Protein AF-0000000080678195 (afdb_homodimer)

Structure (mmCIF, N/CA/C/O backbone):
data_AF-0000000080678195-model_v1
#
loop_
_entity.id
_entity.type
_entity.pdbx_description
1 polymer 'Glycosyltransferase family 92 protein'
#
loop_
_atom_site.group_PDB
_atom_site.id
_atom_site.type_symbol
_atom_site.label_atom_id
_atom_site.label_alt_id
_atom_site.label_comp_id
_atom_site.label_asym_id
_atom_site.label_entity_id
_atom_site.label_seq_id
_atom_site.pdbx_PDB_ins_code
_atom_site.Cartn_x
_atom_site.Cartn_y
_atom_site.Cartn_z
_atom_site.occupancy
_atom_site.B_iso_or_equiv
_atom_site.auth_seq_id
_atom_site.auth_comp_id
_atom_site.auth_asym_id
_atom_site.auth_atom_id
_atom_site.pdbx_PDB_model_num
ATOM 1 N N . MET A 1 1 ? 33.281 -26.406 -36.812 1 21.25 1 MET A N 1
ATOM 2 C CA . MET A 1 1 ? 32.031 -26.109 -37.531 1 21.25 1 MET A CA 1
ATOM 3 C C . MET A 1 1 ? 30.828 -26.672 -36.812 1 21.25 1 MET A C 1
ATOM 5 O O . MET A 1 1 ? 29.828 -27.031 -37.438 1 21.25 1 MET A O 1
ATOM 9 N N . PHE A 1 2 ? 30.797 -26.969 -35.469 1 21.25 2 PHE A N 1
ATOM 10 C CA . PHE A 1 2 ? 30.203 -27.656 -34.344 1 21.25 2 PHE A CA 1
ATOM 11 C C . PHE A 1 2 ? 28.859 -27.062 -33.969 1 21.25 2 PHE A C 1
ATOM 13 O O . PHE A 1 2 ? 28.781 -25.875 -33.625 1 21.25 2 PHE A O 1
ATOM 20 N N . ILE A 1 3 ? 27.719 -27.516 -34.594 1 21.55 3 ILE A N 1
ATOM 21 C CA . ILE A 1 3 ? 26.281 -27.359 -34.438 1 21.55 3 ILE A CA 1
ATOM 22 C C . ILE A 1 3 ? 25.891 -27.672 -33 1 21.55 3 ILE A C 1
ATOM 24 O O . ILE A 1 3 ? 25.984 -28.828 -32.562 1 21.55 3 ILE A O 1
ATOM 28 N N . VAL A 1 4 ? 26.266 -27 -31.984 1 23.06 4 VAL A N 1
ATOM 29 C CA . VAL A 1 4 ? 25.875 -27.266 -30.594 1 23.06 4 VAL A CA 1
ATOM 30 C C . VAL A 1 4 ? 24.359 -27.391 -30.5 1 23.06 4 VAL A C 1
ATOM 32 O O . VAL A 1 4 ? 23.625 -26.453 -30.844 1 23.06 4 VAL A O 1
ATOM 35 N N . SER A 1 5 ? 23.75 -28.625 -30.594 1 21.77 5 SER A N 1
ATOM 36 C CA . SER A 1 5 ? 22.453 -29.234 -30.312 1 21.77 5 SER A CA 1
ATOM 37 C C . SER A 1 5 ? 21.906 -28.781 -28.969 1 21.77 5 SER A C 1
ATOM 39 O O . SER A 1 5 ? 22.5 -29.062 -27.922 1 21.77 5 SER A O 1
ATOM 41 N N . LEU A 1 6 ? 21.469 -27.641 -28.766 1 25.2 6 LEU A N 1
ATOM 42 C CA . LEU A 1 6 ? 20.531 -27.234 -27.719 1 25.2 6 LEU A CA 1
ATOM 43 C C . LEU A 1 6 ? 19.469 -28.297 -27.5 1 25.2 6 LEU A C 1
ATOM 45 O O . LEU A 1 6 ? 18.469 -28.328 -28.219 1 25.2 6 LEU A O 1
ATOM 49 N N . THR A 1 7 ? 19.812 -29.609 -27.359 1 24.67 7 THR A N 1
ATOM 50 C CA . THR A 1 7 ? 18.953 -30.672 -26.875 1 24.67 7 THR A CA 1
ATOM 51 C C . THR A 1 7 ? 18.156 -30.219 -25.656 1 24.67 7 THR A C 1
ATOM 53 O O . THR A 1 7 ? 18.734 -29.766 -24.672 1 24.67 7 THR A O 1
ATOM 56 N N . TRP A 1 8 ? 16.984 -29.75 -25.812 1 26.2 8 TRP A N 1
ATOM 57 C CA . TRP A 1 8 ? 15.789 -29.688 -24.969 1 26.2 8 TRP A CA 1
ATOM 58 C C . TRP A 1 8 ? 15.727 -30.875 -24.016 1 26.2 8 TRP A C 1
ATOM 60 O O . TRP A 1 8 ? 15.469 -32 -24.453 1 26.2 8 TRP A O 1
ATOM 70 N N . VAL A 1 9 ? 16.719 -31.078 -23.234 1 25.02 9 VAL A N 1
ATOM 71 C CA . VAL A 1 9 ? 16.578 -32.156 -22.234 1 25.02 9 VAL A CA 1
ATOM 72 C C . VAL A 1 9 ? 15.242 -32 -21.516 1 25.02 9 VAL A C 1
ATOM 74 O O . VAL A 1 9 ? 15.062 -31.078 -20.703 1 25.02 9 VAL A O 1
ATOM 77 N N . PHE A 1 10 ? 14.078 -32.094 -22.141 1 28.44 10 PHE A N 1
ATOM 78 C CA . PHE A 1 10 ? 12.812 -32.594 -21.625 1 28.44 10 PHE A CA 1
ATOM 79 C C . PHE A 1 10 ? 13.047 -33.719 -20.594 1 28.44 10 PHE A C 1
ATOM 81 O O . PHE A 1 10 ? 13.312 -34.844 -20.969 1 28.44 10 PHE A O 1
ATOM 88 N N . VAL A 1 11 ? 13.852 -33.594 -19.656 1 27.44 11 VAL A N 1
ATOM 89 C CA . VAL A 1 11 ? 13.812 -34.688 -18.703 1 27.44 11 VAL A CA 1
ATOM 90 C C . VAL A 1 11 ? 12.367 -35.094 -18.438 1 27.44 11 VAL A C 1
ATOM 92 O O . VAL A 1 11 ? 11.516 -34.25 -18.188 1 27.44 11 VAL A O 1
ATOM 95 N N . SER A 1 12 ? 11.922 -36.25 -18.969 1 28.97 12 SER A N 1
ATOM 96 C CA . SER A 1 12 ? 10.914 -37.281 -18.766 1 28.97 12 SER A CA 1
ATOM 97 C C . SER A 1 12 ? 10.57 -37.406 -17.281 1 28.97 12 SER A C 1
ATOM 99 O O . SER A 1 12 ? 10.211 -38.5 -16.828 1 28.97 12 SER A O 1
ATOM 101 N N . PHE A 1 13 ? 11.047 -36.531 -16.469 1 31.31 13 PHE A N 1
ATOM 102 C CA . PHE A 1 13 ? 10.891 -37.031 -15.117 1 31.31 13 PHE A CA 1
ATOM 103 C C . PHE A 1 13 ? 9.422 -37.312 -14.805 1 31.31 13 PHE A C 1
ATOM 105 O O . PHE A 1 13 ? 9.062 -37.562 -13.656 1 31.31 13 PHE A O 1
ATOM 112 N N . PHE A 1 14 ? 8.523 -36.75 -15.648 1 32.94 14 PHE A N 1
ATOM 113 C CA . PHE A 1 14 ? 7.258 -37.125 -15.031 1 32.94 14 PHE A CA 1
ATOM 114 C C . PHE A 1 14 ? 7.023 -38.625 -15.141 1 32.94 14 PHE A C 1
ATOM 116 O O . PHE A 1 14 ? 6.906 -39.156 -16.25 1 32.94 14 PHE A O 1
ATOM 123 N N . PRO A 1 15 ? 7.641 -39.438 -14.32 1 30.59 15 PRO A N 1
ATOM 124 C CA . PRO A 1 15 ? 7.168 -40.844 -14.406 1 30.59 15 PRO A CA 1
ATOM 125 C C . PRO A 1 15 ? 5.648 -40.938 -14.523 1 30.59 15 PRO A C 1
ATOM 127 O O . PRO A 1 15 ? 4.93 -40.062 -14.031 1 30.59 15 PRO A O 1
ATOM 130 N N . ASN A 1 16 ? 5.102 -41.594 -15.586 1 31.16 16 ASN A N 1
ATOM 131 C CA . ASN A 1 16 ? 3.766 -42.125 -15.828 1 31.16 16 ASN A CA 1
ATOM 132 C C . ASN A 1 16 ? 3.211 -42.812 -14.586 1 31.16 16 ASN A C 1
ATOM 134 O O . ASN A 1 16 ? 2.322 -43.688 -14.688 1 31.16 16 ASN A O 1
ATOM 138 N N . GLU A 1 17 ? 3.906 -43 -13.484 1 31.83 17 GLU A N 1
ATOM 139 C CA . GLU A 1 17 ? 3.146 -43.969 -12.68 1 31.83 17 GLU A CA 1
ATOM 140 C C . GLU A 1 17 ? 1.754 -43.438 -12.359 1 31.83 17 GLU A C 1
ATOM 142 O O . GLU A 1 17 ? 1.61 -42.281 -11.891 1 31.83 17 GLU A O 1
ATOM 147 N N . LYS A 1 18 ? 0.67 -44 -12.914 1 34.69 18 LYS A N 1
ATOM 148 C CA . LYS A 1 18 ? -0.755 -44.062 -12.609 1 34.69 18 LYS A CA 1
ATOM 149 C C . LYS A 1 18 ? -0.989 -44.094 -11.102 1 34.69 18 LYS A C 1
ATOM 151 O O . LYS A 1 18 ? -1.237 -45.156 -10.531 1 34.69 18 LYS A O 1
ATOM 156 N N . GLU A 1 19 ? -0.138 -43.531 -10.25 1 33.09 19 GLU A N 1
ATOM 157 C CA . GLU A 1 19 ? -0.647 -43.844 -8.922 1 33.09 19 GLU A CA 1
ATOM 158 C C . GLU A 1 19 ? -2.066 -43.312 -8.734 1 33.09 19 GLU A C 1
ATOM 160 O O . GLU A 1 19 ? -2.414 -42.25 -9.266 1 33.09 19 GLU A O 1
ATOM 165 N N . SER A 1 20 ? -2.955 -44.25 -8.242 1 31.81 20 SER A N 1
ATOM 166 C CA . SER A 1 20 ? -4.332 -44.125 -7.77 1 31.81 20 SER A CA 1
ATOM 167 C C . SER A 1 20 ? -4.559 -42.844 -7.008 1 31.81 20 SER A C 1
ATOM 169 O O . SER A 1 20 ? -3.787 -42.5 -6.105 1 31.81 20 SER A O 1
ATOM 171 N N . SER A 1 21 ? -5.141 -41.938 -7.617 1 35.91 21 SER A N 1
ATOM 172 C CA . SER A 1 21 ? -5.656 -40.719 -6.988 1 35.91 21 SER A CA 1
ATOM 173 C C . SER A 1 21 ? -6.211 -41.031 -5.598 1 35.91 21 SER A C 1
ATOM 175 O O . SER A 1 21 ? -6.992 -41.938 -5.422 1 35.91 21 SER A O 1
ATOM 177 N N . PRO A 1 22 ? -5.496 -40.812 -4.508 1 34.06 22 PRO A N 1
ATOM 178 C CA . PRO A 1 22 ? -6.191 -41.062 -3.246 1 34.06 22 PRO A CA 1
ATOM 179 C C . PRO A 1 22 ? -7.648 -40.625 -3.264 1 34.06 22 PRO A C 1
ATOM 181 O O . PRO A 1 22 ? -7.957 -39.531 -3.727 1 34.06 22 PRO A O 1
ATOM 184 N N . GLN A 1 23 ? -8.602 -41.594 -3.49 1 32.59 23 GLN A N 1
ATOM 185 C CA . GLN A 1 23 ? -10.008 -41.375 -3.154 1 32.59 23 GLN A CA 1
ATOM 186 C C . GLN A 1 23 ? -10.141 -40.625 -1.832 1 32.59 23 GLN A C 1
ATOM 188 O O . GLN A 1 23 ? -9.844 -41.156 -0.768 1 32.59 23 GLN A O 1
ATOM 193 N N . ILE A 1 24 ? -9.781 -39.438 -1.74 1 33.59 24 ILE A N 1
ATOM 194 C CA . ILE A 1 24 ? -9.945 -38.625 -0.533 1 33.59 24 ILE A CA 1
ATOM 195 C C . ILE A 1 24 ? -11.422 -38.562 -0.152 1 33.59 24 ILE A C 1
ATOM 197 O O . ILE A 1 24 ? -12.172 -37.75 -0.695 1 33.59 24 ILE A O 1
ATOM 201 N N . ASN A 1 25 ? -12.195 -39.656 -0.051 1 31.31 25 ASN A N 1
ATOM 202 C CA . ASN A 1 25 ? -13.562 -39.625 0.458 1 31.31 25 ASN A CA 1
ATOM 203 C C . ASN A 1 25 ? -13.633 -39.094 1.88 1 31.31 25 ASN A C 1
ATOM 205 O O . ASN A 1 25 ? -14.586 -39.375 2.613 1 31.31 25 ASN A O 1
ATOM 209 N N . GLN A 1 26 ? -12.555 -38.906 2.674 1 30.31 26 GLN A N 1
ATOM 210 C CA . GLN A 1 26 ? -12.914 -38.781 4.082 1 30.31 26 GLN A CA 1
ATOM 211 C C . GLN A 1 26 ? -13.695 -37.5 4.355 1 30.31 26 GLN A C 1
ATOM 213 O O . GLN A 1 26 ? -13.312 -36.438 3.895 1 30.31 26 GLN A O 1
ATOM 218 N N . THR A 1 27 ? -14.938 -37.625 4.746 1 30.94 27 THR A N 1
ATOM 219 C CA . THR A 1 27 ? -15.82 -36.656 5.355 1 30.94 27 THR A CA 1
ATOM 220 C C . THR A 1 27 ? -15.07 -35.812 6.395 1 30.94 27 THR A C 1
ATOM 222 O O . THR A 1 27 ? -15.094 -36.125 7.586 1 30.94 27 THR A O 1
ATOM 225 N N . ARG A 1 28 ? -13.82 -35.562 6.367 1 32.22 28 ARG A N 1
ATOM 226 C CA . ARG A 1 28 ? -13.195 -34.906 7.508 1 32.22 28 ARG A CA 1
ATOM 227 C C . ARG A 1 28 ? -13.812 -33.531 7.742 1 32.22 28 ARG A C 1
ATOM 229 O O . ARG A 1 28 ? -14.016 -32.781 6.797 1 32.22 28 ARG A O 1
ATOM 236 N N . VAL A 1 29 ? -14.398 -33.344 8.875 1 33.44 29 VAL A N 1
ATOM 237 C CA . VAL A 1 29 ? -14.898 -32.156 9.562 1 33.44 29 VAL A CA 1
ATOM 238 C C . VAL A 1 29 ? -13.93 -31 9.367 1 33.44 29 VAL A C 1
ATOM 240 O O . VAL A 1 29 ? -12.719 -31.156 9.562 1 33.44 29 VAL A O 1
ATOM 243 N N . TRP A 1 30 ? -14.289 -29.984 8.75 1 37.22 30 TRP A N 1
ATOM 244 C CA . TRP A 1 30 ? -13.711 -28.688 8.43 1 37.22 30 TRP A CA 1
ATOM 245 C C . TRP A 1 30 ? -13.148 -28.016 9.68 1 37.22 30 TRP A C 1
ATOM 247 O O . TRP A 1 30 ? -13.898 -27.5 10.508 1 37.22 30 TRP A O 1
ATOM 257 N N . LEU A 1 31 ? -12.25 -28.641 10.391 1 39.12 31 LEU A N 1
ATOM 258 C CA . LEU A 1 31 ? -11.797 -27.828 11.508 1 39.12 31 LEU A CA 1
ATOM 259 C C . LEU A 1 31 ? -11.102 -26.562 11.016 1 39.12 31 LEU A C 1
ATOM 261 O O . LEU A 1 31 ? -10.133 -26.641 10.25 1 39.12 31 LEU A O 1
ATOM 265 N N . ASN A 1 32 ? -11.789 -25.562 10.859 1 48.38 32 ASN A N 1
ATOM 266 C CA . ASN A 1 32 ? -11.141 -24.281 10.641 1 48.38 32 ASN A CA 1
ATOM 267 C C . ASN A 1 32 ? -9.898 -24.125 11.516 1 48.38 32 ASN A C 1
ATOM 269 O O . ASN A 1 32 ? -9.945 -24.391 12.719 1 48.38 32 ASN A O 1
ATOM 273 N N . GLU A 1 33 ? -8.789 -24.266 10.914 1 58.09 33 GLU A N 1
ATOM 274 C CA . GLU A 1 33 ? -7.555 -24.125 11.68 1 58.09 33 GLU A CA 1
ATOM 275 C C . GLU A 1 33 ? -7.602 -22.875 12.57 1 58.09 33 GLU A C 1
ATOM 277 O O . GLU A 1 33 ? -8.219 -21.875 12.203 1 58.09 33 GLU A O 1
ATOM 282 N N . SER A 1 34 ? -7.324 -23.094 13.758 1 68.12 34 SER A N 1
ATOM 283 C CA . SER A 1 34 ? -7.234 -22.047 14.781 1 68.12 34 SER A CA 1
ATOM 284 C C . SER A 1 34 ? -6.371 -20.891 14.312 1 68.12 34 SER A C 1
ATOM 286 O O . SER A 1 34 ? -5.387 -21.094 13.594 1 68.12 34 SER A O 1
ATOM 288 N N . CYS A 1 35 ? -6.906 -19.703 14.328 1 78.25 35 CYS A N 1
ATOM 289 C CA . CYS A 1 35 ? -6.234 -18.453 13.977 1 78.25 35 CYS A CA 1
ATOM 290 C C . CYS A 1 35 ? -5.082 -18.172 14.93 1 78.25 35 CYS A C 1
ATOM 292 O O . CYS A 1 35 ? -5.238 -18.266 16.156 1 78.25 35 CYS A O 1
ATOM 294 N N . PRO A 1 36 ? -3.939 -18.031 14.328 1 77.38 36 PRO A N 1
ATOM 295 C CA . PRO A 1 36 ? -2.891 -17.516 15.203 1 77.38 36 PRO A CA 1
ATOM 296 C C . PRO A 1 36 ? -3.209 -16.109 15.727 1 77.38 36 PRO A C 1
ATOM 298 O O . PRO A 1 36 ? -3.701 -15.266 14.977 1 77.38 36 PRO A O 1
ATOM 301 N N . VAL A 1 37 ? -3.197 -16 17.078 1 78.38 37 VAL A N 1
ATOM 302 C CA . VAL A 1 37 ? -3.494 -14.688 17.641 1 78.38 37 VAL A CA 1
ATOM 303 C C . VAL A 1 37 ? -2.264 -14.148 18.375 1 78.38 37 VAL A C 1
ATOM 305 O O . VAL A 1 37 ? -1.672 -14.836 19.203 1 78.38 37 VAL A O 1
ATOM 308 N N . GLU A 1 38 ? -1.886 -12.969 18.031 1 83.44 38 GLU A N 1
ATOM 309 C CA . GLU A 1 38 ? -0.768 -12.289 18.688 1 83.44 38 GLU A CA 1
ATOM 310 C C . GLU A 1 38 ? -1.165 -11.773 20.062 1 83.44 38 GLU A C 1
ATOM 312 O O . GLU A 1 38 ? -2.344 -11.523 20.328 1 83.44 38 GLU A O 1
ATOM 317 N N . GLU A 1 39 ? -0.244 -11.539 20.844 1 84.75 39 GLU A N 1
ATOM 318 C CA . GLU A 1 39 ? -0.467 -11.141 22.234 1 84.75 39 GLU A CA 1
ATOM 319 C C . GLU A 1 39 ? -1.235 -9.828 22.312 1 84.75 39 GLU A C 1
ATOM 321 O O . GLU A 1 39 ? -2.129 -9.672 23.156 1 84.75 39 GLU A O 1
ATOM 326 N N . TRP A 1 40 ? -0.947 -8.922 21.453 1 87.81 40 TRP A N 1
ATOM 327 C CA . TRP A 1 40 ? -1.552 -7.602 21.516 1 87.81 40 TRP A CA 1
ATOM 328 C C . TRP A 1 40 ? -3.047 -7.668 21.234 1 87.81 40 TRP A C 1
ATOM 330 O O . TRP A 1 40 ? -3.797 -6.754 21.578 1 87.81 40 TRP A O 1
ATOM 340 N N . ASN A 1 41 ? -3.48 -8.789 20.625 1 91.75 41 ASN A N 1
ATOM 341 C CA . ASN A 1 41 ? -4.863 -8.898 20.172 1 91.75 41 ASN A CA 1
ATOM 342 C C . ASN A 1 41 ? -5.668 -9.852 21.062 1 91.75 41 ASN A C 1
ATOM 344 O O . ASN A 1 41 ? -6.703 -10.367 20.641 1 91.75 41 ASN A O 1
ATOM 348 N N . LEU A 1 42 ? -5.23 -10.062 22.266 1 93.62 42 LEU A N 1
ATOM 349 C CA . LEU A 1 42 ? -5.91 -10.977 23.188 1 93.62 42 LEU A CA 1
ATOM 350 C C . LEU A 1 42 ? -6.82 -10.211 24.141 1 93.62 42 LEU A C 1
ATOM 352 O O . LEU A 1 42 ? -7.543 -10.812 24.938 1 93.62 42 LEU A O 1
ATOM 356 N N . LYS A 1 43 ? -6.91 -8.984 24.016 1 95.12 43 LYS A N 1
ATOM 357 C CA . LYS A 1 43 ? -7.656 -8.164 24.969 1 95.12 43 LYS A CA 1
ATOM 358 C C . LYS A 1 43 ? -9.086 -7.926 24.484 1 95.12 43 LYS A C 1
ATOM 360 O O . LYS A 1 43 ? -9.312 -7.672 23.297 1 95.12 43 LYS A O 1
ATOM 365 N N . SER A 1 44 ? -10 -7.992 25.422 1 97.19 44 SER A N 1
ATOM 366 C CA . SER A 1 44 ? -11.375 -7.566 25.203 1 97.19 44 SER A CA 1
ATOM 367 C C . SER A 1 44 ? -11.773 -6.461 26.188 1 97.19 44 SER A C 1
ATOM 369 O O . SER A 1 44 ? -11.305 -6.434 27.312 1 97.19 44 SER A O 1
ATOM 371 N N . THR A 1 45 ? -12.531 -5.562 25.625 1 97.81 45 THR A N 1
ATOM 372 C CA . THR A 1 45 ? -13.078 -4.5 26.469 1 97.81 45 THR A CA 1
ATOM 373 C C . THR A 1 45 ? -14.586 -4.391 26.281 1 97.81 45 THR A C 1
ATOM 375 O O . THR A 1 45 ? -15.133 -4.867 25.281 1 97.81 45 THR A O 1
ATOM 378 N N . ASP A 1 46 ? -15.273 -3.775 27.234 1 95.62 46 ASP A N 1
ATOM 379 C CA . ASP A 1 46 ? -16.734 -3.672 27.188 1 95.62 46 ASP A CA 1
ATOM 380 C C . ASP A 1 46 ? -17.172 -2.258 26.812 1 95.62 46 ASP A C 1
ATOM 382 O O . ASP A 1 46 ? -18.359 -1.998 26.641 1 95.62 46 ASP A O 1
ATOM 386 N N . SER A 1 47 ? -16.219 -1.403 26.734 1 96.44 47 SER A N 1
ATOM 387 C CA . SER A 1 47 ? -16.469 -0.007 26.391 1 96.44 47 SER A CA 1
ATOM 388 C C . SER A 1 47 ? -15.203 0.66 25.859 1 96.44 47 SER A C 1
ATOM 390 O O . SER A 1 47 ? -14.219 -0.018 25.562 1 96.44 47 SER A O 1
ATOM 392 N N . PHE A 1 48 ? -15.32 1.966 25.562 1 96.31 48 PHE A N 1
ATOM 393 C CA . PHE A 1 48 ? -14.141 2.744 25.203 1 96.31 48 PHE A CA 1
ATOM 394 C C . PHE A 1 48 ? -14.094 4.051 25.984 1 96.31 48 PHE A C 1
ATOM 396 O O . PHE A 1 48 ? -15.117 4.523 26.484 1 96.31 48 PHE A O 1
ATOM 403 N N . PRO A 1 49 ? -12.906 4.555 26.078 1 95.12 49 PRO A N 1
ATOM 404 C CA . PRO A 1 49 ? -12.758 5.773 26.875 1 95.12 49 PRO A CA 1
ATOM 405 C C . PRO A 1 49 ? -13.586 6.938 26.312 1 95.12 49 PRO A C 1
ATOM 407 O O . PRO A 1 49 ? -13.711 7.086 25.109 1 95.12 49 PRO A O 1
ATOM 410 N N . PHE A 1 50 ? -14.188 7.77 27.188 1 95 50 PHE A N 1
ATOM 411 C CA . PHE A 1 50 ? -14.867 9.031 26.922 1 95 50 PHE A CA 1
ATOM 412 C C . PHE A 1 50 ? -16.188 8.781 26.188 1 95 50 PHE A C 1
ATOM 414 O O . PHE A 1 50 ? -16.672 9.648 25.469 1 95 50 PHE A O 1
ATOM 421 N N . LEU A 1 51 ? -16.703 7.617 26.328 1 96.81 51 LEU A N 1
ATOM 422 C CA . LEU A 1 51 ? -17.938 7.227 25.672 1 96.81 51 LEU A CA 1
ATOM 423 C C . LEU A 1 51 ? -19.047 8.242 25.938 1 96.81 51 LEU A C 1
ATOM 425 O O . LEU A 1 51 ? -19.672 8.75 25.016 1 96.81 51 LEU A O 1
ATOM 429 N N . ASP A 1 52 ? -19.234 8.633 27.188 1 96.12 52 ASP A N 1
ATOM 430 C CA . ASP A 1 52 ? -20.297 9.547 27.562 1 96.12 52 ASP A CA 1
ATOM 431 C C . ASP A 1 52 ? -20.078 10.93 26.969 1 96.12 52 ASP A C 1
ATOM 433 O O . ASP A 1 52 ? -21.016 11.555 26.469 1 96.12 52 ASP A O 1
ATOM 437 N N . GLN A 1 53 ? -18.891 11.344 27.031 1 95.75 53 GLN A N 1
ATOM 438 C CA . GLN A 1 53 ? -18.547 12.656 26.484 1 95.75 53 GLN A CA 1
ATOM 439 C C . GLN A 1 53 ? -18.766 12.711 24.984 1 95.75 53 GLN A C 1
ATOM 441 O O . GLN A 1 53 ? -19.297 13.695 24.453 1 95.75 53 GLN A O 1
ATOM 446 N N . TYR A 1 54 ? -18.375 11.703 24.312 1 96.81 54 TYR A N 1
ATOM 447 C CA . TYR A 1 54 ? -18.547 11.648 22.859 1 96.81 54 TYR A CA 1
ATOM 448 C C . TYR A 1 54 ? -20.016 11.602 22.484 1 96.81 54 TYR A C 1
ATOM 450 O O . TYR A 1 54 ? -20.422 12.203 21.484 1 96.81 54 TYR A O 1
ATOM 458 N N . GLN A 1 55 ? -20.766 10.961 23.266 1 95.88 55 GLN A N 1
ATOM 459 C CA . GLN A 1 55 ? -22.219 10.945 23.031 1 95.88 55 GLN A CA 1
ATOM 460 C C . GLN A 1 55 ? -22.797 12.344 23.156 1 95.88 55 GLN A C 1
ATOM 462 O O . GLN A 1 55 ? -23.641 12.742 22.328 1 95.88 55 GLN A O 1
ATOM 467 N N . LYS A 1 56 ? -22.375 12.984 24.141 1 96.12 56 LYS A N 1
ATOM 468 C CA . LYS A 1 56 ? -22.828 14.352 24.344 1 96.12 56 LYS A CA 1
ATOM 469 C C . LYS A 1 56 ? -22.438 15.25 23.172 1 96.12 56 LYS A C 1
ATOM 471 O O . LYS A 1 56 ? -23.266 16.016 22.672 1 96.12 56 LYS A O 1
ATOM 476 N N . TRP A 1 57 ? -21.234 15.164 22.75 1 95.12 57 TRP A N 1
ATOM 477 C CA . TRP A 1 57 ? -20.75 16 21.656 1 95.12 57 TRP A CA 1
ATOM 478 C C . TRP A 1 57 ? -21.453 15.648 20.359 1 95.12 57 TRP A C 1
ATOM 480 O O . TRP A 1 57 ? -21.734 16.531 19.547 1 95.12 57 TRP A O 1
ATOM 490 N N . ALA A 1 58 ? -21.703 14.406 20.188 1 94.44 58 ALA A N 1
ATOM 491 C CA . ALA A 1 58 ? -22.422 13.977 18.984 1 94.44 58 ALA A CA 1
ATOM 492 C C . ALA A 1 58 ? -23.828 14.562 18.969 1 94.44 58 ALA A C 1
ATOM 494 O O . ALA A 1 58 ? -24.312 15.008 17.922 1 94.44 58 ALA A O 1
ATOM 495 N N . ALA A 1 59 ? -24.438 14.523 20.078 1 93.12 59 ALA A N 1
ATOM 496 C CA . ALA A 1 59 ? -25.781 15.07 20.203 1 93.12 59 ALA A CA 1
ATOM 497 C C . ALA A 1 59 ? -25.797 16.562 19.875 1 93.12 59 ALA A C 1
ATOM 499 O O . ALA A 1 59 ? -26.797 17.094 19.391 1 93.12 59 ALA A O 1
ATOM 500 N N . GLN A 1 60 ? -24.672 17.234 20.094 1 90.75 60 GLN A N 1
ATOM 501 C CA . GLN A 1 60 ? -24.516 18.656 19.812 1 90.75 60 GLN A CA 1
ATOM 502 C C . GLN A 1 60 ? -24.094 18.875 18.359 1 90.75 60 GLN A C 1
ATOM 504 O O . GLN A 1 60 ? -23.812 20.016 17.969 1 90.75 60 GLN A O 1
ATOM 509 N N . ARG A 1 61 ? -23.859 17.812 17.641 1 87.38 61 ARG A N 1
ATOM 510 C CA . ARG A 1 61 ? -23.469 17.828 16.219 1 87.38 61 ARG A CA 1
ATOM 511 C C . ARG A 1 61 ? -22.094 18.438 16.031 1 87.38 61 ARG A C 1
ATOM 513 O O . ARG A 1 61 ? -21.828 19.094 15.023 1 87.38 61 ARG A O 1
ATOM 520 N N . LEU A 1 62 ? -21.391 18.156 17.109 1 85.25 62 LEU A N 1
ATOM 521 C CA . LEU A 1 62 ? -20 18.562 16.984 1 85.25 62 LEU A CA 1
ATOM 522 C C . LEU A 1 62 ? -19.328 17.828 15.82 1 85.25 62 LEU A C 1
ATOM 524 O O . LEU A 1 62 ? -19.531 16.625 15.633 1 85.25 62 LEU A O 1
ATOM 528 N N . THR A 1 63 ? -18.516 18.547 14.906 1 79.94 63 THR A N 1
ATOM 529 C CA . THR A 1 63 ? -17.734 18.047 13.789 1 79.94 63 THR A CA 1
ATOM 530 C C . THR A 1 63 ? -18.625 17.812 12.57 1 79.94 63 THR A C 1
ATOM 532 O O . THR A 1 63 ? -18.203 17.203 11.586 1 79.94 63 THR A O 1
ATOM 535 N N . GLY A 1 64 ? -19.859 18.188 12.625 1 76.62 64 GLY A N 1
ATOM 536 C CA . GLY A 1 64 ? -20.797 17.953 11.539 1 76.62 64 GLY A CA 1
ATOM 537 C C . GLY A 1 64 ? -20.688 18.984 10.43 1 76.62 64 GLY A C 1
ATOM 538 O O . GLY A 1 64 ? -21.328 18.844 9.383 1 76.62 64 GLY A O 1
ATOM 539 N N . LEU A 1 65 ? -19.828 19.875 10.656 1 68.44 65 LEU A N 1
ATOM 540 C CA . LEU A 1 65 ? -19.703 20.938 9.672 1 68.44 65 LEU A CA 1
ATOM 541 C C . LEU A 1 65 ? -19.172 20.406 8.352 1 68.44 65 LEU A C 1
ATOM 543 O O . LEU A 1 65 ? -18.188 19.672 8.328 1 68.44 65 LEU A O 1
ATOM 547 N N . GLY A 1 66 ? -19.812 20.703 7.297 1 66.69 66 GLY A N 1
ATOM 548 C CA . GLY A 1 66 ? -19.359 20.328 5.969 1 66.69 66 GLY A CA 1
ATOM 549 C C . GLY A 1 66 ? -19.891 18.969 5.523 1 66.69 66 GLY A C 1
ATOM 550 O O . GLY A 1 66 ? -19.531 18.484 4.457 1 66.69 66 GLY A O 1
ATOM 551 N N . ALA A 1 67 ? -20.719 18.391 6.312 1 71.5 67 ALA A N 1
ATOM 552 C CA . ALA A 1 67 ? -21.281 17.094 5.965 1 71.5 67 ALA A CA 1
ATOM 553 C C . ALA A 1 67 ? -22.312 17.234 4.848 1 71.5 67 ALA A C 1
ATOM 555 O O . ALA A 1 67 ? -22.922 18.297 4.684 1 71.5 67 ALA A O 1
ATOM 556 N N . PHE A 1 68 ? -22.219 16.203 3.996 1 71.44 68 PHE A N 1
ATOM 557 C CA . PHE A 1 68 ? -23.25 16.203 2.971 1 71.44 68 PHE A CA 1
ATOM 558 C C . PHE A 1 68 ? -24.109 14.945 3.053 1 71.44 68 PHE A C 1
ATOM 560 O O . PHE A 1 68 ? -23.719 13.977 3.705 1 71.44 68 PHE A O 1
ATOM 567 N N . GLY A 1 69 ? -25.359 14.977 2.732 1 64.62 69 GLY A N 1
ATOM 568 C CA . GLY A 1 69 ? -26.359 13.93 2.891 1 64.62 69 GLY A CA 1
ATOM 569 C C . GLY A 1 69 ? -26.188 12.797 1.903 1 64.62 69 GLY A C 1
ATOM 570 O O . GLY A 1 69 ? -25.469 12.922 0.91 1 64.62 69 GLY A O 1
ATOM 571 N N . GLY A 1 70 ? -26.594 11.617 2.41 1 66.5 70 GLY A N 1
ATOM 572 C CA . GLY A 1 70 ? -26.844 10.492 1.525 1 66.5 70 GLY A CA 1
ATOM 573 C C . GLY A 1 70 ? -25.656 9.578 1.349 1 66.5 70 GLY A C 1
ATOM 574 O O . GLY A 1 70 ? -25.531 8.898 0.328 1 66.5 70 GLY A O 1
ATOM 575 N N . GLY A 1 71 ? -24.844 9.555 2.184 1 75.38 71 GLY A N 1
ATOM 576 C CA . GLY A 1 71 ? -23.672 8.711 1.986 1 75.38 71 GLY A CA 1
ATOM 577 C C . GLY A 1 71 ? -23.906 7.262 2.367 1 75.38 71 GLY A C 1
ATOM 578 O O . GLY A 1 71 ? -24.812 6.961 3.141 1 75.38 71 GLY A O 1
ATOM 579 N N . GLN A 1 72 ? -23.234 6.352 1.665 1 82.56 72 GLN A N 1
ATOM 580 C CA . GLN A 1 72 ? -23.219 4.934 1.995 1 82.56 72 GLN A CA 1
ATOM 581 C C . GLN A 1 72 ? -22.141 4.613 3.021 1 82.56 72 GLN A C 1
ATOM 583 O O . GLN A 1 72 ? -21.141 5.332 3.125 1 82.56 72 GLN A O 1
ATOM 588 N N . LEU A 1 73 ? -22.5 3.578 3.768 1 90.69 73 LEU A N 1
ATOM 589 C CA . LEU A 1 73 ? -21.5 3.113 4.73 1 90.69 73 LEU A CA 1
ATOM 590 C C . LEU A 1 73 ? -20.375 2.377 4.027 1 90.69 73 LEU A C 1
ATOM 592 O O . LEU A 1 73 ? -20.562 1.275 3.508 1 90.69 73 LEU A O 1
ATOM 596 N N . ARG A 1 74 ? -19.281 3.025 3.977 1 94.06 74 ARG A N 1
ATOM 597 C CA . ARG A 1 74 ? -18.047 2.443 3.43 1 94.06 74 ARG A CA 1
ATOM 598 C C . ARG A 1 74 ? -16.891 2.574 4.414 1 94.06 74 ARG A C 1
ATOM 600 O O . ARG A 1 74 ? -16.641 3.662 4.934 1 94.06 74 ARG A O 1
ATOM 607 N N . LEU A 1 75 ? -16.281 1.47 4.645 1 97.19 75 LEU A N 1
ATOM 608 C CA . LEU A 1 75 ? -15.188 1.453 5.621 1 97.19 75 LEU A CA 1
ATOM 609 C C . LEU A 1 75 ? -13.852 1.747 4.949 1 97.19 75 LEU A C 1
ATOM 611 O O . LEU A 1 75 ? -13.586 1.261 3.848 1 97.19 75 LEU A O 1
ATOM 615 N N . ILE A 1 76 ? -13.023 2.559 5.621 1 97.12 76 ILE A N 1
ATOM 616 C CA . ILE A 1 76 ? -11.711 2.904 5.086 1 97.12 76 ILE A CA 1
ATOM 617 C C . ILE A 1 76 ? -10.625 2.113 5.82 1 97.12 76 ILE A C 1
ATOM 619 O O . ILE A 1 76 ? -9.938 1.291 5.215 1 97.12 76 ILE A O 1
ATOM 623 N N . SER A 1 77 ? -10.5 2.336 7.125 1 98.31 77 SER A N 1
ATOM 624 C CA . SER A 1 77 ? -9.492 1.68 7.953 1 98.31 77 SER A CA 1
ATOM 625 C C . SER A 1 77 ? -10.039 1.373 9.344 1 98.31 77 SER A C 1
ATOM 627 O O . SER A 1 77 ? -11.078 1.9 9.742 1 98.31 77 SER A O 1
ATOM 629 N N . ALA A 1 78 ? -9.383 0.505 10.008 1 98.75 78 ALA A N 1
ATOM 630 C CA . ALA A 1 78 ? -9.664 0.192 11.406 1 98.75 78 ALA A CA 1
ATOM 631 C C . ALA A 1 78 ? -8.375 0.096 12.211 1 98.75 78 ALA A C 1
ATOM 633 O O . ALA A 1 78 ? -7.449 -0.634 11.844 1 98.75 78 ALA A O 1
ATOM 634 N N . PHE A 1 79 ? -8.32 0.81 13.273 1 98.56 79 PHE A N 1
ATOM 635 C CA . PHE A 1 79 ? -7.125 0.867 14.102 1 98.56 79 PHE A CA 1
ATOM 636 C C . PHE A 1 79 ? -7.387 0.265 15.477 1 98.56 79 PHE A C 1
ATOM 638 O O . PHE A 1 79 ? -8.312 0.678 16.172 1 98.56 79 PHE A O 1
ATOM 645 N N . SER A 1 80 ? -6.586 -0.646 15.891 1 98.19 80 SER A N 1
ATOM 646 C CA . SER A 1 80 ? -6.66 -1.217 17.234 1 98.19 80 SER A CA 1
ATOM 647 C C . SER A 1 80 ? -5.684 -0.532 18.172 1 98.19 80 SER A C 1
ATOM 649 O O . SER A 1 80 ? -4.465 -0.654 18.016 1 98.19 80 SER A O 1
ATOM 651 N N . TYR A 1 81 ? -6.242 0.127 19.078 1 97.81 81 TYR A N 1
ATOM 652 C CA . TYR A 1 81 ? -5.465 0.687 20.172 1 97.81 81 TYR A CA 1
ATOM 653 C C . TYR A 1 81 ? -5.473 -0.248 21.375 1 97.81 81 TYR A C 1
ATOM 655 O O . TYR A 1 81 ? -6.02 -1.352 21.312 1 97.81 81 TYR A O 1
ATOM 663 N N . LYS A 1 82 ? -4.832 0.126 22.391 1 96.38 82 LYS A N 1
ATOM 664 C CA . LYS A 1 82 ? -4.719 -0.726 23.578 1 96.38 82 LYS A CA 1
ATOM 665 C C . LYS A 1 82 ? -6.09 -1.011 24.188 1 96.38 82 LYS A C 1
ATOM 667 O O . LYS A 1 82 ? -6.363 -2.135 24.609 1 96.38 82 LYS A O 1
ATOM 672 N N . GLU A 1 83 ? -6.969 0.017 24.156 1 97.31 83 GLU A N 1
ATOM 673 C CA . GLU A 1 83 ? -8.203 -0.12 24.922 1 97.31 83 GLU A CA 1
ATOM 674 C C . GLU A 1 83 ? -9.422 -0.178 24 1 97.31 83 GLU A C 1
ATOM 676 O O . GLU A 1 83 ? -10.508 -0.562 24.438 1 97.31 83 GLU A O 1
ATOM 681 N N . TYR A 1 84 ? -9.258 0.234 22.828 1 98.44 84 TYR A N 1
ATOM 682 C CA . TYR A 1 84 ? -10.406 0.312 21.938 1 98.44 84 TYR A CA 1
ATOM 683 C C . TYR A 1 84 ? -9.977 0.28 20.484 1 98.44 84 TYR A C 1
ATOM 685 O O . TYR A 1 84 ? -8.781 0.198 20.188 1 98.44 84 TYR A O 1
ATOM 693 N N . ILE A 1 85 ? -10.977 0.207 19.594 1 98.62 85 ILE A N 1
ATOM 694 C CA . ILE A 1 85 ? -10.789 0.214 18.156 1 98.62 85 ILE A CA 1
ATOM 695 C C . ILE A 1 85 ? -11.5 1.42 17.547 1 98.62 85 ILE A C 1
ATOM 697 O O . ILE A 1 85 ? -12.57 1.816 18.016 1 98.62 85 ILE A O 1
ATOM 701 N N . VAL A 1 86 ? -10.922 2.012 16.562 1 98.75 86 VAL A N 1
ATOM 702 C CA . VAL A 1 86 ? -11.625 3.033 15.797 1 98.75 86 VAL A CA 1
ATOM 703 C C . VAL A 1 86 ? -11.711 2.611 14.336 1 98.75 86 VAL A C 1
ATOM 705 O O . VAL A 1 86 ? -10.703 2.213 13.734 1 98.75 86 VAL A O 1
ATOM 708 N N . VAL A 1 87 ? -12.891 2.689 13.766 1 98.62 87 VAL A N 1
ATOM 709 C CA . VAL A 1 87 ? -13.133 2.441 12.352 1 98.62 87 VAL A CA 1
ATOM 710 C C . VAL A 1 87 ? -13.453 3.756 11.641 1 98.62 87 VAL A C 1
ATOM 712 O O . VAL A 1 87 ? -14.344 4.496 12.07 1 98.62 87 VAL A O 1
ATOM 715 N N . THR A 1 88 ? -12.734 4.062 10.617 1 97.25 88 THR A N 1
ATOM 716 C CA . THR A 1 88 ? -13.023 5.254 9.828 1 97.25 88 THR A CA 1
ATOM 717 C C . THR A 1 88 ? -13.82 4.898 8.578 1 97.25 88 THR A C 1
ATOM 719 O O . THR A 1 88 ? -13.656 3.811 8.023 1 97.25 88 THR A O 1
ATOM 722 N N . THR A 1 89 ? -14.672 5.824 8.156 1 94.94 89 THR A N 1
ATOM 723 C CA . THR A 1 89 ? -15.555 5.609 7.016 1 94.94 89 THR A CA 1
ATOM 724 C C . THR A 1 89 ? -15.508 6.797 6.059 1 94.94 89 THR A C 1
ATOM 726 O O . THR A 1 89 ? -14.969 7.855 6.398 1 94.94 89 THR A O 1
ATOM 729 N N . SER A 1 90 ? -16.078 6.57 4.883 1 89.75 90 SER A N 1
ATOM 730 C CA . SER A 1 90 ? -16.109 7.656 3.908 1 89.75 90 SER A CA 1
ATOM 731 C C . SER A 1 90 ? -17.469 8.359 3.924 1 89.75 90 SER A C 1
ATOM 733 O O . SER A 1 90 ? -17.75 9.203 3.068 1 89.75 90 SER A O 1
ATOM 735 N N . SER A 1 91 ? -18.281 8.07 4.852 1 80.5 91 SER A N 1
ATOM 736 C CA . SER A 1 91 ? -19.609 8.656 4.887 1 80.5 91 SER A CA 1
ATOM 737 C C . SER A 1 91 ? -19.562 10.094 5.391 1 80.5 91 SER A C 1
ATOM 739 O O . SER A 1 91 ? -18.922 10.383 6.406 1 80.5 91 SER A O 1
ATOM 741 N N . GLN A 1 92 ? -20.234 10.945 4.664 1 77.94 92 GLN A N 1
ATOM 742 C CA . GLN A 1 92 ? -20.297 12.352 5.059 1 77.94 92 GLN A CA 1
ATOM 743 C C . GLN A 1 92 ? -21.734 12.781 5.332 1 77.94 92 GLN A C 1
ATOM 745 O O . GLN A 1 92 ? -22.094 13.93 5.094 1 77.94 92 GLN A O 1
ATOM 750 N N . ASP A 1 93 ? -22.422 11.852 5.773 1 77.31 93 ASP A N 1
ATOM 751 C CA . ASP A 1 93 ? -23.812 12.172 6.086 1 77.31 93 ASP A CA 1
ATOM 752 C C . ASP A 1 93 ? -23.953 12.711 7.508 1 77.31 93 ASP A C 1
ATOM 754 O O . ASP A 1 93 ? -23.688 11.992 8.477 1 77.31 93 ASP A O 1
ATOM 758 N N . ILE A 1 94 ? -24.422 13.93 7.547 1 80.38 94 ILE A N 1
ATOM 759 C CA . ILE A 1 94 ? -24.578 14.562 8.852 1 80.38 94 ILE A CA 1
ATOM 760 C C . ILE A 1 94 ? -25.516 13.727 9.719 1 80.38 94 ILE A C 1
ATOM 762 O O . ILE A 1 94 ? -25.438 13.766 10.953 1 80.38 94 ILE A O 1
ATOM 766 N N . LEU A 1 95 ? -26.359 12.938 9.094 1 84.19 95 LEU A N 1
ATOM 767 C CA . LEU A 1 95 ? -27.328 12.125 9.82 1 84.19 95 LEU A CA 1
ATOM 768 C C . LEU A 1 95 ? -26.641 10.961 10.523 1 84.19 95 LEU A C 1
ATOM 770 O O . LEU A 1 95 ? -27.234 10.328 11.398 1 84.19 95 LEU A O 1
ATOM 774 N N . PHE A 1 96 ? -25.391 10.742 10.188 1 88.44 96 PHE A N 1
ATOM 775 C CA . PHE A 1 96 ? -24.672 9.641 10.82 1 88.44 96 PHE A CA 1
ATOM 776 C C . PHE A 1 96 ? -24.125 10.062 12.172 1 88.44 96 PHE A C 1
ATOM 778 O O . PHE A 1 96 ? -23.844 9.219 13.031 1 88.44 96 PHE A O 1
ATOM 785 N N . LEU A 1 97 ? -24 11.305 12.32 1 90.12 97 LEU A N 1
ATOM 786 C CA . LEU A 1 97 ? -23.453 11.766 13.594 1 90.12 97 LEU A CA 1
ATOM 787 C C . LEU A 1 97 ? -24.359 11.336 14.75 1 90.12 97 LEU A C 1
ATOM 789 O O . LEU A 1 97 ? -25.531 11.688 14.789 1 90.12 97 LEU A O 1
ATOM 793 N N . GLY A 1 98 ? -23.844 10.586 15.656 1 93.5 98 GLY A N 1
ATOM 794 C CA . GLY A 1 98 ? -24.578 10.117 16.812 1 93.5 98 GLY A CA 1
ATOM 795 C C . GLY A 1 98 ? -25.5 8.945 16.5 1 93.5 98 GLY A C 1
ATOM 796 O O . GLY A 1 98 ? -26.109 8.383 17.406 1 93.5 98 GLY A O 1
ATOM 797 N N . LYS A 1 99 ? -25.562 8.586 15.297 1 93.62 99 LYS A N 1
ATOM 798 C CA . LYS A 1 99 ? -26.422 7.473 14.914 1 93.62 99 LYS A CA 1
ATOM 799 C C . LYS A 1 99 ? -25.891 6.148 15.445 1 93.62 99 LYS A C 1
ATOM 801 O O . LYS A 1 99 ? -24.688 5.855 15.312 1 93.62 99 LYS A O 1
ATOM 806 N N . PRO A 1 100 ? -26.75 5.379 16.016 1 95.94 100 PRO A N 1
ATOM 807 C CA . PRO A 1 100 ? -26.297 4.07 16.5 1 95.94 100 PRO A CA 1
ATOM 808 C C . PRO A 1 100 ? -25.812 3.162 15.375 1 95.94 100 PRO A C 1
ATOM 810 O O . PRO A 1 100 ? -26.359 3.18 14.273 1 95.94 100 PRO A O 1
ATOM 813 N N . ILE A 1 101 ? -24.828 2.398 15.688 1 96.88 101 ILE A N 1
ATOM 814 C CA . ILE A 1 101 ? -24.203 1.467 14.758 1 96.88 101 ILE A CA 1
ATOM 815 C C . ILE A 1 101 ? -23.578 0.307 15.531 1 96.88 101 ILE A C 1
ATOM 817 O O . ILE A 1 101 ? -23.25 0.447 16.703 1 96.88 101 ILE A O 1
ATOM 821 N N . PHE A 1 102 ? -23.453 -0.812 14.883 1 98.12 102 PHE A N 1
ATOM 822 C CA . PHE A 1 102 ? -22.906 -1.995 15.547 1 98.12 102 PHE A CA 1
ATOM 823 C C . PHE A 1 102 ? -21.547 -2.357 14.977 1 98.12 102 PHE A C 1
ATOM 825 O O . PHE A 1 102 ? -21.391 -2.463 13.758 1 98.12 102 PHE A O 1
ATOM 832 N N . CYS A 1 103 ? -20.594 -2.559 15.852 1 98.44 103 CYS A N 1
ATOM 833 C CA . CYS A 1 103 ? -19.297 -3.143 15.492 1 98.44 103 CYS A CA 1
ATOM 834 C C . CYS A 1 103 ? -19.391 -4.66 15.406 1 98.44 103 CYS A C 1
ATOM 836 O O . CYS A 1 103 ? -19.828 -5.316 16.359 1 98.44 103 CYS A O 1
ATOM 838 N N . ARG A 1 104 ? -19 -5.152 14.266 1 98.19 104 ARG A N 1
ATOM 839 C CA . ARG A 1 104 ? -19 -6.586 13.992 1 98.19 104 ARG A CA 1
ATOM 840 C C . ARG A 1 104 ? -17.578 -7.121 13.891 1 98.19 104 ARG A C 1
ATOM 842 O O . ARG A 1 104 ? -16.75 -6.574 13.164 1 98.19 104 ARG A O 1
ATOM 849 N N . TYR A 1 105 ? -17.297 -8.219 14.578 1 97.56 105 TYR A N 1
ATOM 850 C CA . TYR A 1 105 ? -15.938 -8.711 14.711 1 97.56 105 TYR A CA 1
ATOM 851 C C . TYR A 1 105 ? -15.773 -10.055 14.016 1 97.56 105 TYR A C 1
ATOM 853 O O . TYR A 1 105 ? -16.641 -10.922 14.109 1 97.56 105 TYR A O 1
ATOM 861 N N . TYR A 1 106 ? -14.633 -10.195 13.336 1 96.44 106 TYR A N 1
ATOM 862 C CA . TYR A 1 106 ? -14.352 -11.406 12.586 1 96.44 106 TYR A CA 1
ATOM 863 C C . TYR A 1 106 ? -12.961 -11.938 12.906 1 96.44 106 TYR A C 1
ATOM 865 O O . TYR A 1 106 ? -12.047 -11.164 13.195 1 96.44 106 TYR A O 1
ATOM 873 N N . ASP A 1 107 ? -12.828 -13.227 12.797 1 93.31 107 ASP A N 1
ATOM 874 C CA . ASP A 1 107 ? -11.531 -13.859 13.039 1 93.31 107 ASP A CA 1
ATOM 875 C C . ASP A 1 107 ? -10.688 -13.883 11.773 1 93.31 107 ASP A C 1
ATOM 877 O O . ASP A 1 107 ? -11.023 -13.234 10.781 1 93.31 107 ASP A O 1
ATOM 881 N N . CYS A 1 108 ? -9.531 -14.602 11.812 1 89.88 108 CYS A N 1
ATOM 882 C CA . CYS A 1 108 ? -8.555 -14.625 10.727 1 89.88 108 CYS A CA 1
ATOM 883 C C . CYS A 1 108 ? -9.125 -15.336 9.5 1 89.88 108 CYS A C 1
ATOM 885 O O . CYS A 1 108 ? -8.594 -15.195 8.398 1 89.88 108 CYS A O 1
ATOM 887 N N . ASN A 1 109 ? -10.211 -16.125 9.688 1 86.88 109 ASN A N 1
ATOM 888 C CA . ASN A 1 109 ? -10.867 -16.797 8.578 1 86.88 109 ASN A CA 1
ATOM 889 C C . ASN A 1 109 ? -12.086 -16.016 8.094 1 86.88 109 ASN A C 1
ATOM 891 O O . ASN A 1 109 ? -12.875 -16.516 7.289 1 86.88 109 ASN A O 1
ATOM 895 N N . ARG A 1 110 ? -12.32 -14.898 8.719 1 92.25 110 ARG A N 1
ATOM 896 C CA . ARG A 1 110 ? -13.406 -13.984 8.375 1 92.25 110 ARG A CA 1
ATOM 897 C C . ARG A 1 110 ? -14.758 -14.555 8.789 1 92.25 110 ARG A C 1
ATOM 899 O O . ARG A 1 110 ? -15.766 -14.32 8.117 1 92.25 110 ARG A O 1
ATOM 906 N N . GLN A 1 111 ? -14.656 -15.328 9.742 1 92.81 111 GLN A N 1
ATOM 907 C CA . GLN A 1 111 ? -15.883 -15.773 10.398 1 92.81 111 GLN A CA 1
ATOM 908 C C . GLN A 1 111 ? -16.25 -14.844 11.555 1 92.81 111 GLN A C 1
ATOM 910 O O . GLN A 1 111 ? -15.398 -14.508 12.383 1 92.81 111 GLN A O 1
ATOM 915 N N . GLU A 1 112 ? -17.469 -14.5 11.562 1 95.31 112 GLU A N 1
ATOM 916 C CA . GLU A 1 112 ? -17.891 -13.594 12.617 1 95.31 112 GLU A CA 1
ATOM 917 C C . GLU A 1 112 ? -17.781 -14.25 13.992 1 95.31 112 GLU A C 1
ATOM 919 O O . GLU A 1 112 ? -18.188 -15.398 14.164 1 95.31 112 GLU A O 1
ATOM 924 N N . LEU A 1 113 ? -17.219 -13.508 14.883 1 95 113 LEU A N 1
ATOM 925 C CA . LEU A 1 113 ? -17.141 -13.992 16.25 1 95 113 LEU A CA 1
ATOM 926 C C . LEU A 1 113 ? -18.516 -14.016 16.922 1 95 113 LEU A C 1
ATOM 928 O O . LEU A 1 113 ? -19.25 -13.031 16.859 1 95 113 LEU A O 1
ATOM 932 N N . PRO A 1 114 ? -18.906 -15.086 17.562 1 92.88 114 PRO A N 1
ATOM 933 C CA . PRO A 1 114 ? -20.234 -15.195 18.141 1 92.88 114 PRO A CA 1
ATOM 934 C C . PRO A 1 114 ? -20.469 -14.227 19.297 1 92.88 114 PRO A C 1
ATOM 936 O O . PRO A 1 114 ? -19.578 -14.023 20.125 1 92.88 114 PRO A O 1
ATOM 939 N N . GLN A 1 115 ? -21.625 -13.633 19.312 1 90.75 115 GLN A N 1
ATOM 940 C CA . GLN A 1 115 ? -22.094 -12.781 20.406 1 90.75 115 GLN A CA 1
ATOM 941 C C . GLN A 1 115 ? -21.062 -11.711 20.75 1 90.75 115 GLN A C 1
ATOM 943 O O . GLN A 1 115 ? -20.828 -11.445 21.922 1 90.75 115 GLN A O 1
ATOM 948 N N . SER A 1 116 ? -20.438 -11.164 19.75 1 92.44 116 SER A N 1
ATOM 949 C CA . SER A 1 116 ? -19.328 -10.258 20.016 1 92.44 116 SER A CA 1
ATOM 950 C C . SER A 1 116 ? -19.688 -8.828 19.609 1 92.44 116 SER A C 1
ATOM 952 O O . SER A 1 116 ? -18.922 -7.898 19.859 1 92.44 116 SER A O 1
ATOM 954 N N . SER A 1 117 ? -20.812 -8.602 19.109 1 95.12 117 SER A N 1
ATOM 955 C CA . SER A 1 117 ? -21.141 -7.289 18.578 1 95.12 117 SER A CA 1
ATOM 956 C C . SER A 1 117 ? -21.156 -6.23 19.672 1 95.12 117 SER A C 1
ATOM 958 O O . SER A 1 117 ? -21.391 -6.543 20.844 1 95.12 117 SER A O 1
ATOM 960 N N . PHE A 1 118 ? -20.859 -5.012 19.312 1 97.56 118 PHE A N 1
ATOM 961 C CA . PHE A 1 118 ? -20.828 -3.865 20.203 1 97.56 118 PHE A CA 1
ATOM 962 C C . PHE A 1 118 ? -21.578 -2.684 19.609 1 97.56 118 PHE A C 1
ATOM 964 O O . PHE A 1 118 ? -21.281 -2.254 18.484 1 97.56 118 PHE A O 1
ATOM 971 N N . GLN A 1 119 ? -22.516 -2.232 20.359 1 97.38 119 GLN A N 1
ATOM 972 C CA . GLN A 1 119 ? -23.25 -1.067 19.891 1 97.38 119 GLN A CA 1
ATOM 973 C C . GLN A 1 119 ? -22.5 0.225 20.188 1 97.38 119 GLN A C 1
ATOM 975 O O . GLN A 1 119 ? -22.094 0.454 21.328 1 97.38 119 GLN A O 1
ATOM 980 N N . SER A 1 120 ? -22.312 1.026 19.203 1 97.69 120 SER A N 1
ATOM 981 C CA . SER A 1 120 ? -21.625 2.314 19.281 1 97.69 120 SER A CA 1
ATOM 982 C C . SER A 1 120 ? -22.391 3.387 18.5 1 97.69 120 SER A C 1
ATOM 984 O O . SER A 1 120 ? -23.609 3.32 18.375 1 97.69 120 SER A O 1
ATOM 986 N N . PHE A 1 121 ? -21.688 4.422 18.156 1 97.06 121 PHE A N 1
ATOM 987 C CA . PHE A 1 121 ? -22.234 5.527 17.375 1 97.06 121 PHE A CA 1
ATOM 988 C C . PHE A 1 121 ? -21.125 6.258 16.625 1 97.06 121 PHE A C 1
ATOM 990 O O . PHE A 1 121 ? -19.953 6.062 16.891 1 97.06 121 PHE A O 1
ATOM 997 N N . PHE A 1 122 ? -21.594 7.062 15.688 1 95.56 122 PHE A N 1
ATOM 998 C CA . PHE A 1 122 ? -20.641 7.832 14.898 1 95.56 122 PHE A CA 1
ATOM 999 C C . PHE A 1 122 ? -20.172 9.055 15.664 1 95.56 122 PHE A C 1
ATOM 1001 O O . PHE A 1 122 ? -20.969 9.906 16.047 1 95.56 122 PHE A O 1
ATOM 1008 N N . PHE A 1 123 ? -18.828 9.148 15.844 1 95 123 PHE A N 1
ATOM 1009 C CA . PHE A 1 123 ? -18.172 10.352 16.344 1 95 123 PHE A CA 1
ATOM 1010 C C . PHE A 1 123 ? -16.656 10.203 16.281 1 95 123 PHE A C 1
ATOM 1012 O O . PHE A 1 123 ? -16.094 9.242 16.812 1 95 123 PHE A O 1
ATOM 1019 N N . PRO A 1 124 ? -15.977 11.227 15.875 1 92.56 124 PRO A N 1
ATOM 1020 C CA . PRO A 1 124 ? -16.484 12.289 15 1 92.56 124 PRO A CA 1
ATOM 1021 C C . PRO A 1 124 ? -17.219 11.75 13.781 1 92.56 124 PRO A C 1
ATOM 1023 O O . PRO A 1 124 ? -17.391 10.531 13.648 1 92.56 124 PRO A O 1
ATOM 1026 N N . LEU A 1 125 ? -17.703 12.555 12.906 1 87.12 125 LEU A N 1
ATOM 1027 C CA . LEU A 1 125 ? -18.688 12.234 11.875 1 87.12 125 LEU A CA 1
ATOM 1028 C C . LEU A 1 125 ? -18.25 11.023 11.062 1 87.12 125 LEU A C 1
ATOM 1030 O O . LEU A 1 125 ? -19.078 10.195 10.68 1 87.12 125 LEU A O 1
ATOM 1034 N N . THR A 1 126 ? -17 10.797 10.773 1 91.75 126 THR A N 1
ATOM 1035 C CA . THR A 1 126 ? -16.562 9.742 9.859 1 91.75 126 THR A CA 1
ATOM 1036 C C . THR A 1 126 ? -15.883 8.617 10.625 1 91.75 126 THR A C 1
ATOM 1038 O O . THR A 1 126 ? -15.141 7.824 10.039 1 91.75 126 THR A O 1
ATOM 1041 N N . ALA A 1 127 ? -16.141 8.523 11.898 1 96.06 127 ALA A N 1
ATOM 1042 C CA . ALA A 1 127 ? -15.461 7.5 12.688 1 96.06 127 ALA A CA 1
ATOM 1043 C C . ALA A 1 127 ? -16.406 6.844 13.68 1 96.06 127 ALA A C 1
ATOM 1045 O O . ALA A 1 127 ? -17.391 7.453 14.102 1 96.06 127 ALA A O 1
ATOM 1046 N N . VAL A 1 128 ? -16.094 5.613 14 1 97.69 128 VAL A N 1
ATOM 1047 C CA . VAL A 1 128 ? -16.812 4.84 15.008 1 97.69 128 VAL A CA 1
ATOM 1048 C C . VAL A 1 128 ? -15.82 4.215 15.984 1 97.69 128 VAL A C 1
ATOM 1050 O O . VAL A 1 128 ? -14.859 3.553 15.57 1 97.69 128 VAL A O 1
ATOM 1053 N N . HIS A 1 129 ? -16.078 4.449 17.266 1 98.62 129 HIS A N 1
ATOM 1054 C CA . HIS A 1 129 ? -15.266 3.822 18.312 1 98.62 129 HIS A CA 1
ATOM 1055 C C . HIS A 1 129 ? -15.859 2.484 18.734 1 98.62 129 HIS A C 1
ATOM 1057 O O . HIS A 1 129 ? -17.062 2.383 18.984 1 98.62 129 HIS A O 1
ATOM 1063 N N . CYS A 1 130 ? -15.055 1.501 18.75 1 98.69 130 CYS A N 1
ATOM 1064 C CA . CYS A 1 130 ? -15.5 0.149 19.078 1 98.69 130 CYS A CA 1
ATOM 1065 C C . CYS A 1 130 ? -14.703 -0.427 20.234 1 98.69 130 CYS A C 1
ATOM 1067 O O . CYS A 1 130 ? -13.555 -0.04 20.453 1 98.69 130 CYS A O 1
ATOM 1069 N N . ALA A 1 131 ? -15.281 -1.341 20.938 1 98.5 131 ALA A N 1
ATOM 1070 C CA . ALA A 1 131 ? -14.57 -2.102 21.969 1 98.5 131 ALA A CA 1
ATOM 1071 C C . ALA A 1 131 ? -13.617 -3.115 21.344 1 98.5 131 ALA A C 1
ATOM 1073 O O . ALA A 1 131 ? -13.766 -3.469 20.172 1 98.5 131 ALA A O 1
ATOM 1074 N N . ARG A 1 132 ? -12.695 -3.527 22.125 1 98.12 132 ARG A N 1
ATOM 1075 C CA . ARG A 1 132 ? -11.805 -4.602 21.688 1 98.12 132 ARG A CA 1
ATOM 1076 C C . ARG A 1 132 ? -12.469 -5.965 21.859 1 98.12 132 ARG A C 1
ATOM 1078 O O . ARG A 1 132 ? -13.234 -6.172 22.797 1 98.12 132 ARG A O 1
ATOM 1085 N N . ARG A 1 133 ? -12.219 -6.875 20.969 1 97.69 133 ARG A N 1
ATOM 1086 C CA . ARG A 1 133 ? -12.555 -8.289 21.078 1 97.69 133 ARG A CA 1
ATOM 1087 C C . ARG A 1 133 ? -11.328 -9.164 20.844 1 97.69 133 ARG A C 1
ATOM 1089 O O . ARG A 1 133 ? -10.664 -9.047 19.812 1 97.69 133 ARG A O 1
ATOM 1096 N N . ALA A 1 134 ? -11.133 -9.969 21.812 1 95.25 134 ALA A N 1
ATOM 1097 C CA . ALA A 1 134 ? -10.023 -10.906 21.672 1 95.25 134 ALA A CA 1
ATOM 1098 C C . ALA A 1 134 ? -10.172 -11.742 20.406 1 95.25 134 ALA A C 1
ATOM 1100 O O . ALA A 1 134 ? -11.266 -12.203 20.078 1 95.25 134 ALA A O 1
ATOM 1101 N N . ASN A 1 135 ? -9.086 -11.859 19.641 1 90.94 135 ASN A N 1
ATOM 1102 C CA . ASN A 1 135 ? -8.953 -12.727 18.469 1 90.94 135 ASN A CA 1
ATOM 1103 C C . ASN A 1 135 ? -9.602 -12.109 17.234 1 90.94 135 ASN A C 1
ATOM 1105 O O . ASN A 1 135 ? -9.656 -12.734 16.172 1 90.94 135 ASN A O 1
ATOM 1109 N N . ALA A 1 136 ? -10.125 -10.906 17.375 1 96.31 136 ALA A N 1
ATOM 1110 C CA . ALA A 1 136 ? -10.648 -10.234 16.188 1 96.31 136 ALA A CA 1
ATOM 1111 C C . ALA A 1 136 ? -9.516 -9.805 15.25 1 96.31 136 ALA A C 1
ATOM 1113 O O . ALA A 1 136 ? -8.57 -9.141 15.68 1 96.31 136 ALA A O 1
ATOM 1114 N N . THR A 1 137 ? -9.594 -10.211 14.062 1 95.38 137 THR A N 1
ATOM 1115 C CA . THR A 1 137 ? -8.609 -9.836 13.055 1 95.38 137 THR A CA 1
ATOM 1116 C C . THR A 1 137 ? -9.203 -8.812 12.086 1 95.38 137 THR A C 1
ATOM 1118 O O . THR A 1 137 ? -8.469 -7.988 11.531 1 95.38 137 THR A O 1
ATOM 1121 N N . TYR A 1 138 ? -10.477 -8.93 11.898 1 97.38 138 TYR A N 1
ATOM 1122 C CA . TYR A 1 138 ? -11.211 -8.031 11.016 1 97.38 138 TYR A CA 1
ATOM 1123 C C . TYR A 1 138 ? -12.414 -7.43 11.734 1 97.38 138 TYR A C 1
ATOM 1125 O O . TYR A 1 138 ? -12.867 -7.961 12.75 1 97.38 138 TYR A O 1
ATOM 1133 N N . ILE A 1 139 ? -12.898 -6.352 11.188 1 98.56 139 ILE A N 1
ATOM 1134 C CA . ILE A 1 139 ? -14.055 -5.691 11.773 1 98.56 139 ILE A CA 1
ATOM 1135 C C . ILE A 1 139 ? -14.914 -5.074 10.672 1 98.56 139 ILE A C 1
ATOM 1137 O O . ILE A 1 139 ? -14.406 -4.715 9.609 1 98.56 139 ILE A O 1
ATOM 1141 N N . SER A 1 140 ? -16.156 -5.031 10.898 1 98.44 140 SER A N 1
ATOM 1142 C CA . SER A 1 140 ? -17.109 -4.32 10.055 1 98.44 140 SER A CA 1
ATOM 1143 C C . SER A 1 140 ? -18.109 -3.543 10.891 1 98.44 140 SER A C 1
ATOM 1145 O O . SER A 1 140 ? -18.016 -3.506 12.117 1 98.44 140 SER A O 1
ATOM 1147 N N . LEU A 1 141 ? -18.938 -2.801 10.227 1 97.88 141 LEU A N 1
ATOM 1148 C CA . LEU A 1 141 ? -20 -2.027 10.852 1 97.88 141 LEU A CA 1
ATOM 1149 C C . LEU A 1 141 ? -21.344 -2.346 10.203 1 97.88 141 LEU A C 1
ATOM 1151 O O . LEU A 1 141 ? -21.422 -2.586 9 1 97.88 141 LEU A O 1
ATOM 1155 N N . SER A 1 142 ? -22.359 -2.287 11.047 1 96.94 142 SER A N 1
ATOM 1156 C CA . SER A 1 142 ? -23.719 -2.455 10.523 1 96.94 142 SER A CA 1
ATOM 1157 C C . SER A 1 142 ? -24.719 -1.624 11.32 1 96.94 142 SER A C 1
ATOM 1159 O O . SER A 1 142 ? -24.516 -1.364 12.508 1 96.94 142 SER A O 1
ATOM 1161 N N . PHE A 1 143 ? -25.766 -1.223 10.688 1 94.69 143 PHE A N 1
ATOM 1162 C CA . PHE A 1 143 ? -26.766 -0.398 11.352 1 94.69 143 PHE A CA 1
ATOM 1163 C C . PHE A 1 143 ? -27.641 -1.245 12.266 1 94.69 143 PHE A C 1
ATOM 1165 O O . PHE A 1 143 ? -28.25 -0.727 13.203 1 94.69 143 PHE A O 1
ATOM 1172 N N . GLY A 1 144 ? -27.719 -2.51 12 1 92.5 144 GLY A N 1
ATOM 1173 C CA . GLY A 1 144 ? -28.406 -3.455 12.875 1 92.5 144 GLY A CA 1
ATOM 1174 C C . GLY A 1 144 ? -27.531 -4.629 13.281 1 92.5 144 GLY A C 1
ATOM 1175 O O . GLY A 1 144 ? -26.562 -4.953 12.594 1 92.5 144 GLY A O 1
ATOM 1176 N N . ALA A 1 145 ? -27.938 -5.195 14.328 1 86 145 ALA A N 1
ATOM 1177 C CA . ALA A 1 145 ? -27.141 -6.301 14.859 1 86 145 ALA A CA 1
ATOM 1178 C C . ALA A 1 145 ? -27.125 -7.484 13.898 1 86 145 ALA A C 1
ATOM 1180 O O . ALA A 1 145 ? -26.172 -8.25 13.852 1 86 145 ALA A O 1
ATOM 1181 N N . SER A 1 146 ? -28.188 -7.551 13.133 1 87.12 146 SER A N 1
ATOM 1182 C CA . SER A 1 146 ? -28.281 -8.695 12.234 1 87.12 146 SER A CA 1
ATOM 1183 C C . SER A 1 146 ? -28.375 -8.25 10.773 1 87.12 146 SER A C 1
ATOM 1185 O O . SER A 1 146 ? -28.578 -9.078 9.883 1 87.12 146 SER A O 1
ATOM 1187 N N . GLU A 1 147 ? -28.156 -7.027 10.594 1 90.38 147 GLU A N 1
ATOM 1188 C CA . GLU A 1 147 ? -28.203 -6.52 9.227 1 90.38 147 GLU A CA 1
ATOM 1189 C C . GLU A 1 147 ? -26.922 -6.863 8.469 1 90.38 147 GLU A C 1
ATOM 1191 O O . GLU A 1 147 ? -25.859 -7.051 9.086 1 90.38 147 GLU A O 1
ATOM 1196 N N . PRO A 1 148 ? -27.109 -6.973 7.195 1 90.81 148 PRO A N 1
ATOM 1197 C CA . PRO A 1 148 ? -25.906 -7.195 6.402 1 90.81 148 PRO A CA 1
ATOM 1198 C C . PRO A 1 148 ? -24.859 -6.109 6.613 1 90.81 148 PRO A C 1
ATOM 1200 O O . PRO A 1 148 ? -25.203 -4.934 6.758 1 90.81 148 PRO A O 1
ATOM 1203 N N . ALA A 1 149 ? -23.641 -6.566 6.699 1 93.19 149 ALA A N 1
ATOM 1204 C CA . ALA A 1 149 ? -22.5 -5.664 6.867 1 93.19 149 ALA A CA 1
ATOM 1205 C C . ALA A 1 149 ? -21.641 -5.633 5.613 1 93.19 149 ALA A C 1
ATOM 1207 O O . ALA A 1 149 ? -21.5 -6.645 4.918 1 93.19 149 ALA A O 1
ATOM 1208 N N . PRO A 1 150 ? -21.125 -4.457 5.355 1 94.19 150 PRO A N 1
ATOM 1209 C CA . PRO A 1 150 ? -20.109 -4.457 4.309 1 94.19 150 PRO A CA 1
ATOM 1210 C C . PRO A 1 150 ? -18.953 -5.402 4.613 1 94.19 150 PRO A C 1
ATOM 1212 O O . PRO A 1 150 ? -18.844 -5.906 5.734 1 94.19 150 PRO A O 1
ATOM 1215 N N . ASP A 1 151 ? -18.141 -5.621 3.59 1 94.81 151 ASP A N 1
ATOM 1216 C CA . ASP A 1 151 ? -16.969 -6.473 3.766 1 94.81 151 ASP A CA 1
ATOM 1217 C C . ASP A 1 151 ? -16.094 -5.98 4.918 1 94.81 151 ASP A C 1
ATOM 1219 O O . ASP A 1 151 ? -15.867 -4.777 5.059 1 94.81 151 ASP A O 1
ATOM 1223 N N . ALA A 1 152 ? -15.664 -6.922 5.711 1 97.81 152 ALA A N 1
ATOM 1224 C CA . ALA A 1 152 ? -14.836 -6.582 6.863 1 97.81 152 ALA A CA 1
ATOM 1225 C C . ALA A 1 152 ? -13.438 -6.148 6.426 1 97.81 152 ALA A C 1
ATOM 1227 O O . ALA A 1 152 ? -12.93 -6.613 5.402 1 97.81 152 ALA A O 1
ATOM 1228 N N . ILE A 1 153 ? -12.844 -5.309 7.234 1 98.25 153 ILE A N 1
ATOM 1229 C CA . ILE A 1 153 ? -11.492 -4.828 6.969 1 98.25 153 ILE A CA 1
ATOM 1230 C C . ILE A 1 153 ? -10.57 -5.227 8.117 1 98.25 153 ILE A C 1
ATOM 1232 O O . ILE A 1 153 ? -11.023 -5.5 9.227 1 98.25 153 ILE A O 1
ATOM 1236 N N . PRO A 1 154 ? -9.273 -5.305 7.852 1 97.75 154 PRO A N 1
ATOM 1237 C CA . PRO A 1 154 ? -8.344 -5.762 8.891 1 97.75 154 PRO A CA 1
ATOM 1238 C C . PRO A 1 154 ? -8.125 -4.715 9.984 1 97.75 154 PRO A C 1
ATOM 1240 O O . PRO A 1 154 ? -8.164 -3.514 9.711 1 97.75 154 PRO A O 1
ATOM 1243 N N . LEU A 1 155 ? -7.859 -5.203 11.117 1 97.75 155 LEU A N 1
ATOM 1244 C CA . LEU A 1 155 ? -7.422 -4.344 12.211 1 97.75 155 LEU A CA 1
ATOM 1245 C C . LEU A 1 155 ? -5.938 -4.02 12.086 1 97.75 155 LEU A C 1
ATOM 1247 O O . LEU A 1 155 ? -5.098 -4.922 12.07 1 97.75 155 LEU A O 1
ATOM 1251 N N . LEU A 1 156 ? -5.66 -2.783 12 1 97.06 156 LEU A N 1
ATOM 1252 C CA . LEU A 1 156 ? -4.27 -2.336 11.992 1 97.06 156 LEU A CA 1
ATOM 1253 C C . LEU A 1 156 ? -3.762 -2.133 13.422 1 97.06 156 LEU A C 1
ATOM 1255 O O . LEU A 1 156 ? -4.383 -1.418 14.211 1 97.06 156 LEU A O 1
ATOM 1259 N N . LYS A 1 157 ? -2.688 -2.674 13.719 1 94.94 157 LYS A N 1
ATOM 1260 C CA . LYS A 1 157 ? -2.109 -2.623 15.055 1 94.94 157 LYS A CA 1
ATOM 1261 C C . LYS A 1 157 ? -1.568 -1.23 15.367 1 94.94 157 LYS A C 1
ATOM 1263 O O . LYS A 1 157 ? -0.715 -0.713 14.648 1 94.94 157 LYS A O 1
ATOM 1268 N N . ARG A 1 158 ? -2.072 -0.706 16.422 1 96.69 158 ARG A N 1
ATOM 1269 C CA . ARG A 1 158 ? -1.535 0.531 16.984 1 96.69 158 ARG A CA 1
ATOM 1270 C C . ARG A 1 158 ? -1.257 0.384 18.469 1 96.69 158 ARG A C 1
ATOM 1272 O O . ARG A 1 158 ? -1.396 1.345 19.234 1 96.69 158 ARG A O 1
ATOM 1279 N N . VAL A 1 159 ? -0.934 -0.782 18.844 1 94 159 VAL A N 1
ATOM 1280 C CA . VAL A 1 159 ? -0.545 -1.089 20.219 1 94 159 VAL A CA 1
ATOM 1281 C C . VAL A 1 159 ? 0.977 -1.162 20.312 1 94 159 VAL A C 1
ATOM 1283 O O . VAL A 1 159 ? 1.584 -2.164 19.938 1 94 159 VAL A O 1
ATOM 1286 N N . PHE A 1 160 ? 1.531 -0.083 20.859 1 89.62 160 PHE A N 1
ATOM 1287 C CA . PHE A 1 160 ? 2.98 0.007 20.984 1 89.62 160 PHE A CA 1
ATOM 1288 C C . PHE A 1 160 ? 3.379 0.428 22.391 1 89.62 160 PHE A C 1
ATOM 1290 O O . PHE A 1 160 ? 2.637 1.145 23.062 1 89.62 160 PHE A O 1
ATOM 1297 N N . SER A 1 161 ? 4.5 -0.018 22.844 1 86.44 161 SER A N 1
ATOM 1298 C CA . SER A 1 161 ? 5.023 0.42 24.125 1 86.44 161 SER A CA 1
ATOM 1299 C C . SER A 1 161 ? 5.59 1.833 24.047 1 86.44 161 SER A C 1
ATOM 1301 O O . SER A 1 161 ? 5.582 2.57 25.031 1 86.44 161 SER A O 1
ATOM 1303 N N . LYS A 1 162 ? 6.105 2.143 22.922 1 89.12 162 LYS A N 1
ATOM 1304 C CA . LYS A 1 162 ? 6.602 3.475 22.578 1 89.12 162 LYS A CA 1
ATOM 1305 C C . LYS A 1 162 ? 6.137 3.898 21.188 1 89.12 162 LYS A C 1
ATOM 1307 O O . LYS A 1 162 ? 5.801 3.053 20.359 1 89.12 162 LYS A O 1
ATOM 1312 N N . TYR A 1 163 ? 6.18 5.199 21.062 1 91.5 163 TYR A N 1
ATOM 1313 C CA . TYR A 1 163 ? 5.773 5.672 19.734 1 91.5 163 TYR A CA 1
ATOM 1314 C C . TYR A 1 163 ? 6.766 5.23 18.672 1 91.5 163 TYR A C 1
ATOM 1316 O O . TYR A 1 163 ? 7.969 5.461 18.797 1 91.5 163 TYR A O 1
ATOM 1324 N N . PRO A 1 164 ? 6.281 4.656 17.641 1 90.06 164 PRO A N 1
ATOM 1325 C CA . PRO A 1 164 ? 7.164 4.32 16.531 1 90.06 164 PRO A CA 1
ATOM 1326 C C . PRO A 1 164 ? 7.809 5.551 15.891 1 90.06 164 PRO A C 1
ATOM 1328 O O . PRO A 1 164 ? 8.945 5.48 15.414 1 90.06 164 PRO A O 1
ATOM 1331 N N . HIS A 1 165 ? 7.039 6.691 15.938 1 92.81 165 HIS A N 1
ATOM 1332 C CA . HIS A 1 165 ? 7.527 7.918 15.328 1 92.81 165 HIS A CA 1
ATOM 1333 C C . HIS A 1 165 ? 7.402 9.102 16.281 1 92.81 165 HIS A C 1
ATOM 1335 O O . HIS A 1 165 ? 6.371 9.273 16.938 1 92.81 165 HIS A O 1
ATOM 1341 N N . GLU A 1 166 ? 8.453 9.875 16.25 1 92.69 166 GLU A N 1
ATOM 1342 C CA . GLU A 1 166 ? 8.359 11.094 17.047 1 92.69 166 GLU A CA 1
ATOM 1343 C C . GLU A 1 166 ? 7.5 12.148 16.359 1 92.69 166 GLU A C 1
ATOM 1345 O O . GLU A 1 166 ? 6.656 12.781 17 1 92.69 166 GLU A O 1
ATOM 1350 N N . ILE A 1 167 ? 7.766 12.289 15.078 1 96.31 167 ILE A N 1
ATOM 1351 C CA . ILE A 1 167 ? 7.02 13.273 14.305 1 96.31 167 ILE A CA 1
ATOM 1352 C C . ILE A 1 167 ? 6.445 12.625 13.047 1 96.31 167 ILE A C 1
ATOM 1354 O O . ILE A 1 167 ? 7.191 12.078 12.234 1 96.31 167 ILE A O 1
ATOM 1358 N N . GLY A 1 168 ? 5.148 12.648 12.938 1 97.94 168 GLY A N 1
ATOM 1359 C CA . GLY A 1 168 ? 4.465 12.305 11.695 1 97.94 168 GLY A CA 1
ATOM 1360 C C . GLY A 1 168 ? 3.834 13.508 11.016 1 97.94 168 GLY A C 1
ATOM 1361 O O . GLY A 1 168 ? 3.715 14.578 11.617 1 97.94 168 GLY A O 1
ATOM 1362 N N . VAL A 1 169 ? 3.469 13.32 9.75 1 98.69 169 VAL A N 1
ATOM 1363 C CA . VAL A 1 169 ? 2.814 14.398 9.016 1 98.69 169 VAL A CA 1
ATOM 1364 C C . VAL A 1 169 ? 1.492 13.906 8.438 1 98.69 169 VAL A C 1
ATOM 1366 O O . VAL A 1 169 ? 1.461 12.914 7.703 1 98.69 169 VAL A O 1
ATOM 1369 N N . CYS A 1 170 ? 0.417 14.562 8.805 1 98 170 CYS A N 1
ATOM 1370 C CA . CYS A 1 170 ? -0.856 14.398 8.109 1 98 170 CYS A CA 1
ATOM 1371 C C . CYS A 1 170 ? -0.945 15.312 6.898 1 98 170 CYS A C 1
ATOM 1373 O O . CYS A 1 170 ? -1.042 16.531 7.043 1 98 170 CYS A O 1
ATOM 1375 N N . VAL A 1 171 ? -0.986 14.703 5.797 1 97.44 171 VAL A N 1
ATOM 1376 C CA . VAL A 1 171 ? -1.012 15.469 4.555 1 97.44 171 VAL A CA 1
ATOM 1377 C C . VAL A 1 171 ? -2.457 15.711 4.129 1 97.44 171 VAL A C 1
ATOM 1379 O O . VAL A 1 171 ? -3.27 14.781 4.109 1 97.44 171 VAL A O 1
ATOM 1382 N N . GLY A 1 172 ? -2.75 16.922 3.779 1 94.81 172 GLY A N 1
ATOM 1383 C CA . GLY A 1 172 ? -4.09 17.219 3.303 1 94.81 172 GLY A CA 1
ATOM 1384 C C . GLY A 1 172 ? -4.555 16.281 2.205 1 94.81 172 GLY A C 1
ATOM 1385 O O . GLY A 1 172 ? -3.74 15.609 1.567 1 94.81 172 GLY A O 1
ATOM 1386 N N . GLN A 1 173 ? -5.848 16.297 1.974 1 92.69 173 GLN A N 1
ATOM 1387 C CA . GLN A 1 173 ? -6.441 15.359 1.02 1 92.69 173 GLN A CA 1
ATOM 1388 C C . GLN A 1 173 ? -5.859 15.562 -0.378 1 92.69 173 GLN A C 1
ATOM 1390 O O . GLN A 1 173 ? -5.613 16.688 -0.796 1 92.69 173 GLN A O 1
ATOM 1395 N N . ILE A 1 174 ? -5.629 14.492 -1.012 1 93.81 174 ILE A N 1
ATOM 1396 C CA . ILE A 1 174 ? -5.145 14.547 -2.387 1 93.81 174 ILE A CA 1
ATOM 1397 C C . ILE A 1 174 ? -6.262 14.141 -3.344 1 93.81 174 ILE A C 1
ATOM 1399 O O . ILE A 1 174 ? -6.824 13.047 -3.221 1 93.81 174 ILE A O 1
ATOM 1403 N N . TYR A 1 175 ? -6.613 14.984 -4.176 1 89.69 175 TYR A N 1
ATOM 1404 C CA . TYR A 1 175 ? -7.602 14.695 -5.207 1 89.69 175 TYR A CA 1
ATOM 1405 C C . TYR A 1 175 ? -7.32 15.492 -6.477 1 89.69 175 TYR A C 1
ATOM 1407 O O . TYR A 1 175 ? -6.414 16.328 -6.5 1 89.69 175 TYR A O 1
ATOM 1415 N N . GLY A 1 176 ? -8 15.211 -7.473 1 83.31 176 GLY A N 1
ATOM 1416 C CA . GLY A 1 176 ? -7.77 15.836 -8.766 1 83.31 176 GLY A CA 1
ATOM 1417 C C . GLY A 1 176 ? -6.734 15.109 -9.602 1 83.31 176 GLY A C 1
ATOM 1418 O O . GLY A 1 176 ? -6.008 14.25 -9.094 1 83.31 176 GLY A O 1
ATOM 1419 N N . ARG A 1 177 ? -6.711 15.43 -10.875 1 76.62 177 ARG A N 1
ATOM 1420 C CA . ARG A 1 177 ? -5.844 14.688 -11.789 1 76.62 177 ARG A CA 1
ATOM 1421 C C . ARG A 1 177 ? -4.621 15.516 -12.172 1 76.62 177 ARG A C 1
ATOM 1423 O O . ARG A 1 177 ? -3.896 15.156 -13.102 1 76.62 177 ARG A O 1
ATOM 1430 N N . GLU A 1 178 ? -4.461 16.594 -11.406 1 84.19 178 GLU A N 1
ATOM 1431 C CA . GLU A 1 178 ? -3.262 17.391 -11.664 1 84.19 178 GLU A CA 1
ATOM 1432 C C . GLU A 1 178 ? -1.999 16.625 -11.289 1 84.19 178 GLU A C 1
ATOM 1434 O O . GLU A 1 178 ? -2.045 15.711 -10.453 1 84.19 178 GLU A O 1
ATOM 1439 N N . HIS A 1 179 ? -0.92 17.031 -11.953 1 91 179 HIS A N 1
ATOM 1440 C CA . HIS A 1 179 ? 0.364 16.391 -11.68 1 91 179 HIS A CA 1
ATOM 1441 C C . HIS A 1 179 ? 0.993 16.953 -10.406 1 91 179 HIS A C 1
ATOM 1443 O O . HIS A 1 179 ? 1.334 18.125 -10.344 1 91 179 HIS A O 1
ATOM 1449 N N . LYS A 1 180 ? 1.203 16.078 -9.484 1 95.25 180 LYS A N 1
ATOM 1450 C CA . LYS A 1 180 ? 1.67 16.562 -8.188 1 95.25 180 LYS A CA 1
ATOM 1451 C C . LYS A 1 180 ? 2.984 15.891 -7.797 1 95.25 180 LYS A C 1
ATOM 1453 O O . LYS A 1 180 ? 3.469 16.062 -6.676 1 95.25 180 LYS A O 1
ATOM 1458 N N . TRP A 1 181 ? 3.588 15.188 -8.711 1 97.75 181 TRP A N 1
ATOM 1459 C CA . TRP A 1 181 ? 4.719 14.336 -8.359 1 97.75 181 TRP A CA 1
ATOM 1460 C C . TRP A 1 181 ? 5.859 15.156 -7.77 1 97.75 181 TRP A C 1
ATOM 1462 O O . TRP A 1 181 ? 6.406 14.805 -6.719 1 97.75 181 TRP A O 1
ATOM 1472 N N . LEU A 1 182 ? 6.199 16.297 -8.375 1 98.31 182 LEU A N 1
ATOM 1473 C CA . LEU A 1 182 ? 7.312 17.094 -7.879 1 98.31 182 LEU A CA 1
ATOM 1474 C C . LEU A 1 182 ? 6.941 17.781 -6.57 1 98.31 182 LEU A C 1
ATOM 1476 O O . LEU A 1 182 ? 7.746 17.844 -5.641 1 98.31 182 LEU A O 1
ATOM 1480 N N . GLN A 1 183 ? 5.73 18.25 -6.512 1 97 183 GLN A N 1
ATOM 1481 C CA . GLN A 1 183 ? 5.25 18.906 -5.301 1 97 183 GLN A CA 1
ATOM 1482 C C . GLN A 1 183 ? 5.309 17.969 -4.105 1 97 183 GLN A C 1
ATOM 1484 O O . GLN A 1 183 ? 5.73 18.359 -3.016 1 97 183 GLN A O 1
ATOM 1489 N N . ILE A 1 184 ? 4.918 16.781 -4.324 1 98.31 184 ILE A N 1
ATOM 1490 C CA . ILE A 1 184 ? 4.902 15.797 -3.244 1 98.31 184 ILE A CA 1
ATOM 1491 C C . ILE A 1 184 ? 6.336 15.461 -2.834 1 98.31 184 ILE A C 1
ATOM 1493 O O . ILE A 1 184 ? 6.641 15.359 -1.643 1 98.31 184 ILE A O 1
ATOM 1497 N N . ILE A 1 185 ? 7.23 15.289 -3.764 1 98.81 185 ILE A N 1
ATOM 1498 C CA . ILE A 1 185 ? 8.617 14.977 -3.434 1 98.81 185 ILE A CA 1
ATOM 1499 C C . ILE A 1 185 ? 9.219 16.125 -2.625 1 98.81 185 ILE A C 1
ATOM 1501 O O . ILE A 1 185 ? 9.852 15.898 -1.591 1 98.81 185 ILE A O 1
ATOM 1505 N N . GLU A 1 186 ? 9.016 17.375 -3.047 1 98.69 186 GLU A N 1
ATOM 1506 C CA . GLU A 1 186 ? 9.508 18.531 -2.299 1 98.69 186 GLU A CA 1
ATOM 1507 C C . GLU A 1 186 ? 8.93 18.562 -0.887 1 98.69 186 GLU A C 1
ATOM 1509 O O . GLU A 1 186 ? 9.641 18.844 0.075 1 98.69 186 GLU A O 1
ATOM 1514 N N . PHE A 1 187 ? 7.668 18.281 -0.869 1 98.62 187 PHE A N 1
ATOM 1515 C CA . PHE A 1 187 ? 6.949 18.297 0.402 1 98.62 187 PHE A CA 1
ATOM 1516 C C . PHE A 1 187 ? 7.559 17.297 1.373 1 98.62 187 PHE A C 1
ATOM 1518 O O . PHE A 1 187 ? 7.898 17.641 2.506 1 98.62 187 PHE A O 1
ATOM 1525 N N . VAL A 1 188 ? 7.707 16.031 0.934 1 98.81 188 VAL A N 1
ATOM 1526 C CA . VAL A 1 188 ? 8.188 14.953 1.785 1 98.81 188 VAL A CA 1
ATOM 1527 C C . VAL A 1 188 ? 9.633 15.211 2.188 1 98.81 188 VAL A C 1
ATOM 1529 O O . VAL A 1 188 ? 9.977 15.156 3.371 1 98.81 188 VAL A O 1
ATOM 1532 N N . GLU A 1 189 ? 10.453 15.57 1.231 1 98.56 189 GLU A N 1
ATOM 1533 C CA . GLU A 1 189 ? 11.867 15.781 1.521 1 98.56 189 GLU A CA 1
ATOM 1534 C C . GLU A 1 189 ? 12.062 16.984 2.453 1 98.56 189 GLU A C 1
ATOM 1536 O O . GLU A 1 189 ? 12.953 16.969 3.305 1 98.56 189 GLU A O 1
ATOM 1541 N N . HIS A 1 190 ? 11.242 17.984 2.328 1 97.19 190 HIS A N 1
ATOM 1542 C CA . HIS A 1 190 ? 11.273 19.141 3.221 1 97.19 190 HIS A CA 1
ATOM 1543 C C . HIS A 1 190 ? 11.039 18.719 4.668 1 97.19 190 HIS A C 1
ATOM 1545 O O . HIS A 1 190 ? 11.805 19.094 5.559 1 97.19 190 HIS A O 1
ATOM 1551 N N . HIS A 1 191 ? 10.055 18 4.875 1 97.25 191 HIS A N 1
ATOM 1552 C CA . HIS A 1 191 ? 9.664 17.672 6.242 1 97.25 191 HIS A CA 1
ATOM 1553 C C . HIS A 1 191 ? 10.562 16.578 6.82 1 97.25 191 HIS A C 1
ATOM 1555 O O . HIS A 1 191 ? 10.758 16.516 8.039 1 97.25 191 HIS A O 1
ATOM 1561 N N . LEU A 1 192 ? 11.102 15.727 5.949 1 96.06 192 LEU A N 1
ATOM 1562 C CA . LEU A 1 192 ? 12.125 14.812 6.434 1 96.06 192 LEU A CA 1
ATOM 1563 C C . LEU A 1 192 ? 13.305 15.578 7.023 1 96.06 192 LEU A C 1
ATOM 1565 O O . LEU A 1 192 ? 13.828 15.203 8.078 1 96.06 192 LEU A O 1
ATOM 1569 N N . LEU A 1 193 ? 13.672 16.641 6.406 1 93.56 193 LEU A N 1
ATOM 1570 C CA . LEU A 1 193 ? 14.828 17.422 6.828 1 93.56 193 LEU A CA 1
ATOM 1571 C C . LEU A 1 193 ? 14.578 18.078 8.18 1 93.56 193 LEU A C 1
ATOM 1573 O O . LEU A 1 193 ? 15.516 18.391 8.906 1 93.56 193 LEU A O 1
ATOM 1577 N N . ILE A 1 194 ? 13.297 18.25 8.492 1 92.81 194 ILE A N 1
ATOM 1578 C CA . ILE A 1 194 ? 13.07 18.922 9.773 1 92.81 194 ILE A CA 1
ATOM 1579 C C . ILE A 1 194 ? 12.719 17.875 10.836 1 92.81 194 ILE A C 1
ATOM 1581 O O . ILE A 1 194 ? 12.359 18.234 11.961 1 92.81 194 ILE A O 1
ATOM 1585 N N . GLY A 1 195 ? 12.703 16.609 10.414 1 91.5 195 GLY A N 1
ATOM 1586 C CA . GLY A 1 195 ? 12.68 15.602 11.461 1 91.5 195 GLY A CA 1
ATOM 1587 C C . GLY A 1 195 ? 11.484 14.672 11.367 1 91.5 195 GLY A C 1
ATOM 1588 O O . GLY A 1 195 ? 11.352 13.742 12.164 1 91.5 195 GLY A O 1
ATOM 1589 N N . ALA A 1 196 ? 10.602 14.875 10.422 1 95.88 196 ALA A N 1
ATOM 1590 C CA . ALA A 1 196 ? 9.5 13.93 10.234 1 95.88 196 ALA A CA 1
ATOM 1591 C C . ALA A 1 196 ? 10.016 12.57 9.781 1 95.88 196 ALA A C 1
ATOM 1593 O O . ALA A 1 196 ? 11.031 12.477 9.086 1 95.88 196 ALA A O 1
ATOM 1594 N N . SER A 1 197 ? 9.258 11.531 10.227 1 95 197 SER A N 1
ATOM 1595 C CA . SER A 1 197 ? 9.742 10.195 9.867 1 95 197 SER A CA 1
ATOM 1596 C C . SER A 1 197 ? 8.633 9.359 9.242 1 95 197 SER A C 1
ATOM 1598 O O . SER A 1 197 ? 8.883 8.25 8.758 1 95 197 SER A O 1
ATOM 1600 N N . ILE A 1 198 ? 7.41 9.852 9.227 1 97.69 198 ILE A N 1
ATOM 1601 C CA . ILE A 1 198 ? 6.305 9.133 8.602 1 97.69 198 ILE A CA 1
ATOM 1602 C C . ILE A 1 198 ? 5.293 10.133 8.039 1 97.69 198 ILE A C 1
ATOM 1604 O O . ILE A 1 198 ? 5.035 11.172 8.656 1 97.69 198 ILE A O 1
ATOM 1608 N N . PHE A 1 199 ? 4.777 9.828 6.898 1 98.75 199 PHE A N 1
ATOM 1609 C CA . PHE A 1 199 ? 3.775 10.648 6.23 1 98.75 199 PHE A CA 1
ATOM 1610 C C . PHE A 1 199 ? 2.486 9.859 6.02 1 98.75 199 PHE A C 1
ATOM 1612 O O . PHE A 1 199 ? 2.512 8.742 5.512 1 98.75 199 PHE A O 1
ATOM 1619 N N . TYR A 1 200 ? 1.375 10.461 6.449 1 98.56 200 TYR A N 1
ATOM 1620 C CA . TYR A 1 200 ? 0.064 9.844 6.281 1 98.56 200 TYR A CA 1
ATOM 1621 C C . TYR A 1 200 ? -0.708 10.5 5.145 1 98.56 200 TYR A C 1
ATOM 1623 O O . TYR A 1 200 ? -1.126 11.656 5.258 1 98.56 200 TYR A O 1
ATOM 1631 N N . PHE A 1 201 ? -0.907 9.719 4.117 1 98 201 PHE A N 1
ATOM 1632 C CA . PHE A 1 201 ? -1.611 10.227 2.945 1 98 201 PHE A CA 1
ATOM 1633 C C . PHE A 1 201 ? -3.031 9.68 2.887 1 98 201 PHE A C 1
ATOM 1635 O O . PHE A 1 201 ? -3.262 8.508 3.188 1 98 201 PHE A O 1
ATOM 1642 N N . THR A 1 202 ? -3.943 10.523 2.607 1 96.56 202 THR A N 1
ATOM 1643 C CA . THR A 1 202 ? -5.293 10.141 2.205 1 96.56 202 THR A CA 1
ATOM 1644 C C . THR A 1 202 ? -5.57 10.57 0.768 1 96.56 202 THR A C 1
ATOM 1646 O O . THR A 1 202 ? -5.641 11.766 0.472 1 96.56 202 THR A O 1
ATOM 1649 N N . ILE A 1 203 ? -5.777 9.609 -0.082 1 95.5 203 ILE A N 1
ATOM 1650 C CA . ILE A 1 203 ? -5.793 9.875 -1.516 1 95.5 203 ILE A CA 1
ATOM 1651 C C . ILE A 1 203 ? -7.145 9.469 -2.1 1 95.5 203 ILE A C 1
ATOM 1653 O O . ILE A 1 203 ? -7.566 8.32 -1.957 1 95.5 203 ILE A O 1
ATOM 1657 N N . PHE A 1 204 ? -7.754 10.422 -2.787 1 93.5 204 PHE A N 1
ATOM 1658 C CA . PHE A 1 204 ? -9.023 10.164 -3.461 1 93.5 204 PHE A CA 1
ATOM 1659 C C . PHE A 1 204 ? -8.805 9.93 -4.953 1 93.5 204 PHE A C 1
ATOM 1661 O O . PHE A 1 204 ? -9.445 9.062 -5.547 1 93.5 204 PHE A O 1
ATOM 1668 N N . GLU A 1 205 ? -7.98 10.742 -5.492 1 90.75 205 GLU A N 1
ATOM 1669 C CA . GLU A 1 205 ? -7.625 10.672 -6.906 1 90.75 205 GLU A CA 1
ATOM 1670 C C . GLU A 1 205 ? -6.168 11.062 -7.129 1 90.75 205 GLU A C 1
ATOM 1672 O O . GLU A 1 205 ? -5.648 11.961 -6.453 1 90.75 205 GLU A O 1
ATOM 1677 N N . MET A 1 206 ? -5.594 10.344 -8.047 1 91.5 206 MET A N 1
ATOM 1678 C CA . MET A 1 206 ? -4.211 10.672 -8.383 1 91.5 206 MET A CA 1
ATOM 1679 C C . MET A 1 206 ? -3.801 10.031 -9.703 1 91.5 206 MET A C 1
ATOM 1681 O O . MET A 1 206 ? -4.172 8.891 -9.984 1 91.5 206 MET A O 1
ATOM 1685 N N . ASP A 1 207 ? -3.01 10.758 -10.414 1 91 207 ASP A N 1
ATOM 1686 C CA . ASP A 1 207 ? -2.514 10.188 -11.664 1 91 207 ASP A CA 1
ATOM 1687 C C . ASP A 1 207 ? -1.415 9.164 -11.406 1 91 207 ASP A C 1
ATOM 1689 O O . ASP A 1 207 ? -0.761 9.195 -10.359 1 91 207 ASP A O 1
ATOM 1693 N N . GLY A 1 208 ? -1.24 8.336 -12.43 1 88.88 208 GLY A N 1
ATOM 1694 C CA . GLY A 1 208 ? -0.297 7.234 -12.305 1 88.88 208 GLY A CA 1
ATOM 1695 C C . GLY A 1 208 ? 1.139 7.695 -12.141 1 88.88 208 GLY A C 1
ATOM 1696 O O . GLY A 1 208 ? 1.925 7.062 -11.43 1 88.88 208 GLY A O 1
ATOM 1697 N N . TYR A 1 209 ? 1.504 8.773 -12.789 1 92.88 209 TYR A N 1
ATOM 1698 C CA . TYR A 1 209 ? 2.867 9.289 -12.719 1 92.88 209 TYR A CA 1
ATOM 1699 C C . TYR A 1 209 ? 3.205 9.734 -11.297 1 92.88 209 TYR A C 1
ATOM 1701 O O . TYR A 1 209 ? 4.285 9.438 -10.789 1 92.88 209 TYR A O 1
ATOM 1709 N N . THR A 1 210 ? 2.283 10.367 -10.656 1 95.31 210 THR A N 1
ATOM 1710 C CA . THR A 1 210 ? 2.451 10.859 -9.289 1 95.31 210 THR A CA 1
ATOM 1711 C C . THR A 1 210 ? 2.408 9.703 -8.297 1 95.31 210 THR A C 1
ATOM 1713 O O . THR A 1 210 ? 3.137 9.703 -7.301 1 95.31 210 THR A O 1
ATOM 1716 N N . LYS A 1 211 ? 1.641 8.805 -8.562 1 93.75 211 LYS A N 1
ATOM 1717 C CA . LYS A 1 211 ? 1.431 7.688 -7.645 1 93.75 211 LYS A CA 1
ATOM 1718 C C . LYS A 1 211 ? 2.732 6.938 -7.383 1 93.75 211 LYS A C 1
ATOM 1720 O O . LYS A 1 211 ? 2.936 6.391 -6.297 1 93.75 211 LYS A O 1
ATOM 1725 N N . LYS A 1 212 ? 3.639 6.945 -8.289 1 94.69 212 LYS A N 1
ATOM 1726 C CA . LYS A 1 212 ? 4.941 6.305 -8.133 1 94.69 212 LYS A CA 1
ATOM 1727 C C . LYS A 1 212 ? 5.691 6.871 -6.934 1 94.69 212 LYS A C 1
ATOM 1729 O O . LYS A 1 212 ? 6.434 6.148 -6.258 1 94.69 212 LYS A O 1
ATOM 1734 N N . VAL A 1 213 ? 5.469 8.094 -6.75 1 97.5 213 VAL A N 1
ATOM 1735 C CA . VAL A 1 213 ? 6.137 8.766 -5.641 1 97.5 213 VAL A CA 1
ATOM 1736 C C . VAL A 1 213 ? 5.633 8.203 -4.316 1 97.5 213 VAL A C 1
ATOM 1738 O O . VAL A 1 213 ? 6.43 7.832 -3.449 1 97.5 213 VAL A O 1
ATOM 1741 N N . ILE A 1 214 ? 4.355 8.078 -4.207 1 96.94 214 ILE A N 1
ATOM 1742 C CA . ILE A 1 214 ? 3.742 7.574 -2.982 1 96.94 214 ILE A CA 1
ATOM 1743 C C . ILE A 1 214 ? 4.168 6.129 -2.748 1 96.94 214 ILE A C 1
ATOM 1745 O O . ILE A 1 214 ? 4.551 5.758 -1.635 1 96.94 214 ILE A O 1
ATOM 1749 N N . GLU A 1 215 ? 4.137 5.383 -3.75 1 96.31 215 GLU A N 1
ATOM 1750 C CA . GLU A 1 215 ? 4.508 3.973 -3.67 1 96.31 215 GLU A CA 1
ATOM 1751 C C . GLU A 1 215 ? 5.953 3.807 -3.209 1 96.31 215 GLU A C 1
ATOM 1753 O O . GLU A 1 215 ? 6.258 2.916 -2.414 1 96.31 215 GLU A O 1
ATOM 1758 N N . ASP A 1 216 ? 6.812 4.629 -3.723 1 97.5 216 ASP A N 1
ATOM 1759 C CA . ASP A 1 216 ? 8.219 4.527 -3.336 1 97.5 216 ASP A CA 1
ATOM 1760 C C . ASP A 1 216 ? 8.406 4.891 -1.865 1 97.5 216 ASP A C 1
ATOM 1762 O O . ASP A 1 216 ? 9.172 4.23 -1.151 1 97.5 216 ASP A O 1
ATOM 1766 N N . TYR A 1 217 ? 7.762 5.922 -1.435 1 98.25 217 TYR A N 1
ATOM 1767 C CA . TYR A 1 217 ? 7.887 6.281 -0.028 1 98.25 217 TYR A CA 1
ATOM 1768 C C . TYR A 1 217 ? 7.27 5.215 0.868 1 98.25 217 TYR A C 1
ATOM 1770 O O . TYR A 1 217 ? 7.742 4.98 1.98 1 98.25 217 TYR A O 1
ATOM 1778 N N . GLN A 1 218 ? 6.227 4.551 0.388 1 97.5 218 GLN A N 1
ATOM 1779 C CA . GLN A 1 218 ? 5.695 3.408 1.125 1 97.5 218 GLN A CA 1
ATOM 1780 C C . GLN A 1 218 ? 6.723 2.279 1.205 1 97.5 218 GLN A C 1
ATOM 1782 O O . GLN A 1 218 ? 6.918 1.686 2.268 1 97.5 218 GLN A O 1
ATOM 1787 N N . ARG A 1 219 ? 7.309 2.059 0.129 1 96.88 219 ARG A N 1
ATOM 1788 C CA . ARG A 1 219 ? 8.336 1.026 0.066 1 96.88 219 ARG A CA 1
ATOM 1789 C C . ARG A 1 219 ? 9.453 1.301 1.074 1 96.88 219 ARG A C 1
ATOM 1791 O O . ARG A 1 219 ? 9.953 0.377 1.72 1 96.88 219 ARG A O 1
ATOM 1798 N N . LEU A 1 220 ? 9.773 2.518 1.229 1 97.75 220 LEU A N 1
ATOM 1799 C CA . LEU A 1 220 ? 10.852 2.926 2.121 1 97.75 220 LEU A CA 1
ATOM 1800 C C . LEU A 1 220 ? 10.383 2.936 3.572 1 97.75 220 LEU A C 1
ATOM 1802 O O . LEU A 1 220 ? 11.188 3.127 4.488 1 97.75 220 LEU A O 1
ATOM 1806 N N . GLY A 1 221 ? 9.094 2.822 3.795 1 96.81 221 GLY A N 1
ATOM 1807 C CA . GLY A 1 221 ? 8.562 2.885 5.145 1 96.81 221 GLY A CA 1
ATOM 1808 C C . GLY A 1 221 ? 8.359 4.305 5.641 1 96.81 221 GLY A C 1
ATOM 1809 O O . GLY A 1 221 ? 8.25 4.535 6.848 1 96.81 221 GLY A O 1
ATOM 1810 N N . LEU A 1 222 ? 8.266 5.203 4.684 1 98.19 222 LEU A N 1
ATOM 1811 C CA . LEU A 1 222 ? 8.164 6.613 5.039 1 98.19 222 LEU A CA 1
ATOM 1812 C C . LEU A 1 222 ? 6.73 7.109 4.883 1 98.19 222 LEU A C 1
ATOM 1814 O O . LEU A 1 222 ? 6.418 8.242 5.258 1 98.19 222 LEU A O 1
ATOM 1818 N N . ALA A 1 223 ? 5.863 6.227 4.375 1 98.31 223 ALA A N 1
ATOM 1819 C CA . ALA A 1 223 ? 4.496 6.688 4.145 1 98.31 223 ALA A CA 1
ATOM 1820 C C . ALA A 1 223 ? 3.49 5.566 4.402 1 98.31 223 ALA A C 1
ATOM 1822 O O . ALA A 1 223 ? 3.779 4.395 4.152 1 98.31 223 ALA A O 1
ATOM 1823 N N . GLU A 1 224 ? 2.42 5.91 4.965 1 98 224 GLU A N 1
ATOM 1824 C CA . GLU A 1 224 ? 1.177 5.145 4.926 1 98 224 GLU A CA 1
ATOM 1825 C C . GLU A 1 224 ? 0.109 5.871 4.113 1 98 224 GLU A C 1
ATOM 1827 O O . GLU A 1 224 ? -0.092 7.074 4.273 1 98 224 GLU A O 1
ATOM 1832 N N . ALA A 1 225 ? -0.466 5.125 3.232 1 96.44 225 ALA A N 1
ATOM 1833 C CA . ALA A 1 225 ? -1.458 5.766 2.375 1 96.44 225 ALA A CA 1
ATOM 1834 C C . ALA A 1 225 ? -2.793 5.027 2.434 1 96.44 225 ALA A C 1
ATOM 1836 O O . ALA A 1 225 ? -2.828 3.795 2.412 1 96.44 225 ALA A O 1
ATOM 1837 N N . SER A 1 226 ? -3.844 5.801 2.566 1 95.44 226 SER A N 1
ATOM 1838 C CA . SER A 1 226 ? -5.207 5.309 2.385 1 95.44 226 SER A CA 1
ATOM 1839 C C . SER A 1 226 ? -5.785 5.766 1.049 1 95.44 226 SER A C 1
ATOM 1841 O O . SER A 1 226 ? -5.91 6.965 0.797 1 95.44 226 SER A O 1
ATOM 1843 N N . PHE A 1 227 ? -6.062 4.844 0.293 1 92.88 227 PHE A N 1
ATOM 1844 C CA . PHE A 1 227 ? -6.754 5.137 -0.955 1 92.88 227 PHE A CA 1
ATOM 1845 C C . PHE A 1 227 ? -8.266 5.004 -0.779 1 92.88 227 PHE A C 1
ATOM 1847 O O . PHE A 1 227 ? -8.781 3.898 -0.618 1 92.88 227 PHE A O 1
ATOM 1854 N N . VAL A 1 228 ? -8.953 6.137 -0.902 1 93.06 228 VAL A N 1
ATOM 1855 C CA . VAL A 1 228 ? -10.359 6.176 -0.523 1 93.06 228 VAL A CA 1
ATOM 1856 C C . VAL A 1 228 ? -11.234 6.055 -1.769 1 93.06 228 VAL A C 1
ATOM 1858 O O . VAL A 1 228 ? -11.117 6.859 -2.695 1 93.06 228 VAL A O 1
ATOM 1861 N N . ASN A 1 229 ? -11.992 5.027 -1.729 1 88.19 229 ASN A N 1
ATOM 1862 C CA . ASN A 1 229 ? -13.023 4.875 -2.746 1 88.19 229 ASN A CA 1
ATOM 1863 C C . ASN A 1 229 ? -14.375 5.375 -2.25 1 88.19 229 ASN A C 1
ATOM 1865 O O . ASN A 1 229 ? -14.859 4.938 -1.207 1 88.19 229 ASN A O 1
ATOM 1869 N N . THR A 1 230 ? -14.906 6.289 -2.99 1 87.12 230 THR A N 1
ATOM 1870 C CA . THR A 1 230 ? -16.219 6.805 -2.637 1 87.12 230 THR A CA 1
ATOM 1871 C C . THR A 1 230 ? -17.266 6.398 -3.68 1 87.12 230 THR A C 1
ATOM 1873 O O . THR A 1 230 ? -16.906 5.875 -4.738 1 87.12 230 THR A O 1
ATOM 1876 N N . GLU A 1 231 ? -18.469 6.613 -3.289 1 88.75 231 GLU A N 1
ATOM 1877 C CA . GLU A 1 231 ? -19.578 6.32 -4.199 1 88.75 231 GLU A CA 1
ATOM 1878 C C . GLU A 1 231 ? -19.844 7.488 -5.148 1 88.75 231 GLU A C 1
ATOM 1880 O O . GLU A 1 231 ? -20.656 7.379 -6.066 1 88.75 231 GLU A O 1
ATOM 1885 N N . TYR A 1 232 ? -19.047 8.516 -5.004 1 88.06 232 TYR A N 1
ATOM 1886 C CA . TYR A 1 232 ? -19.344 9.727 -5.754 1 88.06 232 TYR A CA 1
ATOM 1887 C C . TYR A 1 232 ? -18.422 9.852 -6.969 1 88.06 232 TYR A C 1
ATOM 1889 O O . TYR A 1 232 ? -17.234 9.516 -6.898 1 88.06 232 TYR A O 1
ATOM 1897 N N . SER A 1 233 ? -18.969 10.508 -8.016 1 87.75 233 SER A N 1
ATOM 1898 C CA . SER A 1 233 ? -18.234 10.656 -9.258 1 87.75 233 SER A CA 1
ATOM 1899 C C . SER A 1 233 ? -17.281 11.852 -9.203 1 87.75 233 SER A C 1
ATOM 1901 O O . SER A 1 233 ? -16.375 11.969 -10.031 1 87.75 233 SER A O 1
ATOM 1903 N N . THR A 1 234 ? -17.578 12.68 -8.227 1 86.94 234 THR A N 1
ATOM 1904 C CA . THR A 1 234 ? -16.719 13.844 -8.062 1 86.94 234 THR A CA 1
ATOM 1905 C C . THR A 1 234 ? -16.281 13.992 -6.605 1 86.94 234 THR A C 1
ATOM 1907 O O . THR A 1 234 ? -16.953 13.492 -5.695 1 86.94 234 THR A O 1
ATOM 1910 N N . ILE A 1 235 ? -15.141 14.539 -6.52 1 85.25 235 ILE A N 1
ATOM 1911 C CA . ILE A 1 235 ? -14.586 14.828 -5.199 1 85.25 235 ILE A CA 1
ATOM 1912 C C . ILE A 1 235 ? -14.453 16.344 -5.012 1 85.25 235 ILE A C 1
ATOM 1914 O O . ILE A 1 235 ? -14.008 17.047 -5.918 1 85.25 235 ILE A O 1
ATOM 1918 N N . ASN A 1 236 ? -14.906 16.781 -3.873 1 79 236 ASN A N 1
ATOM 1919 C CA . ASN A 1 236 ? -14.773 18.219 -3.625 1 79 236 ASN A CA 1
ATOM 1920 C C . ASN A 1 236 ? -14.039 18.484 -2.316 1 79 236 ASN A C 1
ATOM 1922 O O . ASN A 1 236 ? -13.484 17.578 -1.707 1 79 236 ASN A O 1
ATOM 1926 N N . ILE A 1 237 ? -14.031 19.703 -1.925 1 76.75 237 ILE A N 1
ATOM 1927 C CA . ILE A 1 237 ? -13.195 20.188 -0.828 1 76.75 237 ILE A CA 1
ATOM 1928 C C . ILE A 1 237 ? -13.711 19.609 0.495 1 76.75 237 ILE A C 1
ATOM 1930 O O . ILE A 1 237 ? -12.945 19.438 1.442 1 76.75 237 ILE A O 1
ATOM 1934 N N . PHE A 1 238 ? -14.852 19.188 0.572 1 76.19 238 PHE A N 1
ATOM 1935 C CA . PHE A 1 238 ? -15.406 18.812 1.867 1 76.19 238 PHE A CA 1
ATOM 1936 C C . PHE A 1 238 ? -15.055 17.375 2.217 1 76.19 238 PHE A C 1
ATOM 1938 O O . PHE A 1 238 ? -15.234 16.953 3.357 1 76.19 238 PHE A O 1
ATOM 1945 N N . PHE A 1 239 ? -14.5 16.766 1.262 1 83.94 239 PHE A N 1
ATOM 1946 C CA . PHE A 1 239 ? -13.961 15.453 1.571 1 83.94 239 PHE A CA 1
ATOM 1947 C C . PHE A 1 239 ? -12.758 15.562 2.498 1 83.94 239 PHE A C 1
ATOM 1949 O O . PHE A 1 239 ? -12.25 14.547 2.988 1 83.94 239 PHE A O 1
ATOM 1956 N N . GLN A 1 240 ? -12.461 16.75 2.809 1 87.06 240 GLN A N 1
ATOM 1957 C CA . GLN A 1 240 ? -11.367 17.031 3.74 1 87.06 240 GLN A CA 1
ATOM 1958 C C . GLN A 1 240 ? -11.664 16.438 5.121 1 87.06 240 GLN A C 1
ATOM 1960 O O . GLN A 1 240 ? -10.75 16.047 5.844 1 87.06 240 GLN A O 1
ATOM 1965 N N . GLN A 1 241 ? -12.906 16.359 5.461 1 87.19 241 GLN A N 1
ATOM 1966 C CA . GLN A 1 241 ? -13.258 15.82 6.766 1 87.19 241 GLN A CA 1
ATOM 1967 C C . GLN A 1 241 ? -12.859 14.352 6.871 1 87.19 241 GLN A C 1
ATOM 1969 O O . GLN A 1 241 ? -12.445 13.883 7.938 1 87.19 241 GLN A O 1
ATOM 1974 N N . ILE A 1 242 ? -13.039 13.664 5.789 1 91.5 242 ILE A N 1
ATOM 1975 C CA . ILE A 1 242 ? -12.633 12.266 5.742 1 91.5 242 ILE A CA 1
ATOM 1976 C C . ILE A 1 242 ? -11.125 12.156 5.969 1 91.5 242 ILE A C 1
ATOM 1978 O O . ILE A 1 242 ? -10.672 11.367 6.801 1 91.5 242 ILE A O 1
ATOM 1982 N N . GLN A 1 243 ? -10.453 13 5.266 1 94.06 243 GLN A N 1
ATOM 1983 C CA . GLN A 1 243 ? -9 12.992 5.375 1 94.06 243 GLN A CA 1
ATOM 1984 C C . GLN A 1 243 ? -8.555 13.367 6.785 1 94.06 243 GLN A C 1
ATOM 1986 O O . GLN A 1 243 ? -7.641 12.742 7.336 1 94.06 243 GLN A O 1
ATOM 1991 N N . LEU A 1 244 ? -9.125 14.289 7.371 1 93.56 244 LEU A N 1
ATOM 1992 C CA . LEU A 1 244 ? -8.758 14.766 8.695 1 93.56 244 LEU A CA 1
ATOM 1993 C C . LEU A 1 244 ? -8.93 13.672 9.742 1 93.56 244 LEU A C 1
ATOM 1995 O O . LEU A 1 244 ? -8.016 13.391 10.516 1 93.56 244 LEU A O 1
ATOM 1999 N N . ASN A 1 245 ? -10.008 13.039 9.688 1 94.06 245 ASN A N 1
ATOM 2000 C CA . ASN A 1 245 ? -10.266 11.984 10.664 1 94.06 245 ASN A CA 1
ATOM 2001 C C . ASN A 1 245 ? -9.414 10.75 10.391 1 94.06 245 ASN A C 1
ATOM 2003 O O . ASN A 1 245 ? -8.891 10.125 11.32 1 94.06 245 ASN A O 1
ATOM 2007 N N . GLU A 1 246 ? -9.281 10.406 9.164 1 96.25 246 GLU A N 1
ATOM 2008 C CA . GLU A 1 246 ? -8.461 9.258 8.789 1 96.25 246 GLU A CA 1
ATOM 2009 C C . GLU A 1 246 ? -7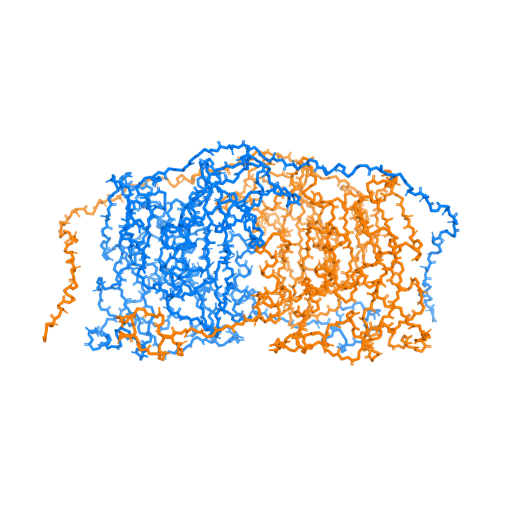.023 9.43 9.266 1 96.25 246 GLU A C 1
ATOM 2011 O O . GLU A 1 246 ? -6.473 8.531 9.914 1 96.25 246 GLU A O 1
ATOM 2016 N N . CYS A 1 247 ? -6.484 10.523 8.992 1 96.69 247 CYS A N 1
ATOM 2017 C CA . CYS A 1 247 ? -5.098 10.758 9.391 1 96.69 247 CYS A CA 1
ATOM 2018 C C . CYS A 1 247 ? -4.977 10.883 10.898 1 96.69 247 CYS A C 1
ATOM 2020 O O . CYS A 1 247 ? -4.016 10.391 11.492 1 96.69 247 CYS A O 1
ATOM 2022 N N . PHE A 1 248 ? -5.965 11.555 11.539 1 97.56 248 PHE A N 1
ATOM 2023 C CA . PHE A 1 248 ? -5.98 11.727 12.984 1 97.56 248 PHE A CA 1
ATOM 2024 C C . PHE A 1 248 ? -5.914 10.383 13.695 1 97.56 248 PHE A C 1
ATOM 2026 O O . PHE A 1 248 ? -5.016 10.148 14.508 1 97.56 248 PHE A O 1
ATOM 2033 N N . PHE A 1 249 ? -6.723 9.508 13.305 1 98.44 249 PHE A N 1
ATOM 2034 C CA . PHE A 1 249 ? -6.797 8.227 14 1 98.44 249 PHE A CA 1
ATOM 2035 C C . PHE A 1 249 ? -5.656 7.312 13.578 1 98.44 249 PHE A C 1
ATOM 2037 O O . PHE A 1 249 ? -5.164 6.512 14.375 1 98.44 249 PHE A O 1
ATOM 2044 N N . ARG A 1 250 ? -5.227 7.418 12.391 1 98.5 250 ARG A N 1
ATOM 2045 C CA . ARG A 1 250 ? -4.09 6.633 11.914 1 98.5 250 ARG A CA 1
ATOM 2046 C C . ARG A 1 250 ? -2.814 7.008 12.656 1 98.5 250 ARG A C 1
ATOM 2048 O O . ARG A 1 250 ? -1.971 6.148 12.93 1 98.5 250 ARG A O 1
ATOM 2055 N N . SER A 1 251 ? -2.689 8.25 12.969 1 98.25 251 SER A N 1
ATOM 2056 C CA . SER A 1 251 ? -1.463 8.734 13.586 1 98.25 251 SER A CA 1
ATOM 2057 C C . SER A 1 251 ? -1.498 8.547 15.102 1 98.25 251 SER A C 1
ATOM 2059 O O . SER A 1 251 ? -0.457 8.578 15.758 1 98.25 251 SER A O 1
ATOM 2061 N N . LYS A 1 252 ? -2.68 8.398 15.633 1 98 252 LYS A N 1
ATOM 2062 C CA . LYS A 1 252 ? -2.832 8.242 17.078 1 98 252 LYS A CA 1
ATOM 2063 C C . LYS A 1 252 ? -2.076 7.012 17.578 1 98 252 LYS A C 1
ATOM 2065 O O . LYS A 1 252 ? -2.178 5.934 16.984 1 98 252 LYS A O 1
ATOM 2070 N N . PHE A 1 253 ? -1.235 7.184 18.578 1 96.88 253 PHE A N 1
ATOM 2071 C CA . PHE A 1 253 ? -0.38 6.195 19.234 1 96.88 253 PHE A CA 1
ATOM 2072 C C . PHE A 1 253 ? 0.699 5.703 18.281 1 96.88 253 PHE A C 1
ATOM 2074 O O . PHE A 1 253 ? 1.455 4.785 18.609 1 96.88 253 PHE A O 1
ATOM 2081 N N . HIS A 1 254 ? 0.757 6.223 17.125 1 96.31 254 HIS A N 1
ATOM 2082 C CA . HIS A 1 254 ? 1.776 5.883 16.141 1 96.31 254 HIS A CA 1
ATOM 2083 C C . HIS A 1 254 ? 2.822 6.984 16.016 1 96.31 254 HIS A C 1
ATOM 2085 O O . HIS A 1 254 ? 4.02 6.703 15.922 1 96.31 254 HIS A O 1
ATOM 2091 N N . SER A 1 255 ? 2.371 8.211 16.094 1 96.62 255 SER A N 1
ATOM 2092 C CA . SER A 1 255 ? 3.236 9.391 16.125 1 96.62 255 SER A CA 1
ATOM 2093 C C . SER A 1 255 ? 2.996 10.211 17.391 1 96.62 255 SER A C 1
ATOM 2095 O O . SER A 1 255 ? 1.851 10.516 17.734 1 96.62 255 SER A O 1
ATOM 2097 N N . LYS A 1 256 ? 4.051 10.586 17.984 1 95.69 256 LYS A N 1
ATOM 2098 C CA . LYS A 1 256 ? 3.902 11.391 19.188 1 95.69 256 LYS A CA 1
ATOM 2099 C C . LYS A 1 256 ? 3.369 12.781 18.859 1 95.69 256 LYS A C 1
ATOM 2101 O O . LYS A 1 256 ? 2.48 13.289 19.547 1 95.69 256 LYS A O 1
ATOM 2106 N N . TRP A 1 257 ? 3.979 13.352 17.891 1 97.31 257 TRP A N 1
ATOM 2107 C CA . TRP A 1 257 ? 3.539 14.641 17.359 1 97.31 257 TRP A CA 1
ATOM 2108 C C . TRP A 1 257 ? 3.164 14.523 15.891 1 97.31 257 TRP A C 1
ATOM 2110 O O . TRP A 1 257 ? 3.756 13.727 15.156 1 97.31 257 TRP A O 1
ATOM 2120 N N . VAL A 1 258 ? 2.213 15.352 15.5 1 98.25 258 VAL A N 1
ATOM 2121 C CA . VAL A 1 258 ? 1.772 15.312 14.109 1 98.25 258 VAL A CA 1
ATOM 2122 C C . VAL A 1 258 ? 1.717 16.719 13.539 1 98.25 258 VAL A C 1
ATOM 2124 O O . VAL A 1 258 ? 1.131 17.625 14.148 1 98.25 258 VAL A O 1
ATOM 2127 N N . ILE A 1 259 ? 2.363 16.891 12.438 1 98.25 259 ILE A N 1
ATOM 2128 C CA . ILE A 1 259 ? 2.213 18.109 11.648 1 98.25 259 ILE A CA 1
ATOM 2129 C C . ILE A 1 259 ? 1.003 17.984 10.727 1 98.25 259 ILE A C 1
ATOM 2131 O O . ILE A 1 259 ? 0.908 17.031 9.945 1 98.25 259 ILE A O 1
ATOM 2135 N N . ASN A 1 260 ? 0.03 18.875 10.836 1 97.62 260 ASN A N 1
ATOM 2136 C CA . ASN A 1 260 ? -1.142 18.891 9.969 1 97.62 260 ASN A CA 1
ATOM 2137 C C . ASN A 1 260 ? -1.059 20.016 8.938 1 97.62 260 ASN A C 1
ATOM 2139 O O . ASN A 1 260 ? -1.255 21.188 9.266 1 97.62 260 ASN A O 1
ATOM 2143 N N . VAL A 1 261 ? -0.75 19.641 7.695 1 97.12 261 VAL A N 1
ATOM 2144 C CA . VAL A 1 261 ? -0.549 20.641 6.66 1 97.12 261 VAL A CA 1
ATOM 2145 C C . VAL A 1 261 ? -1.051 20.109 5.32 1 97.12 261 VAL A C 1
ATOM 2147 O O . VAL A 1 261 ? -1.112 18.891 5.109 1 97.12 261 VAL A O 1
ATOM 2150 N N . ASP A 1 262 ? -1.431 21 4.422 1 95.19 262 ASP A N 1
ATOM 2151 C CA . ASP A 1 262 ? -1.805 20.625 3.059 1 95.19 262 ASP A CA 1
ATOM 2152 C C . ASP A 1 262 ? -0.568 20.422 2.188 1 95.19 262 ASP A C 1
ATOM 2154 O O . ASP A 1 262 ? 0.542 20.781 2.58 1 95.19 262 ASP A O 1
ATOM 2158 N N . ILE A 1 263 ? -0.81 19.922 1.067 1 94.88 263 ILE A N 1
ATOM 2159 C CA . ILE A 1 263 ? 0.292 19.531 0.193 1 94.88 263 ILE A CA 1
ATOM 2160 C C . ILE A 1 263 ? 1.001 20.781 -0.329 1 94.88 263 ILE A C 1
ATOM 2162 O O . ILE A 1 263 ? 2.168 20.719 -0.724 1 94.88 263 ILE A O 1
ATOM 2166 N N . ASP A 1 264 ? 0.295 21.922 -0.353 1 94.75 264 ASP A N 1
ATOM 2167 C CA . ASP A 1 264 ? 0.907 23.156 -0.84 1 94.75 264 ASP A CA 1
ATOM 2168 C C . ASP A 1 264 ? 1.456 23.984 0.315 1 94.75 264 ASP A C 1
ATOM 2170 O O . ASP A 1 264 ? 1.802 25.156 0.134 1 94.75 264 ASP A O 1
ATOM 2174 N N . GLU A 1 265 ? 1.534 23.391 1.474 1 96.81 265 GLU A N 1
ATOM 2175 C CA . GLU A 1 265 ? 2.055 24.047 2.67 1 96.81 265 GLU A CA 1
ATOM 2176 C C . GLU A 1 265 ? 3.314 23.359 3.178 1 96.81 265 GLU A C 1
ATOM 2178 O O . GLU A 1 265 ? 3.441 22.141 3.066 1 96.81 265 GLU A O 1
ATOM 2183 N N . ARG A 1 266 ? 4.25 24.219 3.725 1 97.56 266 ARG A N 1
ATOM 2184 C CA . ARG A 1 266 ? 5.48 23.719 4.328 1 97.56 266 ARG A CA 1
ATOM 2185 C C . ARG A 1 266 ? 5.703 24.328 5.707 1 97.56 266 ARG A C 1
ATOM 2187 O O . ARG A 1 266 ? 5.754 25.547 5.852 1 97.56 266 ARG A O 1
ATOM 2194 N N . LEU A 1 267 ? 5.789 23.438 6.684 1 97.38 267 LEU A N 1
ATOM 2195 C CA . LEU A 1 267 ? 6.273 23.953 7.957 1 97.38 267 LEU A CA 1
ATOM 2196 C C . LEU A 1 267 ? 7.754 24.312 7.871 1 97.38 267 LEU A C 1
ATOM 2198 O O . LEU A 1 267 ? 8.594 23.438 7.656 1 97.38 267 LEU A O 1
ATOM 2202 N N . THR A 1 268 ? 8.016 25.547 8.086 1 95 268 THR A N 1
ATOM 2203 C CA . THR A 1 268 ? 9.383 26.062 7.988 1 95 268 THR A CA 1
ATOM 2204 C C . THR A 1 268 ? 9.891 26.5 9.352 1 95 268 THR A C 1
ATOM 2206 O O . THR A 1 268 ? 9.281 27.359 10.008 1 95 268 THR A O 1
ATOM 2209 N N . ILE A 1 269 ? 10.969 25.922 9.711 1 92.25 269 ILE A N 1
ATOM 2210 C CA . ILE A 1 269 ? 11.594 26.25 10.984 1 92.25 269 ILE A CA 1
ATOM 2211 C C . ILE A 1 269 ? 12.805 27.156 10.742 1 92.25 269 ILE A C 1
ATOM 2213 O O . ILE A 1 269 ? 13.633 26.875 9.867 1 92.25 269 ILE A O 1
ATOM 2217 N N . LEU A 1 270 ? 12.797 28.234 11.555 1 85.75 270 LEU A N 1
ATOM 2218 C CA . LEU A 1 270 ? 13.891 29.188 11.422 1 85.75 270 LEU A CA 1
ATOM 2219 C C . LEU A 1 270 ? 14.914 29 12.539 1 85.75 270 LEU A C 1
ATOM 2221 O O . LEU A 1 270 ? 14.578 29.109 13.719 1 85.75 270 LEU A O 1
ATOM 2225 N N . SER A 1 271 ? 15.609 28.031 12.492 1 71.19 271 SER A N 1
ATOM 2226 C CA . SER A 1 271 ? 16.594 27.828 13.539 1 71.19 271 SER A CA 1
ATOM 2227 C C . SER A 1 271 ? 17.984 28.312 13.102 1 71.19 271 SER A C 1
ATOM 2229 O O . SER A 1 271 ? 18.328 28.219 11.922 1 71.19 271 SER A O 1
ATOM 2231 N N . GLU A 1 272 ? 18.578 28.891 14.133 1 60.25 272 GLU A N 1
ATOM 2232 C CA . GLU A 1 272 ? 19.938 29.359 13.891 1 60.25 272 GLU A CA 1
ATOM 2233 C C . GLU A 1 272 ? 20.922 28.188 13.859 1 60.25 272 GLU A C 1
ATOM 2235 O O . GLU A 1 272 ? 22.031 28.312 13.344 1 60.25 272 GLU A O 1
ATOM 2240 N N . SER A 1 273 ? 20.453 27.125 14.414 1 61.22 273 SER A N 1
ATOM 2241 C CA . SER A 1 273 ? 21.359 25.984 14.438 1 61.22 273 SER A CA 1
ATOM 2242 C C . SER A 1 273 ? 21.125 25.062 13.25 1 61.22 273 SER A C 1
ATOM 2244 O O . SER A 1 273 ? 19.984 24.656 13 1 61.22 273 SER A O 1
ATOM 2246 N N . PRO A 1 274 ? 22.219 24.953 12.602 1 57.97 274 PRO A N 1
ATOM 2247 C CA . PRO A 1 274 ? 22.109 24.047 11.453 1 57.97 274 PRO A CA 1
ATOM 2248 C C . PRO A 1 274 ? 21.625 22.656 11.836 1 57.97 274 PRO A C 1
ATOM 2250 O O . PRO A 1 274 ? 21.078 21.938 11 1 57.97 274 PRO A O 1
ATOM 2253 N N . ASP A 1 275 ? 21.75 22.422 13.109 1 60.84 275 ASP A N 1
ATOM 2254 C CA . ASP A 1 275 ? 21.438 21.062 13.523 1 60.84 275 ASP A CA 1
ATOM 2255 C C . ASP A 1 275 ? 20.094 21 14.242 1 60.84 275 ASP A C 1
ATOM 2257 O O . ASP A 1 275 ? 19.844 20.078 15.023 1 60.84 275 ASP A O 1
ATOM 2261 N N . PHE A 1 276 ? 19.391 21.984 13.953 1 67 276 PHE A N 1
ATOM 2262 C CA . PHE A 1 276 ? 18.109 22.016 14.648 1 67 276 PHE A CA 1
ATOM 2263 C C . PHE A 1 276 ? 17.203 20.875 14.188 1 67 276 PHE A C 1
ATOM 2265 O O . PHE A 1 276 ? 17.094 20.609 12.992 1 67 276 PHE A O 1
ATOM 2272 N N . ALA A 1 277 ? 16.781 20.156 15.234 1 73.62 277 ALA A N 1
ATOM 2273 C CA . ALA A 1 277 ? 15.75 19.141 15.008 1 73.62 277 ALA A CA 1
ATOM 2274 C C . ALA A 1 277 ? 14.469 19.5 15.758 1 73.62 277 ALA A C 1
ATOM 2276 O O . ALA A 1 277 ? 14.5 19.734 16.969 1 73.62 277 ALA A O 1
ATOM 2277 N N . LEU A 1 278 ? 13.391 19.734 14.938 1 86.38 278 LEU A N 1
ATOM 2278 C CA . LEU A 1 278 ? 12.086 20.031 15.523 1 86.38 278 LEU A CA 1
ATOM 2279 C C . LEU A 1 278 ? 11.789 19.094 16.688 1 86.38 278 LEU A C 1
ATOM 2281 O O . LEU A 1 278 ? 11.164 19.484 17.672 1 86.38 278 LEU A O 1
ATOM 2285 N N . SER A 1 279 ? 12.328 17.906 16.562 1 84.81 279 SER A N 1
ATOM 2286 C CA . SER A 1 279 ? 12.086 16.906 17.594 1 84.81 279 SER A CA 1
ATOM 2287 C C . SER A 1 279 ? 12.633 17.359 18.938 1 84.81 279 SER A C 1
ATOM 2289 O O . SER A 1 279 ? 12.008 17.125 19.969 1 84.81 279 SER A O 1
ATOM 2291 N N . ASN A 1 280 ? 13.758 17.953 18.891 1 82.06 280 ASN A N 1
ATOM 2292 C CA . ASN A 1 280 ? 14.344 18.438 20.141 1 82.06 280 ASN A CA 1
ATOM 2293 C C . ASN A 1 280 ? 13.477 19.5 20.797 1 82.06 280 ASN A C 1
ATOM 2295 O O . ASN A 1 280 ? 13.297 19.5 22.016 1 82.06 280 ASN A O 1
ATOM 2299 N N . TYR A 1 281 ? 13.031 20.344 20.016 1 87.06 281 TYR A N 1
ATOM 2300 C CA . TYR A 1 281 ? 12.133 21.375 20.531 1 87.06 281 TYR A CA 1
ATOM 2301 C C . TYR A 1 281 ? 10.891 20.75 21.156 1 87.06 281 TYR A C 1
ATOM 2303 O O . TYR A 1 281 ? 10.508 21.109 22.281 1 87.06 281 TYR A O 1
ATOM 2311 N N . LEU A 1 282 ? 10.312 19.812 20.516 1 91.56 282 LEU A N 1
ATOM 2312 C CA . LEU A 1 282 ? 9.07 19.188 20.969 1 91.56 282 LEU A CA 1
ATOM 2313 C C . LEU A 1 282 ? 9.289 18.406 22.25 1 91.56 282 LEU A C 1
ATOM 2315 O O . LEU A 1 282 ? 8.422 18.391 23.125 1 91.56 282 LEU A O 1
ATOM 2319 N N . ARG A 1 283 ? 10.398 17.844 22.422 1 88.06 283 ARG A N 1
ATOM 2320 C CA . ARG A 1 2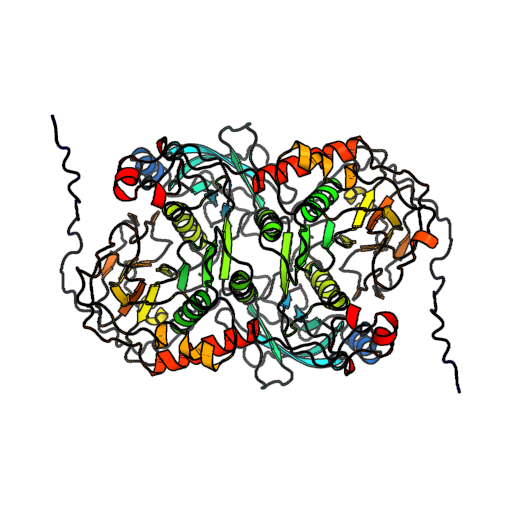83 ? 10.711 17.047 23.609 1 88.06 283 ARG A CA 1
ATOM 2321 C C . ARG A 1 283 ? 10.844 17.938 24.828 1 88.06 283 ARG A C 1
ATOM 2323 O O . ARG A 1 283 ? 10.656 17.484 25.969 1 88.06 283 ARG A O 1
ATOM 2330 N N . ASN A 1 284 ? 11.148 19.141 24.531 1 87.75 284 ASN A N 1
ATOM 2331 C CA . ASN A 1 284 ? 11.414 20.047 25.641 1 87.75 284 ASN A CA 1
ATOM 2332 C C . ASN A 1 284 ? 10.188 20.875 26 1 87.75 284 ASN A C 1
ATOM 2334 O O . ASN A 1 284 ? 10.227 21.703 26.922 1 87.75 284 ASN A O 1
ATOM 2338 N N . LEU A 1 285 ? 9.188 20.594 25.344 1 91.75 285 LEU A N 1
ATOM 2339 C CA . LEU A 1 285 ? 7.953 21.297 25.672 1 91.75 285 LEU A CA 1
ATOM 2340 C C . LEU A 1 285 ? 7.406 20.844 27.016 1 91.75 285 LEU A C 1
ATOM 2342 O O . LEU A 1 285 ? 7.559 19.688 27.391 1 91.75 285 LEU A O 1
ATOM 2346 N N . PRO A 1 286 ? 6.797 21.828 27.703 1 92.81 286 PRO A N 1
ATOM 2347 C CA . PRO A 1 286 ? 6.07 21.406 28.906 1 92.81 286 PRO A CA 1
ATOM 2348 C C . PRO A 1 286 ? 5.074 20.281 28.609 1 92.81 286 PRO A C 1
ATOM 2350 O O . PRO A 1 286 ? 4.434 20.266 27.562 1 92.81 286 PRO A O 1
ATOM 2353 N N . PRO A 1 287 ? 4.883 19.438 29.547 1 90.88 287 PRO A N 1
ATOM 2354 C CA . PRO A 1 287 ? 4.059 18.25 29.312 1 90.88 287 PRO A CA 1
ATOM 2355 C C . PRO A 1 287 ? 2.596 18.594 29.031 1 90.88 287 PRO A C 1
ATOM 2357 O O . PRO A 1 287 ? 1.866 17.781 28.469 1 90.88 287 PRO A O 1
ATOM 2360 N N . ASN A 1 288 ? 2.213 19.75 29.406 1 94.44 288 ASN A N 1
ATOM 2361 C CA . ASN A 1 288 ? 0.806 20.078 29.219 1 94.44 288 ASN A CA 1
ATOM 2362 C C . ASN A 1 288 ? 0.564 20.719 27.844 1 94.44 288 ASN A C 1
ATOM 2364 O O . ASN A 1 288 ? -0.581 20.969 27.469 1 94.44 288 ASN A O 1
ATOM 2368 N N . VAL A 1 289 ? 1.63 20.953 27.109 1 96.06 289 VAL A N 1
ATOM 2369 C CA . VAL A 1 289 ? 1.452 21.453 25.75 1 96.06 289 VAL A CA 1
ATOM 2370 C C . VAL A 1 289 ? 1.049 20.297 24.828 1 96.06 289 VAL A C 1
ATOM 2372 O O . VAL A 1 289 ? 1.716 19.266 24.781 1 96.06 289 VAL A O 1
ATOM 2375 N N . CYS A 1 290 ? -0.047 20.531 24.141 1 96.44 290 CYS A N 1
ATOM 2376 C CA . CYS A 1 290 ? -0.495 19.453 23.266 1 96.44 290 CYS A CA 1
ATOM 2377 C C . CYS A 1 290 ? -0.691 19.938 21.844 1 96.44 290 CYS A C 1
ATOM 2379 O O . CYS A 1 290 ? -0.942 19.141 20.938 1 96.44 290 CYS A O 1
ATOM 2381 N N . GLU A 1 291 ? -0.589 21.281 21.609 1 97 291 GLU A N 1
ATOM 2382 C CA . GLU A 1 291 ? -0.79 21.844 20.266 1 97 291 GLU A CA 1
ATOM 2383 C C . GLU A 1 291 ? 0.029 23.109 20.078 1 97 291 GLU A C 1
ATOM 2385 O O . GLU A 1 291 ? 0.054 23.984 20.969 1 97 291 GLU A O 1
ATOM 2390 N N . LEU A 1 292 ? 0.721 23.156 19 1 96.94 292 LEU A N 1
ATOM 2391 C CA . LEU A 1 292 ? 1.428 24.344 18.531 1 96.94 292 LEU A CA 1
ATOM 2392 C C . LEU A 1 292 ? 0.754 24.922 17.297 1 96.94 292 LEU A C 1
ATOM 2394 O O . LEU A 1 292 ? 0.424 24.188 16.359 1 96.94 292 LEU A O 1
ATOM 2398 N N . ILE A 1 293 ? 0.571 26.219 17.25 1 96.94 293 ILE A N 1
ATOM 2399 C CA . ILE A 1 293 ? -0.073 26.875 16.125 1 96.94 293 ILE A CA 1
ATOM 2400 C C . ILE A 1 293 ? 0.943 27.75 15.391 1 96.94 293 ILE A C 1
ATOM 2402 O O . ILE A 1 293 ? 1.674 28.531 16.016 1 96.94 293 ILE A O 1
ATOM 2406 N N . PHE A 1 294 ? 0.958 27.609 14.102 1 96.75 294 PHE A N 1
ATOM 2407 C CA . PHE A 1 294 ? 1.882 28.344 13.258 1 96.75 294 PHE A CA 1
ATOM 2408 C C . PHE A 1 294 ? 1.123 29.25 12.289 1 96.75 294 PHE A C 1
ATOM 2410 O O . PHE A 1 294 ? 0.166 28.812 11.648 1 96.75 294 PHE A O 1
ATOM 2417 N N . GLY A 1 295 ? 1.581 30.484 12.203 1 95.44 295 GLY A N 1
ATOM 2418 C CA . GLY A 1 295 ? 1.035 31.375 11.195 1 95.44 295 GLY A CA 1
ATOM 2419 C C . GLY A 1 295 ? 1.591 31.125 9.805 1 95.44 295 GLY A C 1
ATOM 2420 O O . GLY A 1 295 ? 2.309 30.156 9.586 1 95.44 295 GLY A O 1
ATOM 2421 N N . ASN A 1 296 ? 1.204 32.094 8.805 1 93.12 296 ASN A N 1
ATOM 2422 C CA . ASN A 1 296 ? 1.479 31.766 7.406 1 93.12 296 ASN A CA 1
ATOM 2423 C C . ASN A 1 296 ? 2.195 32.938 6.707 1 93.12 296 ASN A C 1
ATOM 2425 O O . ASN A 1 296 ? 2.066 34.062 7.117 1 93.12 296 ASN A O 1
ATOM 2429 N N . ARG A 1 297 ? 3.01 32.625 5.789 1 91.88 297 ARG A N 1
ATOM 2430 C CA . ARG A 1 297 ? 3.383 33.438 4.641 1 91.88 297 ARG A CA 1
ATOM 2431 C C . ARG A 1 297 ? 2.932 32.781 3.336 1 91.88 297 ARG A C 1
ATOM 2433 O O . ARG A 1 297 ? 3.361 31.688 3.004 1 91.88 297 ARG A O 1
ATOM 2440 N N . ARG A 1 298 ? 2.133 33.469 2.605 1 91.94 298 ARG A N 1
ATOM 2441 C CA . ARG A 1 298 ? 1.715 32.938 1.307 1 91.94 298 ARG A CA 1
ATOM 2442 C C . ARG A 1 298 ? 2.738 33.281 0.227 1 91.94 298 ARG A C 1
ATOM 2444 O O . ARG A 1 298 ? 3.254 34.375 0.177 1 91.94 298 ARG A O 1
ATOM 2451 N N . VAL A 1 299 ? 3.023 32.281 -0.47 1 92.69 299 VAL A N 1
ATOM 2452 C CA . VAL A 1 299 ? 3.953 32.438 -1.583 1 92.69 299 VAL A CA 1
ATOM 2453 C C . VAL A 1 299 ? 3.188 32.406 -2.904 1 92.69 299 VAL A C 1
ATOM 2455 O O . VAL A 1 299 ? 2.4 31.5 -3.16 1 92.69 299 VAL A O 1
ATOM 2458 N N . VAL A 1 300 ? 3.486 33.375 -3.715 1 87.62 300 VAL A N 1
ATOM 2459 C CA . VAL A 1 300 ? 2.775 33.469 -4.984 1 87.62 300 VAL A CA 1
ATOM 2460 C C . VAL A 1 300 ? 3.352 32.438 -5.977 1 87.62 300 VAL A C 1
ATOM 2462 O O . VAL A 1 300 ? 4.535 32.5 -6.312 1 87.62 300 VAL A O 1
ATOM 2465 N N . LYS A 1 301 ? 2.492 31.609 -6.332 1 88.69 301 LYS A N 1
ATOM 2466 C CA . LYS A 1 301 ? 2.809 30.656 -7.387 1 88.69 301 LYS A CA 1
ATOM 2467 C C . LYS A 1 301 ? 2.197 31.078 -8.719 1 88.69 301 LYS A C 1
ATOM 2469 O O . LYS A 1 301 ? 1.035 31.5 -8.766 1 88.69 301 LYS A O 1
ATOM 2474 N N . LEU A 1 302 ? 2.926 30.875 -9.812 1 85.31 302 LEU A N 1
ATOM 2475 C CA . LEU A 1 302 ? 2.492 31.422 -11.086 1 85.31 302 LEU A CA 1
ATOM 2476 C C . LEU A 1 302 ? 2.127 30.328 -12.07 1 85.31 302 LEU A C 1
ATOM 2478 O O . LEU A 1 302 ? 1.351 30.547 -13.008 1 85.31 302 LEU A O 1
ATOM 2482 N N . GLU A 1 303 ? 2.695 29.203 -11.875 1 86.94 303 GLU A N 1
ATOM 2483 C CA . GLU A 1 303 ? 2.479 28.125 -12.836 1 86.94 303 GLU A CA 1
ATOM 2484 C C . GLU A 1 303 ? 2.252 26.781 -12.133 1 86.94 303 GLU A C 1
ATOM 2486 O O . GLU A 1 303 ? 2.67 26.609 -10.984 1 86.94 303 GLU A O 1
ATOM 2491 N N . GLU A 1 304 ? 1.571 25.953 -12.906 1 87.75 304 GLU A N 1
ATOM 2492 C CA . GLU A 1 304 ? 1.427 24.578 -12.43 1 87.75 304 GLU A CA 1
ATOM 2493 C C . GLU A 1 304 ? 2.74 23.812 -12.547 1 87.75 304 GLU A C 1
ATOM 2495 O O . GLU A 1 304 ? 3.623 24.203 -13.312 1 87.75 304 GLU A O 1
ATOM 2500 N N . GLY A 1 305 ? 2.865 22.797 -11.734 1 90 305 GLY A N 1
ATOM 2501 C CA . GLY A 1 305 ? 4.055 21.969 -11.812 1 90 305 GLY A CA 1
ATOM 2502 C C . GLY A 1 305 ? 4.184 21.234 -13.133 1 90 305 GLY A C 1
ATOM 2503 O O . GLY A 1 305 ? 3.215 21.141 -13.891 1 90 305 GLY A O 1
ATOM 2504 N N . PRO A 1 306 ? 5.359 20.688 -13.336 1 95.62 306 PRO A N 1
ATOM 2505 C CA . PRO A 1 306 ? 5.582 19.969 -14.594 1 95.62 306 PRO A CA 1
ATOM 2506 C C . PRO A 1 306 ? 4.801 18.656 -14.664 1 95.62 306 PRO A C 1
ATOM 2508 O O . PRO A 1 306 ? 4.586 18 -13.633 1 95.62 306 PRO A O 1
ATOM 2511 N N . GLU A 1 307 ? 4.496 18.266 -15.875 1 95.25 307 GLU A N 1
ATOM 2512 C CA . GLU A 1 307 ? 3.768 17.016 -16.094 1 95.25 307 GLU A CA 1
ATOM 2513 C C . GLU A 1 307 ? 4.672 15.812 -15.867 1 95.25 307 GLU A C 1
ATOM 2515 O O . GLU A 1 307 ? 4.238 14.797 -15.312 1 95.25 307 GLU A O 1
ATOM 2520 N N . THR A 1 308 ? 5.852 15.914 -16.375 1 96.56 308 THR A N 1
ATOM 2521 C CA . THR A 1 308 ? 6.797 14.805 -16.281 1 96.56 308 THR A CA 1
ATOM 2522 C C . THR A 1 308 ? 8.219 15.328 -16.078 1 96.56 308 THR A C 1
ATOM 2524 O O . THR A 1 308 ? 8.477 16.531 -16.234 1 96.56 308 THR A O 1
ATOM 2527 N N . TYR A 1 309 ? 9.078 14.461 -15.703 1 97.69 309 TYR A N 1
ATOM 2528 C CA . TYR A 1 309 ? 10.5 14.758 -15.602 1 97.69 309 TYR A CA 1
ATOM 2529 C C . TYR A 1 309 ? 11.156 14.758 -16.984 1 97.69 309 TYR A C 1
ATOM 2531 O O . TYR A 1 309 ? 10.984 13.812 -17.75 1 97.69 309 TYR A O 1
ATOM 2539 N N . GLN A 1 310 ? 11.969 15.836 -17.234 1 96.88 310 GLN A N 1
ATOM 2540 C CA . GLN A 1 310 ? 12.68 15.922 -18.5 1 96.88 310 GLN A CA 1
ATOM 2541 C C . GLN A 1 310 ? 14.18 15.766 -18.312 1 96.88 310 GLN A C 1
ATOM 2543 O O . GLN A 1 310 ? 14.789 14.844 -18.875 1 96.88 310 GLN A O 1
ATOM 2548 N N . ASN A 1 311 ? 14.727 16.641 -17.562 1 97 311 ASN A N 1
ATOM 2549 C CA . ASN A 1 311 ? 16.141 16.625 -17.203 1 97 311 ASN A CA 1
ATOM 2550 C C . ASN A 1 311 ? 16.422 17.422 -15.938 1 97 311 ASN A C 1
ATOM 2552 O O . ASN A 1 311 ? 15.508 18.047 -15.391 1 97 311 ASN A O 1
ATOM 2556 N N . GLU A 1 312 ? 17.609 17.391 -15.531 1 97.62 312 GLU A N 1
ATOM 2557 C CA . GLU A 1 312 ? 17.938 18.016 -14.25 1 97.62 312 GLU A CA 1
ATOM 2558 C C . GLU A 1 312 ? 17.828 19.531 -14.328 1 97.62 312 GLU A C 1
ATOM 2560 O O . GLU A 1 312 ? 17.406 20.172 -13.359 1 97.62 312 GLU A O 1
ATOM 2565 N N . GLU A 1 313 ? 18.219 20.094 -15.391 1 97.56 313 GLU A N 1
ATOM 2566 C CA . GLU A 1 313 ? 18.156 21.531 -15.547 1 97.56 313 GLU A CA 1
ATOM 2567 C C . GLU A 1 313 ? 16.719 22.047 -15.406 1 97.56 313 GLU A C 1
ATOM 2569 O O . GLU A 1 313 ? 16.453 23 -14.68 1 97.56 313 GLU A O 1
ATOM 2574 N N . GLU A 1 314 ? 15.852 21.438 -16.094 1 97.69 314 GLU A N 1
ATOM 2575 C CA . GLU A 1 314 ? 14.445 21.797 -15.992 1 97.69 314 GLU A CA 1
ATOM 2576 C C . GLU A 1 314 ? 13.898 21.531 -14.594 1 97.69 314 GLU A C 1
ATOM 2578 O O . GLU A 1 314 ? 13.078 22.312 -14.086 1 97.69 314 GLU A O 1
ATOM 2583 N N . LEU A 1 315 ? 14.352 20.484 -14 1 98.31 315 LEU A N 1
ATOM 2584 C CA . LEU A 1 315 ? 13.938 20.156 -12.641 1 98.31 315 LEU A CA 1
ATOM 2585 C C . LEU A 1 315 ? 14.266 21.297 -11.688 1 98.31 315 LEU A C 1
ATOM 2587 O O . LEU A 1 315 ? 13.414 21.734 -10.914 1 98.31 315 LEU A O 1
ATOM 2591 N N . LEU A 1 316 ? 15.469 21.781 -11.805 1 98.06 316 LEU A N 1
ATOM 2592 C CA . LEU A 1 316 ? 15.922 22.859 -10.922 1 98.06 316 LEU A CA 1
ATOM 2593 C C . LEU A 1 316 ? 15.094 24.125 -11.133 1 98.06 316 LEU A C 1
ATOM 2595 O O . LEU A 1 316 ? 14.773 24.828 -10.172 1 98.06 316 LEU A O 1
ATOM 2599 N N . ARG A 1 317 ? 14.695 24.344 -12.312 1 96.56 317 ARG A N 1
ATOM 2600 C CA . ARG A 1 317 ? 13.891 25.516 -12.625 1 96.56 317 ARG A CA 1
ATOM 2601 C C . ARG A 1 317 ? 12.469 25.359 -12.094 1 96.56 317 ARG A C 1
ATOM 2603 O O . ARG A 1 317 ? 11.82 26.344 -11.734 1 96.56 317 ARG A O 1
ATOM 2610 N N . ASP A 1 318 ? 12.031 24.156 -12.008 1 96.75 318 ASP A N 1
ATOM 2611 C CA . ASP A 1 318 ? 10.633 23.891 -11.688 1 96.75 318 ASP A CA 1
ATOM 2612 C C . ASP A 1 318 ? 10.422 23.75 -10.188 1 96.75 318 ASP A C 1
ATOM 2614 O O . ASP A 1 318 ? 9.289 23.766 -9.703 1 96.75 318 ASP A O 1
ATOM 2618 N N . MET A 1 319 ? 11.438 23.594 -9.43 1 97.75 319 MET A N 1
ATOM 2619 C CA . MET A 1 319 ? 11.297 23.453 -7.98 1 97.75 319 MET A CA 1
ATOM 2620 C C . MET A 1 319 ? 10.664 24.703 -7.371 1 97.75 319 MET A C 1
ATOM 2622 O O . MET A 1 319 ? 11.203 25.812 -7.508 1 97.75 319 MET A O 1
ATOM 2626 N N . GLU A 1 320 ? 9.617 24.469 -6.652 1 96.25 320 GLU A N 1
ATOM 2627 C CA . GLU A 1 320 ? 8.812 25.594 -6.176 1 96.25 320 GLU A CA 1
ATOM 2628 C C . GLU A 1 320 ? 9.594 26.438 -5.18 1 96.25 320 GLU A C 1
ATOM 2630 O O . GLU A 1 320 ? 9.539 27.672 -5.227 1 96.25 320 GLU A O 1
ATOM 2635 N N . PHE A 1 321 ? 10.328 25.828 -4.289 1 96.5 321 PHE A N 1
ATOM 2636 C CA . PHE A 1 321 ? 10.977 26.562 -3.207 1 96.5 321 PHE A CA 1
ATOM 2637 C C . PHE A 1 321 ? 12.148 27.375 -3.732 1 96.5 321 PHE A C 1
ATOM 2639 O O . PHE A 1 321 ? 12.625 28.297 -3.062 1 96.5 321 PHE A O 1
ATOM 2646 N N . LEU A 1 322 ? 12.648 27.016 -4.895 1 96.56 322 LEU A N 1
ATOM 2647 C CA . LEU A 1 322 ? 13.703 27.797 -5.539 1 96.56 322 LEU A CA 1
ATOM 2648 C C . LEU A 1 322 ? 13.102 28.906 -6.398 1 96.56 322 LEU A C 1
ATOM 2650 O O . LEU A 1 322 ? 13.617 30.031 -6.422 1 96.56 322 LEU A O 1
ATOM 2654 N N . ARG A 1 323 ? 12.062 28.625 -6.996 1 95 323 ARG A N 1
ATOM 2655 C CA . ARG A 1 323 ? 11.484 29.469 -8.031 1 95 323 ARG A CA 1
ATOM 2656 C C . ARG A 1 323 ? 10.664 30.594 -7.422 1 95 323 ARG A C 1
ATOM 2658 O O . ARG A 1 323 ? 10.688 31.719 -7.914 1 95 323 ARG A O 1
ATOM 2665 N N . TYR A 1 324 ? 9.922 30.312 -6.398 1 94.56 324 TYR A N 1
ATOM 2666 C CA . TYR A 1 324 ? 8.969 31.281 -5.844 1 94.56 324 TYR A CA 1
ATOM 2667 C C . TYR A 1 324 ? 9.383 31.703 -4.441 1 94.56 324 TYR A C 1
ATOM 2669 O O . TYR A 1 324 ? 9.344 30.906 -3.506 1 94.56 324 TYR A O 1
ATOM 2677 N N . ASN A 1 325 ? 9.633 33 -4.277 1 93.69 325 ASN A N 1
ATOM 2678 C CA . ASN A 1 325 ? 10.109 33.5 -2.982 1 93.69 325 ASN A CA 1
ATOM 2679 C C . ASN A 1 325 ? 9.469 34.812 -2.6 1 93.69 325 ASN A C 1
ATOM 2681 O O . ASN A 1 325 ? 9.773 35.375 -1.546 1 93.69 325 ASN A O 1
ATOM 2685 N N . ASN A 1 326 ? 8.609 35.344 -3.467 1 90.94 326 ASN A N 1
ATOM 2686 C CA . ASN A 1 326 ? 7.785 36.469 -3.096 1 90.94 326 ASN A CA 1
ATOM 2687 C C . ASN A 1 326 ? 6.602 36.062 -2.229 1 90.94 326 ASN A C 1
ATOM 2689 O O . ASN A 1 326 ? 5.828 35.188 -2.607 1 90.94 326 ASN A O 1
ATOM 2693 N N . THR A 1 327 ? 6.512 36.656 -1.11 1 90.5 327 THR A N 1
ATOM 2694 C CA . THR A 1 327 ? 5.496 36.219 -0.156 1 90.5 327 THR A CA 1
ATOM 2695 C C . THR A 1 327 ? 4.691 37.406 0.35 1 90.5 327 THR A C 1
ATOM 2697 O O . THR A 1 327 ? 5.109 38.562 0.186 1 90.5 327 THR A O 1
ATOM 2700 N N . THR A 1 328 ? 3.65 37.125 0.986 1 88.5 328 THR A N 1
ATOM 2701 C CA . THR A 1 328 ? 2.99 38.094 1.854 1 88.5 328 THR A CA 1
ATOM 2702 C C . THR A 1 328 ? 3.789 38.281 3.135 1 88.5 328 THR A C 1
ATOM 2704 O O . THR A 1 328 ? 4.723 37.531 3.424 1 88.5 328 THR A O 1
ATOM 2707 N N . GLU A 1 329 ? 3.305 39.344 3.816 1 87.88 329 GLU A N 1
ATOM 2708 C CA . GLU A 1 329 ? 3.754 39.406 5.203 1 87.88 329 GLU A CA 1
ATOM 2709 C C . GLU A 1 329 ? 3.182 38.281 6.035 1 87.88 329 GLU A C 1
ATOM 2711 O O . GLU A 1 329 ? 2.201 37.625 5.637 1 87.88 329 GLU A O 1
ATOM 2716 N N . PHE A 1 330 ? 3.885 38.062 7.066 1 90.38 330 PHE A N 1
ATOM 2717 C CA . PHE A 1 330 ? 3.406 37.031 8 1 90.38 330 PHE A CA 1
ATOM 2718 C C . PHE A 1 330 ? 2.004 37.375 8.492 1 90.38 330 PHE A C 1
ATOM 2720 O O . PHE A 1 330 ? 1.7 38.531 8.766 1 90.38 330 PHE A O 1
ATOM 2727 N N . HIS A 1 331 ? 1.118 36.406 8.578 1 88.5 331 HIS A N 1
ATOM 2728 C CA . HIS A 1 331 ? -0.23 36.625 9.086 1 88.5 331 HIS A CA 1
ATOM 2729 C C . HIS A 1 331 ? -0.778 35.344 9.742 1 88.5 331 HIS A C 1
ATOM 2731 O O . HIS A 1 331 ? -0.218 34.25 9.578 1 88.5 331 HIS A O 1
ATOM 2737 N N . TRP A 1 332 ? -1.892 35.469 10.398 1 90.62 332 TRP A N 1
ATOM 2738 C CA . TRP A 1 332 ? -2.467 34.375 11.164 1 90.62 332 TRP A CA 1
ATOM 2739 C C . TRP A 1 332 ? -3.736 33.844 10.508 1 90.62 332 TRP A C 1
ATOM 2741 O O . TRP A 1 332 ? -4.52 33.125 11.125 1 90.62 332 TRP A O 1
ATOM 2751 N N . VAL A 1 333 ? -3.842 34.156 9.258 1 84.62 333 VAL A N 1
ATOM 2752 C CA . VAL A 1 333 ? -5.008 33.656 8.547 1 84.62 333 VAL A CA 1
ATOM 2753 C C . VAL A 1 333 ? -4.797 32.156 8.211 1 84.62 333 VAL A C 1
ATOM 2755 O O . VAL A 1 333 ? -3.797 31.797 7.59 1 84.62 333 VAL A O 1
ATOM 2758 N N . ALA A 1 334 ? -5.668 31.344 8.656 1 87.69 334 ALA A N 1
ATOM 2759 C CA . ALA A 1 334 ? -5.668 29.906 8.375 1 87.69 334 ALA A CA 1
ATOM 2760 C C . ALA A 1 334 ? -4.387 29.25 8.875 1 87.69 334 ALA A C 1
ATOM 2762 O O . ALA A 1 334 ? -3.67 28.609 8.102 1 87.69 334 ALA A O 1
ATOM 2763 N N . PRO A 1 335 ? -4.125 29.375 10.086 1 93.75 335 PRO A N 1
ATOM 2764 C CA . PRO A 1 335 ? -2.922 28.766 10.656 1 93.75 335 PRO A CA 1
ATOM 2765 C C . PRO A 1 335 ? -2.934 27.234 10.547 1 93.75 335 PRO A C 1
ATOM 2767 O O . PRO A 1 335 ? -3.939 26.656 10.141 1 93.75 335 PRO A O 1
ATOM 2770 N N . LYS A 1 336 ? -1.801 26.672 10.797 1 96.81 336 LYS A N 1
ATOM 2771 C CA . LYS A 1 336 ? -1.68 25.219 10.867 1 96.81 336 LYS A CA 1
ATOM 2772 C C . LYS A 1 336 ? -1.075 24.781 12.195 1 96.81 336 LYS A C 1
ATOM 2774 O O . LYS A 1 336 ? -0.592 25.609 12.969 1 96.81 336 LYS A O 1
ATOM 2779 N N . ILE A 1 337 ? -1.077 23.469 12.422 1 96.94 337 ILE A N 1
ATOM 2780 C CA . ILE A 1 337 ? -0.775 23.062 13.789 1 96.94 337 ILE A CA 1
ATOM 2781 C C . ILE A 1 337 ? 0.176 21.875 13.773 1 96.94 337 ILE A C 1
ATOM 2783 O O . ILE A 1 337 ? 0.242 21.141 12.789 1 96.94 337 ILE A O 1
ATOM 2787 N N . VAL A 1 338 ? 0.929 21.75 14.797 1 97.69 338 VAL A N 1
ATOM 2788 C CA . VAL A 1 338 ? 1.567 20.531 15.289 1 97.69 338 VAL A CA 1
ATOM 2789 C C . VAL A 1 338 ? 0.912 20.094 16.594 1 97.69 338 VAL A C 1
ATOM 2791 O O . VAL A 1 338 ? 0.826 20.875 17.547 1 97.69 338 VAL A O 1
ATOM 2794 N N . PHE A 1 339 ? 0.449 18.875 16.625 1 97.62 339 PHE A N 1
ATOM 2795 C CA . PHE A 1 339 ? -0.308 18.5 17.812 1 97.62 339 PHE A CA 1
ATOM 2796 C C . PHE A 1 339 ? 0.004 17.062 18.234 1 97.62 339 PHE A C 1
ATOM 2798 O O . PHE A 1 339 ? 0.589 16.297 17.453 1 97.62 339 PHE A O 1
ATOM 2805 N N . ASN A 1 340 ? -0.275 16.75 19.453 1 97.25 340 ASN A N 1
ATOM 2806 C CA . ASN A 1 340 ? -0.228 15.398 19.984 1 97.25 340 ASN A CA 1
ATOM 2807 C C . ASN A 1 340 ? -1.573 14.695 19.828 1 97.25 340 ASN A C 1
ATOM 2809 O O . ASN A 1 340 ? -2.521 15 20.562 1 97.25 340 ASN A O 1
ATOM 2813 N N . PRO A 1 341 ? -1.633 13.688 18.953 1 97.44 341 PRO A N 1
ATOM 2814 C CA . PRO A 1 341 ? -2.938 13.086 18.672 1 97.44 341 PRO A CA 1
ATOM 2815 C C . PRO A 1 341 ? -3.537 12.375 19.875 1 97.44 341 PRO A C 1
ATOM 2817 O O . PRO A 1 341 ? -4.758 12.219 19.969 1 97.44 341 PRO A O 1
ATOM 2820 N N . ASP A 1 342 ? -2.777 12.023 20.859 1 96.06 342 ASP A N 1
ATOM 2821 C CA . ASP A 1 342 ? -3.268 11.273 22.016 1 96.06 342 ASP A CA 1
ATOM 2822 C C . ASP A 1 342 ? -3.967 12.203 23.016 1 96.06 342 ASP A C 1
ATOM 2824 O O . ASP A 1 342 ? -4.668 11.734 23.906 1 96.06 342 ASP A O 1
ATOM 2828 N N . ARG A 1 343 ? -3.766 13.445 22.766 1 96.38 343 ARG A N 1
ATOM 2829 C CA . ARG A 1 343 ? -4.305 14.406 23.719 1 96.38 343 ARG A CA 1
ATOM 2830 C C . ARG A 1 343 ? -5.449 15.203 23.109 1 96.38 343 ARG A C 1
ATOM 2832 O O . ARG A 1 343 ? -5.855 16.234 23.656 1 96.38 343 ARG A O 1
ATOM 2839 N N . VAL A 1 344 ? -5.859 14.742 22 1 95.5 344 VAL A N 1
ATOM 2840 C CA . VAL A 1 344 ? -6.906 15.43 21.25 1 95.5 344 VAL A CA 1
ATOM 2841 C C . VAL A 1 344 ? -8.07 14.469 21 1 95.5 344 VAL A C 1
ATOM 2843 O O . VAL A 1 344 ? -7.859 13.266 20.797 1 95.5 344 VAL A O 1
ATOM 2846 N N . HIS A 1 345 ? -9.266 15.023 21 1 94.62 345 HIS A N 1
ATOM 2847 C CA . HIS A 1 345 ? -10.453 14.203 20.781 1 94.62 345 HIS A CA 1
ATOM 2848 C C . HIS A 1 345 ? -10.953 14.352 19.344 1 94.62 345 HIS A C 1
ATOM 2850 O O . HIS A 1 345 ? -11.547 13.422 18.781 1 94.62 345 HIS A O 1
ATOM 2856 N N . ALA A 1 346 ? -10.82 15.539 18.812 1 93.19 346 ALA A N 1
ATOM 2857 C CA . ALA A 1 346 ? -11.336 15.859 17.484 1 93.19 346 ALA A CA 1
ATOM 2858 C C . ALA A 1 346 ? -10.539 17 16.859 1 93.19 346 ALA A C 1
ATOM 2860 O O . ALA A 1 346 ? -10.109 17.922 17.547 1 93.19 346 ALA A O 1
ATOM 2861 N N . ILE A 1 347 ? -10.43 16.828 15.578 1 92.19 347 ILE A N 1
ATOM 2862 C CA . ILE A 1 347 ? -9.633 17.828 14.883 1 92.19 347 ILE A CA 1
ATOM 2863 C C . ILE A 1 347 ? -10.461 18.469 13.781 1 92.19 347 ILE A C 1
ATOM 2865 O O . ILE A 1 347 ? -11.438 17.891 13.305 1 92.19 347 ILE A O 1
ATOM 2869 N N . TYR A 1 348 ? -10.047 19.656 13.477 1 86.62 348 TYR A N 1
ATOM 2870 C CA . TYR A 1 348 ? -10.547 20.406 12.328 1 86.62 348 TYR A CA 1
ATOM 2871 C C . TYR A 1 348 ? -9.406 20.781 11.391 1 86.62 348 TYR A C 1
ATOM 2873 O O . TYR A 1 348 ? -8.258 20.391 11.609 1 86.62 348 TYR A O 1
ATOM 2881 N N . MET A 1 349 ? -9.734 21.5 10.359 1 83.94 349 MET A N 1
ATOM 2882 C CA . MET A 1 349 ? -8.758 21.797 9.312 1 83.94 349 MET A CA 1
ATOM 2883 C C . MET A 1 349 ? -7.609 22.625 9.859 1 83.94 349 MET A C 1
ATOM 2885 O O . MET A 1 349 ? -6.445 22.375 9.539 1 83.94 349 MET A O 1
ATOM 2889 N N . HIS A 1 350 ? -7.879 23.562 10.734 1 86.88 350 HIS A N 1
ATOM 2890 C CA . HIS A 1 350 ? -6.859 24.531 11.094 1 86.88 350 HIS A CA 1
ATOM 2891 C C . HIS A 1 350 ? -6.484 24.422 12.57 1 86.88 350 HIS A C 1
ATOM 2893 O O . HIS A 1 350 ? -5.48 24.984 13 1 86.88 350 HIS A O 1
ATOM 2899 N N . TRP A 1 351 ? -7.305 23.75 13.297 1 88.44 351 TRP A N 1
ATOM 2900 C CA . TRP A 1 351 ? -7.062 23.594 14.727 1 88.44 351 TRP A CA 1
ATOM 2901 C C . TRP A 1 351 ? -7.758 22.359 15.266 1 88.44 351 TRP A C 1
ATOM 2903 O O . TRP A 1 351 ? -8.516 21.703 14.555 1 88.44 351 TRP A O 1
ATOM 2913 N N . THR A 1 352 ? -7.43 22.078 16.484 1 91.5 352 THR A N 1
ATOM 2914 C CA . THR A 1 352 ? -8.148 21 17.156 1 91.5 352 THR A CA 1
ATOM 2915 C C . THR A 1 352 ? -9.453 21.516 17.766 1 91.5 352 THR A C 1
ATOM 2917 O O . THR A 1 352 ? -9.5 22.625 18.297 1 91.5 352 THR A O 1
ATOM 2920 N N . TRP A 1 353 ? -10.484 20.766 17.656 1 87.81 353 TRP A N 1
ATOM 2921 C CA . TRP A 1 353 ? -11.789 21.156 18.188 1 87.81 353 TRP A CA 1
ATOM 2922 C C . TRP A 1 353 ? -11.859 20.938 19.703 1 87.81 353 TRP A C 1
ATOM 2924 O O . TRP A 1 353 ? -12.383 21.781 20.422 1 87.81 353 TRP A O 1
ATOM 2934 N N . ARG A 1 354 ? -11.43 19.781 20.094 1 91.69 354 ARG A N 1
ATOM 2935 C CA . ARG A 1 354 ? -11.492 19.406 21.5 1 91.69 354 ARG A CA 1
ATOM 2936 C C . ARG A 1 354 ? -10.227 18.672 21.922 1 91.69 354 ARG A C 1
ATOM 2938 O O . ARG A 1 354 ? -9.727 17.812 21.203 1 91.69 354 ARG A O 1
ATOM 2945 N N . GLN A 1 355 ? -9.758 19.125 23.062 1 94.56 355 GLN A N 1
ATOM 2946 C CA . GLN A 1 355 ? -8.562 18.531 23.656 1 94.56 355 GLN A CA 1
ATOM 2947 C C . GLN A 1 355 ? -8.844 18.016 25.062 1 94.56 355 GLN A C 1
ATOM 2949 O O . GLN A 1 355 ? -9.898 18.297 25.625 1 94.56 355 GLN A O 1
ATOM 2954 N N . LEU A 1 356 ? -7.914 17.25 25.516 1 93.81 356 LEU A N 1
ATOM 2955 C CA . LEU A 1 356 ? -7.973 16.906 26.938 1 93.81 356 LEU A CA 1
ATOM 2956 C C . LEU A 1 356 ? -7.906 18.156 27.812 1 93.81 356 LEU A C 1
ATOM 2958 O O . LEU A 1 356 ? -7.309 19.156 27.406 1 93.81 356 LEU A O 1
ATOM 2962 N N . PRO A 1 357 ? -8.5 18.125 28.953 1 90.19 357 PRO A N 1
ATOM 2963 C CA . PRO A 1 357 ? -8.617 19.328 29.781 1 90.19 357 PRO A CA 1
ATOM 2964 C C . PRO A 1 357 ? -7.258 19.922 30.141 1 90.19 357 PRO A C 1
ATOM 2966 O O . PRO A 1 357 ? -7.117 21.156 30.203 1 90.19 357 PRO A O 1
ATOM 2969 N N . GLU A 1 358 ? -6.254 19.219 30.312 1 91.44 358 GLU A N 1
ATOM 2970 C CA . GLU A 1 358 ? -4.961 19.734 30.75 1 91.44 358 GLU A CA 1
ATOM 2971 C C . GLU A 1 358 ? -4.141 20.25 29.562 1 91.44 358 GLU A C 1
ATOM 2973 O O . GLU A 1 358 ? -3.047 20.781 29.75 1 91.44 358 GLU A O 1
ATOM 2978 N N . CYS A 1 359 ? -4.727 20.141 28.422 1 93.12 359 CYS A N 1
ATOM 2979 C CA . CYS A 1 359 ? -3.984 20.469 27.203 1 93.12 359 CYS A CA 1
ATOM 2980 C C . CYS A 1 359 ? -3.859 21.969 27.031 1 93.12 359 CYS A C 1
ATOM 2982 O O . CYS A 1 359 ? -4.855 22.703 27.094 1 93.12 359 CYS A O 1
ATOM 2984 N N . ARG A 1 360 ? -2.621 22.422 26.797 1 94.56 360 ARG A N 1
ATOM 2985 C CA . ARG A 1 360 ? -2.35 23.812 26.484 1 94.56 360 ARG A CA 1
ATOM 2986 C C . ARG A 1 360 ? -1.983 24 25.016 1 94.56 360 ARG A C 1
ATOM 2988 O O . ARG A 1 360 ? -1.188 23.234 24.484 1 94.56 360 ARG A O 1
ATOM 2995 N N . VAL A 1 361 ? -2.568 25.016 24.422 1 94.81 361 VAL A N 1
ATOM 2996 C CA . VAL A 1 361 ? -2.271 25.422 23.047 1 94.81 361 VAL A CA 1
ATOM 2997 C C . VAL A 1 361 ? -1.315 26.609 23.047 1 94.81 361 VAL A C 1
ATOM 2999 O O . VAL A 1 361 ? -1.525 27.578 23.766 1 94.81 361 VAL A O 1
ATOM 3002 N N . VAL A 1 362 ? -0.292 26.531 22.203 1 94.88 362 VAL A N 1
ATOM 3003 C CA . VAL A 1 362 ? 0.723 27.578 22.188 1 94.88 362 VAL A CA 1
ATOM 3004 C C . VAL A 1 362 ? 0.887 28.109 20.766 1 94.88 362 VAL A C 1
ATOM 3006 O O . VAL A 1 362 ? 1.014 27.344 19.812 1 94.88 362 VAL A O 1
ATOM 3009 N N . SER A 1 363 ? 0.895 29.375 20.641 1 94.31 363 SER A N 1
ATOM 3010 C CA . SER A 1 363 ? 1.232 30.016 19.375 1 94.31 363 SER A CA 1
ATOM 3011 C C . SER A 1 363 ? 2.74 30.188 19.219 1 94.31 363 SER A C 1
ATOM 3013 O O . SER A 1 363 ? 3.418 30.625 20.156 1 94.31 363 SER A O 1
ATOM 3015 N N . ILE A 1 364 ? 3.193 29.922 18.109 1 93.19 364 ILE A N 1
ATOM 3016 C CA . ILE A 1 364 ? 4.633 29.953 17.875 1 93.19 364 ILE A CA 1
ATOM 3017 C C . ILE A 1 364 ? 5.016 31.266 17.188 1 93.19 364 ILE A C 1
ATOM 3019 O O . ILE A 1 364 ? 4.434 31.625 16.172 1 93.19 364 ILE A O 1
ATOM 3023 N N . PRO A 1 365 ? 5.969 31.953 17.781 1 91.25 365 PRO A N 1
ATOM 3024 C CA . PRO A 1 365 ? 6.402 33.188 17.125 1 91.25 365 PRO A CA 1
ATOM 3025 C 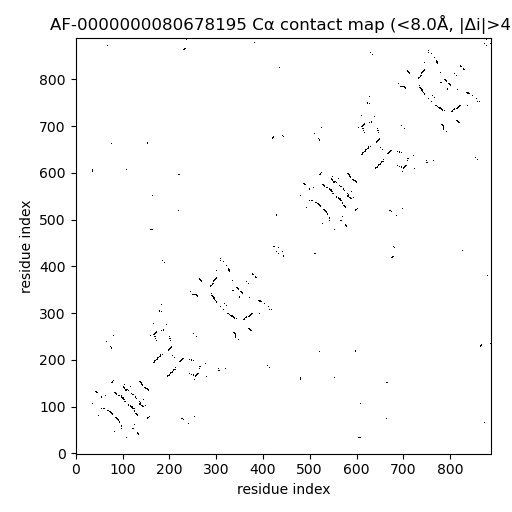C . PRO A 1 365 ? 7.02 32.938 15.75 1 91.25 365 PRO A C 1
ATOM 3027 O O . PRO A 1 365 ? 7.684 31.922 15.547 1 91.25 365 PRO A O 1
ATOM 3030 N N . VAL A 1 366 ? 6.863 33.938 14.898 1 91.31 366 VAL A N 1
ATOM 3031 C CA . VAL A 1 366 ? 7.348 33.812 13.523 1 91.31 366 VAL A CA 1
ATOM 3032 C C . VAL A 1 366 ? 8.867 33.656 13.523 1 91.31 366 VAL A C 1
ATOM 3034 O O . VAL A 1 366 ? 9.438 33.125 12.578 1 91.31 366 VAL A O 1
ATOM 3037 N N . SER A 1 367 ? 9.539 34.125 14.562 1 88.5 367 SER A N 1
ATOM 3038 C CA . SER A 1 367 ? 10.992 34.031 14.648 1 88.5 367 SER A CA 1
ATOM 3039 C C . SER A 1 367 ? 11.438 32.594 14.781 1 88.5 367 SER A C 1
ATOM 3041 O O . SER A 1 367 ? 12.594 32.25 14.5 1 88.5 367 SER A O 1
ATOM 3043 N N . PHE A 1 368 ? 10.492 31.75 15.141 1 89.12 368 PHE A N 1
ATOM 3044 C CA . PHE A 1 368 ? 10.812 30.344 15.273 1 89.12 368 PHE A CA 1
ATOM 3045 C C . PHE A 1 368 ? 10.406 29.578 14.023 1 89.12 368 PHE A C 1
ATOM 3047 O O . PHE A 1 368 ? 11.148 28.703 13.555 1 89.12 368 PHE A O 1
ATOM 3054 N N . GLY A 1 369 ? 9.219 29.875 13.594 1 93.38 369 GLY A N 1
ATOM 3055 C CA . GLY A 1 369 ? 8.758 29.141 12.422 1 93.38 369 GLY A CA 1
ATOM 3056 C C . GLY A 1 369 ? 7.434 29.656 11.891 1 93.38 369 GLY A C 1
ATOM 3057 O O . GLY A 1 369 ? 6.746 30.422 12.555 1 93.38 369 GLY A O 1
ATOM 3058 N N . TYR A 1 370 ? 7.102 29.234 10.727 1 95.38 370 TYR A N 1
ATOM 3059 C CA . TYR A 1 370 ? 5.863 29.609 10.055 1 95.38 370 TYR A CA 1
ATOM 3060 C C . TYR A 1 370 ? 5.512 28.594 8.961 1 95.38 370 TYR A C 1
ATOM 3062 O O . TYR A 1 370 ? 6.285 27.672 8.688 1 95.38 370 TYR A O 1
ATOM 3070 N N . ILE A 1 371 ? 4.309 28.75 8.414 1 97.06 371 ILE A N 1
ATOM 3071 C CA . ILE A 1 371 ? 3.873 27.922 7.289 1 97.06 371 ILE A CA 1
ATOM 3072 C C . ILE A 1 371 ? 4.117 28.672 5.98 1 97.06 371 ILE A C 1
ATOM 3074 O O . ILE A 1 371 ? 3.646 29.797 5.809 1 97.06 371 ILE A O 1
ATOM 3078 N N . ARG A 1 372 ? 4.898 28.109 5.168 1 96.31 372 ARG A N 1
ATOM 3079 C CA . ARG A 1 372 ? 5.066 28.609 3.803 1 96.31 372 ARG A CA 1
ATOM 3080 C C . ARG A 1 372 ? 3.988 28.031 2.883 1 96.31 372 ARG A C 1
ATOM 3082 O O . ARG A 1 372 ? 3.99 26.844 2.582 1 96.31 372 ARG A O 1
ATOM 3089 N N . HIS A 1 373 ? 3.051 28.844 2.389 1 95.44 373 HIS A N 1
ATOM 3090 C CA . HIS A 1 373 ? 1.86 28.406 1.674 1 95.44 373 HIS A CA 1
ATOM 3091 C C . HIS A 1 373 ? 1.901 28.828 0.213 1 95.44 373 HIS A C 1
ATOM 3093 O O . HIS A 1 373 ? 1.664 30 -0.099 1 95.44 373 HIS A O 1
ATOM 3099 N N . TYR A 1 374 ? 2.172 27.875 -0.67 1 93.38 374 TYR A N 1
ATOM 3100 C CA . TYR A 1 374 ? 2.225 28.156 -2.102 1 93.38 374 TYR A CA 1
ATOM 3101 C C . TYR A 1 374 ? 0.822 28.234 -2.695 1 93.38 374 TYR A C 1
ATOM 3103 O O . TYR A 1 374 ? 0.064 27.25 -2.641 1 93.38 374 TYR A O 1
ATOM 3111 N N . ARG A 1 375 ? 0.479 29.375 -3.32 1 87.81 375 ARG A N 1
ATOM 3112 C CA . ARG A 1 375 ? -0.872 29.578 -3.836 1 87.81 375 ARG A CA 1
ATOM 3113 C C . ARG A 1 375 ? -0.848 30.359 -5.145 1 87.81 375 ARG A C 1
ATOM 3115 O O . ARG A 1 375 ? -0.035 31.266 -5.312 1 87.81 375 ARG A O 1
ATOM 3122 N N . PHE A 1 376 ? -1.85 29.859 -5.961 1 82.31 376 PHE A N 1
ATOM 3123 C CA . PHE A 1 376 ? -2.051 30.641 -7.176 1 82.31 376 PHE A CA 1
ATOM 3124 C C . PHE A 1 376 ? -2.803 31.938 -6.875 1 82.31 376 PHE A C 1
ATOM 3126 O O . PHE A 1 376 ? -3.572 32 -5.914 1 82.31 376 PHE A O 1
ATOM 3133 N N . LEU A 1 377 ? -2.555 32.938 -7.73 1 67.12 377 LEU A N 1
ATOM 3134 C CA . LEU A 1 377 ? -3.238 34.188 -7.559 1 67.12 377 LEU A CA 1
ATOM 3135 C C . LEU A 1 377 ? -4.738 34.062 -7.797 1 67.12 377 LEU A C 1
ATOM 3137 O O . LEU A 1 377 ? -5.547 34.688 -7.113 1 67.12 377 LEU A O 1
ATOM 3141 N N . ASN A 1 378 ? -5.098 33.375 -8.992 1 58.16 378 ASN A N 1
ATOM 3142 C CA . ASN A 1 378 ? -6.504 33.312 -9.367 1 58.16 378 ASN A CA 1
ATOM 3143 C C . ASN A 1 378 ? -7.246 32.188 -8.641 1 58.16 378 ASN A C 1
ATOM 3145 O O . ASN A 1 378 ? -7.609 31.188 -9.25 1 58.16 378 ASN A O 1
ATOM 3149 N N . THR A 1 379 ? -6.895 31.906 -7.574 1 53.06 379 THR A N 1
ATOM 3150 C CA . THR A 1 379 ? -7.605 30.75 -7.062 1 53.06 379 THR A CA 1
ATOM 3151 C C . THR A 1 379 ? -9.062 31.078 -6.781 1 53.06 379 THR A C 1
ATOM 3153 O O . THR A 1 379 ? -9.375 32.156 -6.258 1 53.06 379 THR A O 1
ATOM 3156 N N . ILE A 1 380 ? -9.867 30.297 -7.535 1 45.28 380 ILE A N 1
ATOM 3157 C CA . ILE A 1 380 ? -11.32 30.25 -7.398 1 45.28 380 ILE A CA 1
ATOM 3158 C C . ILE A 1 380 ? -11.688 29.641 -6.043 1 45.28 380 ILE A C 1
ATOM 3160 O O . ILE A 1 380 ? -11.133 28.625 -5.641 1 45.28 380 ILE A O 1
ATOM 3164 N N . GLY A 1 381 ? -12.297 30.359 -5.055 1 47.28 381 GLY A N 1
ATOM 3165 C CA . GLY A 1 381 ? -12.938 29.891 -3.84 1 47.28 381 GLY A CA 1
ATOM 3166 C C . GLY A 1 381 ? -13.047 30.953 -2.77 1 47.28 381 GLY A C 1
ATOM 3167 O O . GLY A 1 381 ? -12.664 32.094 -2.994 1 47.28 381 GLY A O 1
ATOM 3168 N N . PRO A 1 382 ? -13.484 30.469 -1.604 1 41.88 382 PRO A N 1
ATOM 3169 C CA . PRO A 1 382 ? -13.578 31.422 -0.491 1 41.88 382 PRO A CA 1
ATOM 3170 C C . PRO A 1 382 ? -12.211 31.938 -0.034 1 41.88 382 PRO A C 1
ATOM 3172 O O . PRO A 1 382 ? -11.297 31.141 0.195 1 41.88 382 PRO A O 1
ATOM 3175 N N . GLY A 1 383 ? -11.703 33.312 -0.633 1 47.72 383 GLY A N 1
ATOM 3176 C CA . GLY A 1 383 ? -10.5 34.062 -0.37 1 47.72 383 GLY A CA 1
ATOM 3177 C C . GLY A 1 383 ? -9.852 34.625 -1.628 1 47.72 383 GLY A C 1
ATOM 3178 O O . GLY A 1 383 ? -8.633 34.812 -1.679 1 47.72 383 GLY A O 1
ATOM 3179 N N . ARG A 1 384 ? -10.438 34.406 -2.812 1 49.56 384 ARG A N 1
ATOM 3180 C CA . ARG A 1 384 ? -9.992 34.844 -4.137 1 49.56 384 ARG A CA 1
ATOM 3181 C C . ARG A 1 384 ? -9.172 36.125 -4.059 1 49.56 384 ARG A C 1
ATOM 3183 O O . ARG A 1 384 ? -8.227 36.312 -4.824 1 49.56 384 ARG A O 1
ATOM 3190 N N . ASN A 1 385 ? -9.766 36.938 -3.352 1 51.78 385 ASN A N 1
ATOM 3191 C CA . ASN A 1 385 ? -9.102 38.219 -3.482 1 51.78 385 ASN A CA 1
ATOM 3192 C C . ASN A 1 385 ? -8.039 38.438 -2.402 1 51.78 385 ASN A C 1
ATOM 3194 O O . ASN A 1 385 ? -7.984 39.469 -1.766 1 51.78 385 ASN A O 1
ATOM 3198 N N . TRP A 1 386 ? -7.395 37.25 -2.25 1 54.81 386 TRP A N 1
ATOM 3199 C CA . TRP A 1 386 ? -6.453 37.438 -1.156 1 54.81 386 TRP A CA 1
ATOM 3200 C C . TRP A 1 386 ? -5.363 38.438 -1.553 1 54.81 386 TRP A C 1
ATOM 3202 O O . TRP A 1 386 ? -4.75 39.062 -0.691 1 54.81 386 TRP A O 1
ATOM 3212 N N . LEU A 1 387 ? -5.145 38.562 -2.912 1 54.69 387 LEU A N 1
ATOM 3213 C CA . LEU A 1 387 ? -4.098 39.5 -3.324 1 54.69 387 LEU A CA 1
ATOM 3214 C C . LEU A 1 387 ? -4.398 40.906 -2.84 1 54.69 387 LEU A C 1
ATOM 3216 O O . LEU A 1 387 ? -3.48 41.656 -2.506 1 54.69 387 LEU A O 1
ATOM 3220 N N . TRP A 1 388 ? -5.668 41.094 -3.068 1 50.34 388 TRP A N 1
ATOM 3221 C CA . TRP A 1 388 ? -5.945 42.469 -2.748 1 50.34 388 TRP A CA 1
ATOM 3222 C C . TRP A 1 388 ? -5.711 42.75 -1.269 1 50.34 388 TRP A C 1
ATOM 3224 O O . TRP A 1 388 ? -5.438 43.906 -0.879 1 50.34 388 TRP A O 1
ATOM 3234 N N . LYS A 1 389 ? -5.684 41.594 -0.619 1 53.09 389 LYS A N 1
ATOM 3235 C CA . LYS A 1 389 ? -5.602 41.844 0.818 1 53.09 389 LYS A CA 1
ATOM 3236 C C . LYS A 1 389 ? -4.156 41.781 1.304 1 53.09 389 LYS A C 1
ATOM 3238 O O . LYS A 1 389 ? -3.83 42.312 2.365 1 53.09 389 LYS A O 1
ATOM 3243 N N . TYR A 1 390 ? -3.359 41.062 0.385 1 58.59 390 TYR A N 1
ATOM 3244 C CA . TYR A 1 390 ? -2.039 40.906 0.987 1 58.59 390 TYR A CA 1
ATOM 3245 C C . TYR A 1 390 ? -0.971 41.594 0.142 1 58.59 390 TYR A C 1
ATOM 3247 O O . TYR A 1 390 ? -1.029 41.562 -1.089 1 58.59 390 TYR A O 1
ATOM 3255 N N . ASN A 1 391 ? -0.338 42.531 0.678 1 61 391 ASN A N 1
ATOM 3256 C CA . ASN A 1 391 ? 0.827 43.156 0.083 1 61 391 ASN A CA 1
ATOM 3257 C C . ASN A 1 391 ? 1.916 42.156 -0.26 1 61 391 ASN A C 1
ATOM 3259 O O . ASN A 1 391 ? 2.436 41.469 0.624 1 61 391 ASN A O 1
ATOM 3263 N N . LEU A 1 392 ? 1.984 41.781 -1.554 1 65.88 392 LEU A N 1
ATOM 3264 C CA . LEU A 1 392 ? 2.992 40.844 -2.047 1 65.88 392 LEU A CA 1
ATOM 3265 C C . LEU A 1 392 ? 4.363 41.531 -2.107 1 65.88 392 LEU A C 1
ATOM 3267 O O . LEU A 1 392 ? 5.086 41.375 -3.098 1 65.88 392 LEU A O 1
ATOM 3271 N N . SER A 1 393 ? 4.695 42.188 -1.124 1 66 393 SER A N 1
ATOM 3272 C CA . SER A 1 393 ? 5.887 43.031 -1.237 1 66 393 SER A CA 1
ATOM 3273 C C . SER A 1 393 ? 7.082 42.406 -0.543 1 66 393 SER A C 1
ATOM 3275 O O . SER A 1 393 ? 8.188 42.938 -0.582 1 66 393 SER A O 1
ATOM 3277 N N . SER A 1 394 ? 6.883 41.188 -0.092 1 82.5 394 SER A N 1
ATOM 3278 C CA . SER A 1 394 ? 8.008 40.625 0.659 1 82.5 394 SER A CA 1
ATOM 3279 C C . SER A 1 394 ? 8.703 39.531 -0.126 1 82.5 394 SER A C 1
ATOM 3281 O O . SER A 1 394 ? 8.078 38.844 -0.957 1 82.5 394 SER A O 1
ATOM 3283 N N . HIS A 1 395 ? 10 39.562 -0.017 1 90.12 395 HIS A N 1
ATOM 3284 C CA . HIS A 1 395 ? 10.859 38.5 -0.537 1 90.12 395 HIS A CA 1
ATOM 3285 C C . HIS A 1 395 ? 11.484 37.688 0.596 1 90.12 395 HIS A C 1
ATOM 3287 O O . HIS A 1 395 ? 12.359 38.188 1.306 1 90.12 395 HIS A O 1
ATOM 3293 N N . PHE A 1 396 ? 11.055 36.5 0.728 1 91.69 396 PHE A N 1
ATOM 3294 C CA . PHE A 1 396 ? 11.477 35.719 1.876 1 91.69 396 PHE A CA 1
ATOM 3295 C C . PHE A 1 396 ? 11.836 34.281 1.45 1 91.69 396 PHE A C 1
ATOM 3297 O O . PHE A 1 396 ? 11.047 33.375 1.636 1 91.69 396 PHE A O 1
ATOM 3304 N N . PRO A 1 397 ? 13.031 34.062 0.97 1 93.31 397 PRO A N 1
ATOM 3305 C CA . PRO A 1 397 ? 13.469 32.719 0.578 1 93.31 397 PRO A CA 1
ATOM 3306 C C . PRO A 1 397 ? 13.797 31.828 1.777 1 93.31 397 PRO A C 1
ATOM 3308 O O . PRO A 1 397 ? 13.961 32.312 2.893 1 93.31 397 PRO A O 1
ATOM 3311 N N . LEU A 1 398 ? 13.852 30.547 1.495 1 93.38 398 LEU A N 1
ATOM 3312 C CA . LEU A 1 398 ? 14.328 29.625 2.518 1 93.38 398 LEU A CA 1
ATOM 3313 C C . LEU A 1 398 ? 15.789 29.891 2.863 1 93.38 398 LEU A C 1
ATOM 3315 O O . LEU A 1 398 ? 16.531 30.469 2.055 1 93.38 398 LEU A O 1
ATOM 3319 N N . ASP A 1 399 ? 16.156 29.453 4.078 1 91.31 399 ASP A N 1
ATOM 3320 C CA . ASP A 1 399 ? 17.578 29.453 4.426 1 91.31 399 ASP A CA 1
ATOM 3321 C C . ASP A 1 399 ? 18.406 28.75 3.361 1 91.31 399 ASP A C 1
ATOM 3323 O O . ASP A 1 399 ? 18.078 27.625 2.951 1 91.31 399 ASP A O 1
ATOM 3327 N N . PRO A 1 400 ? 19.484 29.359 2.943 1 92.25 400 PRO A N 1
ATOM 3328 C CA . PRO A 1 400 ? 20.234 28.812 1.817 1 92.25 400 PRO A CA 1
ATOM 3329 C C . PRO A 1 400 ? 20.797 27.422 2.1 1 92.25 400 PRO A C 1
ATOM 3331 O O . PRO A 1 400 ? 20.859 26.578 1.195 1 92.25 400 PRO A O 1
ATOM 3334 N N . VAL A 1 401 ? 21.234 27.25 3.273 1 92.12 401 VAL A N 1
ATOM 3335 C CA . VAL A 1 401 ? 21.797 25.953 3.615 1 92.12 401 VAL A CA 1
ATOM 3336 C C . VAL A 1 401 ? 20.688 24.891 3.553 1 92.12 401 VAL A C 1
ATOM 3338 O O . VAL A 1 401 ? 20.891 23.812 2.988 1 92.12 401 VAL A O 1
ATOM 3341 N N . PHE A 1 402 ? 19.578 25.219 4.137 1 92.88 402 PHE A N 1
ATOM 3342 C CA . PHE A 1 402 ? 18.438 24.328 4.094 1 92.88 402 PHE A CA 1
ATOM 3343 C C . PHE A 1 402 ? 18 24.078 2.658 1 92.88 402 PHE A C 1
ATOM 3345 O O . PHE A 1 402 ? 17.734 22.938 2.268 1 92.88 402 PHE A O 1
ATOM 3352 N N . ALA A 1 403 ? 17.969 25.078 1.887 1 95.38 403 ALA A N 1
ATOM 3353 C CA . ALA A 1 403 ? 17.516 24.984 0.498 1 95.38 403 ALA A CA 1
ATOM 3354 C C . ALA A 1 403 ? 18.438 24.078 -0.308 1 95.38 403 ALA A C 1
ATOM 3356 O O . ALA A 1 403 ? 17.969 23.297 -1.151 1 95.38 403 ALA A O 1
ATOM 3357 N N . GLU A 1 404 ? 19.688 24.203 -0.064 1 96.5 404 GLU A N 1
ATOM 3358 C CA . GLU A 1 404 ? 20.641 23.359 -0.784 1 96.5 404 GLU A CA 1
ATOM 3359 C C . GLU A 1 404 ? 20.469 21.891 -0.418 1 96.5 404 GLU A C 1
ATOM 3361 O O . GLU A 1 404 ? 20.5 21.016 -1.291 1 96.5 404 GLU A O 1
ATOM 3366 N N . LYS A 1 405 ? 20.312 21.641 0.855 1 95.44 405 LYS A N 1
ATOM 3367 C CA . LYS A 1 405 ? 20.062 20.281 1.288 1 95.44 405 LYS A CA 1
ATOM 3368 C C . LYS A 1 405 ? 18.797 19.719 0.659 1 95.44 405 LYS A C 1
ATOM 3370 O O . LYS A 1 405 ? 18.766 18.578 0.21 1 95.44 405 LYS A O 1
ATOM 3375 N N . LEU A 1 406 ? 17.781 20.531 0.66 1 97.31 406 LEU A N 1
ATOM 3376 C CA . LEU A 1 406 ? 16.5 20.125 0.083 1 97.31 406 LEU A CA 1
ATOM 3377 C C . LEU A 1 406 ? 16.641 19.859 -1.413 1 97.31 406 LEU A C 1
ATOM 3379 O O . LEU A 1 406 ? 16.125 18.859 -1.924 1 97.31 406 LEU A O 1
ATOM 3383 N N . LYS A 1 407 ? 17.328 20.719 -2.045 1 98.62 407 LYS A N 1
ATOM 3384 C CA . LYS A 1 407 ? 17.578 20.562 -3.475 1 98.62 407 LYS A CA 1
ATOM 3385 C C . LYS A 1 407 ? 18.25 19.219 -3.773 1 98.62 407 LYS A C 1
ATOM 3387 O O . LYS A 1 407 ? 17.797 18.484 -4.648 1 98.62 407 LYS A O 1
ATOM 3392 N N . LEU A 1 408 ? 19.219 18.906 -3.08 1 98.38 408 LEU A N 1
ATOM 3393 C CA . LEU A 1 408 ? 19.953 17.672 -3.301 1 98.38 408 LEU A CA 1
ATOM 3394 C C . LEU A 1 408 ? 19.062 16.453 -3.037 1 98.38 408 LEU A C 1
ATOM 3396 O O . LEU A 1 408 ? 19.109 15.477 -3.787 1 98.38 408 LEU A O 1
ATOM 3400 N N . ALA A 1 409 ? 18.328 16.516 -2.027 1 98.31 409 ALA A N 1
ATOM 3401 C CA . ALA A 1 409 ? 17.422 15.414 -1.693 1 98.31 409 ALA A CA 1
ATOM 3402 C C . ALA A 1 409 ? 16.375 15.211 -2.791 1 98.31 409 ALA A C 1
ATOM 3404 O O . ALA A 1 409 ? 16.094 14.078 -3.184 1 98.31 409 ALA A O 1
ATOM 3405 N N . VAL A 1 410 ? 15.812 16.281 -3.283 1 98.81 410 VAL A N 1
ATOM 3406 C CA . VAL A 1 410 ? 14.789 16.219 -4.32 1 98.81 410 VAL A CA 1
ATOM 3407 C C . VAL A 1 410 ? 15.391 15.656 -5.605 1 98.81 410 VAL A C 1
ATOM 3409 O O . VAL A 1 410 ? 14.805 14.781 -6.238 1 98.81 410 VAL A O 1
ATOM 3412 N N . VAL A 1 411 ? 16.547 16.156 -5.961 1 98.81 411 VAL A N 1
ATOM 3413 C CA . VAL A 1 411 ? 17.203 15.695 -7.176 1 98.81 411 VAL A CA 1
ATOM 3414 C C . VAL A 1 411 ? 17.453 14.188 -7.082 1 98.81 411 VAL A C 1
ATOM 3416 O O . VAL A 1 411 ? 17.172 13.453 -8.031 1 98.81 411 VAL A O 1
ATOM 3419 N N . LYS A 1 412 ? 17.938 13.789 -6.02 1 97.75 412 LYS A N 1
ATOM 3420 C CA . LYS A 1 412 ? 18.234 12.367 -5.82 1 97.75 412 LYS A CA 1
ATOM 3421 C C . LYS A 1 412 ? 16.969 11.523 -5.988 1 97.75 412 LYS A C 1
ATOM 3423 O O . LYS A 1 412 ? 16.984 10.508 -6.691 1 97.75 412 LYS A O 1
ATOM 3428 N N . LYS A 1 413 ? 15.914 11.906 -5.379 1 98.25 413 LYS A N 1
ATOM 3429 C CA . LYS A 1 413 ? 14.664 11.156 -5.434 1 98.25 413 LYS A CA 1
ATOM 3430 C C . LYS A 1 413 ? 14.094 11.141 -6.848 1 98.25 413 LYS A C 1
ATOM 3432 O O . LYS A 1 413 ? 13.648 10.102 -7.332 1 98.25 413 LYS A O 1
ATOM 3437 N N . VAL A 1 414 ? 14.094 12.273 -7.445 1 98.56 414 VAL A N 1
ATOM 3438 C CA . VAL A 1 414 ? 13.539 12.383 -8.789 1 98.56 414 VAL A CA 1
ATOM 3439 C C . VAL A 1 414 ? 14.328 11.508 -9.75 1 98.56 414 VAL A C 1
ATOM 3441 O O . VAL A 1 414 ? 13.75 10.766 -10.547 1 98.56 414 VAL A O 1
ATOM 3444 N N . LYS A 1 415 ? 15.586 11.547 -9.664 1 96.94 415 LYS A N 1
ATOM 3445 C CA . LYS A 1 415 ? 16.406 10.742 -10.562 1 96.94 415 LYS A CA 1
ATOM 3446 C C . LYS A 1 415 ? 16.203 9.25 -10.312 1 96.94 415 LYS A C 1
ATOM 3448 O O . LYS A 1 415 ? 16.141 8.461 -11.258 1 96.94 415 LYS A O 1
ATOM 3453 N N . TYR A 1 416 ? 16.109 8.922 -9.156 1 95.88 416 TYR A N 1
ATOM 3454 C CA . TYR A 1 416 ? 15.859 7.523 -8.82 1 95.88 416 TYR A CA 1
ATOM 3455 C C . TYR A 1 416 ? 14.57 7.031 -9.461 1 95.88 416 TYR A C 1
ATOM 3457 O O . TYR A 1 416 ? 14.523 5.926 -10 1 95.88 416 TYR A O 1
ATOM 3465 N N . LEU A 1 417 ? 13.539 7.844 -9.445 1 96.31 417 LEU A N 1
ATOM 3466 C CA . LEU A 1 417 ? 12.211 7.406 -9.867 1 96.31 417 LEU A CA 1
ATOM 3467 C C . LEU A 1 417 ? 12.047 7.559 -11.375 1 96.31 417 LEU A C 1
ATOM 3469 O O . LEU A 1 417 ? 11.359 6.758 -12.008 1 96.31 417 LEU A O 1
ATOM 3473 N N . TYR A 1 418 ? 12.703 8.602 -11.93 1 96.69 418 TYR A N 1
ATOM 3474 C CA . TYR A 1 418 ? 12.195 8.977 -13.25 1 96.69 418 TYR A CA 1
ATOM 3475 C C . TYR A 1 418 ? 13.32 9.031 -14.273 1 96.69 418 TYR A C 1
ATOM 3477 O O . TYR A 1 418 ? 13.078 9.203 -15.469 1 96.69 418 TYR A O 1
ATOM 3485 N N . GLU A 1 419 ? 14.547 8.984 -13.836 1 94.81 419 GLU A N 1
ATOM 3486 C CA . GLU A 1 419 ? 15.617 8.867 -14.812 1 94.81 419 GLU A CA 1
ATOM 3487 C C . GLU A 1 419 ? 15.789 7.426 -15.281 1 94.81 419 GLU A C 1
ATOM 3489 O O . GLU A 1 419 ? 16.438 6.625 -14.609 1 94.81 419 GLU A O 1
ATOM 3494 N N . LEU A 1 420 ? 15.266 7.152 -16.422 1 91.44 420 LEU A N 1
ATOM 3495 C CA . LEU A 1 420 ? 15.195 5.785 -16.938 1 91.44 420 LEU A CA 1
ATOM 3496 C C . LEU A 1 420 ? 16.125 5.594 -18.125 1 91.44 420 LEU A C 1
ATOM 3498 O O . LEU A 1 420 ? 16.453 6.555 -18.812 1 91.44 420 LEU A O 1
ATOM 3502 N N . LYS A 1 421 ? 16.516 4.398 -18.297 1 89.31 421 LYS A N 1
ATOM 3503 C CA . LYS A 1 421 ? 17.359 4.051 -19.422 1 89.31 421 LYS A CA 1
ATOM 3504 C C . LYS A 1 421 ? 16.781 2.895 -20.219 1 89.31 421 LYS A C 1
ATOM 3506 O O . LYS A 1 421 ? 16.016 2.082 -19.688 1 89.31 421 LYS A O 1
ATOM 3511 N N . PRO A 1 422 ? 17.125 2.799 -21.5 1 88.31 422 PRO A N 1
ATOM 3512 C CA . PRO A 1 422 ? 16.672 1.651 -22.297 1 88.31 422 PRO A CA 1
ATOM 3513 C C . PRO A 1 422 ? 17.422 0.365 -21.938 1 88.31 422 PRO A C 1
ATOM 3515 O O . PRO A 1 422 ? 18.5 0.415 -21.359 1 88.31 422 PRO A O 1
ATOM 3518 N N . ILE A 1 423 ? 16.812 -0.74 -22.297 1 83.94 423 ILE A N 1
ATOM 3519 C CA . ILE A 1 423 ? 17.469 -2.035 -22.156 1 83.94 423 ILE A CA 1
ATOM 3520 C C . ILE A 1 423 ? 18.359 -2.301 -23.359 1 83.94 423 ILE A C 1
ATOM 3522 O O . ILE A 1 423 ? 17.875 -2.332 -24.5 1 83.94 423 ILE A O 1
ATOM 3526 N N . PRO A 1 424 ? 19.594 -2.541 -23.094 1 81.56 424 PRO A N 1
ATOM 3527 C CA . PRO A 1 424 ? 20.453 -2.848 -24.25 1 81.56 424 PRO A CA 1
ATOM 3528 C C . PRO A 1 424 ? 20.297 -4.289 -24.719 1 81.56 424 PRO A C 1
ATOM 3530 O O . PRO A 1 424 ? 20.531 -5.227 -23.953 1 81.56 424 PRO A O 1
ATOM 3533 N N . CYS A 1 425 ? 20.062 -4.473 -25.984 1 82 425 CYS A N 1
ATOM 3534 C CA . CYS A 1 425 ? 19.922 -5.809 -26.547 1 82 425 CYS A CA 1
ATOM 3535 C C . CYS A 1 425 ? 21.219 -6.602 -26.406 1 82 425 CYS A C 1
ATOM 3537 O O . CYS A 1 425 ? 21.188 -7.812 -26.172 1 82 425 CYS A O 1
ATOM 3539 N N . GLN A 1 426 ? 22.281 -5.852 -26.516 1 79.19 426 GLN A N 1
ATOM 3540 C CA . GLN A 1 426 ? 23.594 -6.5 -26.531 1 79.19 426 GLN A CA 1
ATOM 3541 C C . GLN A 1 426 ? 23.891 -7.184 -25.203 1 79.19 426 GLN A C 1
ATOM 3543 O O . GLN A 1 426 ? 24.75 -8.07 -25.125 1 79.19 426 GLN A O 1
ATOM 3548 N N . LYS A 1 427 ? 23.141 -6.805 -24.266 1 77 427 LYS A N 1
ATOM 3549 C CA . LYS A 1 427 ? 23.422 -7.348 -22.938 1 77 427 LYS A CA 1
ATOM 3550 C C . LYS A 1 427 ? 22.5 -8.531 -22.641 1 77 427 LYS A C 1
ATOM 3552 O O . LYS A 1 427 ? 22.609 -9.156 -21.578 1 77 427 LYS A O 1
ATOM 3557 N N . MET A 1 428 ? 21.719 -8.836 -23.547 1 77.5 428 MET A N 1
ATOM 3558 C CA . MET A 1 428 ? 20.812 -9.961 -23.344 1 77.5 428 MET A CA 1
ATOM 3559 C C . MET A 1 428 ? 21.422 -11.258 -23.859 1 77.5 428 MET A C 1
ATOM 3561 O O . MET A 1 428 ? 22.266 -11.234 -24.766 1 77.5 428 MET A O 1
ATOM 3565 N N . ASP A 1 429 ? 21 -12.273 -23.219 1 73.56 429 ASP A N 1
ATOM 3566 C CA . ASP A 1 429 ? 21.422 -13.594 -23.688 1 73.56 429 ASP A CA 1
ATOM 3567 C C . ASP A 1 429 ? 21.094 -13.773 -25.172 1 73.56 429 ASP A C 1
ATOM 3569 O O . ASP A 1 429 ? 19.953 -13.547 -25.594 1 73.56 429 ASP A O 1
ATOM 3573 N N . PRO A 1 430 ? 22.094 -14.156 -25.875 1 73.19 430 PRO A N 1
ATOM 3574 C CA . PRO A 1 430 ? 21.875 -14.289 -27.312 1 73.19 430 PRO A CA 1
ATOM 3575 C C . PRO A 1 430 ? 20.75 -15.266 -27.656 1 73.19 430 PRO A C 1
ATOM 3577 O O . PRO A 1 430 ? 20.047 -15.07 -28.641 1 73.19 430 PRO A O 1
ATOM 3580 N N . PHE A 1 431 ? 20.719 -16.203 -26.844 1 73.56 431 PHE A N 1
ATOM 3581 C CA . PHE A 1 431 ? 19.672 -17.188 -27.094 1 73.56 431 PHE A CA 1
ATOM 3582 C C . PHE A 1 431 ? 18.297 -16.547 -26.953 1 73.56 431 PHE A C 1
ATOM 3584 O O . PHE A 1 431 ? 17.406 -16.781 -27.766 1 73.56 431 PHE A O 1
ATOM 3591 N N . ILE A 1 432 ? 18.141 -15.805 -26.016 1 74.06 432 ILE A N 1
ATOM 3592 C CA . ILE A 1 432 ? 16.875 -15.117 -25.766 1 74.06 432 ILE A CA 1
ATOM 3593 C C . ILE A 1 432 ? 16.578 -14.156 -26.906 1 74.06 432 ILE A C 1
ATOM 3595 O O . ILE A 1 432 ? 15.438 -14.078 -27.375 1 74.06 432 ILE A O 1
ATOM 3599 N N . LEU A 1 433 ? 17.578 -13.531 -27.281 1 75.88 433 LEU A N 1
ATOM 3600 C CA . LEU A 1 433 ? 17.406 -12.578 -28.375 1 75.88 433 LEU A CA 1
ATOM 3601 C C . LEU A 1 433 ? 16.953 -13.289 -29.641 1 75.88 433 LEU A C 1
ATOM 3603 O O . LEU A 1 433 ? 16.125 -12.758 -30.391 1 75.88 433 LEU A O 1
ATOM 3607 N N . LYS A 1 434 ? 17.5 -14.352 -29.812 1 77 434 LYS A N 1
ATOM 3608 C CA . LYS A 1 434 ? 17.156 -15.125 -31 1 77 434 LYS A CA 1
ATOM 3609 C C . LYS A 1 434 ? 15.711 -15.617 -30.922 1 77 434 LYS A C 1
ATOM 3611 O O . LYS A 1 434 ? 14.984 -15.586 -31.922 1 77 434 LYS A O 1
ATOM 3616 N N . CYS A 1 435 ? 15.266 -15.969 -29.75 1 74.56 435 CYS A N 1
ATOM 3617 C CA . CYS A 1 435 ? 13.953 -16.594 -29.578 1 74.56 435 CYS A CA 1
ATOM 3618 C C . CYS A 1 435 ? 12.852 -15.539 -29.609 1 74.56 435 CYS A C 1
ATOM 3620 O O . CYS A 1 435 ? 11.758 -15.805 -30.125 1 74.56 435 CYS A O 1
ATOM 3622 N N . TYR A 1 436 ? 13.047 -14.414 -29.094 1 75.12 436 TYR A N 1
ATOM 3623 C CA . TYR A 1 436 ? 11.953 -13.461 -28.891 1 75.12 436 TYR A CA 1
ATOM 3624 C C . TYR A 1 436 ? 12.109 -12.266 -29.828 1 75.12 436 TYR A C 1
ATOM 3626 O O . TYR A 1 436 ? 11.117 -11.648 -30.219 1 75.12 436 TYR A O 1
ATOM 3634 N N . GLY A 1 437 ? 13.266 -12.008 -30.266 1 73.06 437 GLY A N 1
ATOM 3635 C CA . GLY A 1 437 ? 13.539 -10.844 -31.094 1 73.06 437 GLY A CA 1
ATOM 3636 C C . GLY A 1 437 ? 13.562 -9.547 -30.312 1 73.06 437 GLY A C 1
ATOM 3637 O O . GLY A 1 437 ? 13.047 -9.477 -29.203 1 73.06 437 GLY A O 1
ATOM 3638 N N . ASN A 1 438 ? 14.016 -8.516 -30.922 1 73.06 438 ASN A N 1
ATOM 3639 C CA . ASN A 1 438 ? 14.234 -7.219 -30.297 1 73.06 438 ASN A CA 1
ATOM 3640 C C . ASN A 1 438 ? 12.922 -6.527 -29.969 1 73.06 438 ASN A C 1
ATOM 3642 O O . ASN A 1 438 ? 12.789 -5.891 -28.922 1 73.06 438 ASN A O 1
ATOM 3646 N N . ASP A 1 439 ? 12.023 -6.699 -30.828 1 71.88 439 ASP A N 1
ATOM 3647 C CA . ASP A 1 439 ? 10.758 -5.988 -30.672 1 71.88 439 ASP A CA 1
ATOM 3648 C C . ASP A 1 439 ? 9.969 -6.539 -29.484 1 71.88 439 ASP A C 1
ATOM 3650 O O . ASP A 1 439 ? 9.375 -5.781 -28.719 1 71.88 439 ASP A O 1
ATOM 3654 N N . ALA A 1 440 ? 10.148 -7.781 -29.328 1 71.56 440 ALA A N 1
ATOM 3655 C CA . ALA A 1 440 ? 9.43 -8.414 -28.219 1 71.56 440 ALA A CA 1
ATOM 3656 C C . ALA A 1 440 ? 10.102 -8.102 -26.891 1 71.56 440 ALA A C 1
ATOM 3658 O O . ALA A 1 440 ? 9.422 -7.941 -25.859 1 71.56 440 ALA A O 1
ATOM 3659 N N . LEU A 1 441 ? 11.328 -7.895 -27 1 77 441 LEU A N 1
ATOM 3660 C CA . LEU A 1 441 ? 12.094 -7.684 -25.781 1 77 441 LEU A CA 1
ATOM 3661 C C . LEU A 1 441 ? 12.188 -6.195 -25.453 1 77 441 LEU A C 1
ATOM 3663 O O . LEU A 1 441 ? 12.633 -5.828 -24.359 1 77 441 LEU A O 1
ATOM 3667 N N . LYS A 1 442 ? 11.766 -5.395 -26.359 1 81.19 442 LYS A N 1
ATOM 3668 C CA . LYS A 1 442 ? 11.758 -3.943 -26.203 1 81.19 442 LYS A CA 1
ATOM 3669 C C . LYS A 1 442 ? 13.148 -3.426 -25.828 1 81.19 442 LYS A C 1
ATOM 3671 O O . LYS A 1 442 ? 13.289 -2.617 -24.906 1 81.19 442 LYS A O 1
ATOM 3676 N N . CYS A 1 443 ? 14.086 -4.023 -26.375 1 84 443 CYS A N 1
ATOM 3677 C CA . CYS A 1 443 ? 15.453 -3.586 -26.141 1 84 443 CYS A CA 1
ATOM 3678 C C . CYS A 1 443 ? 15.984 -2.779 -27.328 1 84 443 CYS A C 1
ATOM 3680 O O . CYS A 1 443 ? 15.375 -2.775 -28.391 1 84 443 CYS A O 1
ATOM 3682 N N . VAL A 1 444 ? 17.047 -2.029 -27.094 1 86.25 444 VAL A N 1
ATOM 3683 C CA . VAL A 1 444 ? 17.625 -1.176 -28.125 1 86.25 444 VAL A CA 1
ATOM 3684 C C . VAL A 1 444 ? 19.047 -1.622 -28.422 1 86.25 444 VAL A C 1
ATOM 3686 O O . VAL A 1 444 ? 19.734 -2.156 -27.547 1 86.25 444 VAL A O 1
ATOM 3689 N N . MET B 1 1 ? -38.406 39.438 8.148 1 21.06 1 MET B N 1
ATOM 3690 C CA . MET B 1 1 ? -37.438 40.031 7.254 1 21.06 1 MET B CA 1
ATOM 3691 C C . MET B 1 1 ? -36.031 40.031 7.898 1 21.06 1 MET B C 1
ATOM 3693 O O . MET B 1 1 ? -35.188 40.844 7.516 1 21.06 1 MET B O 1
ATOM 3697 N N . PHE B 1 2 ? -35.719 39.281 8.922 1 21.78 2 PHE B N 1
ATOM 3698 C CA . PHE B 1 2 ? -34.812 38.938 10.008 1 21.78 2 PHE B CA 1
ATOM 3699 C C . PHE B 1 2 ? -33.469 38.406 9.461 1 21.78 2 PHE B C 1
ATOM 3701 O O . PHE B 1 2 ? -33.438 37.375 8.789 1 21.78 2 PHE B O 1
ATOM 3708 N N . ILE B 1 3 ? -32.469 39.312 9.156 1 21.75 3 ILE B N 1
ATOM 3709 C CA . ILE B 1 3 ? -31.062 39.312 8.781 1 21.75 3 ILE B CA 1
ATOM 3710 C C . ILE B 1 3 ? -30.281 38.469 9.781 1 21.75 3 ILE B C 1
ATOM 3712 O O . ILE B 1 3 ? -30.125 38.875 10.945 1 21.75 3 ILE B O 1
ATOM 3716 N N . VAL B 1 4 ? -30.453 37.219 9.977 1 23.14 4 VAL B N 1
ATOM 3717 C CA . VAL B 1 4 ? -29.703 36.406 10.914 1 23.14 4 VAL B CA 1
ATOM 3718 C C . VAL B 1 4 ? -28.203 36.594 10.656 1 23.14 4 VAL B C 1
ATOM 3720 O O . VAL B 1 4 ? -27.719 36.312 9.555 1 23.14 4 VAL B O 1
ATOM 3723 N N . SER B 1 5 ? -27.484 37.531 11.359 1 22.2 5 SER B N 1
ATOM 3724 C CA . SER B 1 5 ? -26.094 37.875 11.609 1 22.2 5 SER B CA 1
ATOM 3725 C C . SER B 1 5 ? -25.266 36.656 11.938 1 22.2 5 SER B C 1
ATOM 3727 O O . SER B 1 5 ? -25.484 36 12.961 1 22.2 5 SER B O 1
ATOM 3729 N N . LEU B 1 6 ? -25.016 35.75 11.094 1 25.05 6 LEU B N 1
ATOM 3730 C CA . LEU B 1 6 ? -23.922 34.781 11.164 1 25.05 6 LEU B CA 1
ATOM 3731 C C . LEU B 1 6 ? -22.656 35.438 11.688 1 25.05 6 LEU B C 1
ATOM 3733 O O . LEU B 1 6 ? -21.938 36.094 10.922 1 25.05 6 LEU B O 1
ATOM 3737 N N . THR B 1 7 ? -22.688 36.219 12.836 1 24.55 7 THR B N 1
ATOM 3738 C CA . THR B 1 7 ? -21.547 36.656 13.633 1 24.55 7 THR B CA 1
ATOM 3739 C C . THR B 1 7 ? -20.547 35.5 13.805 1 24.55 7 THR B C 1
ATOM 3741 O O . THR B 1 7 ? -20.891 34.438 14.297 1 24.55 7 THR B O 1
ATOM 3744 N N . TRP B 1 8 ? -19.609 35.375 12.961 1 26.47 8 TRP B N 1
ATOM 3745 C CA . TRP B 1 8 ? -18.266 34.781 13.023 1 26.47 8 TRP B CA 1
ATOM 3746 C C . TRP B 1 8 ? -17.672 34.938 14.422 1 26.47 8 TRP B C 1
ATOM 3748 O O . TRP B 1 8 ? -17.344 36.031 14.852 1 26.47 8 TRP B O 1
ATOM 3758 N N . VAL B 1 9 ? -18.281 34.375 15.406 1 25.44 9 VAL B N 1
ATOM 3759 C CA . VAL B 1 9 ? -17.688 34.375 16.734 1 25.44 9 VAL B CA 1
ATOM 3760 C C . VAL B 1 9 ? -16.219 33.969 16.656 1 25.44 9 VAL B C 1
ATOM 3762 O O . VAL B 1 9 ? -15.922 32.781 16.406 1 25.44 9 VAL B O 1
ATOM 3765 N N . PHE B 1 10 ? -15.32 34.688 16.016 1 28.44 10 PHE B N 1
ATOM 3766 C CA . PHE B 1 10 ? -13.898 34.844 16.281 1 28.44 10 PHE B CA 1
ATOM 3767 C C . PHE B 1 10 ? -13.609 34.781 17.766 1 28.44 10 PHE B C 1
ATOM 3769 O O . PHE B 1 10 ? -13.805 35.75 18.484 1 28.44 10 PHE B O 1
ATOM 3776 N N . VAL B 1 11 ? -14.078 33.906 18.531 1 27.3 11 VAL B N 1
ATOM 3777 C CA . VAL B 1 11 ? -13.531 33.969 19.875 1 27.3 11 VAL B CA 1
ATOM 3778 C C . VAL B 1 11 ? -12.031 34.188 19.828 1 27.3 11 VAL B C 1
ATOM 3780 O O . VAL B 1 11 ? -11.312 33.531 19.062 1 27.3 11 VAL B O 1
ATOM 3783 N N . SER B 1 12 ? -11.578 35.406 20.156 1 28.66 12 SER B N 1
ATOM 3784 C CA . SER B 1 12 ? -10.375 36.094 20.656 1 28.66 12 SER B CA 1
ATOM 3785 C C . SER B 1 12 ? -9.539 35.156 21.516 1 28.66 12 SER B C 1
ATOM 3787 O O . SER B 1 12 ? -8.867 35.594 22.453 1 28.66 12 SER B O 1
ATOM 3789 N N . PHE B 1 13 ? -9.836 33.875 21.531 1 30.81 13 PHE B N 1
ATOM 3790 C CA . PHE B 1 13 ? -9.102 33.281 22.641 1 30.81 13 PHE B CA 1
ATOM 3791 C C . PHE B 1 13 ? -7.602 33.469 22.469 1 30.81 13 PHE B C 1
ATOM 3793 O O . PHE B 1 13 ? -6.801 32.875 23.188 1 30.81 13 PHE B O 1
ATOM 3800 N N . PHE B 1 14 ? -7.203 33.875 21.234 1 32.34 14 PHE B N 1
ATOM 3801 C CA . PHE B 1 14 ? -5.754 33.875 21.391 1 32.34 14 PHE B CA 1
ATOM 3802 C C . PHE B 1 14 ? -5.316 35 22.359 1 32.34 14 PHE B C 1
ATOM 3804 O O . PHE B 1 14 ? -5.504 36.188 22.094 1 32.34 14 PHE B O 1
ATOM 3811 N N . PRO B 1 15 ? -5.449 34.812 23.672 1 30.16 15 PRO B N 1
ATOM 3812 C CA . PRO B 1 15 ? -4.812 35.875 24.484 1 30.16 15 PRO B CA 1
ATOM 3813 C C . PRO B 1 15 ? -3.428 36.25 23.969 1 30.16 15 PRO B C 1
ATOM 3815 O O . PRO B 1 15 ? -2.744 35.438 23.359 1 30.16 15 PRO B O 1
ATOM 3818 N N . ASN B 1 16 ? -3.145 37.562 23.703 1 30.61 16 ASN B N 1
ATOM 3819 C CA . ASN B 1 16 ? -1.898 38.312 23.516 1 30.61 16 ASN B CA 1
ATOM 3820 C C . ASN B 1 16 ? -0.849 37.906 24.547 1 30.61 16 ASN B C 1
ATOM 3822 O O . ASN B 1 16 ? 0.086 38.656 24.828 1 30.61 16 ASN B O 1
ATOM 3826 N N . GLU B 1 17 ? -1.102 37.125 25.594 1 31.84 17 GLU B N 1
ATOM 3827 C CA . GLU B 1 17 ? 0.014 37.281 26.516 1 31.84 17 GLU B CA 1
ATOM 3828 C C . GLU B 1 17 ? 1.337 36.906 25.859 1 31.84 17 GLU B C 1
ATOM 3830 O O . GLU B 1 17 ? 1.446 35.812 25.266 1 31.84 17 GLU B O 1
ATOM 3835 N N . LYS B 1 18 ? 2.293 37.844 25.656 1 34.56 18 LYS B N 1
ATOM 3836 C CA . LYS B 1 18 ? 3.732 37.875 25.422 1 34.56 18 LYS B CA 1
ATOM 3837 C C . LYS B 1 18 ? 4.445 36.781 26.219 1 34.56 18 LYS B C 1
ATOM 3839 O O . LYS B 1 18 ? 5.004 37.062 27.281 1 34.56 18 LYS B O 1
ATOM 3844 N N . GLU B 1 19 ? 3.842 35.656 26.578 1 32.62 19 GLU B N 1
ATOM 3845 C CA . GLU B 1 19 ? 4.809 34.938 27.406 1 32.62 19 GLU B CA 1
ATOM 3846 C C . GLU B 1 19 ? 6.102 34.656 26.641 1 32.62 19 GLU B C 1
ATOM 3848 O O . GLU B 1 19 ? 6.078 34.469 25.422 1 32.62 19 GLU B O 1
ATOM 3853 N N . SER B 1 20 ? 7.258 35 27.359 1 31.75 20 SER B N 1
ATOM 3854 C CA . SER B 1 20 ? 8.68 34.781 27.109 1 31.75 20 SER B CA 1
ATOM 3855 C C . SER B 1 20 ? 8.938 33.438 26.453 1 31.75 20 SER B C 1
ATOM 3857 O O . SER B 1 20 ? 8.453 32.406 26.938 1 31.75 20 SER B O 1
ATOM 3859 N N . SER B 1 21 ? 9.156 33.438 25.219 1 35.03 21 SER B N 1
ATOM 3860 C CA . SER B 1 21 ? 9.648 32.312 24.453 1 35.03 21 SER B CA 1
ATOM 3861 C C . SER B 1 21 ? 10.68 31.5 25.266 1 35.03 21 SER B C 1
ATOM 3863 O O . SER B 1 21 ? 11.633 32.062 25.797 1 35.03 21 SER B O 1
ATOM 3865 N N . PRO B 1 22 ? 10.359 30.438 25.969 1 33.62 22 PRO B N 1
ATOM 3866 C CA . PRO B 1 22 ? 11.477 29.766 26.641 1 33.62 22 PRO B CA 1
ATOM 3867 C C . PRO B 1 22 ? 12.734 29.719 25.781 1 33.62 22 PRO B C 1
ATOM 3869 O O . PRO B 1 22 ? 12.664 29.422 24.578 1 33.62 22 PRO B O 1
ATOM 3872 N N . GLN B 1 23 ? 13.711 30.641 26.016 1 31.91 23 GLN B N 1
ATOM 3873 C CA . GLN B 1 23 ? 15.086 30.453 25.562 1 31.91 23 GLN B CA 1
ATOM 3874 C C . GLN B 1 23 ? 15.516 29 25.719 1 31.91 23 GLN B C 1
ATOM 3876 O O . GLN B 1 23 ? 15.703 28.516 26.828 1 31.91 23 GLN B O 1
ATOM 3881 N N . ILE B 1 24 ? 14.992 28.109 25.031 1 33.31 24 ILE B N 1
ATOM 3882 C CA . ILE B 1 24 ? 15.414 26.719 25.062 1 33.31 24 ILE B CA 1
ATOM 3883 C C . ILE B 1 24 ? 16.891 26.609 24.703 1 33.31 24 ILE B C 1
ATOM 3885 O O . ILE B 1 24 ? 17.25 26.594 23.531 1 33.31 24 ILE B O 1
ATOM 3889 N N . ASN B 1 25 ? 17.828 27.359 25.297 1 31.25 25 ASN B N 1
ATOM 3890 C CA . ASN B 1 25 ? 19.266 27.188 25.109 1 31.25 25 ASN B CA 1
ATOM 3891 C C . ASN B 1 25 ? 19.703 25.781 25.5 1 31.25 25 ASN B C 1
ATOM 3893 O O . ASN B 1 25 ? 20.875 25.547 25.828 1 31.25 25 ASN B O 1
ATOM 3897 N N . GLN B 1 26 ? 18.938 24.891 26.156 1 30.58 26 GLN B N 1
ATOM 3898 C CA . GLN B 1 26 ? 19.703 23.812 26.734 1 30.58 26 GLN B CA 1
ATOM 3899 C C . GLN B 1 26 ? 20.312 22.922 25.656 1 30.58 26 GLN B C 1
ATOM 3901 O O . GLN B 1 26 ? 19.625 22.547 24.703 1 30.58 26 GLN B O 1
ATOM 3906 N N . THR B 1 27 ? 21.625 22.922 25.562 1 30.94 27 THR B N 1
ATOM 3907 C CA . THR B 1 27 ? 22.469 21.969 24.859 1 30.94 27 THR B CA 1
ATOM 3908 C C . THR B 1 27 ? 21.953 20.547 25.031 1 30.94 27 THR B C 1
ATOM 3910 O O . THR B 1 27 ? 22.391 19.828 25.922 1 30.94 27 THR B O 1
ATOM 3913 N N . ARG B 1 28 ? 20.75 20.25 25.172 1 32.28 28 ARG B N 1
ATOM 3914 C CA . ARG B 1 28 ? 20.359 18.875 25.5 1 32.28 28 ARG B CA 1
ATOM 3915 C C . ARG B 1 28 ? 20.797 17.906 24.406 1 32.28 28 ARG B C 1
ATOM 3917 O O . ARG B 1 28 ? 20.578 18.172 23.219 1 32.28 28 ARG B O 1
ATOM 3924 N N . VAL B 1 29 ? 21.688 17.047 24.734 1 33.56 29 VAL B N 1
ATOM 3925 C CA . VAL B 1 29 ? 22.203 15.844 24.078 1 33.56 29 VAL B CA 1
ATOM 3926 C C . VAL B 1 29 ? 21.062 15.102 23.391 1 33.56 29 VAL B C 1
ATOM 3928 O O . VAL B 1 29 ? 20.016 14.867 24 1 33.56 29 VAL B O 1
ATOM 3931 N N . TRP B 1 30 ? 21.031 15 22.156 1 36.94 30 TRP B N 1
ATOM 3932 C CA . TRP B 1 30 ? 20.203 14.266 21.203 1 36.94 30 TRP B CA 1
ATOM 3933 C C . TRP B 1 30 ? 20.016 12.82 21.641 1 36.94 30 TRP B C 1
ATOM 3935 O O . TRP B 1 30 ? 20.938 12.008 21.516 1 36.94 30 TRP B O 1
ATOM 3945 N N . LEU B 1 31 ? 19.5 12.547 22.797 1 39.75 31 LEU B N 1
ATOM 3946 C CA . LEU B 1 31 ? 19.344 11.109 23.016 1 39.75 31 LEU B CA 1
ATOM 3947 C C . LEU B 1 31 ? 18.328 10.508 22.047 1 39.75 31 LEU B C 1
ATOM 3949 O O . LEU B 1 31 ? 17.188 10.953 21.984 1 39.75 31 LEU B O 1
ATOM 3953 N N . ASN B 1 32 ? 18.781 10.094 20.953 1 48.81 32 ASN B N 1
ATOM 3954 C CA . ASN B 1 32 ? 17.906 9.273 20.125 1 48.81 32 ASN B CA 1
ATOM 3955 C C . ASN B 1 32 ? 17.062 8.32 20.969 1 48.81 32 ASN B C 1
ATOM 3957 O O . ASN B 1 32 ? 17.594 7.656 21.875 1 48.81 32 ASN B O 1
ATOM 3961 N N . GLU B 1 33 ? 15.836 8.656 21.109 1 58.66 33 GLU B N 1
ATOM 3962 C CA . GLU B 1 33 ? 14.969 7.785 21.891 1 58.66 33 GLU B CA 1
ATOM 3963 C C . GLU B 1 33 ? 15.133 6.324 21.484 1 58.66 33 GLU B C 1
ATOM 3965 O O . GLU B 1 33 ? 15.422 6.027 20.328 1 58.66 33 GLU B O 1
ATOM 3970 N N . SER B 1 34 ? 15.312 5.551 22.438 1 69 34 SER B N 1
ATOM 3971 C CA . SER B 1 34 ? 15.414 4.102 22.281 1 69 34 SER B CA 1
ATOM 3972 C C . SER B 1 34 ? 14.258 3.551 21.453 1 69 34 SER B C 1
ATOM 3974 O O . SER B 1 34 ? 13.133 4.047 21.531 1 69 34 SER B O 1
ATOM 3976 N N . CYS B 1 35 ? 14.57 2.836 20.406 1 78.81 35 CYS B N 1
ATOM 3977 C CA . CYS B 1 35 ? 13.617 2.188 19.516 1 78.81 35 CYS B CA 1
ATOM 3978 C C . CYS B 1 35 ? 12.836 1.103 20.25 1 78.81 35 CYS B C 1
ATOM 3980 O O . CYS B 1 35 ? 13.414 0.28 20.953 1 78.81 35 CYS B O 1
ATOM 3982 N N . PRO B 1 36 ? 11.562 1.295 20.203 1 77.06 36 PRO B N 1
ATOM 3983 C CA . PRO B 1 36 ? 10.805 0.13 20.672 1 77.06 36 PRO B CA 1
ATOM 3984 C C . PRO B 1 36 ? 11.031 -1.107 19.812 1 77.06 36 PRO B C 1
ATOM 3986 O O . PRO B 1 36 ? 11.078 -1.008 18.578 1 77.06 36 PRO B O 1
ATOM 3989 N N . VAL B 1 37 ? 11.461 -2.199 20.516 1 78.12 37 VAL B N 1
ATOM 3990 C CA . VAL B 1 37 ? 11.703 -3.414 19.75 1 78.12 37 VAL B CA 1
ATOM 3991 C C . VAL B 1 37 ? 10.719 -4.5 20.172 1 78.12 37 VAL B C 1
ATOM 3993 O O . VAL B 1 37 ? 10.578 -4.781 21.359 1 78.12 37 VAL B O 1
ATOM 3996 N N . GLU B 1 38 ? 10.062 -5.055 19.203 1 83.31 38 GLU B N 1
ATOM 3997 C CA . GLU B 1 38 ? 9.133 -6.156 19.453 1 83.31 38 GLU B CA 1
ATOM 3998 C C . GLU B 1 38 ? 9.883 -7.461 19.719 1 83.31 38 GLU B C 1
ATOM 4000 O O . GLU B 1 38 ? 11.016 -7.633 19.25 1 83.31 38 GLU B O 1
ATOM 4005 N N . GLU B 1 39 ? 9.258 -8.352 20.297 1 84.75 39 GLU B N 1
ATOM 4006 C CA . GLU B 1 39 ? 9.867 -9.609 20.703 1 84.75 39 GLU B CA 1
ATOM 4007 C C . GLU B 1 39 ? 10.383 -10.391 19.5 1 84.75 39 GLU B C 1
ATOM 4009 O O . GLU B 1 39 ? 11.469 -10.977 19.562 1 84.75 39 GLU B O 1
ATOM 4014 N N . TRP B 1 40 ? 9.688 -10.375 18.438 1 87.88 40 TRP B N 1
ATOM 4015 C CA . TRP B 1 40 ? 10.055 -11.18 17.281 1 87.88 40 TRP B CA 1
ATOM 4016 C C . TRP B 1 40 ? 11.352 -10.68 16.656 1 87.88 40 TRP B C 1
ATOM 4018 O O . TRP B 1 40 ? 12.016 -11.406 15.922 1 87.88 40 TRP B O 1
ATOM 4028 N N . ASN B 1 41 ? 11.719 -9.438 17.016 1 91.94 41 ASN B N 1
ATOM 4029 C CA . ASN B 1 41 ? 12.867 -8.797 16.359 1 91.94 41 ASN B CA 1
ATOM 4030 C C . ASN B 1 41 ? 14.07 -8.719 17.297 1 91.94 41 ASN B C 1
ATOM 4032 O O . ASN B 1 41 ? 14.961 -7.898 17.094 1 91.94 41 ASN B O 1
ATOM 4036 N N . LEU B 1 42 ? 14.125 -9.57 18.297 1 93.69 42 LEU B N 1
ATOM 4037 C CA . LEU B 1 42 ? 15.211 -9.562 19.266 1 93.69 42 LEU B CA 1
ATOM 4038 C C . LEU B 1 42 ? 16.266 -10.617 18.922 1 93.69 42 LEU B C 1
ATOM 4040 O O . LEU B 1 42 ? 17.312 -10.695 19.562 1 93.69 42 LEU B O 1
ATOM 4044 N N . LYS B 1 43 ? 16.078 -11.305 17.922 1 95.12 43 LYS B N 1
ATOM 4045 C CA . LYS B 1 43 ? 16.969 -12.422 17.578 1 95.12 43 LYS B CA 1
ATOM 4046 C C . LYS B 1 43 ? 18.078 -11.977 16.641 1 95.12 43 LYS B C 1
ATOM 4048 O O . LYS B 1 43 ? 17.844 -11.219 15.703 1 95.12 43 LYS B O 1
ATOM 4053 N N . SER B 1 44 ? 19.266 -12.484 16.922 1 97.25 44 SER B N 1
ATOM 4054 C CA . SER B 1 44 ? 20.391 -12.367 16 1 97.25 44 SER B CA 1
ATOM 4055 C C . SER B 1 44 ? 20.906 -13.742 15.586 1 97.25 44 SER B C 1
ATOM 4057 O O . SER B 1 44 ? 20.859 -14.695 16.375 1 97.25 44 SER B O 1
ATOM 4059 N N . THR B 1 45 ? 21.281 -13.781 14.344 1 97.81 45 THR B N 1
ATOM 4060 C CA . THR B 1 45 ? 21.906 -15 13.836 1 97.81 45 THR B CA 1
ATOM 4061 C C . THR B 1 45 ? 23.219 -14.688 13.133 1 97.81 45 THR B C 1
ATOM 4063 O O . THR B 1 45 ? 23.469 -13.547 12.734 1 97.81 45 THR B O 1
ATOM 4066 N N . ASP B 1 46 ? 24.094 -15.68 12.992 1 95.56 46 ASP B N 1
ATOM 4067 C CA . ASP B 1 46 ? 25.406 -15.477 12.391 1 95.56 46 ASP B CA 1
ATOM 4068 C C . ASP B 1 46 ? 25.453 -16.031 10.969 1 95.56 46 ASP B C 1
ATOM 4070 O O . ASP B 1 46 ? 26.469 -15.875 10.273 1 95.56 46 ASP B O 1
ATOM 4074 N N . SER B 1 47 ? 24.422 -16.672 10.617 1 96.38 47 SER B N 1
ATOM 4075 C CA . SER B 1 47 ? 24.312 -17.281 9.289 1 96.38 47 SER B CA 1
ATOM 4076 C C . SER B 1 47 ? 22.844 -17.516 8.922 1 96.38 47 SER B C 1
ATOM 4078 O O . SER B 1 47 ? 21.938 -17.016 9.594 1 96.38 47 SER B O 1
ATOM 4080 N N . PHE B 1 48 ? 22.641 -18.141 7.746 1 96.25 48 PHE B N 1
ATOM 4081 C CA . PHE B 1 48 ? 21.297 -18.562 7.355 1 96.25 48 PHE B CA 1
ATOM 4082 C C . PHE B 1 48 ? 21.312 -20 6.848 1 96.25 48 PHE B C 1
ATOM 4084 O O . PHE B 1 48 ? 22.359 -20.5 6.426 1 96.25 48 PHE B O 1
ATOM 4091 N N . PRO B 1 49 ? 20.156 -20.562 6.926 1 95.06 49 PRO B N 1
ATOM 4092 C CA . PRO B 1 49 ? 20.109 -21.969 6.516 1 95.06 49 PRO B CA 1
ATOM 4093 C C . PRO B 1 49 ? 20.484 -22.172 5.051 1 95.06 49 PRO B C 1
ATOM 4095 O O . PRO B 1 49 ? 20.172 -21.344 4.203 1 95.06 49 PRO B O 1
ATOM 4098 N N . PHE B 1 50 ? 21.219 -23.266 4.707 1 94.88 50 PHE B N 1
ATOM 4099 C CA . PHE B 1 50 ? 21.547 -23.75 3.375 1 94.88 50 PHE B CA 1
ATOM 4100 C C . PHE B 1 50 ? 22.562 -22.844 2.699 1 94.88 50 PHE B C 1
ATOM 4102 O O . PHE B 1 50 ? 22.625 -22.766 1.471 1 94.88 50 PHE B O 1
ATOM 4109 N N . LEU B 1 51 ? 23.266 -22.109 3.486 1 96.81 51 LEU B N 1
ATOM 4110 C CA . LEU B 1 51 ? 24.25 -21.156 2.982 1 96.81 51 LEU B CA 1
ATOM 4111 C C . LEU B 1 51 ? 25.203 -21.844 2 1 96.81 51 LEU B C 1
ATOM 4113 O O . LEU B 1 51 ? 25.375 -21.359 0.874 1 96.81 51 LEU B O 1
ATOM 4117 N N . ASP B 1 52 ? 25.75 -22.984 2.352 1 96.12 52 ASP B N 1
ATOM 4118 C CA . ASP B 1 52 ? 26.719 -23.688 1.516 1 96.12 52 ASP B CA 1
ATOM 4119 C C . ASP B 1 52 ? 26.078 -24.156 0.212 1 96.12 52 ASP B C 1
ATOM 4121 O O . ASP B 1 52 ? 26.672 -24.031 -0.86 1 96.12 52 ASP B O 1
ATOM 4125 N N . GLN B 1 53 ? 24.938 -24.672 0.343 1 95.69 53 GLN B N 1
ATOM 4126 C CA . GLN B 1 53 ? 24.219 -25.172 -0.833 1 95.69 53 GLN B CA 1
ATOM 4127 C C . GLN B 1 53 ? 23.906 -24.031 -1.803 1 95.69 53 GLN B C 1
ATOM 4129 O O . GLN B 1 53 ? 24.031 -24.188 -3.018 1 95.69 53 GLN B O 1
ATOM 4134 N N . TYR B 1 54 ? 23.469 -22.953 -1.304 1 96.81 54 TYR B N 1
ATOM 4135 C CA . TYR B 1 54 ? 23.125 -21.812 -2.143 1 96.81 54 TYR B CA 1
ATOM 4136 C C . TYR B 1 54 ? 24.375 -21.25 -2.832 1 96.81 54 TYR B C 1
ATOM 4138 O O . TYR B 1 54 ? 24.312 -20.828 -3.988 1 96.81 54 TYR B O 1
ATOM 4146 N N . GLN B 1 55 ? 25.453 -21.297 -2.15 1 96 55 GLN B N 1
ATOM 4147 C CA . GLN B 1 55 ? 26.719 -20.875 -2.764 1 96 55 GLN B CA 1
ATOM 4148 C C . GLN B 1 55 ? 27.062 -21.766 -3.949 1 96 55 GLN B C 1
ATOM 4150 O O . GLN B 1 55 ? 27.484 -21.266 -5 1 96 55 GLN B O 1
ATOM 4155 N N . LYS B 1 56 ? 26.891 -22.984 -3.717 1 96.12 56 LYS B N 1
ATOM 4156 C CA . LYS B 1 56 ? 27.156 -23.953 -4.781 1 96.12 56 LYS B CA 1
ATOM 4157 C C . LYS B 1 56 ? 26.25 -23.703 -5.984 1 96.12 56 LYS B C 1
ATOM 4159 O O . LYS B 1 56 ? 26.719 -23.688 -7.125 1 96.12 56 LYS B O 1
ATOM 4164 N N . TRP B 1 57 ? 25 -23.547 -5.746 1 95.12 57 TRP B N 1
ATOM 4165 C CA . TRP B 1 57 ? 24.047 -23.344 -6.828 1 95.12 57 TRP B CA 1
ATOM 4166 C C . TRP B 1 57 ? 24.297 -22.016 -7.547 1 95.12 57 TRP B C 1
ATOM 4168 O O . TRP B 1 57 ? 24.141 -21.938 -8.766 1 95.12 57 TRP B O 1
ATOM 4178 N N . ALA B 1 58 ? 24.688 -21.047 -6.805 1 94.31 58 ALA B N 1
ATOM 4179 C CA . ALA B 1 58 ? 25.016 -19.766 -7.414 1 94.31 58 ALA B CA 1
ATOM 4180 C C . ALA B 1 58 ? 26.219 -19.891 -8.344 1 94.31 58 ALA B C 1
ATOM 4182 O O . ALA B 1 58 ? 26.234 -19.328 -9.438 1 94.31 58 ALA B O 1
ATOM 4183 N N . ALA B 1 59 ? 27.172 -20.609 -7.895 1 93.12 59 ALA B N 1
ATOM 4184 C CA . ALA B 1 59 ? 28.359 -20.844 -8.695 1 93.12 59 ALA B CA 1
ATOM 4185 C C . ALA B 1 59 ? 28.016 -21.562 -10 1 93.12 59 ALA B C 1
ATOM 4187 O O . ALA B 1 59 ? 28.688 -21.375 -11.016 1 93.12 59 ALA B O 1
ATOM 4188 N N . GLN B 1 60 ? 26.938 -22.312 -9.984 1 90.62 60 GLN B N 1
ATOM 4189 C CA . GLN B 1 60 ? 26.469 -23.047 -11.164 1 90.62 60 GLN B CA 1
ATOM 4190 C C . GLN B 1 60 ? 25.531 -22.172 -12.008 1 90.62 60 GLN B C 1
ATOM 4192 O O . GLN B 1 60 ? 24.969 -22.656 -12.992 1 90.62 60 GLN B O 1
ATOM 4197 N N . ARG B 1 61 ? 25.234 -21 -11.555 1 87.25 61 ARG B N 1
ATOM 4198 C CA . ARG B 1 61 ? 24.406 -20 -12.227 1 87.25 61 ARG B CA 1
ATOM 4199 C C . ARG B 1 61 ? 22.969 -20.484 -12.328 1 87.25 61 ARG B C 1
ATOM 4201 O O . ARG B 1 61 ? 22.266 -20.188 -13.305 1 87.25 61 ARG B O 1
ATOM 4208 N N . LEU B 1 62 ? 22.734 -21.203 -11.273 1 85.25 62 LEU B N 1
ATOM 4209 C CA . LEU B 1 62 ? 21.328 -21.594 -11.188 1 85.25 62 LEU B CA 1
ATOM 4210 C C . LEU B 1 62 ? 20.438 -20.375 -11.062 1 85.25 62 LEU B C 1
ATOM 4212 O O . LEU B 1 62 ? 20.766 -19.422 -10.336 1 85.25 62 LEU B O 1
ATOM 4216 N N . THR B 1 63 ? 19.25 -20.297 -11.844 1 79.62 63 THR B N 1
ATOM 4217 C CA . THR B 1 63 ? 18.219 -19.25 -11.836 1 79.62 63 THR B CA 1
ATOM 4218 C C . THR B 1 63 ? 18.672 -18.047 -12.648 1 79.62 63 THR B C 1
ATOM 4220 O O . THR B 1 63 ? 18.031 -16.984 -12.617 1 79.62 63 THR B O 1
ATOM 4223 N N . GLY B 1 64 ? 19.781 -18.109 -13.305 1 76.69 64 GLY B N 1
ATOM 4224 C CA . GLY B 1 64 ? 20.328 -16.984 -14.062 1 76.69 64 GLY B CA 1
ATOM 4225 C C . GLY B 1 64 ? 19.688 -16.828 -15.43 1 76.69 64 GLY B C 1
ATOM 4226 O O . GLY B 1 64 ? 19.953 -15.859 -16.125 1 76.69 64 GLY B O 1
ATOM 4227 N N . LEU B 1 65 ? 18.797 -17.703 -15.672 1 68.69 65 LEU B N 1
ATOM 4228 C CA . LEU B 1 65 ? 18.188 -17.672 -17 1 68.69 65 LEU B CA 1
ATOM 4229 C C . LEU B 1 65 ? 17.328 -16.422 -17.156 1 68.69 65 LEU B C 1
ATOM 4231 O O . LEU B 1 65 ? 16.531 -16.094 -16.281 1 68.69 65 LEU B O 1
ATOM 4235 N N . GLY B 1 66 ? 17.516 -15.711 -18.203 1 67.38 66 GLY B N 1
ATOM 4236 C CA . GLY B 1 66 ? 16.703 -14.539 -18.516 1 67.38 66 GLY B CA 1
ATOM 4237 C C . GLY B 1 66 ? 17.266 -13.258 -17.938 1 67.38 66 GLY B C 1
ATOM 4238 O O . GLY B 1 66 ? 16.656 -12.195 -18.047 1 67.38 66 GLY B O 1
ATOM 4239 N N . ALA B 1 67 ? 18.406 -13.344 -17.344 1 72.88 67 ALA B N 1
ATOM 4240 C CA . ALA B 1 67 ? 19.031 -12.164 -16.766 1 72.88 67 ALA B CA 1
ATOM 4241 C C . ALA B 1 67 ? 19.594 -11.25 -17.844 1 72.88 67 ALA B C 1
ATOM 4243 O O . ALA B 1 67 ? 19.891 -11.703 -18.953 1 72.88 67 ALA B O 1
ATOM 4244 N N . PHE B 1 68 ? 19.422 -9.93 -17.516 1 72.69 68 PHE B N 1
ATOM 4245 C CA . PHE B 1 68 ? 20.031 -8.992 -18.453 1 72.69 68 PHE B CA 1
ATOM 4246 C C . PHE B 1 68 ? 21.109 -8.156 -17.75 1 72.69 68 PHE B C 1
ATOM 4248 O O . PHE B 1 68 ? 21.156 -8.102 -16.516 1 72.69 68 PHE B O 1
ATOM 4255 N N . GLY B 1 69 ? 22.141 -7.758 -18.422 1 65.06 69 GLY B N 1
ATOM 4256 C CA . GLY B 1 69 ? 23.297 -7.055 -17.875 1 65.06 69 GLY B CA 1
ATOM 4257 C C . GLY B 1 69 ? 23 -5.609 -17.516 1 65.06 69 GLY B C 1
ATOM 4258 O O . GLY B 1 69 ? 22 -5.047 -17.984 1 65.06 69 GLY B O 1
ATOM 4259 N N . GLY B 1 70 ? 23.719 -5.16 -16.484 1 67.81 70 GLY B N 1
ATOM 4260 C CA . GLY B 1 70 ? 23.844 -3.736 -16.219 1 67.81 70 GLY B CA 1
ATOM 4261 C C . GLY B 1 70 ? 22.797 -3.225 -15.242 1 67.81 70 GLY B C 1
ATOM 4262 O O . GLY B 1 70 ? 22.453 -2.037 -15.25 1 67.81 70 GLY B O 1
ATOM 4263 N N . GLY B 1 71 ? 22.281 -3.959 -14.477 1 76.38 71 GLY B N 1
ATOM 4264 C CA . GLY B 1 71 ? 21.266 -3.479 -13.562 1 76.38 71 GLY B CA 1
ATOM 4265 C C . GLY B 1 71 ? 21.828 -2.799 -12.336 1 76.38 71 GLY B C 1
ATOM 4266 O O . GLY B 1 71 ? 22.969 -3.051 -11.953 1 76.38 71 GLY B O 1
ATOM 4267 N N . GLN B 1 72 ? 21.094 -1.79 -11.828 1 83.19 72 GLN B N 1
ATOM 4268 C CA . GLN B 1 72 ? 21.422 -1.13 -10.57 1 83.19 72 GLN B CA 1
ATOM 4269 C C . GLN B 1 72 ? 20.828 -1.88 -9.383 1 83.19 72 GLN B C 1
ATOM 4271 O O . GLN B 1 72 ? 19.828 -2.592 -9.531 1 83.19 72 GLN B O 1
ATOM 4276 N N . LEU B 1 73 ? 21.547 -1.715 -8.305 1 90.81 73 LEU B N 1
ATOM 4277 C CA . LEU B 1 73 ? 21.031 -2.305 -7.078 1 90.81 73 LEU B CA 1
ATOM 4278 C C . LEU B 1 73 ? 19.859 -1.494 -6.535 1 90.81 73 LEU B C 1
ATOM 4280 O O . LEU B 1 73 ? 20.047 -0.375 -6.051 1 90.81 73 LEU B O 1
ATOM 4284 N N . ARG B 1 74 ? 18.719 -2.049 -6.699 1 94 74 ARG B N 1
ATOM 4285 C CA . ARG B 1 74 ? 17.5 -1.462 -6.156 1 94 74 ARG B CA 1
ATOM 4286 C C . ARG B 1 74 ? 16.75 -2.471 -5.297 1 94 74 ARG B C 1
ATOM 4288 O O . ARG B 1 74 ? 16.5 -3.6 -5.727 1 94 74 ARG B O 1
ATOM 4295 N N . LEU B 1 75 ? 16.438 -2.031 -4.125 1 97.25 75 LEU B N 1
ATOM 4296 C CA . LEU B 1 75 ? 15.766 -2.926 -3.184 1 97.25 75 LEU B CA 1
ATOM 4297 C C . LEU B 1 75 ? 14.25 -2.834 -3.324 1 97.25 75 LEU B C 1
ATOM 4299 O O . LEU B 1 75 ? 13.703 -1.741 -3.49 1 97.25 75 LEU B O 1
ATOM 4303 N N . ILE B 1 76 ? 13.586 -3.996 -3.283 1 97.25 76 ILE B N 1
ATOM 4304 C CA . ILE B 1 76 ? 12.133 -4.035 -3.396 1 97.25 76 ILE B CA 1
ATOM 4305 C C . ILE B 1 76 ? 11.516 -4.246 -2.018 1 97.25 76 ILE B C 1
ATOM 4307 O O . ILE B 1 76 ? 10.797 -3.379 -1.51 1 97.25 76 ILE B O 1
ATOM 4311 N N . SER B 1 77 ? 11.805 -5.387 -1.39 1 98.31 77 SER B N 1
ATOM 4312 C CA . SER B 1 77 ? 11.266 -5.75 -0.083 1 98.31 77 SER B CA 1
ATOM 4313 C C . SER B 1 77 ? 12.297 -6.5 0.754 1 98.31 77 SER B C 1
ATOM 4315 O O . SER B 1 77 ? 13.312 -6.965 0.23 1 98.31 77 SER B O 1
ATOM 4317 N N . ALA B 1 78 ? 12.062 -6.531 2.01 1 98.75 78 ALA B N 1
ATOM 4318 C CA . ALA B 1 78 ? 12.852 -7.328 2.947 1 98.75 78 ALA B CA 1
ATOM 4319 C C . ALA B 1 78 ? 11.945 -8.086 3.918 1 98.75 78 ALA B C 1
ATOM 4321 O O . ALA B 1 78 ? 11.086 -7.484 4.57 1 98.75 78 ALA B O 1
ATOM 4322 N N . PHE B 1 79 ? 12.141 -9.359 3.998 1 98.56 79 PHE B N 1
ATOM 4323 C CA . PHE B 1 79 ? 11.305 -10.211 4.836 1 98.56 79 PHE B CA 1
ATOM 4324 C C . PHE B 1 79 ? 12.117 -10.805 5.98 1 98.56 79 PHE B C 1
ATOM 4326 O O . PHE B 1 79 ? 13.148 -11.438 5.754 1 98.56 79 PHE B O 1
ATOM 4333 N N . SER B 1 80 ? 11.664 -10.641 7.176 1 98.25 80 SER B N 1
ATOM 4334 C CA . SER B 1 80 ? 12.289 -11.266 8.344 1 98.25 80 SER B CA 1
ATOM 4335 C C . SER B 1 80 ? 11.602 -12.578 8.703 1 98.25 80 SER B C 1
ATOM 4337 O O . SER B 1 80 ? 10.445 -12.578 9.125 1 98.25 80 SER B O 1
ATOM 4339 N N . TYR B 1 81 ? 12.312 -13.586 8.508 1 97.81 81 TYR B N 1
ATOM 4340 C CA . TYR B 1 81 ? 11.875 -14.891 8.984 1 97.81 81 TYR B CA 1
ATOM 4341 C C . TYR B 1 81 ? 12.453 -15.188 10.359 1 97.81 81 TYR B C 1
ATOM 4343 O O . TYR B 1 81 ? 13.117 -14.344 10.961 1 97.81 81 TYR B O 1
ATOM 4351 N N . LYS B 1 82 ? 12.148 -16.297 10.883 1 96.44 82 LYS B N 1
ATOM 4352 C CA . LYS B 1 82 ? 12.578 -16.641 12.234 1 96.44 82 LYS B CA 1
ATOM 4353 C C . LYS B 1 82 ? 14.102 -16.688 12.328 1 96.44 82 LYS B C 1
ATOM 4355 O O . LYS B 1 82 ? 14.68 -16.25 13.32 1 96.44 82 LYS B O 1
ATOM 4360 N N . GLU B 1 83 ? 14.742 -17.188 11.242 1 97.31 83 GLU B N 1
ATOM 4361 C CA . GLU B 1 83 ? 16.172 -17.469 11.359 1 97.31 83 GLU B CA 1
ATOM 4362 C C . GLU B 1 83 ? 16.984 -16.547 10.461 1 97.31 83 GLU B C 1
ATOM 4364 O O . GLU B 1 83 ? 18.203 -16.453 10.617 1 97.31 83 GLU B O 1
ATOM 4369 N N . TYR B 1 84 ? 16.375 -15.953 9.539 1 98.38 84 TYR B N 1
ATOM 4370 C CA . TYR B 1 84 ? 17.125 -15.156 8.586 1 98.38 84 TYR B CA 1
ATOM 4371 C C . TYR B 1 84 ? 16.234 -14.109 7.926 1 98.38 84 TYR B C 1
ATOM 4373 O O . TYR B 1 84 ? 15.031 -14.031 8.227 1 98.38 84 TYR B O 1
ATOM 4381 N N . ILE B 1 85 ? 16.859 -13.25 7.141 1 98.62 85 ILE B N 1
ATOM 4382 C CA . ILE B 1 85 ? 16.188 -12.203 6.371 1 98.62 85 ILE B CA 1
ATOM 4383 C C . ILE B 1 85 ? 16.438 -12.414 4.879 1 98.62 85 ILE B C 1
ATOM 4385 O O . ILE B 1 85 ? 17.531 -12.852 4.484 1 98.62 85 ILE B O 1
ATOM 4389 N N . VAL B 1 86 ? 15.477 -12.156 4.082 1 98.75 86 VAL B N 1
ATOM 4390 C CA . VAL B 1 86 ? 15.695 -12.133 2.639 1 98.75 86 VAL B CA 1
ATOM 4391 C C . VAL B 1 86 ? 15.344 -10.75 2.088 1 98.75 86 VAL B C 1
ATOM 4393 O O . VAL B 1 86 ? 14.273 -10.211 2.385 1 98.75 86 VAL B O 1
ATOM 4396 N N . VAL B 1 87 ? 16.234 -10.188 1.304 1 98.62 87 VAL B N 1
ATOM 4397 C CA . VAL B 1 87 ? 16.016 -8.93 0.599 1 98.62 87 VAL B CA 1
ATOM 4398 C C . VAL B 1 87 ? 15.852 -9.195 -0.897 1 98.62 87 VAL B C 1
ATOM 4400 O O . VAL B 1 87 ? 16.703 -9.836 -1.511 1 98.62 87 VAL B O 1
ATOM 4403 N N . THR B 1 88 ? 14.781 -8.742 -1.467 1 97.31 88 THR B N 1
ATOM 4404 C CA . THR B 1 88 ? 14.594 -8.875 -2.906 1 97.31 88 THR B CA 1
ATOM 4405 C C . THR B 1 88 ? 14.953 -7.578 -3.623 1 97.31 88 THR B C 1
ATOM 4407 O O . THR B 1 88 ? 14.789 -6.488 -3.068 1 97.31 88 THR B O 1
ATOM 4410 N N . THR B 1 89 ? 15.445 -7.715 -4.852 1 95 89 THR B N 1
ATOM 4411 C CA . THR B 1 89 ? 15.906 -6.578 -5.637 1 95 89 THR B CA 1
ATOM 4412 C C . THR B 1 89 ? 15.344 -6.633 -7.055 1 95 89 THR B C 1
ATOM 4414 O O . THR B 1 89 ? 14.789 -7.652 -7.469 1 95 89 THR B O 1
ATOM 4417 N N . SER B 1 90 ? 15.492 -5.516 -7.734 1 89.81 90 SER B N 1
ATOM 4418 C CA . SER B 1 90 ? 15.031 -5.477 -9.117 1 89.81 90 SER B CA 1
ATOM 4419 C C . SER B 1 90 ? 16.188 -5.711 -10.094 1 89.81 90 SER B C 1
ATOM 4421 O O . SER B 1 90 ? 16.016 -5.566 -11.305 1 89.81 90 SER B O 1
ATOM 4423 N N . SER B 1 91 ? 17.281 -6.078 -9.609 1 80.56 91 SER B N 1
ATOM 4424 C CA . SER B 1 91 ? 18.438 -6.262 -10.484 1 80.56 91 SER B CA 1
ATOM 4425 C C . SER B 1 91 ? 18.344 -7.566 -11.266 1 80.56 91 SER B C 1
ATOM 4427 O O . SER B 1 91 ? 18.047 -8.617 -10.688 1 80.56 91 SER B O 1
ATOM 4429 N N . GLN B 1 92 ? 18.594 -7.461 -12.531 1 78.38 92 GLN B N 1
ATOM 4430 C CA . GLN B 1 92 ? 18.578 -8.648 -13.383 1 78.38 92 GLN B CA 1
ATOM 4431 C C . GLN B 1 92 ? 19.938 -8.883 -14.039 1 78.38 92 GLN B C 1
ATOM 4433 O O . GLN B 1 92 ? 20.016 -9.383 -15.164 1 78.38 92 GLN B O 1
ATOM 4438 N N . ASP B 1 93 ? 20.859 -8.492 -13.32 1 77.56 93 ASP B N 1
ATOM 4439 C CA . ASP B 1 93 ? 22.203 -8.695 -13.844 1 77.56 93 ASP B CA 1
ATOM 4440 C C . ASP B 1 93 ? 22.719 -10.086 -13.5 1 77.56 93 ASP B C 1
ATOM 4442 O O . ASP B 1 93 ? 22.938 -10.398 -12.328 1 77.56 93 ASP B O 1
ATOM 4446 N N . ILE B 1 94 ? 22.969 -10.82 -14.555 1 80.62 94 ILE B N 1
ATOM 4447 C CA . ILE B 1 94 ? 23.469 -12.18 -14.352 1 80.62 94 ILE B CA 1
ATOM 4448 C C . ILE B 1 94 ? 24.766 -12.148 -13.555 1 80.62 94 ILE B C 1
ATOM 4450 O O . ILE B 1 94 ? 25.094 -13.109 -12.867 1 80.62 94 ILE B O 1
ATOM 4454 N N . LEU B 1 95 ? 25.453 -11.039 -13.594 1 84.12 95 LEU B N 1
ATOM 4455 C CA . LEU B 1 95 ? 26.734 -10.914 -12.898 1 84.12 95 LEU B CA 1
ATOM 4456 C C . LEU B 1 95 ? 26.516 -10.805 -11.391 1 84.12 95 LEU B C 1
ATOM 4458 O O . LEU B 1 95 ? 27.469 -10.961 -10.617 1 84.12 95 LEU B O 1
ATOM 4462 N N . PHE B 1 96 ? 25.312 -10.609 -11 1 88.31 96 PHE B N 1
ATOM 4463 C CA . PHE B 1 96 ? 25.031 -10.5 -9.578 1 88.31 96 PHE B CA 1
ATOM 4464 C C . PHE B 1 96 ? 24.906 -11.875 -8.938 1 88.31 96 PHE B C 1
ATOM 4466 O O . PHE B 1 96 ? 25.078 -12.023 -7.727 1 88.31 96 PHE B O 1
ATOM 4473 N N . LEU B 1 97 ? 24.641 -12.805 -9.742 1 90.19 97 LEU B N 1
ATOM 4474 C CA . LEU B 1 97 ? 24.5 -14.141 -9.18 1 90.19 97 LEU B CA 1
ATOM 4475 C C . LEU B 1 97 ? 25.797 -14.586 -8.5 1 90.19 97 LEU B C 1
ATOM 4477 O O . LEU B 1 97 ? 26.844 -14.656 -9.148 1 90.19 97 LEU B O 1
ATOM 4481 N N . GLY B 1 98 ? 25.766 -14.859 -7.254 1 93.56 98 GLY B N 1
ATOM 4482 C CA . GLY B 1 98 ? 26.922 -15.305 -6.492 1 93.56 98 GLY B CA 1
ATOM 4483 C C . GLY B 1 98 ? 27.844 -14.172 -6.098 1 93.56 98 GLY B C 1
ATOM 4484 O O . GLY B 1 98 ? 28.812 -14.391 -5.371 1 93.56 98 GLY B O 1
ATOM 4485 N N . LYS B 1 99 ? 27.547 -13.023 -6.551 1 93.62 99 LYS B N 1
ATOM 4486 C CA . LYS B 1 99 ? 28.391 -11.883 -6.227 1 93.62 99 LYS B CA 1
ATOM 4487 C C . LYS B 1 99 ? 28.281 -11.523 -4.75 1 93.62 99 LYS B C 1
ATOM 4489 O O . LYS B 1 99 ? 27.188 -11.43 -4.203 1 93.62 99 LYS B O 1
ATOM 4494 N N . PRO B 1 100 ? 29.391 -11.312 -4.133 1 95.94 100 PRO B N 1
ATOM 4495 C CA . PRO B 1 100 ? 29.359 -10.906 -2.727 1 95.94 100 PRO B CA 1
ATOM 4496 C C . PRO B 1 100 ? 28.672 -9.562 -2.516 1 95.94 100 PRO B C 1
ATOM 4498 O O . PRO B 1 100 ? 28.797 -8.664 -3.342 1 95.94 100 PRO B O 1
ATOM 4501 N N . ILE B 1 101 ? 28 -9.461 -1.446 1 96.88 101 ILE B N 1
ATOM 4502 C CA . ILE B 1 101 ? 27.25 -8.266 -1.064 1 96.88 101 ILE B CA 1
ATOM 4503 C C . ILE B 1 101 ? 27.125 -8.203 0.456 1 96.88 101 ILE B C 1
ATOM 4505 O O . ILE B 1 101 ? 27.188 -9.227 1.136 1 96.88 101 ILE B O 1
ATOM 4509 N N . PHE B 1 102 ? 26.953 -7.023 0.979 1 98.06 102 PHE B N 1
ATOM 4510 C CA . PHE B 1 102 ? 26.875 -6.844 2.424 1 98.06 102 PHE B CA 1
ATOM 4511 C C . PHE B 1 102 ? 25.469 -6.406 2.832 1 98.06 102 PHE B C 1
ATOM 4513 O O . PHE B 1 102 ? 24.922 -5.457 2.268 1 98.06 102 PHE B O 1
ATOM 4520 N N . CYS B 1 103 ? 24.922 -7.105 3.803 1 98.44 103 CYS B N 1
ATOM 4521 C CA . CYS B 1 103 ? 23.688 -6.668 4.469 1 98.44 103 CYS B CA 1
ATOM 4522 C C . CYS B 1 103 ? 24 -5.617 5.531 1 98.44 103 CYS B C 1
ATOM 4524 O O . CYS B 1 103 ? 24.812 -5.844 6.418 1 98.44 103 CYS B O 1
ATOM 4526 N N . ARG B 1 104 ? 23.328 -4.5 5.383 1 98.19 104 ARG B N 1
ATOM 4527 C CA . ARG B 1 104 ? 23.453 -3.377 6.301 1 98.19 104 ARG B CA 1
ATOM 4528 C C . ARG B 1 104 ? 22.188 -3.189 7.129 1 98.19 104 ARG B C 1
ATOM 4530 O O . ARG B 1 104 ? 21.094 -3.135 6.582 1 98.19 104 ARG B O 1
ATOM 4537 N N . TYR B 1 105 ? 22.344 -3.045 8.438 1 97.56 105 TYR B N 1
ATOM 4538 C CA . TYR B 1 105 ? 21.203 -3.047 9.344 1 97.56 105 TYR B CA 1
ATOM 4539 C C . TYR B 1 105 ? 21.031 -1.688 10.008 1 97.56 105 TYR B C 1
ATOM 4541 O O . TYR B 1 105 ? 22.016 -1.061 10.414 1 97.56 105 TYR B O 1
ATOM 4549 N N . TYR B 1 106 ? 19.781 -1.275 10.109 1 96.5 106 TYR B N 1
ATOM 4550 C CA . TYR B 1 106 ? 19.453 0.027 10.68 1 96.5 106 TYR B CA 1
ATOM 4551 C C . TYR B 1 106 ? 18.359 -0.095 11.734 1 96.5 106 TYR B C 1
ATOM 4553 O O . TYR B 1 106 ? 17.484 -0.959 11.641 1 96.5 106 TYR B O 1
ATOM 4561 N N . ASP B 1 107 ? 18.422 0.797 12.688 1 93.44 107 ASP B N 1
ATOM 4562 C CA . ASP B 1 107 ? 17.406 0.809 13.742 1 93.44 107 ASP B CA 1
ATOM 4563 C C . ASP B 1 107 ? 16.203 1.642 13.328 1 93.44 107 ASP B C 1
ATOM 4565 O O . ASP B 1 107 ? 16.062 2.01 12.164 1 93.44 107 ASP B O 1
ATOM 4569 N N . CYS B 1 108 ? 15.258 1.888 14.281 1 90 108 CYS B N 1
ATOM 4570 C CA . CYS B 1 108 ? 13.992 2.557 14.016 1 90 108 CYS B CA 1
ATOM 4571 C C . CYS B 1 108 ? 14.211 4.02 13.648 1 90 108 CYS B C 1
ATOM 4573 O O . CYS B 1 108 ? 13.32 4.672 13.102 1 90 108 CYS B O 1
ATOM 4575 N N . ASN B 1 109 ? 15.414 4.555 13.969 1 87 109 ASN B N 1
ATOM 4576 C CA . ASN B 1 109 ? 15.75 5.926 13.609 1 87 109 ASN B CA 1
ATOM 4577 C C . ASN B 1 109 ? 16.594 5.98 12.328 1 87 109 ASN B C 1
ATOM 4579 O O . ASN B 1 109 ? 17.125 7.035 11.977 1 87 109 ASN B O 1
ATOM 4583 N N . ARG B 1 110 ? 16.828 4.832 11.766 1 92.31 110 ARG B N 1
ATOM 4584 C CA . ARG B 1 110 ? 17.562 4.676 10.516 1 92.31 110 ARG B CA 1
ATOM 4585 C C . ARG B 1 110 ? 19.047 4.949 10.719 1 92.31 110 ARG B C 1
ATOM 4587 O O . ARG B 1 110 ? 19.719 5.457 9.82 1 92.31 110 ARG B O 1
ATOM 4594 N N . GLN B 1 111 ? 19.422 4.711 11.883 1 92.81 111 GLN B N 1
ATOM 4595 C CA . GLN B 1 111 ? 20.844 4.703 12.164 1 92.81 111 GLN B CA 1
ATOM 4596 C C . GLN B 1 111 ? 21.438 3.303 12.008 1 92.81 111 GLN B C 1
ATOM 4598 O O . GLN B 1 111 ? 20.859 2.328 12.508 1 92.81 111 GLN B O 1
ATOM 4603 N N . GLU B 1 112 ? 22.5 3.266 11.344 1 95.31 112 GLU B N 1
ATOM 4604 C CA . GLU B 1 112 ? 23.109 1.959 11.125 1 95.31 112 GLU B CA 1
ATOM 4605 C C . GLU B 1 112 ? 23.578 1.341 12.438 1 95.31 112 GLU B C 1
ATOM 4607 O O . GLU B 1 112 ? 24.203 2.018 13.258 1 95.31 112 GLU B O 1
ATOM 4612 N N . LEU B 1 113 ? 23.25 0.113 12.578 1 95.06 113 LEU B N 1
ATOM 4613 C CA . LEU B 1 113 ? 23.719 -0.613 13.758 1 95.06 113 LEU B CA 1
ATOM 4614 C C . LEU B 1 113 ? 25.219 -0.871 13.68 1 95.06 113 LEU B C 1
ATOM 4616 O O . LEU B 1 113 ? 25.719 -1.349 12.656 1 95.06 113 LEU B O 1
ATOM 4620 N N . PRO B 1 114 ? 25.969 -0.597 14.727 1 92.88 114 PRO B N 1
ATOM 4621 C CA . PRO B 1 114 ? 27.422 -0.739 14.68 1 92.88 114 PRO B CA 1
ATOM 4622 C C . PRO B 1 114 ? 27.875 -2.191 14.531 1 92.88 114 PRO B C 1
ATOM 4624 O O . PRO B 1 114 ? 27.297 -3.084 15.164 1 92.88 114 PRO B O 1
ATOM 4627 N N . GLN B 1 115 ? 28.859 -2.395 13.695 1 90.75 115 GLN B N 1
ATOM 4628 C CA . GLN B 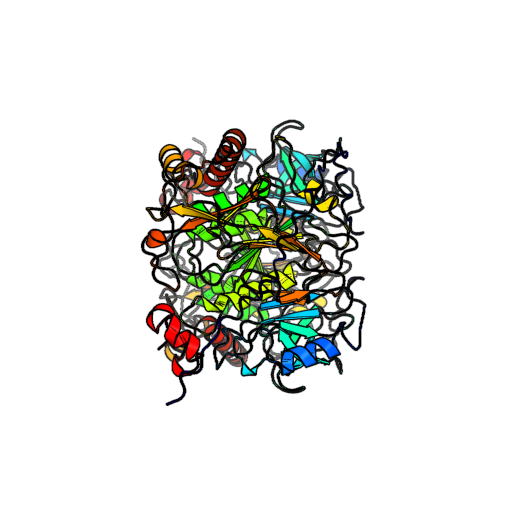1 115 ? 29.531 -3.68 13.516 1 90.75 115 GLN B CA 1
ATOM 4629 C C . GLN B 1 115 ? 28.516 -4.797 13.266 1 90.75 115 GLN B C 1
ATOM 4631 O O . GLN B 1 115 ? 28.641 -5.891 13.82 1 90.75 115 GLN B O 1
ATOM 4636 N N . SER B 1 116 ? 27.5 -4.5 12.5 1 92.5 116 SER B N 1
ATOM 4637 C CA . SER B 1 116 ? 26.422 -5.461 12.344 1 92.5 116 SER B CA 1
ATOM 4638 C C . SER B 1 116 ? 26.375 -6.016 10.93 1 92.5 116 SER B C 1
ATOM 4640 O O . SER B 1 116 ? 25.594 -6.93 10.641 1 92.5 116 SER B O 1
ATOM 4642 N N . SER B 1 117 ? 27.219 -5.609 10.094 1 95.12 117 SER B N 1
ATOM 4643 C CA . SER B 1 117 ? 27.141 -6 8.688 1 95.12 117 SER B CA 1
ATOM 4644 C C . SER B 1 117 ? 27.344 -7.5 8.523 1 95.12 117 SER B C 1
ATOM 4646 O O . SER B 1 117 ? 28.016 -8.141 9.336 1 95.12 117 SER B O 1
ATOM 4648 N N . PHE B 1 118 ? 26.734 -8.055 7.516 1 97.56 118 PHE B N 1
ATOM 4649 C CA . PHE B 1 118 ? 26.828 -9.469 7.18 1 97.56 118 PHE B CA 1
ATOM 4650 C C . PHE B 1 118 ? 27.141 -9.656 5.695 1 97.56 118 PHE B C 1
ATOM 4652 O O . PHE B 1 118 ? 26.406 -9.141 4.84 1 97.56 118 PHE B O 1
ATOM 4659 N N . GLN B 1 119 ? 28.188 -10.367 5.465 1 97.38 119 GLN B N 1
ATOM 4660 C CA . GLN B 1 119 ? 28.516 -10.641 4.074 1 97.38 119 GLN B CA 1
ATOM 4661 C C . GLN B 1 119 ? 27.719 -11.82 3.537 1 97.38 119 GLN B C 1
ATOM 4663 O O . GLN B 1 119 ? 27.688 -12.891 4.152 1 97.38 119 GLN B O 1
ATOM 4668 N N . SER B 1 120 ? 27.078 -11.609 2.434 1 97.69 120 SER B N 1
ATOM 4669 C CA . SER B 1 120 ? 26.266 -12.609 1.744 1 97.69 120 SER B CA 1
ATOM 4670 C C . SER B 1 120 ? 26.531 -12.594 0.242 1 97.69 120 SER B C 1
ATOM 4672 O O . SER B 1 120 ? 27.625 -12.242 -0.198 1 97.69 120 SER B O 1
ATOM 4674 N N . PHE B 1 121 ? 25.594 -13.117 -0.492 1 97.12 121 PHE B N 1
ATOM 4675 C CA . PHE B 1 121 ? 25.672 -13.172 -1.947 1 97.12 121 PHE B CA 1
ATOM 4676 C C . PHE B 1 121 ? 24.281 -13.25 -2.555 1 97.12 121 PHE B C 1
ATOM 4678 O O . PHE B 1 121 ? 23.297 -13.523 -1.851 1 97.12 121 PHE B O 1
ATOM 4685 N N . PHE B 1 122 ? 24.25 -12.992 -3.84 1 95.62 122 PHE B N 1
ATOM 4686 C CA . PHE B 1 122 ? 22.969 -13.055 -4.543 1 95.62 122 PHE B CA 1
ATOM 4687 C C . PHE B 1 122 ? 22.594 -14.5 -4.859 1 95.62 122 PHE B C 1
ATOM 4689 O O . PHE B 1 122 ? 23.328 -15.203 -5.547 1 95.62 122 PHE B O 1
ATOM 4696 N N . PHE B 1 123 ? 21.406 -14.898 -4.375 1 95 123 PHE B N 1
ATOM 4697 C CA . PHE B 1 123 ? 20.781 -16.156 -4.762 1 95 123 PHE B CA 1
ATOM 4698 C C . PHE B 1 123 ? 19.375 -16.266 -4.168 1 95 123 PHE B C 1
ATOM 4700 O O . PHE B 1 123 ? 19.203 -16.156 -2.955 1 95 123 PHE B O 1
ATOM 4707 N N . PRO B 1 124 ? 18.453 -16.719 -4.945 1 92.56 124 PRO B N 1
ATOM 4708 C CA . PRO B 1 124 ? 18.453 -16.672 -6.406 1 92.56 124 PRO B CA 1
ATOM 4709 C C . PRO B 1 124 ? 18.797 -15.281 -6.949 1 92.56 124 PRO B C 1
ATOM 4711 O O . PRO B 1 124 ? 19.094 -14.367 -6.176 1 92.56 124 PRO B O 1
ATOM 4714 N N . LEU B 1 125 ? 18.812 -15.078 -8.219 1 87.5 125 LEU B N 1
ATOM 4715 C CA . LEU B 1 125 ? 19.406 -13.938 -8.898 1 87.5 125 LEU B CA 1
ATOM 4716 C C . LEU B 1 125 ? 18.922 -12.625 -8.297 1 87.5 125 LEU B C 1
ATOM 4718 O O . LEU B 1 125 ? 19.703 -11.672 -8.172 1 87.5 125 LEU B O 1
ATOM 4722 N N . THR B 1 126 ? 17.703 -12.469 -7.871 1 92 126 THR B N 1
ATOM 4723 C CA . THR B 1 126 ? 17.156 -11.18 -7.453 1 92 126 THR B CA 1
ATOM 4724 C C . THR B 1 126 ? 16.969 -11.141 -5.938 1 92 126 THR B C 1
ATOM 4726 O O . THR B 1 126 ? 16.219 -10.305 -5.422 1 92 126 THR B O 1
ATOM 4729 N N . ALA B 1 127 ? 17.656 -12.008 -5.227 1 96.06 127 ALA B N 1
ATOM 4730 C CA . ALA B 1 127 ? 17.453 -12.055 -3.783 1 96.06 127 ALA B CA 1
ATOM 4731 C C . ALA B 1 127 ? 18.781 -12.219 -3.049 1 96.06 127 ALA B C 1
ATOM 4733 O O . ALA B 1 127 ? 19.75 -12.758 -3.602 1 96.06 127 ALA B O 1
ATOM 4734 N N . VAL B 1 128 ? 18.812 -11.711 -1.837 1 97.62 128 VAL B N 1
ATOM 4735 C CA . VAL B 1 128 ? 19.938 -11.844 -0.927 1 97.62 128 VAL B CA 1
ATOM 4736 C C . VAL B 1 128 ? 19.453 -12.328 0.435 1 97.62 128 VAL B C 1
ATOM 4738 O O . VAL B 1 128 ? 18.547 -11.75 1.021 1 97.62 128 VAL B O 1
ATOM 4741 N N . HIS B 1 129 ? 20.078 -13.414 0.904 1 98.62 129 HIS B N 1
ATOM 4742 C CA . HIS B 1 129 ? 19.797 -13.922 2.24 1 98.62 129 HIS B CA 1
ATOM 4743 C C . HIS B 1 129 ? 20.703 -13.281 3.281 1 98.62 129 HIS B C 1
ATOM 4745 O O . HIS B 1 129 ? 21.922 -13.203 3.088 1 98.62 129 HIS B O 1
ATOM 4751 N N . CYS B 1 130 ? 20.125 -12.781 4.301 1 98.69 130 CYS B N 1
ATOM 4752 C CA . CYS B 1 130 ? 20.859 -12.07 5.336 1 98.69 130 CYS B CA 1
ATOM 4753 C C . CYS B 1 130 ? 20.625 -12.695 6.703 1 98.69 130 CYS B C 1
ATOM 4755 O O . CYS B 1 130 ? 19.578 -13.305 6.938 1 98.69 130 CYS B O 1
ATOM 4757 N N . ALA B 1 131 ? 21.547 -12.547 7.594 1 98.5 131 ALA B N 1
ATOM 4758 C CA . ALA B 1 131 ? 21.375 -12.93 8.992 1 98.5 131 ALA B CA 1
ATOM 4759 C C . ALA B 1 131 ? 20.438 -11.961 9.711 1 98.5 131 ALA B C 1
ATOM 4761 O O . ALA B 1 131 ? 20.234 -10.836 9.258 1 98.5 131 ALA B O 1
ATOM 4762 N N . ARG B 1 132 ? 19.906 -12.438 10.781 1 98.12 132 ARG B N 1
ATOM 4763 C CA . ARG B 1 132 ? 19.109 -11.562 11.633 1 98.12 132 ARG B CA 1
ATOM 4764 C C . ARG B 1 132 ? 20 -10.711 12.531 1 98.12 132 ARG B C 1
ATOM 4766 O O . ARG B 1 132 ? 21.062 -11.156 12.969 1 98.12 132 ARG B O 1
ATOM 4773 N N . ARG B 1 133 ? 19.625 -9.484 12.781 1 97.75 133 ARG B N 1
ATOM 4774 C CA . ARG B 1 133 ? 20.203 -8.609 13.797 1 97.75 133 ARG B CA 1
ATOM 4775 C C . ARG B 1 133 ? 19.125 -8.07 14.734 1 97.75 133 ARG B C 1
ATOM 4777 O O . ARG B 1 133 ? 18.141 -7.484 14.281 1 97.75 133 ARG B O 1
ATOM 4784 N N . ALA B 1 134 ? 19.406 -8.312 15.953 1 95.31 134 ALA B N 1
ATOM 4785 C CA . ALA B 1 134 ? 18.484 -7.781 16.953 1 95.31 134 ALA B CA 1
ATOM 4786 C C . ALA B 1 134 ? 18.312 -6.273 16.812 1 95.31 134 ALA B C 1
ATOM 4788 O O . ALA B 1 134 ? 19.297 -5.555 16.594 1 95.31 134 ALA B O 1
ATOM 4789 N N . ASN B 1 135 ? 17.078 -5.797 16.828 1 91 135 ASN B N 1
ATOM 4790 C CA . ASN B 1 135 ? 16.703 -4.387 16.859 1 91 135 ASN B CA 1
ATOM 4791 C C . ASN B 1 135 ? 16.781 -3.756 15.469 1 91 135 ASN B C 1
ATOM 4793 O O . ASN B 1 135 ? 16.562 -2.551 15.32 1 91 135 ASN B O 1
ATOM 4797 N N . ALA B 1 136 ? 17.109 -4.559 14.469 1 96.38 136 ALA B N 1
ATOM 4798 C CA . ALA B 1 136 ? 17.078 -4.016 13.117 1 96.38 136 ALA B CA 1
ATOM 4799 C C . ALA B 1 136 ? 15.633 -3.785 12.656 1 96.38 136 ALA B C 1
ATOM 4801 O O . ALA B 1 136 ? 14.805 -4.691 12.711 1 96.38 136 ALA B O 1
ATOM 4802 N N . THR B 1 137 ? 15.375 -2.615 12.25 1 95.5 137 THR B N 1
ATOM 4803 C CA . THR B 1 137 ? 14.055 -2.27 11.727 1 95.5 137 THR B CA 1
ATOM 4804 C C . THR B 1 137 ? 14.109 -2.105 10.211 1 95.5 137 THR B C 1
ATOM 4806 O O . THR B 1 137 ? 13.109 -2.342 9.523 1 95.5 137 THR B O 1
ATOM 4809 N N . TYR B 1 138 ? 15.234 -1.682 9.75 1 97.38 138 TYR B N 1
ATOM 4810 C CA . TYR B 1 138 ? 15.477 -1.481 8.328 1 97.38 138 TYR B CA 1
ATOM 4811 C C . TYR B 1 138 ? 16.734 -2.213 7.879 1 97.38 138 TYR B C 1
ATOM 4813 O O . TYR B 1 138 ? 17.578 -2.559 8.703 1 97.38 138 TYR B O 1
ATOM 4821 N N . ILE B 1 139 ? 16.828 -2.422 6.598 1 98.56 139 ILE B N 1
ATOM 4822 C CA . ILE B 1 139 ? 18 -3.094 6.043 1 98.56 139 ILE B CA 1
ATOM 4823 C C . ILE B 1 139 ? 18.312 -2.525 4.664 1 98.56 139 ILE B C 1
ATOM 4825 O O . ILE B 1 139 ? 17.422 -2.043 3.965 1 98.56 139 ILE B O 1
ATOM 4829 N N . SER B 1 140 ? 19.531 -2.529 4.34 1 98.44 140 SER B N 1
ATOM 4830 C CA . SER B 1 140 ? 20 -2.199 3.002 1 98.44 140 SER B CA 1
ATOM 4831 C C . SER B 1 140 ? 21.094 -3.164 2.553 1 98.44 140 SER B C 1
ATOM 4833 O O . SER B 1 140 ? 21.422 -4.121 3.26 1 98.44 140 SER B O 1
ATOM 4835 N N . LEU B 1 141 ? 21.5 -3.01 1.347 1 97.88 141 LEU B N 1
ATOM 4836 C CA . LEU B 1 141 ? 22.578 -3.797 0.753 1 97.88 141 LEU B CA 1
ATOM 4837 C C . LEU B 1 141 ? 23.656 -2.893 0.164 1 97.88 141 LEU B C 1
ATOM 4839 O O . LEU B 1 141 ? 23.344 -1.827 -0.376 1 97.88 141 LEU B O 1
ATOM 4843 N N . SER B 1 142 ? 24.875 -3.389 0.262 1 96.94 142 SER B N 1
ATOM 4844 C CA . SER B 1 142 ? 25.984 -2.672 -0.367 1 96.94 142 SER B CA 1
ATOM 4845 C C . SER B 1 142 ? 27.047 -3.637 -0.875 1 96.94 142 SER B C 1
ATOM 4847 O O . SER B 1 142 ? 27.219 -4.723 -0.322 1 96.94 142 SER B O 1
ATOM 4849 N N . PHE B 1 143 ? 27.734 -3.246 -1.903 1 94.69 143 PHE B N 1
ATOM 4850 C CA . PHE B 1 143 ? 28.75 -4.113 -2.482 1 94.69 143 PHE B CA 1
ATOM 4851 C C . PHE B 1 143 ? 30.016 -4.105 -1.629 1 94.69 143 PHE B C 1
ATOM 4853 O O . PHE B 1 143 ? 30.828 -5.027 -1.71 1 94.69 143 PHE B O 1
ATOM 4860 N N . GLY B 1 144 ? 30.203 -3.07 -0.849 1 92.25 144 GLY B N 1
ATOM 4861 C CA . GLY B 1 144 ? 31.281 -2.998 0.122 1 92.25 144 GLY B CA 1
ATOM 4862 C C . GLY B 1 144 ? 30.797 -2.684 1.526 1 92.25 144 GLY B C 1
ATOM 4863 O O . GLY B 1 144 ? 29.719 -2.102 1.706 1 92.25 144 GLY B O 1
ATOM 4864 N N . ALA B 1 145 ? 31.609 -3.061 2.408 1 85.75 145 ALA B N 1
ATOM 4865 C CA . ALA B 1 145 ? 31.234 -2.867 3.807 1 85.75 145 ALA B CA 1
ATOM 4866 C C . ALA B 1 145 ? 31.094 -1.383 4.137 1 85.75 145 ALA B C 1
ATOM 4868 O O . ALA B 1 145 ? 30.297 -1.006 5.008 1 85.75 145 ALA B O 1
ATOM 4869 N N . SER B 1 146 ? 31.828 -0.592 3.387 1 86.88 146 SER B N 1
ATOM 4870 C CA . SER B 1 146 ? 31.797 0.833 3.697 1 86.88 146 SER B CA 1
ATOM 4871 C C . SER B 1 146 ? 31.312 1.648 2.506 1 86.88 146 SER B C 1
ATOM 4873 O O . SER B 1 146 ? 31.344 2.881 2.537 1 86.88 146 SER B O 1
ATOM 4875 N N . GLU B 1 147 ? 30.859 0.957 1.562 1 90.19 147 GLU B N 1
ATOM 4876 C CA . GLU B 1 147 ? 30.328 1.655 0.389 1 90.19 147 GLU B CA 1
ATOM 4877 C C . GLU B 1 147 ? 28.953 2.23 0.655 1 90.19 147 GLU B C 1
ATOM 4879 O O . GLU B 1 147 ? 28.219 1.727 1.51 1 90.19 147 GLU B O 1
ATOM 4884 N N . PRO B 1 148 ? 28.703 3.271 -0.064 1 90.81 148 PRO B N 1
ATOM 4885 C CA . PRO B 1 148 ? 27.359 3.809 0.067 1 90.81 148 PRO B CA 1
ATOM 4886 C C . PRO B 1 148 ? 26.281 2.779 -0.268 1 90.81 148 PRO B C 1
ATOM 4888 O O . PRO B 1 148 ? 26.453 1.968 -1.181 1 90.81 148 PRO B O 1
ATOM 4891 N N . ALA B 1 149 ? 25.266 2.812 0.538 1 93.31 149 ALA B N 1
ATOM 4892 C CA . ALA B 1 149 ? 24.125 1.919 0.344 1 93.31 149 ALA B CA 1
ATOM 4893 C C . ALA B 1 149 ? 22.891 2.695 -0.1 1 93.31 149 ALA B C 1
ATOM 4895 O O . ALA B 1 149 ? 22.703 3.846 0.299 1 93.31 149 ALA B O 1
ATOM 4896 N N . PRO B 1 150 ? 22.141 2.047 -0.955 1 94.25 150 PRO B N 1
ATOM 4897 C CA . PRO B 1 150 ? 20.844 2.66 -1.205 1 94.25 150 PRO B CA 1
ATOM 4898 C C . PRO B 1 150 ? 20.031 2.857 0.072 1 94.25 150 PRO B C 1
ATOM 4900 O O . PRO B 1 150 ? 20.391 2.332 1.127 1 94.25 150 PRO B O 1
ATOM 4903 N N . ASP B 1 151 ? 18.953 3.627 -0.084 1 94.81 151 ASP B N 1
ATOM 4904 C CA . ASP B 1 151 ? 18.062 3.855 1.053 1 94.81 151 ASP B CA 1
ATOM 4905 C C . ASP B 1 151 ? 17.578 2.535 1.64 1 94.81 151 ASP B C 1
ATOM 4907 O O . ASP B 1 151 ? 17.219 1.617 0.899 1 94.81 151 ASP B O 1
ATOM 4911 N N . ALA B 1 152 ? 17.594 2.484 2.949 1 97.81 152 ALA B N 1
ATOM 4912 C CA . ALA B 1 152 ? 17.172 1.27 3.633 1 97.81 152 ALA B CA 1
ATOM 4913 C C . ALA B 1 152 ? 15.656 1.093 3.535 1 97.81 152 ALA B C 1
ATOM 4915 O O . ALA B 1 152 ? 14.914 2.074 3.461 1 97.81 152 ALA B O 1
ATOM 4916 N N . ILE B 1 153 ? 15.25 -0.151 3.582 1 98.25 153 ILE B N 1
ATOM 4917 C CA . ILE B 1 153 ? 13.828 -0.48 3.533 1 98.25 153 ILE B CA 1
ATOM 4918 C C . ILE B 1 153 ? 13.43 -1.23 4.801 1 98.25 153 ILE B C 1
ATOM 4920 O O . ILE B 1 153 ? 14.281 -1.81 5.484 1 98.25 153 ILE B O 1
ATOM 4924 N N . PRO B 1 154 ? 12.156 -1.184 5.148 1 97.75 154 PRO B N 1
ATOM 4925 C CA . PRO B 1 154 ? 11.727 -1.812 6.398 1 97.75 154 PRO B CA 1
ATOM 4926 C C . PRO B 1 154 ? 11.719 -3.338 6.32 1 97.75 154 PRO B C 1
ATOM 4928 O O . PRO B 1 154 ? 11.461 -3.904 5.254 1 97.75 154 PRO B O 1
ATOM 4931 N N . LEU B 1 155 ? 11.953 -3.916 7.426 1 97.75 155 LEU B N 1
ATOM 4932 C CA . LEU B 1 155 ? 11.781 -5.359 7.559 1 97.75 155 LEU B CA 1
ATOM 4933 C C . LEU B 1 155 ? 10.305 -5.715 7.746 1 97.75 155 LEU B C 1
ATOM 4935 O O . LEU B 1 155 ? 9.664 -5.238 8.688 1 97.75 155 LEU B O 1
ATOM 4939 N N . LEU B 1 156 ? 9.82 -6.508 6.867 1 97.12 156 LEU B N 1
ATOM 4940 C CA . LEU B 1 156 ? 8.461 -7.023 7.004 1 97.12 156 LEU B CA 1
ATOM 4941 C C . LEU B 1 156 ? 8.445 -8.297 7.844 1 97.12 156 LEU B C 1
ATOM 4943 O O . LEU B 1 156 ? 9.18 -9.25 7.551 1 97.12 156 LEU B O 1
ATOM 4947 N N . LYS B 1 157 ? 7.645 -8.344 8.797 1 94.94 157 LYS B N 1
ATOM 4948 C CA . LYS B 1 157 ? 7.555 -9.469 9.719 1 94.94 157 LYS B CA 1
ATOM 4949 C C . LYS B 1 157 ? 6.938 -10.688 9.039 1 94.94 157 LYS B C 1
ATOM 4951 O O . LYS B 1 157 ? 5.816 -10.617 8.523 1 94.94 157 LYS B O 1
ATOM 4956 N N . ARG B 1 158 ? 7.68 -11.734 9.078 1 96.69 158 ARG B N 1
ATOM 4957 C CA . ARG B 1 158 ? 7.168 -13.031 8.648 1 96.69 158 ARG B CA 1
ATOM 4958 C C . ARG B 1 158 ? 7.445 -14.102 9.703 1 96.69 158 ARG B C 1
ATOM 4960 O O . ARG B 1 158 ? 7.656 -15.273 9.367 1 96.69 158 ARG B O 1
ATOM 4967 N N . VAL B 1 159 ? 7.48 -13.672 10.891 1 94.06 159 VAL B N 1
ATOM 4968 C CA . VAL B 1 159 ? 7.637 -14.562 12.031 1 94.06 159 VAL B CA 1
ATOM 4969 C C . VAL B 1 159 ? 6.277 -14.844 12.664 1 94.06 159 VAL B C 1
ATOM 4971 O O . VAL B 1 159 ? 5.75 -14.008 13.406 1 94.06 159 VAL B O 1
ATOM 4974 N N . PHE B 1 160 ? 5.773 -16.047 12.359 1 89.75 160 PHE B N 1
ATOM 4975 C CA . PHE B 1 160 ? 4.457 -16.422 12.859 1 89.75 160 PHE B CA 1
ATOM 4976 C C . PHE B 1 160 ? 4.496 -17.812 13.484 1 89.75 160 PHE B C 1
ATOM 4978 O O . PHE B 1 160 ? 5.297 -18.656 13.078 1 89.75 160 PHE B O 1
ATOM 4985 N N . SER B 1 161 ? 3.682 -18.031 14.461 1 86.69 161 SER B N 1
ATOM 4986 C CA . SER B 1 161 ? 3.562 -19.359 15.047 1 86.69 161 SER B CA 1
ATOM 4987 C C . SER B 1 161 ? 2.77 -20.297 14.141 1 86.69 161 SER B C 1
ATOM 4989 O O . SER B 1 161 ? 2.98 -21.516 14.156 1 86.69 161 SER B O 1
ATOM 4991 N N . LYS B 1 162 ? 1.869 -19.75 13.438 1 89.31 162 LYS B N 1
ATOM 4992 C CA . LYS B 1 162 ? 1.076 -20.438 12.422 1 89.31 162 LYS B CA 1
ATOM 4993 C C . LYS B 1 162 ? 0.968 -19.594 11.148 1 89.31 162 LYS B C 1
ATOM 4995 O O . LYS B 1 162 ? 1.149 -18.375 11.188 1 89.31 162 LYS B O 1
ATOM 5000 N N . TYR B 1 163 ? 0.659 -20.344 10.117 1 91.62 163 TYR B N 1
ATOM 5001 C CA . TYR B 1 163 ? 0.512 -19.594 8.867 1 91.62 163 TYR B CA 1
ATOM 5002 C C . TYR B 1 163 ? -0.697 -18.672 8.93 1 91.62 163 TYR B C 1
ATOM 5004 O O . TYR B 1 163 ? -1.809 -19.109 9.234 1 91.62 163 TYR B O 1
ATOM 5012 N N . PRO B 1 164 ? -0.514 -17.453 8.602 1 90.25 164 PRO B N 1
ATOM 5013 C CA . PRO B 1 164 ? -1.657 -16.547 8.516 1 90.25 164 PRO B CA 1
ATOM 5014 C C . PRO B 1 164 ? -2.668 -16.969 7.453 1 90.25 164 PRO B C 1
ATOM 5016 O O . PRO B 1 164 ? -3.871 -16.75 7.617 1 90.25 164 PRO B O 1
ATOM 5019 N N . HIS B 1 165 ? -2.127 -17.609 6.371 1 92.88 165 HIS B N 1
ATOM 5020 C CA . HIS B 1 165 ? -2.986 -18.031 5.266 1 92.88 165 HIS B CA 1
ATOM 5021 C C . HIS B 1 165 ? -2.738 -19.484 4.891 1 92.88 165 HIS B C 1
ATOM 5023 O O . HIS B 1 165 ? -1.589 -19.906 4.773 1 92.88 165 HIS B O 1
ATOM 5029 N N . GLU B 1 166 ? -3.836 -20.125 4.66 1 92.62 166 GLU B N 1
ATOM 5030 C CA . GLU B 1 166 ? -3.68 -21.5 4.176 1 92.62 166 GLU B CA 1
ATOM 5031 C C . GLU B 1 166 ? -3.287 -21.531 2.701 1 92.62 166 GLU B C 1
ATOM 5033 O O . GLU B 1 166 ? -2.389 -22.266 2.305 1 92.62 166 GLU B O 1
ATOM 5038 N N . ILE B 1 167 ? -3.994 -20.703 1.95 1 96.31 167 ILE B N 1
ATOM 5039 C CA . ILE B 1 167 ? -3.725 -20.641 0.518 1 96.31 167 ILE B CA 1
ATOM 5040 C C . ILE B 1 167 ? -3.518 -19.203 0.092 1 96.31 167 ILE B C 1
ATOM 5042 O O . ILE B 1 167 ? -4.395 -18.359 0.289 1 96.31 167 ILE B O 1
ATOM 5046 N N . GLY B 1 168 ? -2.359 -18.922 -0.433 1 97.94 168 GLY B N 1
ATOM 5047 C CA . GLY B 1 168 ? -2.096 -17.672 -1.121 1 97.94 168 GLY B CA 1
ATOM 5048 C C . GLY B 1 168 ? -1.946 -17.828 -2.623 1 97.94 168 GLY B C 1
ATOM 5049 O O . GLY B 1 168 ? -1.818 -18.953 -3.121 1 97.94 168 GLY B O 1
ATOM 5050 N N . VAL B 1 169 ? -2.008 -16.719 -3.34 1 98.69 169 VAL B N 1
ATOM 5051 C CA . VAL B 1 169 ? -1.828 -16.75 -4.785 1 98.69 169 VAL B CA 1
ATOM 5052 C C . VAL B 1 169 ? -0.719 -15.789 -5.195 1 98.69 169 VAL B C 1
ATOM 5054 O O . VAL B 1 169 ? -0.775 -14.594 -4.883 1 98.69 169 VAL B O 1
ATOM 5057 N N . CYS B 1 170 ? 0.288 -16.312 -5.84 1 98 170 CYS B N 1
ATOM 5058 C CA . CYS B 1 170 ? 1.258 -15.477 -6.543 1 98 170 CYS B CA 1
ATOM 5059 C C . CYS B 1 170 ? 0.774 -15.148 -7.953 1 98 170 CYS B C 1
ATOM 5061 O O . CYS B 1 170 ? 0.71 -16.031 -8.812 1 98 170 CYS B O 1
ATOM 5063 N N . VAL B 1 171 ? 0.543 -13.922 -8.133 1 97.44 171 VAL B N 1
ATOM 5064 C CA . VAL B 1 171 ? 0.016 -13.484 -9.422 1 97.44 171 VAL B CA 1
ATOM 5065 C C . VAL B 1 171 ? 1.167 -13.086 -10.344 1 97.44 171 VAL B C 1
ATOM 5067 O O . VAL B 1 171 ? 2.066 -12.344 -9.938 1 97.44 171 VAL B O 1
ATOM 5070 N N . GLY B 1 172 ? 1.124 -13.57 -11.547 1 94.94 172 GLY B N 1
ATOM 5071 C CA . GLY B 1 172 ? 2.148 -13.188 -12.508 1 94.94 172 GLY B CA 1
ATOM 5072 C C . GLY B 1 172 ? 2.355 -11.688 -12.586 1 94.94 172 GLY B C 1
ATOM 5073 O O . GLY B 1 172 ? 1.492 -10.914 -12.172 1 94.94 172 GLY B O 1
ATOM 5074 N N . GLN B 1 173 ? 3.459 -11.305 -13.164 1 92.81 173 GLN B N 1
ATOM 5075 C CA . GLN B 1 173 ? 3.83 -9.891 -13.211 1 92.81 173 GLN B CA 1
ATOM 5076 C C . GLN B 1 173 ? 2.783 -9.078 -13.961 1 92.81 173 GLN B C 1
ATOM 5078 O O . GLN B 1 173 ? 2.232 -9.531 -14.961 1 92.81 173 GLN B O 1
ATOM 5083 N N . ILE B 1 174 ? 2.531 -7.949 -13.445 1 93.88 174 ILE B N 1
ATOM 5084 C CA . ILE B 1 174 ? 1.605 -7.039 -14.109 1 93.88 174 ILE B CA 1
ATOM 5085 C C . ILE B 1 174 ? 2.381 -5.879 -14.734 1 93.88 174 ILE B C 1
ATOM 5087 O O . ILE B 1 174 ? 3.119 -5.176 -14.039 1 93.88 174 ILE B O 1
ATOM 5091 N N . TYR B 1 175 ? 2.293 -5.754 -15.969 1 89.88 175 TYR B N 1
ATOM 5092 C CA . TYR B 1 175 ? 2.908 -4.641 -16.672 1 89.88 175 TYR B CA 1
ATOM 5093 C C . TYR B 1 175 ? 2.09 -4.258 -17.906 1 89.88 175 TYR B C 1
ATOM 5095 O O . TYR B 1 175 ? 1.096 -4.914 -18.219 1 89.88 175 TYR B O 1
ATOM 5103 N N . GLY B 1 176 ? 2.418 -3.229 -18.5 1 83.5 176 GLY B N 1
ATOM 5104 C CA . GLY B 1 176 ? 1.659 -2.709 -19.625 1 83.5 176 GLY B CA 1
ATOM 5105 C C . GLY B 1 176 ? 0.539 -1.775 -19.219 1 83.5 176 GLY B C 1
ATOM 5106 O O . GLY B 1 176 ? 0.169 -1.726 -18.031 1 83.5 176 GLY B O 1
ATOM 5107 N N . ARG B 1 177 ? 0.042 -1.022 -20.156 1 76.81 177 ARG B N 1
ATOM 5108 C CA . ARG B 1 177 ? -0.946 -0 -19.828 1 76.81 177 ARG B CA 1
ATOM 5109 C C . ARG B 1 177 ? -2.346 -0.437 -20.25 1 76.81 177 ARG B C 1
ATOM 5111 O O . ARG B 1 177 ? -3.277 0.37 -20.25 1 76.81 177 ARG B O 1
ATOM 5118 N N . GLU B 1 178 ? -2.412 -1.727 -20.578 1 84.94 178 GLU B N 1
ATOM 5119 C CA . GLU B 1 178 ? -3.74 -2.234 -20.906 1 84.94 178 GLU B CA 1
ATOM 5120 C C . GLU B 1 178 ? -4.652 -2.234 -19.688 1 84.94 178 GLU B C 1
ATOM 5122 O O . GLU B 1 178 ? -4.176 -2.277 -18.547 1 84.94 178 GLU B O 1
ATOM 5127 N N . HIS B 1 179 ? -5.945 -2.164 -20 1 91.38 179 HIS B N 1
ATOM 5128 C CA . HIS B 1 179 ? -6.938 -2.174 -18.922 1 91.38 179 HIS B CA 1
ATOM 5129 C C . HIS B 1 179 ? -7.172 -3.586 -18.406 1 91.38 179 HIS B C 1
ATOM 5131 O O . HIS B 1 179 ? -7.641 -4.457 -19.141 1 91.38 179 HIS B O 1
ATOM 5137 N N . LYS B 1 180 ? -6.93 -3.758 -17.156 1 95.31 180 LYS B N 1
ATOM 5138 C CA . LYS B 1 180 ? -6.996 -5.109 -16.609 1 95.31 180 LYS B CA 1
ATOM 5139 C C . LYS B 1 180 ? -7.969 -5.184 -15.445 1 95.31 180 LYS B C 1
ATOM 5141 O O . LYS B 1 180 ? -8.062 -6.215 -14.773 1 95.31 180 LYS B O 1
ATOM 5146 N N . TRP B 1 181 ? -8.727 -4.152 -15.219 1 97.75 181 TRP B N 1
ATOM 5147 C CA . TRP B 1 181 ? -9.516 -4.047 -14 1 97.75 181 TRP B CA 1
ATOM 5148 C C . TRP B 1 181 ? -10.5 -5.207 -13.883 1 97.75 181 TRP B C 1
ATOM 5150 O O . TRP B 1 181 ? -10.594 -5.852 -12.836 1 97.75 181 TRP B O 1
ATOM 5160 N N . LEU B 1 182 ? -11.203 -5.535 -14.969 1 98.38 182 LEU B N 1
ATOM 5161 C CA . LEU B 1 182 ? -12.195 -6.605 -14.898 1 98.38 182 LEU B CA 1
ATOM 5162 C C . LEU B 1 182 ? -11.508 -7.965 -14.797 1 98.38 182 LEU B C 1
ATOM 5164 O O . LEU B 1 182 ? -11.945 -8.828 -14.031 1 98.38 182 LEU B O 1
ATOM 5168 N N . GLN B 1 183 ? -10.453 -8.117 -15.523 1 97.12 183 GLN B N 1
ATOM 5169 C CA . GLN B 1 183 ? -9.695 -9.367 -15.484 1 97.12 183 GLN B CA 1
ATOM 5170 C C . GLN B 1 183 ? -9.188 -9.656 -14.078 1 97.12 183 GLN B C 1
ATOM 5172 O O . GLN B 1 183 ? -9.273 -10.789 -13.602 1 97.12 183 GLN B O 1
ATOM 5177 N N . ILE B 1 184 ? -8.711 -8.664 -13.445 1 98.31 184 ILE B N 1
ATOM 5178 C CA . ILE B 1 184 ? -8.172 -8.828 -12.102 1 98.31 184 ILE B CA 1
ATOM 5179 C C . ILE B 1 184 ? -9.305 -9.156 -11.125 1 98.31 184 ILE B C 1
ATOM 5181 O O . ILE B 1 184 ? -9.164 -10.031 -10.266 1 98.31 184 ILE B O 1
ATOM 5185 N N . ILE B 1 185 ? -10.414 -8.5 -11.227 1 98.81 185 ILE B N 1
ATOM 5186 C CA . ILE B 1 185 ? -11.539 -8.773 -10.336 1 98.81 185 ILE B CA 1
ATOM 5187 C C . ILE B 1 185 ? -12.008 -10.211 -10.523 1 98.81 185 ILE B C 1
ATOM 5189 O O . ILE B 1 185 ? -12.203 -10.938 -9.547 1 98.81 185 ILE B O 1
ATOM 5193 N N . GLU B 1 186 ? -12.172 -10.664 -11.773 1 98.69 186 GLU B N 1
ATOM 5194 C CA . GLU B 1 186 ? -12.555 -12.047 -12.031 1 98.69 186 GLU B CA 1
ATOM 5195 C C . GLU B 1 186 ? -11.539 -13.031 -11.445 1 98.69 186 GLU B C 1
ATOM 5197 O O . GLU B 1 186 ? -11.922 -14.055 -10.875 1 98.69 186 GLU B O 1
ATOM 5202 N N . PHE B 1 187 ? -10.32 -12.664 -11.656 1 98.62 187 PHE B N 1
ATOM 5203 C CA . PHE B 1 187 ? -9.227 -13.508 -11.188 1 98.62 187 PHE B CA 1
ATOM 5204 C C . PHE B 1 187 ? -9.297 -13.68 -9.672 1 98.62 187 PHE B C 1
ATOM 5206 O O . PHE B 1 187 ? -9.281 -14.805 -9.172 1 98.62 187 PHE B O 1
ATOM 5213 N N . VAL B 1 188 ? -9.375 -12.555 -8.93 1 98.81 188 VAL B N 1
ATOM 5214 C CA . VAL B 1 188 ? -9.352 -12.578 -7.473 1 98.81 188 VAL B CA 1
ATOM 5215 C C . VAL B 1 188 ? -10.594 -13.281 -6.945 1 98.81 188 VAL B C 1
ATOM 5217 O O . VAL B 1 188 ? -10.5 -14.188 -6.113 1 98.81 188 VAL B O 1
ATOM 5220 N N . GLU B 1 189 ? -11.742 -12.938 -7.477 1 98.56 189 GLU B N 1
ATOM 5221 C CA . GLU B 1 189 ? -12.984 -13.523 -6.988 1 98.56 189 GLU B CA 1
ATOM 5222 C C . GLU B 1 189 ? -13.039 -15.023 -7.285 1 98.56 189 GLU B C 1
ATOM 5224 O O . GLU B 1 189 ? -13.57 -15.797 -6.484 1 98.56 189 GLU B O 1
ATOM 5229 N N . HIS B 1 190 ? -12.484 -15.438 -8.391 1 97.25 190 HIS B N 1
ATOM 5230 C CA . HIS B 1 190 ? -12.398 -16.859 -8.734 1 97.25 190 HIS B CA 1
ATOM 5231 C C . HIS B 1 190 ? -11.617 -17.625 -7.676 1 97.25 190 HIS B C 1
ATOM 5233 O O . HIS B 1 190 ? -12.086 -18.656 -7.184 1 97.25 190 HIS B O 1
ATOM 5239 N N . HIS B 1 191 ? -10.516 -17.156 -7.344 1 97.25 191 HIS B N 1
ATOM 5240 C CA . HIS B 1 191 ? -9.641 -17.891 -6.449 1 97.25 191 HIS B CA 1
ATOM 5241 C C . HIS B 1 191 ? -10.102 -17.781 -5 1 97.25 191 HIS B C 1
ATOM 5243 O O . HIS B 1 191 ? -9.844 -18.672 -4.184 1 97.25 191 HIS B O 1
ATOM 5249 N N . LEU B 1 192 ? -10.758 -16.656 -4.676 1 96 192 LEU B N 1
ATOM 5250 C CA . LEU B 1 192 ? -11.398 -16.594 -3.367 1 96 192 LEU B CA 1
ATOM 5251 C C . LEU B 1 192 ? -12.406 -17.719 -3.199 1 96 192 LEU B C 1
ATOM 5253 O O . LEU B 1 192 ? -12.477 -18.344 -2.139 1 96 192 LEU B O 1
ATOM 5257 N N . LEU B 1 193 ? -13.133 -18.016 -4.223 1 93.62 193 LEU B N 1
ATOM 5258 C CA . LEU B 1 193 ? -14.188 -19.016 -4.168 1 93.62 193 LEU B CA 1
ATOM 5259 C C . LEU B 1 193 ? -13.602 -20.406 -3.975 1 93.62 193 LEU B C 1
ATOM 5261 O O . LEU B 1 193 ? -14.273 -21.312 -3.471 1 93.62 193 LEU B O 1
ATOM 5265 N N . ILE B 1 194 ? -12.336 -20.547 -4.348 1 92.81 194 ILE B N 1
ATOM 5266 C CA . ILE B 1 194 ? -11.797 -21.891 -4.191 1 92.81 194 ILE B CA 1
ATOM 5267 C C . ILE B 1 194 ? -10.93 -21.953 -2.934 1 92.81 194 ILE B C 1
ATOM 5269 O O . ILE B 1 194 ? -10.281 -22.969 -2.676 1 92.81 194 ILE B O 1
ATOM 5273 N N . GLY B 1 195 ? -10.852 -20.812 -2.238 1 91.56 195 GLY B N 1
ATOM 5274 C CA . GLY B 1 195 ? -10.312 -20.938 -0.896 1 91.56 195 GLY B CA 1
ATOM 5275 C C . GLY B 1 195 ? -9.086 -20.062 -0.662 1 91.56 195 GLY B C 1
ATOM 5276 O O . GLY B 1 195 ? -8.547 -20.031 0.446 1 91.56 195 GLY B O 1
ATOM 5277 N N . ALA B 1 196 ? -8.633 -19.359 -1.657 1 95.81 196 ALA B N 1
ATOM 5278 C CA . ALA B 1 196 ? -7.52 -18.438 -1.435 1 95.81 196 ALA B CA 1
ATOM 5279 C C . ALA B 1 196 ? -7.926 -17.297 -0.502 1 95.81 196 ALA B C 1
ATOM 5281 O O . ALA B 1 196 ? -9.086 -16.875 -0.492 1 95.81 196 ALA B O 1
ATOM 5282 N N . SER B 1 197 ? -6.906 -16.828 0.272 1 94.88 197 SER B N 1
ATOM 5283 C CA . SER B 1 197 ? -7.258 -15.789 1.226 1 94.88 197 SER B CA 1
ATOM 5284 C C . SER B 1 197 ? -6.312 -14.594 1.113 1 94.88 197 SER B C 1
ATOM 5286 O O . SER B 1 197 ? -6.527 -13.562 1.752 1 94.88 197 SER B O 1
ATOM 5288 N N . ILE B 1 198 ? -5.266 -14.703 0.31 1 97.69 198 ILE B N 1
ATOM 5289 C CA . ILE B 1 198 ? -4.34 -13.594 0.106 1 97.69 198 ILE B CA 1
ATOM 5290 C C . ILE B 1 198 ? -3.758 -13.664 -1.305 1 97.69 198 ILE B C 1
ATOM 5292 O O . ILE B 1 198 ? -3.475 -14.75 -1.815 1 97.69 198 ILE B O 1
ATOM 5296 N N . PHE B 1 199 ? -3.625 -12.523 -1.905 1 98.75 199 PHE B N 1
ATOM 5297 C CA . PHE B 1 199 ? -3.057 -12.391 -3.242 1 98.75 199 PHE B CA 1
ATOM 5298 C C . PHE B 1 199 ? -1.805 -11.523 -3.215 1 98.75 199 PHE B C 1
ATOM 5300 O O . PHE B 1 199 ? -1.818 -10.422 -2.662 1 98.75 199 PHE B O 1
ATOM 5307 N N . TYR B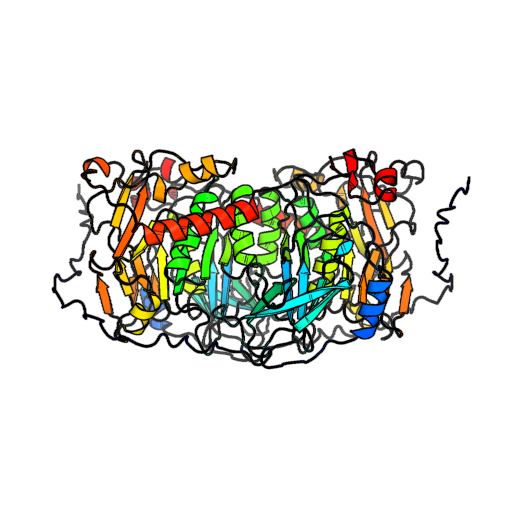 1 200 ? -0.723 -12.062 -3.777 1 98.56 200 TYR B N 1
ATOM 5308 C CA . TYR B 1 200 ? 0.533 -11.32 -3.859 1 98.56 200 TYR B CA 1
ATOM 5309 C C . TYR B 1 200 ? 0.752 -10.773 -5.266 1 98.56 200 TYR B C 1
ATOM 5311 O O . TYR B 1 200 ? 0.995 -11.539 -6.203 1 98.56 200 TYR B O 1
ATOM 5319 N N . PHE B 1 201 ? 0.703 -9.461 -5.348 1 98 201 PHE B N 1
ATOM 5320 C CA . PHE B 1 201 ? 0.87 -8.797 -6.637 1 98 201 PHE B CA 1
ATOM 5321 C C . PHE B 1 201 ? 2.252 -8.172 -6.746 1 98 201 PHE B C 1
ATOM 5323 O O . PHE B 1 201 ? 2.76 -7.598 -5.777 1 98 201 PHE B O 1
ATOM 5330 N N . THR B 1 202 ? 2.871 -8.367 -7.844 1 96.56 202 THR B N 1
ATOM 5331 C CA . THR B 1 202 ? 4.047 -7.602 -8.25 1 96.56 202 THR B CA 1
ATOM 5332 C C . THR B 1 202 ? 3.746 -6.762 -9.484 1 96.56 202 THR B C 1
ATOM 5334 O O . THR B 1 202 ? 3.514 -7.301 -10.57 1 96.56 202 THR B O 1
ATOM 5337 N N . ILE B 1 203 ? 3.803 -5.465 -9.328 1 95.56 203 ILE B N 1
ATOM 5338 C CA . ILE B 1 203 ? 3.287 -4.566 -10.352 1 95.56 203 ILE B CA 1
ATOM 5339 C C . ILE B 1 203 ? 4.402 -3.648 -10.844 1 95.56 203 ILE B C 1
ATOM 5341 O O . ILE B 1 203 ? 5.031 -2.945 -10.047 1 95.56 203 ILE B O 1
ATOM 5345 N N . PHE B 1 204 ? 4.578 -3.652 -12.156 1 93.62 204 PHE B N 1
ATOM 5346 C CA . PHE B 1 204 ? 5.566 -2.779 -12.781 1 93.62 204 PHE B CA 1
ATOM 5347 C C . PHE B 1 204 ? 4.895 -1.553 -13.391 1 93.62 204 PHE B C 1
ATOM 5349 O O . PHE B 1 204 ? 5.418 -0.442 -13.297 1 93.62 204 PHE B O 1
ATOM 5356 N N . GLU B 1 205 ? 3.812 -1.817 -14.023 1 90.94 205 GLU B N 1
ATOM 5357 C CA . GLU B 1 205 ? 3.012 -0.781 -14.664 1 90.94 205 GLU B CA 1
ATOM 5358 C C . GLU B 1 205 ? 1.521 -1.102 -14.578 1 90.94 205 GLU B C 1
ATOM 5360 O O . GLU B 1 205 ? 1.126 -2.266 -14.68 1 90.94 205 GLU B O 1
ATOM 5365 N N . MET B 1 206 ? 0.783 -0.033 -14.391 1 91.62 206 MET B N 1
ATOM 5366 C CA . MET B 1 206 ? -0.666 -0.216 -14.344 1 91.62 206 MET B CA 1
ATOM 5367 C C . MET B 1 206 ? -1.388 1.12 -14.484 1 91.62 206 MET B C 1
ATOM 5369 O O . MET B 1 206 ? -0.943 2.131 -13.938 1 91.62 206 MET B O 1
ATOM 5373 N N . ASP B 1 207 ? -2.48 1.051 -15.141 1 91.12 207 ASP B N 1
ATOM 5374 C CA . ASP B 1 207 ? -3.273 2.27 -15.266 1 91.12 207 ASP B CA 1
ATOM 5375 C C . ASP B 1 207 ? -4.043 2.561 -13.977 1 91.12 207 ASP B C 1
ATOM 5377 O O . ASP B 1 207 ? -4.289 1.656 -13.18 1 91.12 207 ASP B O 1
ATOM 5381 N N . GLY B 1 208 ? -4.426 3.824 -13.883 1 89.06 208 GLY B N 1
ATOM 5382 C CA . GLY B 1 208 ? -5.082 4.281 -12.672 1 89.06 208 GLY B CA 1
ATOM 5383 C C . GLY B 1 208 ? -6.426 3.623 -12.438 1 89.06 208 GLY B C 1
ATOM 5384 O O . GLY B 1 208 ? -6.812 3.375 -11.289 1 89.06 208 GLY B O 1
ATOM 5385 N N . TYR B 1 209 ? -7.16 3.357 -13.477 1 93 209 TYR B N 1
ATOM 5386 C CA . TYR B 1 209 ? -8.477 2.744 -13.359 1 93 209 TYR B CA 1
ATOM 5387 C C . TYR B 1 209 ? -8.375 1.342 -12.766 1 93 209 TYR B C 1
ATOM 5389 O O . TYR B 1 209 ? -9.156 0.973 -11.891 1 93 209 TYR B O 1
ATOM 5397 N N . THR B 1 210 ? -7.406 0.602 -13.188 1 95.38 210 THR B N 1
ATOM 5398 C CA . THR B 1 210 ? -7.168 -0.755 -12.711 1 95.38 210 THR B CA 1
ATOM 5399 C C . THR B 1 210 ? -6.602 -0.739 -11.297 1 95.38 210 THR B C 1
ATOM 5401 O O . THR B 1 210 ? -6.93 -1.603 -10.477 1 95.38 210 THR B O 1
ATOM 5404 N N . LYS B 1 211 ? -5.832 0.166 -11.039 1 93.88 211 LYS B N 1
ATOM 5405 C CA . LYS B 1 211 ? -5.145 0.245 -9.758 1 93.88 211 LYS B CA 1
ATOM 5406 C C . LYS B 1 211 ? -6.145 0.322 -8.602 1 93.88 211 LYS B C 1
ATOM 5408 O O . LYS B 1 211 ? -5.871 -0.17 -7.508 1 93.88 211 LYS B O 1
ATOM 5413 N N . LYS B 1 212 ? -7.297 0.838 -8.812 1 94.75 212 LYS B N 1
ATOM 5414 C CA . LYS B 1 212 ? -8.344 0.923 -7.801 1 94.75 212 LYS B CA 1
ATOM 5415 C C . LYS B 1 212 ? -8.719 -0.461 -7.281 1 94.75 212 LYS B C 1
ATOM 5417 O O . LYS B 1 212 ? -9.055 -0.619 -6.105 1 94.75 212 LYS B O 1
ATOM 5422 N N . VAL B 1 213 ? -8.656 -1.338 -8.164 1 97.56 213 VAL B N 1
ATOM 5423 C CA . VAL B 1 213 ? -9.008 -2.709 -7.809 1 97.56 213 VAL B CA 1
ATOM 5424 C C . VAL B 1 213 ? -7.996 -3.252 -6.801 1 97.56 213 VAL B C 1
ATOM 5426 O O . VAL B 1 213 ? -8.375 -3.785 -5.754 1 97.56 213 VAL B O 1
ATOM 5429 N N . ILE B 1 214 ? -6.75 -3.051 -7.082 1 97 214 ILE B N 1
ATOM 5430 C CA . ILE B 1 214 ? -5.68 -3.541 -6.215 1 97 214 ILE B CA 1
ATOM 5431 C C . ILE B 1 214 ? -5.762 -2.85 -4.855 1 97 214 ILE B C 1
ATOM 5433 O O . ILE B 1 214 ? -5.672 -3.502 -3.814 1 97 214 ILE B O 1
ATOM 5437 N N . GLU B 1 215 ? -5.941 -1.613 -4.891 1 96.31 215 GLU B N 1
ATOM 5438 C CA . GLU B 1 215 ? -6.027 -0.822 -3.666 1 96.31 215 GLU B CA 1
ATOM 5439 C C . GLU B 1 215 ? -7.18 -1.288 -2.785 1 96.31 215 GLU B C 1
ATOM 5441 O O . GLU B 1 215 ? -7.047 -1.354 -1.562 1 96.31 215 GLU B O 1
ATOM 5446 N N . ASP B 1 216 ? -8.297 -1.581 -3.4 1 97.5 216 ASP B N 1
ATOM 5447 C CA . ASP B 1 216 ? -9.445 -2.027 -2.623 1 97.5 216 ASP B CA 1
ATOM 5448 C C . ASP B 1 216 ? -9.188 -3.391 -1.986 1 97.5 216 ASP B C 1
ATOM 5450 O O . ASP B 1 216 ? -9.539 -3.619 -0.828 1 97.5 216 ASP B O 1
ATOM 5454 N N . TYR B 1 217 ? -8.609 -4.27 -2.717 1 98.25 217 TYR B N 1
ATOM 5455 C CA . TYR B 1 217 ? -8.305 -5.574 -2.135 1 98.25 217 TYR B CA 1
ATOM 5456 C C . TYR B 1 217 ? -7.258 -5.457 -1.038 1 98.25 217 TYR B C 1
ATOM 5458 O O . TYR B 1 217 ? -7.277 -6.211 -0.064 1 98.25 217 TYR B O 1
ATOM 5466 N N . GLN B 1 218 ? -6.332 -4.5 -1.172 1 97.5 218 GLN B N 1
ATOM 5467 C CA . GLN B 1 218 ? -5.406 -4.227 -0.08 1 97.5 218 GLN B CA 1
ATOM 5468 C C . GLN B 1 218 ? -6.145 -3.725 1.156 1 97.5 218 GLN B C 1
ATOM 5470 O O . GLN B 1 218 ? -5.863 -4.164 2.273 1 97.5 218 GLN B O 1
ATOM 5475 N N . ARG B 1 219 ? -7.027 -2.865 0.896 1 96.88 219 ARG B N 1
ATOM 5476 C CA . ARG B 1 219 ? -7.832 -2.318 1.982 1 96.88 219 ARG B CA 1
ATOM 5477 C C . ARG B 1 219 ? -8.562 -3.428 2.732 1 96.88 219 ARG B C 1
ATOM 5479 O O . ARG B 1 219 ? -8.656 -3.395 3.961 1 96.88 219 ARG B O 1
ATOM 5486 N N . LEU B 1 220 ? -9 -4.379 2.029 1 97.69 220 LEU B N 1
ATOM 5487 C CA . LEU B 1 220 ? -9.758 -5.48 2.602 1 97.69 220 LEU B CA 1
ATOM 5488 C C . LEU B 1 220 ? -8.836 -6.496 3.268 1 97.69 220 LEU B C 1
ATOM 5490 O O . LEU B 1 220 ? -9.305 -7.43 3.922 1 97.69 220 LEU B O 1
ATOM 5494 N N . GLY B 1 221 ? -7.547 -6.387 3.035 1 96.81 221 GLY B N 1
ATOM 5495 C CA . GLY B 1 221 ? -6.605 -7.352 3.578 1 96.81 221 GLY B CA 1
ATOM 5496 C C . GLY B 1 221 ? -6.48 -8.609 2.734 1 96.81 221 GLY B C 1
ATOM 5497 O O . GLY B 1 221 ? -6.016 -9.641 3.217 1 96.81 221 GLY B O 1
ATOM 5498 N N . LEU B 1 222 ? -6.867 -8.461 1.484 1 98.19 222 LEU B N 1
ATOM 5499 C CA . LEU B 1 222 ? -6.883 -9.617 0.6 1 98.19 222 LEU B CA 1
ATOM 5500 C C . LEU B 1 222 ? -5.691 -9.594 -0.353 1 98.19 222 LEU B C 1
ATOM 5502 O O . LEU B 1 222 ? -5.461 -10.555 -1.092 1 98.19 222 LEU B O 1
ATOM 5506 N N . ALA B 1 223 ? -4.91 -8.508 -0.275 1 98.31 223 ALA B N 1
ATOM 5507 C CA . ALA B 1 223 ? -3.799 -8.406 -1.218 1 98.31 223 ALA B CA 1
ATOM 5508 C C . ALA B 1 223 ? -2.598 -7.715 -0.581 1 98.31 223 ALA B C 1
ATOM 5510 O O . ALA B 1 223 ? -2.76 -6.824 0.255 1 98.31 223 ALA B O 1
ATOM 5511 N N . GLU B 1 224 ? -1.461 -8.18 -0.888 1 98 224 GLU B N 1
ATOM 5512 C CA . GLU B 1 224 ? -0.2 -7.453 -0.76 1 98 224 GLU B CA 1
ATOM 5513 C C . GLU B 1 224 ? 0.397 -7.137 -2.129 1 98 224 GLU B C 1
ATOM 5515 O O . GLU B 1 224 ? 0.468 -8.008 -2.996 1 98 224 GLU B O 1
ATOM 5520 N N . ALA B 1 225 ? 0.727 -5.895 -2.279 1 96.5 225 ALA B N 1
ATOM 5521 C CA . ALA B 1 225 ? 1.253 -5.504 -3.586 1 96.5 225 ALA B CA 1
ATOM 5522 C C . ALA B 1 225 ? 2.629 -4.859 -3.451 1 96.5 225 ALA B C 1
ATOM 5524 O O . ALA B 1 225 ? 2.854 -4.039 -2.559 1 96.5 225 ALA B O 1
ATOM 5525 N N . SER B 1 226 ? 3.531 -5.297 -4.309 1 95.44 226 SER B N 1
ATOM 5526 C CA . SER B 1 226 ? 4.812 -4.629 -4.504 1 95.44 226 SER B CA 1
ATOM 5527 C C . SER B 1 226 ? 4.824 -3.832 -5.805 1 95.44 226 SER B C 1
ATOM 5529 O O . SER B 1 226 ? 4.688 -4.402 -6.891 1 95.44 226 SER B O 1
ATOM 5531 N N . PHE B 1 227 ? 4.945 -2.625 -5.652 1 93 227 PHE B N 1
ATOM 5532 C CA . PHE B 1 227 ? 5.121 -1.775 -6.824 1 93 227 PHE B CA 1
ATOM 5533 C C . PHE B 1 227 ? 6.602 -1.579 -7.137 1 93 227 PHE B C 1
ATOM 5535 O O . PHE B 1 227 ? 7.316 -0.913 -6.383 1 93 227 PHE B O 1
ATOM 5542 N N . VAL B 1 228 ? 7 -2.094 -8.289 1 93.38 228 VAL B N 1
ATOM 5543 C CA . VAL B 1 228 ? 8.43 -2.176 -8.586 1 93.38 228 VAL B CA 1
ATOM 5544 C C . VAL B 1 228 ? 8.828 -1.03 -9.516 1 93.38 228 VAL B C 1
ATOM 5546 O O . VAL B 1 228 ? 8.281 -0.883 -10.609 1 93.38 228 VAL B O 1
ATOM 5549 N N . ASN B 1 229 ? 9.695 -0.28 -8.984 1 88.38 229 ASN B N 1
ATOM 5550 C CA . ASN B 1 229 ? 10.328 0.745 -9.812 1 88.38 229 ASN B CA 1
ATOM 5551 C C . ASN B 1 229 ? 11.68 0.278 -10.352 1 88.38 229 ASN B C 1
ATOM 5553 O O . ASN B 1 229 ? 12.562 -0.11 -9.578 1 88.38 229 ASN B O 1
ATOM 5557 N N . THR B 1 230 ? 11.773 0.309 -11.625 1 87.44 230 THR B N 1
ATOM 5558 C CA . THR B 1 230 ? 13.039 -0.073 -12.25 1 87.44 230 THR B CA 1
ATOM 5559 C C . THR B 1 230 ? 13.711 1.134 -12.898 1 8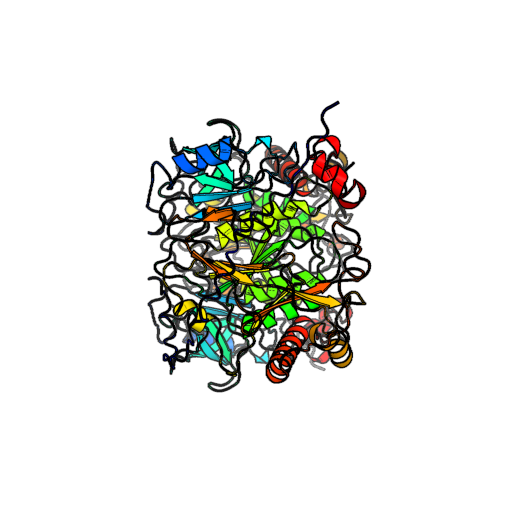7.44 230 THR B C 1
ATOM 5561 O O . THR B 1 230 ? 13.102 2.199 -13.016 1 87.44 230 THR B O 1
ATOM 5564 N N . GLU B 1 231 ? 14.93 0.893 -13.234 1 88.94 231 GLU B N 1
ATOM 5565 C CA . GLU B 1 231 ? 15.688 1.94 -13.914 1 88.94 231 GLU B CA 1
ATOM 5566 C C . GLU B 1 231 ? 15.43 1.927 -15.414 1 88.94 231 GLU B C 1
ATOM 5568 O O . GLU B 1 231 ? 15.883 2.812 -16.141 1 88.94 231 GLU B O 1
ATOM 5573 N N . TYR B 1 232 ? 14.586 1.022 -15.828 1 88.25 232 TYR B N 1
ATOM 5574 C CA . TYR B 1 232 ? 14.406 0.841 -17.266 1 88.25 232 TYR B CA 1
ATOM 5575 C C . TYR B 1 232 ? 13.125 1.516 -17.75 1 88.25 232 TYR B C 1
ATOM 5577 O O . TYR B 1 232 ? 12.109 1.489 -17.047 1 88.25 232 TYR B O 1
ATOM 5585 N N . SER B 1 233 ? 13.172 1.977 -19.016 1 87.88 233 SER B N 1
ATOM 5586 C CA . SER B 1 233 ? 12.039 2.695 -19.594 1 87.88 233 SER B CA 1
ATOM 5587 C C . SER B 1 233 ? 10.984 1.73 -20.125 1 87.88 233 SER B C 1
ATOM 5589 O O . SER B 1 233 ? 9.844 2.127 -20.375 1 87.88 233 SER B O 1
ATOM 5591 N N . THR B 1 234 ? 11.461 0.509 -20.297 1 87.12 234 THR B N 1
ATOM 5592 C CA . THR B 1 234 ? 10.523 -0.503 -20.766 1 87.12 234 THR B CA 1
ATOM 5593 C C . THR B 1 234 ? 10.594 -1.756 -19.906 1 87.12 234 THR B C 1
ATOM 5595 O O . THR B 1 234 ? 11.609 -2.02 -19.266 1 87.12 234 THR B O 1
ATOM 5598 N N . ILE B 1 235 ? 9.469 -2.361 -19.859 1 85.5 235 ILE B N 1
ATOM 5599 C CA . ILE B 1 235 ? 9.352 -3.619 -19.141 1 85.5 235 ILE B CA 1
ATOM 5600 C C . ILE B 1 235 ? 9.039 -4.754 -20.109 1 85.5 235 ILE B C 1
ATOM 5602 O O . ILE B 1 235 ? 8.188 -4.609 -20.984 1 85.5 235 ILE B O 1
ATOM 5606 N N . ASN B 1 236 ? 9.789 -5.801 -19.953 1 79.12 236 ASN B N 1
ATOM 5607 C CA . ASN B 1 236 ? 9.516 -6.934 -20.828 1 79.12 236 ASN B CA 1
ATOM 5608 C C . ASN B 1 236 ? 9.227 -8.203 -20.031 1 79.12 236 ASN B C 1
ATOM 5610 O O . ASN B 1 236 ? 9.07 -8.156 -18.812 1 79.12 236 ASN B O 1
ATOM 5614 N N . ILE B 1 237 ? 9.148 -9.289 -20.734 1 76.81 237 ILE B N 1
ATOM 5615 C CA . ILE B 1 237 ? 8.672 -10.539 -20.172 1 76.81 237 ILE B CA 1
ATOM 5616 C C . ILE B 1 237 ? 9.688 -11.086 -19.172 1 76.81 237 ILE B C 1
ATOM 5618 O O . ILE B 1 237 ? 9.336 -11.805 -18.234 1 76.81 237 ILE B O 1
ATOM 5622 N N . PHE B 1 238 ? 10.852 -10.688 -19.188 1 76.25 238 PHE B N 1
ATOM 5623 C CA . PHE B 1 238 ? 11.867 -11.328 -18.375 1 76.25 238 PHE B CA 1
ATOM 5624 C C . PHE B 1 238 ? 11.898 -10.711 -16.984 1 76.25 238 PHE B C 1
ATOM 5626 O O . PHE B 1 238 ? 12.531 -11.258 -16.062 1 76.25 238 PHE B O 1
ATOM 5633 N N . PHE B 1 239 ? 11.164 -9.695 -16.891 1 84.31 239 PHE B N 1
ATOM 5634 C CA . PHE B 1 239 ? 10.992 -9.156 -15.539 1 84.31 239 PHE B CA 1
ATOM 5635 C C . PHE B 1 239 ? 10.172 -10.109 -14.68 1 84.31 239 PHE B C 1
ATOM 5637 O O . PHE B 1 239 ? 10.039 -9.906 -13.469 1 84.31 239 PHE B O 1
ATOM 5644 N N . GLN B 1 240 ? 9.805 -11.156 -15.289 1 87.31 240 GLN B N 1
ATOM 5645 C CA . GLN B 1 240 ? 9.062 -12.195 -14.578 1 87.31 240 GLN B CA 1
ATOM 5646 C C . GLN B 1 240 ? 9.906 -12.805 -13.461 1 87.31 240 GLN B C 1
ATOM 5648 O O . GLN B 1 240 ? 9.367 -13.25 -12.445 1 87.31 240 GLN B O 1
ATOM 5653 N N . GLN B 1 241 ? 11.172 -12.812 -13.633 1 87.5 241 GLN B N 1
ATOM 5654 C CA . GLN B 1 241 ? 12.031 -13.375 -12.602 1 87.5 241 GLN B CA 1
ATOM 5655 C C . GLN B 1 241 ? 11.938 -12.57 -11.305 1 87.5 241 GLN B C 1
ATOM 5657 O O . GLN B 1 241 ? 12 -13.141 -10.211 1 87.5 241 GLN B O 1
ATOM 5662 N N . ILE B 1 242 ? 11.844 -11.289 -11.477 1 91.81 242 ILE B N 1
ATOM 5663 C CA . ILE B 1 242 ? 11.68 -10.422 -10.32 1 91.81 242 ILE B CA 1
ATOM 5664 C C . ILE B 1 242 ? 10.375 -10.766 -9.602 1 91.81 242 ILE B C 1
ATOM 5666 O O . ILE B 1 242 ? 10.367 -10.953 -8.383 1 91.81 242 ILE B O 1
ATOM 5670 N N . GLN B 1 243 ? 9.375 -10.891 -10.406 1 94.19 243 GLN B N 1
ATOM 5671 C CA . GLN B 1 243 ? 8.07 -11.203 -9.844 1 94.19 243 GLN B CA 1
ATOM 5672 C C . GLN B 1 243 ? 8.078 -12.57 -9.164 1 94.19 243 GLN B C 1
ATOM 5674 O O . GLN B 1 243 ? 7.523 -12.734 -8.078 1 94.19 243 GLN B O 1
ATOM 5679 N N . LEU B 1 244 ? 8.664 -13.508 -9.711 1 93.75 244 LEU B N 1
ATOM 5680 C CA . LEU B 1 244 ? 8.703 -14.867 -9.188 1 93.75 244 LEU B CA 1
ATOM 5681 C C . LEU B 1 244 ? 9.398 -14.906 -7.832 1 93.75 244 LEU B C 1
ATOM 5683 O O . LEU B 1 244 ? 8.859 -15.453 -6.863 1 93.75 244 LEU B O 1
ATOM 5687 N N . ASN B 1 245 ? 10.484 -14.289 -7.758 1 94.19 245 ASN B N 1
ATOM 5688 C CA . ASN B 1 245 ? 11.227 -14.297 -6.5 1 94.19 245 ASN B CA 1
ATOM 5689 C C . ASN B 1 245 ? 10.547 -13.438 -5.445 1 94.19 245 ASN B C 1
ATOM 5691 O O . ASN B 1 245 ? 10.477 -13.812 -4.273 1 94.19 245 ASN B O 1
ATOM 5695 N N . GLU B 1 246 ? 10.055 -12.32 -5.848 1 96.38 246 GLU B N 1
ATOM 5696 C CA . GLU B 1 246 ? 9.359 -11.43 -4.926 1 96.38 246 GLU B CA 1
ATOM 5697 C C . GLU B 1 246 ? 8.164 -12.133 -4.281 1 96.38 246 GLU B C 1
ATOM 5699 O O . GLU B 1 246 ? 8.016 -12.125 -3.059 1 96.38 246 GLU B O 1
ATOM 5704 N N . CYS B 1 247 ? 7.395 -12.719 -5.062 1 96.81 247 CYS B N 1
ATOM 5705 C CA . CYS B 1 247 ? 6.207 -13.391 -4.539 1 96.81 247 CYS B CA 1
ATOM 5706 C C . CYS B 1 247 ? 6.59 -14.625 -3.73 1 96.81 247 CYS B C 1
ATOM 5708 O O . CYS B 1 247 ? 5.984 -14.906 -2.695 1 96.81 247 CYS B O 1
ATOM 5710 N N . PHE B 1 248 ? 7.609 -15.375 -4.203 1 97.56 248 PHE B N 1
ATOM 5711 C CA . PHE B 1 248 ? 8.086 -16.562 -3.512 1 97.56 248 PHE B CA 1
ATOM 5712 C C . PHE B 1 248 ? 8.492 -16.234 -2.078 1 97.56 248 PHE B C 1
ATOM 5714 O O . PHE B 1 248 ? 7.973 -16.828 -1.131 1 97.56 248 PHE B O 1
ATOM 5721 N N . PHE B 1 249 ? 9.258 -15.25 -1.931 1 98.44 249 PHE B N 1
ATOM 5722 C CA . PHE B 1 249 ? 9.773 -14.93 -0.605 1 98.44 249 PHE B CA 1
ATOM 5723 C C . PHE B 1 249 ? 8.719 -14.203 0.226 1 98.44 249 PHE B C 1
ATOM 5725 O O . PHE B 1 249 ? 8.672 -14.367 1.447 1 98.44 249 PHE B O 1
ATOM 5732 N N . ARG B 1 250 ? 7.902 -13.461 -0.384 1 98.5 250 ARG B N 1
ATOM 5733 C CA . ARG B 1 250 ? 6.82 -12.781 0.321 1 98.5 250 ARG B CA 1
ATOM 5734 C C . ARG B 1 250 ? 5.828 -13.781 0.901 1 98.5 250 ARG B C 1
ATOM 5736 O O . ARG B 1 250 ? 5.285 -13.57 1.986 1 98.5 250 ARG B O 1
ATOM 5743 N N . SER B 1 251 ? 5.613 -14.828 0.192 1 98.31 251 SER B N 1
ATOM 5744 C CA . SER B 1 251 ? 4.609 -15.805 0.603 1 98.31 251 SER B CA 1
ATOM 5745 C C . SER B 1 251 ? 5.188 -16.812 1.596 1 98.31 251 SER B C 1
ATOM 5747 O O . SER B 1 251 ? 4.445 -17.484 2.301 1 98.31 251 SER B O 1
ATOM 5749 N N . LYS B 1 252 ? 6.488 -16.922 1.606 1 98 252 LYS B N 1
ATOM 5750 C CA . LYS B 1 252 ? 7.148 -17.875 2.498 1 98 252 LYS B CA 1
ATOM 5751 C C . LYS B 1 252 ? 6.82 -17.578 3.957 1 98 252 LYS B C 1
ATOM 5753 O O . LYS B 1 252 ? 6.898 -16.422 4.398 1 98 252 LYS B O 1
ATOM 5758 N N . PHE B 1 253 ? 6.359 -18.562 4.695 1 96.88 253 PHE B N 1
ATOM 5759 C CA . PHE B 1 253 ? 5.945 -18.562 6.094 1 96.88 253 PHE B CA 1
ATOM 5760 C C . PHE B 1 253 ? 4.699 -17.703 6.285 1 96.88 253 PHE B C 1
ATOM 5762 O O . PHE B 1 253 ? 4.25 -17.5 7.414 1 96.88 253 PHE B O 1
ATOM 5769 N N . HIS B 1 254 ? 4.172 -17.172 5.25 1 96.31 254 HIS B N 1
ATOM 5770 C CA . HIS B 1 254 ? 2.945 -16.391 5.293 1 96.31 254 HIS B CA 1
ATOM 5771 C C . HIS B 1 254 ? 1.759 -17.188 4.766 1 96.31 254 HIS B C 1
ATOM 5773 O O . HIS B 1 254 ? 0.662 -17.109 5.324 1 96.31 254 HIS B O 1
ATOM 5779 N N . SER B 1 255 ? 2.006 -17.953 3.746 1 96.62 255 SER B N 1
ATOM 5780 C CA . SER B 1 255 ? 1.03 -18.891 3.189 1 96.62 255 SER B CA 1
ATOM 5781 C C . SER B 1 255 ? 1.554 -20.328 3.219 1 96.62 255 SER B C 1
ATOM 5783 O O . SER B 1 255 ? 2.682 -20.578 2.795 1 96.62 255 SER B O 1
ATOM 5785 N N . LYS B 1 256 ? 0.71 -21.172 3.623 1 95.69 256 LYS B N 1
ATOM 5786 C CA . LYS B 1 256 ? 1.133 -22.578 3.66 1 95.69 256 LYS B CA 1
ATOM 5787 C C . LYS B 1 256 ? 1.288 -23.141 2.25 1 95.69 256 LYS B C 1
ATOM 5789 O O . LYS B 1 256 ? 2.264 -23.828 1.959 1 95.69 256 LYS B O 1
ATOM 5794 N N . TRP B 1 257 ? 0.305 -22.891 1.47 1 97.31 257 TRP B N 1
ATOM 5795 C CA . TRP B 1 257 ? 0.323 -23.25 0.055 1 97.31 257 TRP B CA 1
ATOM 5796 C C . TRP B 1 257 ? 0.184 -22.016 -0.822 1 97.31 257 TRP B C 1
ATOM 5798 O O . TRP B 1 257 ? -0.482 -21.047 -0.443 1 97.31 257 TRP B O 1
ATOM 5808 N N . VAL B 1 258 ? 0.782 -22.109 -1.992 1 98.25 258 VAL B N 1
ATOM 5809 C CA . VAL B 1 258 ? 0.713 -20.969 -2.902 1 98.25 258 VAL B CA 1
ATOM 5810 C C . VAL B 1 258 ? 0.341 -21.453 -4.305 1 98.25 258 VAL B C 1
ATOM 5812 O O . VAL B 1 258 ? 0.949 -22.391 -4.828 1 98.25 258 VAL B O 1
ATOM 5815 N N . ILE B 1 259 ? -0.666 -20.844 -4.84 1 98.19 259 ILE B N 1
ATOM 5816 C CA . ILE B 1 259 ? -0.995 -21.016 -6.254 1 98.19 259 ILE B CA 1
ATOM 5817 C C . ILE B 1 259 ? -0.168 -20.047 -7.094 1 98.19 259 ILE B C 1
ATOM 5819 O O . ILE B 1 259 ? -0.197 -18.828 -6.871 1 98.19 259 ILE B O 1
ATOM 5823 N N . ASN B 1 260 ? 0.627 -20.547 -8.031 1 97.62 260 ASN B N 1
ATOM 5824 C CA . ASN B 1 260 ? 1.413 -19.719 -8.938 1 97.62 260 ASN B CA 1
ATOM 5825 C C . ASN B 1 260 ? 0.801 -19.688 -10.336 1 97.62 260 ASN B C 1
ATOM 5827 O O . ASN B 1 260 ? 0.903 -20.656 -11.094 1 97.62 260 ASN B O 1
ATOM 5831 N N . VAL B 1 261 ? 0.17 -18.562 -10.656 1 97.12 261 VAL B N 1
ATOM 5832 C CA . VAL B 1 261 ? -0.534 -18.469 -11.93 1 97.12 261 VAL B CA 1
ATOM 5833 C C . VAL B 1 261 ? -0.44 -17.047 -12.469 1 97.12 261 VAL B C 1
ATOM 5835 O O . VAL B 1 261 ? -0.26 -16.094 -11.703 1 97.12 261 VAL B O 1
ATOM 5838 N N . ASP B 1 262 ? -0.538 -16.891 -13.773 1 95.25 262 ASP B N 1
ATOM 5839 C CA . ASP B 1 262 ? -0.601 -15.578 -14.414 1 95.25 262 ASP B CA 1
ATOM 5840 C C . ASP B 1 262 ? -2.01 -15 -14.328 1 95.25 262 ASP B C 1
ATOM 5842 O O . ASP B 1 262 ? -2.963 -15.703 -14 1 95.25 262 ASP B O 1
ATOM 5846 N N . ILE B 1 263 ? -2.092 -13.789 -14.656 1 94.81 263 ILE B N 1
ATOM 5847 C CA . ILE B 1 263 ? -3.348 -13.07 -14.484 1 94.81 263 ILE B CA 1
ATOM 5848 C C . ILE B 1 263 ? -4.383 -13.594 -15.477 1 94.81 263 ILE B C 1
ATOM 5850 O O . ILE B 1 263 ? -5.59 -13.453 -15.258 1 94.81 263 ILE B O 1
ATOM 5854 N N . ASP B 1 264 ? -3.922 -14.195 -16.594 1 94.81 264 ASP B N 1
ATOM 5855 C CA . ASP B 1 264 ? -4.852 -14.727 -17.578 1 94.81 264 ASP B CA 1
ATOM 5856 C C . ASP B 1 264 ? -5.102 -16.219 -17.359 1 94.81 264 ASP B C 1
ATOM 5858 O O . ASP B 1 264 ? -5.68 -16.891 -18.219 1 94.81 264 ASP B O 1
ATOM 5862 N N . GLU B 1 265 ? -4.676 -16.703 -16.234 1 96.81 265 GLU B N 1
ATOM 5863 C CA . GLU B 1 265 ? -4.852 -18.109 -15.859 1 96.81 265 GLU B CA 1
ATOM 5864 C C . GLU B 1 265 ? -5.734 -18.234 -14.625 1 96.81 265 GLU B C 1
ATOM 5866 O O . GLU B 1 265 ? -5.695 -17.391 -13.734 1 96.81 265 GLU B O 1
ATOM 5871 N N . ARG B 1 266 ? -6.551 -19.359 -14.641 1 97.56 266 ARG B N 1
ATOM 5872 C CA . ARG B 1 266 ? -7.402 -19.688 -13.5 1 97.56 266 ARG B CA 1
ATOM 5873 C C . ARG B 1 266 ? -7.238 -21.141 -13.094 1 97.56 266 ARG B C 1
ATOM 5875 O O . ARG B 1 266 ? -7.438 -22.047 -13.906 1 97.56 266 ARG B O 1
ATOM 5882 N N . LEU B 1 267 ? -6.84 -21.312 -11.836 1 97.44 267 LEU B N 1
ATOM 5883 C CA . LEU B 1 267 ? -6.938 -22.688 -11.32 1 97.44 267 LEU B CA 1
ATOM 5884 C C . LEU B 1 267 ? -8.398 -23.078 -11.133 1 97.44 267 LEU B C 1
ATOM 5886 O O . LEU B 1 267 ? -9.109 -22.5 -10.32 1 97.44 267 LEU B O 1
ATOM 5890 N N . THR B 1 268 ? -8.773 -24.094 -11.836 1 95.06 268 THR B N 1
ATOM 5891 C CA . THR B 1 268 ? -10.156 -24.562 -11.812 1 95.06 268 THR B C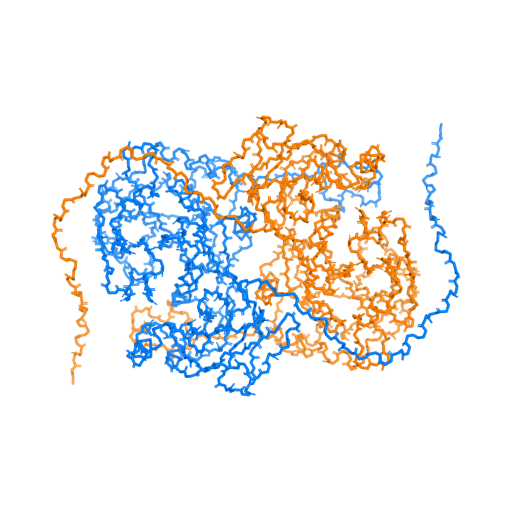A 1
ATOM 5892 C C . THR B 1 268 ? -10.242 -25.969 -11.203 1 95.06 268 THR B C 1
ATOM 5894 O O . THR B 1 268 ? -9.602 -26.891 -11.688 1 95.06 268 THR B O 1
ATOM 5897 N N . ILE B 1 269 ? -11.008 -26.016 -10.18 1 92.31 269 ILE B N 1
ATOM 5898 C CA . ILE B 1 269 ? -11.211 -27.281 -9.5 1 92.31 269 ILE B CA 1
ATOM 5899 C C . ILE B 1 269 ? -12.555 -27.875 -9.906 1 92.31 269 ILE B C 1
ATOM 5901 O O . ILE B 1 269 ? -13.57 -27.188 -9.93 1 92.31 269 ILE B O 1
ATOM 5905 N N . LEU B 1 270 ? -12.438 -29.188 -10.25 1 85.75 270 LEU B N 1
ATOM 5906 C CA . LEU B 1 270 ? -13.648 -29.875 -10.68 1 85.75 270 LEU B CA 1
ATOM 5907 C C . LEU B 1 270 ? -14.195 -30.75 -9.555 1 85.75 270 LEU B C 1
ATOM 5909 O O . LEU B 1 270 ? -13.5 -31.641 -9.062 1 85.75 270 LEU B O 1
ATOM 5913 N N . SER B 1 271 ? -14.703 -30.203 -8.602 1 71.19 271 SER B N 1
ATOM 5914 C CA . SER B 1 271 ? -15.234 -31.016 -7.512 1 71.19 271 SER B CA 1
ATOM 5915 C C . SER B 1 271 ? -16.734 -31.219 -7.656 1 71.19 271 SER B C 1
ATOM 5917 O O . SER B 1 271 ? -17.453 -30.344 -8.141 1 71.19 271 SER B O 1
ATOM 5919 N N . GLU B 1 272 ? -17.016 -32.469 -7.316 1 60.19 272 GLU B N 1
ATOM 5920 C CA . GLU B 1 272 ? -18.438 -32.812 -7.332 1 60.19 272 GLU B CA 1
ATOM 5921 C C . GLU B 1 272 ? -19.172 -32.188 -6.137 1 60.19 272 GLU B C 1
ATOM 5923 O O . GLU B 1 272 ? -20.391 -32.062 -6.148 1 60.19 272 GLU B O 1
ATOM 5928 N N . SER B 1 273 ? -18.375 -31.828 -5.184 1 61.16 273 SER B N 1
ATOM 5929 C CA . SER B 1 273 ? -19.016 -31.266 -3.998 1 61.16 273 SER B CA 1
ATOM 5930 C C . SER B 1 273 ? -19.047 -29.75 -4.062 1 61.16 273 SER B C 1
ATOM 5932 O O . SER B 1 273 ? -18.016 -29.109 -4.297 1 61.16 273 SER B O 1
ATOM 5934 N N . PRO B 1 274 ? -20.266 -29.359 -3.973 1 57.72 274 PRO B N 1
ATOM 5935 C CA . PRO B 1 274 ? -20.406 -27.906 -3.998 1 57.72 274 PRO B CA 1
ATOM 5936 C C . PRO B 1 274 ? -19.594 -27.203 -2.902 1 57.72 274 PRO B C 1
ATOM 5938 O O . PRO B 1 274 ? -19.25 -26.031 -3.033 1 57.72 274 PRO B O 1
ATOM 5941 N N . ASP B 1 275 ? -19.25 -28.016 -1.948 1 60.91 275 ASP B N 1
ATOM 5942 C CA . ASP B 1 275 ? -18.594 -27.406 -0.801 1 60.91 275 ASP B CA 1
ATOM 5943 C C . ASP B 1 275 ? -17.094 -27.688 -0.804 1 60.91 275 ASP B C 1
ATOM 5945 O O . ASP B 1 275 ? -16.453 -27.641 0.244 1 60.91 275 ASP B O 1
ATOM 5949 N N . PHE B 1 276 ? -16.703 -27.984 -1.954 1 66.94 276 PHE B N 1
ATOM 5950 C CA . PHE B 1 276 ? -15.289 -28.328 -2.018 1 66.94 276 PHE B CA 1
ATOM 5951 C C . PHE B 1 276 ? -14.43 -27.109 -1.721 1 66.94 276 PHE B C 1
ATOM 5953 O O . PHE B 1 276 ? -14.68 -26.016 -2.242 1 66.94 276 PHE B O 1
ATOM 5960 N N . ALA B 1 277 ? -13.57 -27.344 -0.725 1 73.69 277 ALA B N 1
ATOM 5961 C CA . ALA B 1 277 ? -12.523 -26.359 -0.444 1 73.69 277 ALA B CA 1
ATOM 5962 C C . ALA B 1 277 ? -11.141 -26.953 -0.715 1 73.69 277 ALA B C 1
ATOM 5964 O O . ALA B 1 277 ? -10.797 -28 -0.182 1 73.69 277 ALA B O 1
ATOM 5965 N N . LEU B 1 278 ? -10.453 -26.312 -1.742 1 86.19 278 LEU B N 1
ATOM 5966 C CA . LEU B 1 278 ? -9.102 -26.734 -2.078 1 86.19 278 LEU B CA 1
ATOM 5967 C C . LEU B 1 278 ? -8.266 -26.938 -0.818 1 86.19 278 LEU B C 1
ATOM 5969 O O . LEU B 1 278 ? -7.422 -27.844 -0.771 1 86.19 278 LEU B O 1
ATOM 5973 N N . SER B 1 279 ? -8.609 -26.172 0.181 1 84.75 279 SER B N 1
ATOM 5974 C CA . SER B 1 279 ? -7.871 -26.25 1.437 1 84.75 279 SER B CA 1
ATOM 5975 C C . SER B 1 279 ? -7.988 -27.641 2.059 1 84.75 279 SER B C 1
ATOM 5977 O O . SER B 1 279 ? -7.02 -28.156 2.613 1 84.75 279 SER B O 1
ATOM 5979 N N . ASN B 1 280 ? -9.141 -28.172 1.963 1 82 280 ASN B N 1
ATOM 5980 C CA . ASN B 1 280 ? -9.344 -29.516 2.518 1 82 280 ASN B CA 1
ATOM 5981 C C . ASN B 1 280 ? -8.492 -30.547 1.799 1 82 280 ASN B C 1
ATOM 5983 O O . ASN B 1 280 ? -7.902 -31.422 2.438 1 82 280 ASN B O 1
ATOM 5987 N N . TYR B 1 281 ? -8.477 -30.453 0.587 1 87 281 TYR B N 1
ATOM 5988 C CA . TYR B 1 281 ? -7.641 -31.359 -0.189 1 87 281 TYR B CA 1
ATOM 5989 C C . TYR B 1 281 ? -6.172 -31.234 0.206 1 87 281 TYR B C 1
ATOM 5991 O O . TYR B 1 281 ? -5.496 -32.219 0.449 1 87 281 TYR B O 1
ATOM 5999 N N . LEU B 1 282 ? -5.711 -30.047 0.328 1 91.62 282 LEU B N 1
ATOM 6000 C CA . LEU B 1 282 ? -4.309 -29.766 0.623 1 91.62 282 LEU B CA 1
ATOM 6001 C C . LEU B 1 282 ? -3.938 -30.266 2.016 1 91.62 282 LEU B C 1
ATOM 6003 O O . LEU B 1 282 ? -2.83 -30.766 2.227 1 91.62 282 LEU B O 1
ATOM 6007 N N . ARG B 1 283 ? -4.809 -30.188 2.916 1 88 283 ARG B N 1
ATOM 6008 C CA . ARG B 1 283 ? -4.559 -30.625 4.289 1 88 283 ARG B CA 1
ATOM 6009 C C . ARG B 1 283 ? -4.402 -32.125 4.367 1 88 283 ARG B C 1
ATOM 6011 O O . ARG B 1 283 ? -3.766 -32.656 5.289 1 88 283 ARG B O 1
ATOM 6018 N N . ASN B 1 284 ? -4.992 -32.719 3.422 1 87.75 284 ASN B N 1
ATOM 6019 C CA . ASN B 1 284 ? -5.008 -34.188 3.471 1 87.75 284 ASN B CA 1
ATOM 6020 C C . ASN B 1 284 ? -3.883 -34.781 2.635 1 87.75 284 ASN B C 1
ATOM 6022 O O . ASN B 1 284 ? -3.744 -36 2.559 1 87.75 284 ASN B O 1
ATOM 6026 N N . LEU B 1 285 ? -3.143 -33.969 2.109 1 91.62 285 LEU B N 1
ATOM 6027 C CA . LEU B 1 285 ? -2.006 -34.469 1.345 1 91.62 285 LEU B CA 1
ATOM 6028 C C . LEU B 1 285 ? -0.962 -35.094 2.266 1 91.62 285 LEU B C 1
ATOM 6030 O O . LEU B 1 285 ? -0.785 -34.656 3.402 1 91.62 285 LEU B O 1
ATOM 6034 N N . PRO B 1 286 ? -0.327 -36.125 1.726 1 92.69 286 PRO B N 1
ATOM 6035 C CA . PRO B 1 286 ? 0.824 -36.625 2.482 1 92.69 286 PRO B CA 1
ATOM 6036 C C . PRO B 1 286 ? 1.835 -35.531 2.811 1 92.69 286 PRO B C 1
ATOM 6038 O O . PRO B 1 286 ? 2.068 -34.625 1.994 1 92.69 286 PRO B O 1
ATOM 6041 N N . PRO B 1 287 ? 2.459 -35.656 3.904 1 90.69 287 PRO B N 1
ATOM 6042 C CA . PRO B 1 287 ? 3.338 -34.594 4.375 1 90.69 287 PRO B CA 1
ATOM 6043 C C . PRO B 1 287 ? 4.535 -34.344 3.455 1 90.69 287 PRO B C 1
ATOM 6045 O O . PRO B 1 287 ? 5.148 -33.281 3.482 1 90.69 287 PRO B O 1
ATOM 6048 N N . ASN B 1 288 ? 4.84 -35.312 2.676 1 94.31 288 ASN B N 1
ATOM 6049 C CA . ASN B 1 288 ? 6.02 -35.156 1.832 1 94.31 288 ASN B CA 1
ATOM 6050 C C . ASN B 1 288 ? 5.672 -34.5 0.499 1 94.31 288 ASN B C 1
ATOM 6052 O O . ASN B 1 288 ? 6.559 -34.219 -0.3 1 94.31 288 ASN B O 1
ATOM 6056 N N . VAL B 1 289 ? 4.406 -34.281 0.265 1 96.06 289 VAL B N 1
ATOM 6057 C CA . VAL B 1 289 ? 4.02 -33.562 -0.945 1 96.06 289 VAL B CA 1
ATOM 6058 C C . VAL B 1 289 ? 4.27 -32.062 -0.759 1 96.06 289 VAL B C 1
ATOM 6060 O O . VAL B 1 289 ? 3.807 -31.469 0.218 1 96.06 289 VAL B O 1
ATOM 6063 N N . CYS B 1 290 ? 5.016 -31.516 -1.694 1 96.44 290 CYS B N 1
ATOM 6064 C CA . CYS B 1 290 ? 5.312 -30.094 -1.54 1 96.44 290 CYS B CA 1
ATOM 6065 C C . CYS B 1 290 ? 4.922 -29.312 -2.791 1 96.44 290 CYS B C 1
ATOM 6067 O O . CYS B 1 290 ? 4.977 -28.094 -2.803 1 96.44 290 CYS B O 1
ATOM 6069 N N . GLU B 1 291 ? 4.52 -30.031 -3.889 1 97 291 GLU B N 1
ATOM 6070 C CA . GLU B 1 291 ? 4.156 -29.359 -5.137 1 97 291 GLU B CA 1
ATOM 6071 C C . GLU B 1 291 ? 3.125 -30.188 -5.914 1 97 291 GLU B C 1
ATOM 6073 O O . GLU B 1 291 ? 3.262 -31.406 -6.047 1 97 291 GLU B O 1
ATOM 6078 N N . LEU B 1 292 ? 2.109 -29.516 -6.324 1 96.88 292 LEU B N 1
ATOM 6079 C CA . LEU B 1 292 ? 1.102 -30.047 -7.234 1 96.88 292 LEU B CA 1
ATOM 6080 C C . LEU B 1 292 ? 1.205 -29.375 -8.602 1 96.88 292 LEU B C 1
ATOM 6082 O O . LEU B 1 292 ? 1.304 -28.156 -8.703 1 96.88 292 LEU B O 1
ATOM 6086 N N . ILE B 1 293 ? 1.146 -30.141 -9.656 1 96.88 293 ILE B N 1
ATOM 6087 C CA . ILE B 1 293 ? 1.248 -29.641 -11.023 1 96.88 293 ILE B CA 1
ATOM 6088 C C . ILE B 1 293 ? -0.084 -29.812 -11.742 1 96.88 293 ILE B C 1
ATOM 6090 O O . ILE B 1 293 ? -0.669 -30.906 -11.719 1 96.88 293 ILE B O 1
ATOM 6094 N N . PHE B 1 294 ? -0.514 -28.766 -12.352 1 96.69 294 PHE B N 1
ATOM 6095 C CA . PHE B 1 294 ? -1.78 -28.766 -13.07 1 96.69 294 PHE B CA 1
ATOM 6096 C C . PHE B 1 294 ? -1.556 -28.5 -14.555 1 96.69 294 PHE B C 1
ATOM 6098 O O . PHE B 1 294 ? -0.825 -27.578 -14.93 1 96.69 294 PHE B O 1
ATOM 6105 N N . GLY B 1 295 ? -2.205 -29.297 -15.375 1 95.5 295 GLY B N 1
ATOM 6106 C CA . GLY B 1 295 ? -2.189 -29.047 -16.812 1 95.5 295 GLY B CA 1
ATOM 6107 C C . GLY B 1 295 ? -3.145 -27.938 -17.234 1 95.5 295 GLY B C 1
ATOM 6108 O O . GLY B 1 295 ? -3.732 -27.266 -16.375 1 95.5 295 GLY B O 1
ATOM 6109 N N . ASN B 1 296 ? -3.281 -27.75 -18.641 1 93.19 296 ASN B N 1
ATOM 6110 C CA . ASN B 1 296 ? -3.967 -26.547 -19.109 1 93.19 296 ASN B CA 1
ATOM 6111 C C . ASN B 1 296 ? -5.059 -26.891 -20.125 1 93.19 296 ASN B C 1
ATOM 6113 O O . ASN B 1 296 ? -4.984 -27.922 -20.797 1 93.19 296 ASN B O 1
ATOM 6117 N N . ARG B 1 297 ? -6.07 -26.141 -20.141 1 92 297 ARG B N 1
ATOM 6118 C CA . ARG B 1 297 ? -6.938 -25.875 -21.281 1 92 297 ARG B CA 1
ATOM 6119 C C . ARG B 1 297 ? -6.863 -24.406 -21.688 1 92 297 ARG B C 1
ATOM 6121 O O . ARG B 1 297 ? -7.188 -23.516 -20.906 1 92 297 ARG B O 1
ATOM 6128 N N . ARG B 1 298 ? -6.492 -24.172 -22.875 1 91.94 298 ARG B N 1
ATOM 6129 C CA . ARG B 1 298 ? -6.461 -22.797 -23.375 1 91.94 298 ARG B CA 1
ATOM 6130 C C . ARG B 1 298 ? -7.832 -22.359 -23.891 1 91.94 298 ARG B C 1
ATOM 6132 O O . ARG B 1 298 ? -8.508 -23.125 -24.578 1 91.94 298 ARG B O 1
ATOM 6139 N N . VAL B 1 299 ? -8.172 -21.25 -23.453 1 92.62 299 VAL B N 1
ATOM 6140 C CA . VAL B 1 299 ? -9.438 -20.656 -23.891 1 92.62 299 VAL B CA 1
ATOM 6141 C C . VAL B 1 299 ? -9.164 -19.547 -24.891 1 92.62 299 VAL B C 1
ATOM 6143 O O . VAL B 1 299 ? -8.367 -18.641 -24.625 1 92.62 299 VAL B O 1
ATOM 6146 N N . VAL B 1 300 ? -9.875 -19.594 -25.953 1 87.75 300 VAL B N 1
ATOM 6147 C CA . VAL B 1 300 ? -9.664 -18.594 -27 1 87.75 300 VAL B CA 1
ATOM 6148 C C . VAL B 1 300 ? -10.367 -17.297 -26.609 1 87.75 300 VAL B C 1
ATOM 6150 O O . VAL B 1 300 ? -11.594 -17.281 -26.453 1 87.75 300 VAL B O 1
ATOM 6153 N N . LYS B 1 301 ? -9.562 -16.359 -26.469 1 88.81 301 LYS B N 1
ATOM 6154 C CA . LYS B 1 301 ? -10.062 -15.008 -26.25 1 88.81 301 LYS B CA 1
ATOM 6155 C C . LYS B 1 301 ? -10.023 -14.188 -27.531 1 88.81 301 LYS B C 1
ATOM 6157 O O . LYS B 1 301 ? -9.039 -14.227 -28.266 1 88.81 301 LYS B O 1
ATOM 6162 N N . LEU B 1 302 ? -11.023 -13.344 -27.75 1 85.19 302 LEU B N 1
ATOM 6163 C CA . LEU B 1 302 ? -11.164 -12.68 -29.047 1 85.19 302 LEU B CA 1
ATOM 6164 C C . LEU B 1 302 ? -10.961 -11.18 -28.922 1 85.19 302 LEU B C 1
ATOM 6166 O O . LEU B 1 302 ? -10.594 -10.508 -29.875 1 85.19 302 LEU B O 1
ATOM 6170 N N . GLU B 1 303 ? -11.242 -10.672 -27.766 1 87.19 303 GLU B N 1
ATOM 6171 C CA . GLU B 1 303 ? -11.188 -9.227 -27.594 1 87.19 303 GLU B CA 1
ATOM 6172 C C . GLU B 1 303 ? -10.523 -8.859 -26.266 1 87.19 303 GLU B C 1
ATOM 6174 O O . GLU B 1 303 ? -10.484 -9.664 -25.344 1 87.19 303 GLU B O 1
ATOM 6179 N N . GLU B 1 304 ? -10.008 -7.648 -26.312 1 87.81 304 GLU B N 1
ATOM 6180 C CA . GLU B 1 304 ? -9.492 -7.098 -25.062 1 87.81 304 GLU B CA 1
ATOM 6181 C C . GLU B 1 304 ? -10.625 -6.73 -24.109 1 87.81 304 GLU B C 1
ATOM 6183 O O . GLU B 1 304 ? -11.773 -6.566 -24.531 1 87.81 304 GLU B O 1
ATOM 6188 N N . GLY B 1 305 ? -10.305 -6.699 -22.859 1 90.12 305 GLY B N 1
ATOM 6189 C CA . GLY B 1 305 ? -11.297 -6.297 -21.875 1 90.12 305 GLY B CA 1
ATOM 6190 C C . GLY B 1 305 ? -11.742 -4.855 -22.031 1 90.12 305 GLY B C 1
ATOM 6191 O O . GLY B 1 305 ? -11.102 -4.074 -22.734 1 90.12 305 GLY B O 1
ATOM 6192 N N . PRO B 1 306 ? -12.82 -4.523 -21.344 1 95.69 306 PRO B N 1
ATOM 6193 C CA . PRO B 1 306 ? -13.336 -3.156 -21.453 1 95.69 306 PRO B CA 1
ATOM 6194 C C . PRO B 1 306 ? -12.43 -2.127 -20.781 1 95.69 306 PRO B C 1
ATOM 6196 O O . PRO B 1 306 ? -11.766 -2.436 -19.797 1 95.69 306 PRO B O 1
ATOM 6199 N N . GLU B 1 307 ? -12.5 -0.932 -21.312 1 95.44 307 GLU B N 1
ATOM 6200 C CA . GLU B 1 307 ? -11.695 0.155 -20.75 1 95.44 307 GLU B CA 1
ATOM 6201 C C . GLU B 1 307 ? -12.258 0.621 -19.406 1 95.44 307 GLU B C 1
ATOM 6203 O O . GLU B 1 307 ? -11.508 0.924 -18.484 1 95.44 307 GLU B O 1
ATOM 6208 N N . THR B 1 308 ? -13.547 0.734 -19.375 1 96.62 308 THR B N 1
ATOM 6209 C CA . THR B 1 308 ? -14.203 1.215 -18.172 1 96.62 308 THR B CA 1
ATOM 6210 C C . THR B 1 308 ? -15.531 0.494 -17.953 1 96.62 308 THR B C 1
ATOM 6212 O O . THR B 1 308 ? -16.016 -0.198 -18.859 1 96.62 308 THR B O 1
ATOM 6215 N N . TYR B 1 309 ? -16.062 0.622 -16.797 1 97.75 309 TYR B N 1
ATOM 6216 C CA . TYR B 1 309 ? -17.391 0.124 -16.469 1 97.75 309 TYR B CA 1
ATOM 6217 C C . TYR B 1 309 ? -18.469 1.045 -17.031 1 97.75 309 TYR B C 1
ATOM 6219 O O . TYR B 1 309 ? -18.406 2.262 -16.844 1 97.75 309 TYR B O 1
ATOM 6227 N N . GLN B 1 310 ? -19.484 0.417 -17.703 1 96.88 310 GLN B N 1
ATOM 6228 C CA . GLN B 1 310 ? -20.578 1.194 -18.266 1 96.88 310 GLN B CA 1
ATOM 6229 C C . GLN B 1 310 ? -21.875 0.916 -17.516 1 96.88 310 GLN B C 1
ATOM 6231 O O . GLN B 1 310 ? -22.484 1.828 -16.938 1 96.88 310 GLN B O 1
ATOM 6236 N N . ASN B 1 311 ? -22.297 -0.292 -17.531 1 97 311 ASN B N 1
ATOM 6237 C CA . ASN B 1 311 ? -23.469 -0.774 -16.828 1 97 311 ASN B CA 1
ATOM 6238 C C . ASN B 1 311 ? -23.422 -2.285 -16.625 1 97 311 ASN B C 1
ATOM 6240 O O . ASN B 1 311 ? -22.5 -2.951 -17.094 1 97 311 ASN B O 1
ATOM 6244 N N . GLU B 1 312 ? -24.375 -2.758 -15.953 1 97.75 312 GLU B N 1
ATOM 6245 C CA . GLU B 1 312 ? -24.359 -4.168 -15.57 1 97.75 312 GLU B CA 1
ATOM 6246 C C . GLU B 1 312 ? -24.516 -5.074 -16.797 1 97.75 312 GLU B C 1
ATOM 6248 O O . GLU B 1 312 ? -23.906 -6.137 -16.859 1 97.75 312 GLU B O 1
ATOM 6253 N N . GLU B 1 313 ? -25.328 -4.703 -17.688 1 97.62 313 GLU B N 1
ATOM 6254 C CA . GLU B 1 313 ? -25.562 -5.512 -18.875 1 97.62 313 GLU B CA 1
ATOM 6255 C C . GLU B 1 313 ? -24.266 -5.703 -19.672 1 97.62 313 GLU B C 1
ATOM 6257 O O . GLU B 1 313 ? -23.938 -6.828 -20.047 1 97.62 313 GLU B O 1
ATOM 6262 N N . GLU B 1 314 ? -23.609 -4.66 -19.906 1 97.69 314 GLU B N 1
ATOM 6263 C CA . GLU B 1 314 ? -22.328 -4.734 -20.609 1 97.69 314 GLU B CA 1
ATOM 6264 C C . GLU B 1 314 ? -21.297 -5.52 -19.797 1 97.69 314 GLU B C 1
ATOM 6266 O O . GLU B 1 314 ? -20.5 -6.27 -20.359 1 97.69 314 GLU B O 1
ATOM 6271 N N . LEU B 1 315 ? -21.344 -5.352 -18.516 1 98.31 315 LEU B N 1
ATOM 6272 C CA . LEU B 1 315 ? -20.438 -6.094 -17.641 1 98.31 315 LEU B CA 1
ATOM 6273 C C . LEU B 1 315 ? -20.609 -7.598 -17.828 1 98.31 315 LEU B C 1
ATOM 6275 O O . LEU B 1 315 ? -19.625 -8.32 -18.016 1 98.31 315 LEU B O 1
ATOM 6279 N N . LEU B 1 316 ? -21.828 -8.008 -17.859 1 98.06 316 LEU B N 1
ATOM 6280 C CA . LEU B 1 316 ? -22.125 -9.43 -18 1 98.06 316 LEU B CA 1
ATOM 6281 C C . LEU B 1 316 ? -21.641 -9.961 -19.344 1 98.06 316 LEU B C 1
ATOM 6283 O O . LEU B 1 316 ? -21.125 -11.078 -19.438 1 98.06 316 LEU B O 1
ATOM 6287 N N . ARG B 1 317 ? -21.719 -9.164 -20.312 1 96.56 317 ARG B N 1
ATOM 6288 C CA . ARG B 1 317 ? -21.266 -9.547 -21.641 1 96.56 317 ARG B CA 1
ATOM 6289 C C . ARG B 1 317 ? -19.734 -9.617 -21.719 1 96.56 317 ARG B C 1
ATOM 6291 O O . ARG B 1 317 ? -19.188 -10.422 -22.453 1 96.56 317 ARG B O 1
ATOM 6298 N N . ASP B 1 318 ? -19.125 -8.836 -20.922 1 96.75 318 ASP B N 1
ATOM 6299 C CA . ASP B 1 318 ? -17.672 -8.672 -21.031 1 96.75 318 ASP B CA 1
ATOM 6300 C C . ASP B 1 318 ? -16.938 -9.672 -20.141 1 96.75 318 ASP B C 1
ATOM 6302 O O . ASP B 1 318 ? -15.734 -9.859 -20.266 1 96.75 318 ASP B O 1
ATOM 6306 N N . MET B 1 319 ? -17.594 -10.305 -19.234 1 97.75 319 MET B N 1
ATOM 6307 C CA . MET B 1 319 ? -16.938 -11.266 -18.344 1 97.75 319 MET B CA 1
ATOM 6308 C C . MET B 1 319 ? -16.359 -12.422 -19.156 1 97.75 319 MET B C 1
ATOM 6310 O O . MET B 1 319 ? -17.078 -13.117 -19.875 1 97.75 319 MET B O 1
ATOM 6314 N N . GLU B 1 320 ? -15.094 -12.641 -18.922 1 96.31 320 GLU B N 1
ATOM 6315 C CA . GLU B 1 320 ? -14.375 -13.594 -19.766 1 96.31 320 GLU B CA 1
ATOM 6316 C C . GLU B 1 320 ? -14.898 -15.016 -19.562 1 96.31 320 GLU B C 1
ATOM 6318 O O . GLU B 1 320 ? -15.055 -15.766 -20.516 1 96.31 320 GLU B O 1
ATOM 6323 N N . PHE B 1 321 ? -15.164 -15.398 -18.328 1 96.5 321 PHE B N 1
ATOM 6324 C CA . PHE B 1 321 ? -15.516 -16.781 -18.047 1 96.5 321 PHE B CA 1
ATOM 6325 C C . PHE B 1 321 ? -16.922 -17.109 -18.547 1 96.5 321 PHE B C 1
ATOM 6327 O O . PHE B 1 321 ? -17.281 -18.266 -18.688 1 96.5 321 PHE B O 1
ATOM 6334 N N . LEU B 1 322 ? -17.719 -16.078 -18.766 1 96.56 322 LEU B N 1
ATOM 6335 C CA . LEU B 1 322 ? -19.047 -16.281 -19.359 1 96.56 322 LEU B CA 1
ATOM 6336 C C . LEU B 1 322 ? -18.969 -16.266 -20.875 1 96.56 322 LEU B C 1
ATOM 6338 O O . LEU B 1 322 ? -19.641 -17.047 -21.547 1 96.56 322 LEU B O 1
ATOM 6342 N N . ARG B 1 323 ? -18.156 -15.469 -21.375 1 95.06 323 ARG B N 1
ATOM 6343 C CA . ARG B 1 323 ? -18.125 -15.156 -22.797 1 95.06 323 ARG B CA 1
ATOM 6344 C C . ARG B 1 323 ? -17.328 -16.203 -23.578 1 95.06 323 ARG B C 1
ATOM 6346 O O . ARG B 1 323 ? -17.703 -16.578 -24.688 1 95.06 323 ARG B O 1
ATOM 6353 N N . TYR B 1 324 ? -16.25 -16.641 -23.047 1 94.56 324 TYR B N 1
ATOM 6354 C CA . TYR B 1 324 ? -15.328 -17.531 -23.766 1 94.56 324 TYR B CA 1
ATOM 6355 C C . TYR B 1 324 ? -15.305 -18.922 -23.141 1 94.56 324 TYR B C 1
ATOM 6357 O O . TYR B 1 324 ? -14.836 -19.094 -22.016 1 94.56 324 TYR B O 1
ATOM 6365 N N . ASN B 1 325 ? -15.688 -19.938 -23.938 1 93.75 325 ASN B N 1
ATOM 6366 C CA . ASN B 1 325 ? -15.766 -21.281 -23.406 1 93.75 325 ASN B CA 1
ATOM 6367 C C . ASN B 1 325 ? -15.258 -22.328 -24.391 1 93.75 325 ASN B C 1
ATOM 6369 O O . ASN B 1 325 ? -15.289 -23.516 -24.125 1 93.75 325 ASN B O 1
ATOM 6373 N N . ASN B 1 326 ? -14.844 -21.859 -25.578 1 90.88 326 ASN B N 1
ATOM 6374 C CA . ASN B 1 326 ? -14.141 -22.75 -26.5 1 90.88 326 ASN B CA 1
ATOM 6375 C C . ASN B 1 326 ? -12.68 -22.938 -26.094 1 90.88 326 ASN B C 1
ATOM 6377 O O . ASN B 1 326 ? -11.945 -21.969 -25.922 1 90.88 326 ASN B O 1
ATOM 6381 N N . THR B 1 327 ? -12.328 -24.141 -25.906 1 90.44 327 THR B N 1
ATOM 6382 C CA . THR B 1 327 ? -10.992 -24.422 -25.391 1 90.44 327 THR B CA 1
ATOM 6383 C C . THR B 1 327 ? -10.266 -25.438 -26.266 1 90.44 327 THR B C 1
ATOM 6385 O O . THR B 1 327 ? -10.891 -26.125 -27.078 1 90.44 327 THR B O 1
ATOM 6388 N N . THR B 1 328 ? -9.023 -25.547 -26.031 1 88.44 328 THR B N 1
ATOM 6389 C CA . THR B 1 328 ? -8.273 -26.703 -26.484 1 88.44 328 THR B CA 1
ATOM 6390 C C . THR B 1 328 ? -8.609 -27.938 -25.641 1 88.44 328 THR B C 1
ATOM 6392 O O . THR B 1 328 ? -9.25 -27.812 -24.594 1 88.44 328 THR B O 1
ATOM 6395 N N . GLU B 1 329 ? -8.094 -29.047 -26.188 1 87.88 329 GLU B N 1
ATOM 6396 C CA . GLU B 1 329 ? -8.047 -30.203 -25.312 1 87.88 329 GLU B CA 1
ATOM 6397 C C . GLU B 1 329 ? -7.051 -29.984 -24.172 1 87.88 329 GLU B C 1
ATOM 6399 O O . GLU B 1 329 ? -6.176 -29.125 -24.25 1 87.88 329 GLU B O 1
ATOM 6404 N N . PHE B 1 330 ? -7.324 -30.75 -23.188 1 90.38 330 PHE B N 1
ATOM 6405 C CA . PHE B 1 330 ? -6.402 -30.703 -22.047 1 90.38 330 PHE B CA 1
ATOM 6406 C C . PHE B 1 330 ? -4.988 -31.062 -22.5 1 90.38 330 PHE B C 1
ATOM 6408 O O . PHE B 1 330 ? -4.797 -31.969 -23.312 1 90.38 330 PHE B O 1
ATOM 6415 N N . HIS B 1 331 ? -3.973 -30.359 -22.016 1 88.56 331 HIS B N 1
ATOM 6416 C CA . HIS B 1 331 ? -2.584 -30.656 -22.344 1 88.56 331 HIS B CA 1
ATOM 6417 C C . HIS B 1 331 ? -1.646 -30.234 -21.219 1 88.56 331 HIS B C 1
ATOM 6419 O O . HIS B 1 331 ? -2.045 -29.5 -20.312 1 88.56 331 HIS B O 1
ATOM 6425 N N . TRP B 1 332 ? -0.415 -30.609 -21.297 1 90.62 332 TRP B N 1
ATOM 6426 C CA . TRP B 1 332 ? 0.56 -30.375 -20.234 1 90.62 332 TRP B CA 1
ATOM 6427 C C . TRP B 1 332 ? 1.594 -29.344 -20.656 1 90.62 332 TRP B C 1
ATOM 6429 O O . TRP B 1 332 ? 2.645 -29.203 -20.031 1 90.62 332 TRP B O 1
ATOM 6439 N N . VAL B 1 333 ? 1.22 -28.594 -21.656 1 84.31 333 VAL B N 1
ATOM 6440 C CA . VAL B 1 333 ? 2.141 -27.547 -22.078 1 84.31 333 VAL B CA 1
ATOM 6441 C C . VAL B 1 333 ? 2.07 -26.375 -21.094 1 84.31 333 VAL B C 1
ATOM 6443 O O . VAL B 1 333 ? 0.99 -25.844 -20.844 1 84.31 333 VAL B O 1
ATOM 6446 N N . ALA B 1 334 ? 3.158 -26.031 -20.516 1 87.62 334 ALA B N 1
ATOM 6447 C CA . ALA B 1 334 ? 3.299 -24.891 -19.609 1 87.62 334 ALA B CA 1
ATOM 6448 C C . ALA B 1 334 ? 2.387 -25.047 -18.391 1 87.62 334 ALA B C 1
ATOM 6450 O O . ALA B 1 334 ? 1.562 -24.172 -18.109 1 87.62 334 ALA B O 1
ATOM 6451 N N . P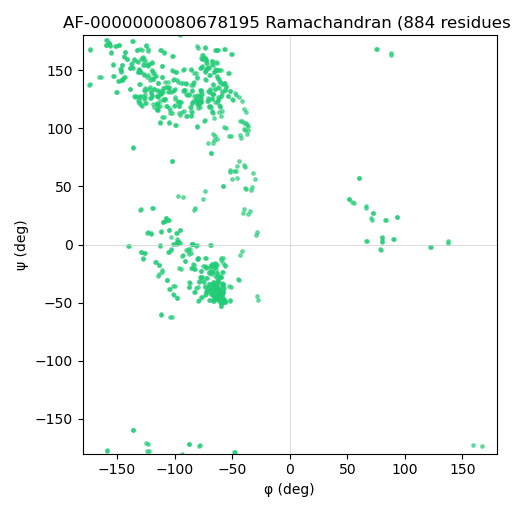RO B 1 335 ? 2.533 -26.078 -17.703 1 93.81 335 PRO B N 1
ATOM 6452 C CA . PRO B 1 335 ? 1.713 -26.297 -16.516 1 93.81 335 PRO B CA 1
ATOM 6453 C C . PRO B 1 335 ? 1.938 -25.234 -15.438 1 93.81 335 PRO B C 1
ATOM 6455 O O . PRO B 1 335 ? 2.834 -24.406 -15.57 1 93.81 335 PRO B O 1
ATOM 6458 N N . LYS B 1 336 ? 1.054 -25.234 -14.484 1 96.75 336 LYS B N 1
ATOM 6459 C CA . LYS B 1 336 ? 1.206 -24.359 -13.32 1 96.75 336 LYS B CA 1
ATOM 6460 C C . LYS B 1 336 ? 1.167 -25.172 -12.023 1 96.75 336 LYS B C 1
ATOM 6462 O O . LYS B 1 336 ? 0.843 -26.359 -12.039 1 96.75 336 LYS B O 1
ATOM 6467 N N . ILE B 1 337 ? 1.48 -24.5 -10.938 1 96.88 337 ILE B N 1
ATOM 6468 C CA . ILE B 1 337 ? 1.732 -25.312 -9.75 1 96.88 337 ILE B CA 1
ATOM 6469 C C . ILE B 1 337 ? 1.043 -24.688 -8.539 1 96.88 337 ILE B C 1
ATOM 6471 O O . ILE B 1 337 ? 0.759 -23.484 -8.531 1 96.88 337 ILE B O 1
ATOM 6475 N N . VAL B 1 338 ? 0.704 -25.5 -7.609 1 97.69 338 VAL B N 1
ATOM 6476 C CA . VAL B 1 338 ? 0.478 -25.188 -6.203 1 97.69 338 VAL B CA 1
ATOM 6477 C C . VAL B 1 338 ? 1.602 -25.781 -5.355 1 97.69 338 VAL B C 1
ATOM 6479 O O . VAL B 1 338 ? 1.878 -26.984 -5.426 1 97.69 338 VAL B O 1
ATOM 6482 N N . PHE B 1 339 ? 2.252 -24.938 -4.578 1 97.62 339 PHE B N 1
ATOM 6483 C CA . PHE B 1 339 ? 3.42 -25.453 -3.879 1 97.62 339 PHE B CA 1
ATOM 6484 C C . PHE B 1 339 ? 3.504 -24.891 -2.465 1 97.62 339 PHE B C 1
ATOM 6486 O O . PHE B 1 339 ? 2.814 -23.922 -2.137 1 97.62 339 PHE B O 1
ATOM 6493 N N . ASN B 1 340 ? 4.219 -25.562 -1.636 1 97.25 340 ASN B N 1
ATOM 6494 C CA . ASN B 1 340 ? 4.578 -25.094 -0.302 1 97.25 340 ASN B CA 1
ATOM 6495 C C . ASN B 1 340 ? 5.883 -24.297 -0.315 1 97.25 340 ASN B C 1
ATOM 6497 O O . ASN B 1 340 ? 6.961 -24.891 -0.455 1 97.25 340 ASN B O 1
ATOM 6501 N N . PRO B 1 341 ? 5.793 -22.984 -0.086 1 97.5 341 PRO B N 1
ATOM 6502 C CA . PRO B 1 341 ? 7 -22.172 -0.25 1 97.5 341 PRO B CA 1
ATOM 6503 C C . PRO B 1 341 ? 8.086 -22.516 0.766 1 97.5 341 PRO B C 1
ATOM 6505 O O . PRO B 1 341 ? 9.273 -22.281 0.508 1 97.5 341 PRO B O 1
ATOM 6508 N N . ASP B 1 342 ? 7.777 -23.141 1.854 1 96.06 342 ASP B N 1
ATOM 6509 C CA . ASP B 1 342 ? 8.75 -23.438 2.9 1 96.06 342 ASP B CA 1
ATOM 6510 C C . ASP B 1 342 ? 9.594 -24.656 2.533 1 96.06 342 ASP B C 1
ATOM 6512 O O . ASP B 1 342 ? 10.625 -24.922 3.152 1 96.06 342 ASP B O 1
ATOM 6516 N N . ARG B 1 343 ? 9.125 -25.312 1.525 1 96.25 343 ARG B N 1
ATOM 6517 C CA . ARG B 1 343 ? 9.797 -26.562 1.167 1 96.25 343 ARG B CA 1
ATOM 6518 C C . ARG B 1 343 ? 10.516 -26.438 -0.172 1 96.25 343 ARG B C 1
ATOM 6520 O O . ARG B 1 343 ? 10.914 -27.438 -0.769 1 96.25 343 ARG B O 1
ATOM 6527 N N . VAL B 1 344 ? 10.594 -25.25 -0.594 1 95.5 344 VAL B N 1
ATOM 6528 C CA . VAL B 1 344 ? 11.195 -24.953 -1.891 1 95.5 344 VAL B CA 1
ATOM 6529 C C . VAL B 1 344 ? 12.344 -23.953 -1.718 1 95.5 344 VAL B C 1
ATOM 6531 O O . VAL B 1 344 ? 12.273 -23.062 -0.868 1 95.5 344 VAL B O 1
ATOM 6534 N N . HIS B 1 345 ? 13.367 -24.141 -2.533 1 94.5 345 HIS B N 1
ATOM 6535 C CA . HIS B 1 345 ? 14.516 -23.234 -2.461 1 94.5 345 HIS B CA 1
ATOM 6536 C C . HIS B 1 345 ? 14.461 -22.188 -3.557 1 94.5 345 HIS B C 1
ATOM 6538 O O . HIS B 1 345 ? 14.969 -21.078 -3.377 1 94.5 345 HIS B O 1
ATOM 6544 N N . ALA B 1 346 ? 13.977 -22.578 -4.707 1 93.06 346 ALA B N 1
ATOM 6545 C CA . ALA B 1 346 ? 13.938 -21.703 -5.875 1 93.06 346 ALA B CA 1
ATOM 6546 C C . ALA B 1 346 ? 12.797 -22.094 -6.812 1 93.06 346 ALA B C 1
ATOM 6548 O O . ALA B 1 346 ? 12.484 -23.281 -6.965 1 93.06 346 ALA B O 1
ATOM 6549 N N . ILE B 1 347 ? 12.273 -21.047 -7.371 1 92.19 347 ILE B N 1
ATOM 6550 C CA . ILE B 1 347 ? 11.133 -21.297 -8.242 1 92.19 347 ILE B CA 1
ATOM 6551 C C . ILE B 1 347 ? 11.43 -20.75 -9.641 1 92.19 347 ILE B C 1
ATOM 6553 O O . ILE B 1 347 ? 12.266 -19.859 -9.805 1 92.19 347 ILE B O 1
ATOM 6557 N N . TYR B 1 348 ? 10.758 -21.344 -10.555 1 86.19 348 TYR B N 1
ATOM 6558 C CA . TYR B 1 348 ? 10.719 -20.891 -11.938 1 86.19 348 TYR B CA 1
ATOM 6559 C C . TYR B 1 348 ? 9.281 -20.641 -12.383 1 86.19 348 TYR B C 1
ATOM 6561 O O . TYR B 1 348 ? 8.352 -20.75 -11.594 1 86.19 348 TYR B O 1
ATOM 6569 N N . MET B 1 349 ? 9.117 -20.281 -13.609 1 83.56 349 MET B N 1
ATOM 6570 C CA . MET B 1 349 ? 7.812 -19.844 -14.102 1 83.56 349 MET B CA 1
ATOM 6571 C C . MET B 1 349 ? 6.793 -20.969 -14.023 1 83.56 349 MET B C 1
ATOM 6573 O O . MET B 1 349 ? 5.648 -20.75 -13.609 1 83.56 349 MET B O 1
ATOM 6577 N N . HIS B 1 350 ? 7.176 -22.172 -14.305 1 86.75 350 HIS B N 1
ATOM 6578 C CA . HIS B 1 350 ? 6.188 -23.234 -14.469 1 86.75 350 HIS B CA 1
ATOM 6579 C C . HIS B 1 350 ? 6.359 -24.312 -13.414 1 86.75 350 HIS B C 1
ATOM 6581 O O . HIS B 1 350 ? 5.484 -25.172 -13.242 1 86.75 350 HIS B O 1
ATOM 6587 N N . TRP B 1 351 ? 7.484 -24.297 -12.766 1 88.31 351 TRP B N 1
ATOM 6588 C CA . TRP B 1 351 ? 7.773 -25.312 -11.758 1 88.31 351 TRP B CA 1
ATOM 6589 C C . TRP B 1 351 ? 8.805 -24.812 -10.758 1 88.31 351 TRP B C 1
ATOM 6591 O O . TRP B 1 351 ? 9.367 -23.734 -10.93 1 88.31 351 TRP B O 1
ATOM 6601 N N . THR B 1 352 ? 8.953 -25.594 -9.734 1 91.56 352 THR B N 1
ATOM 6602 C CA . THR B 1 352 ? 10.023 -25.281 -8.797 1 91.56 352 THR B CA 1
ATOM 6603 C C . THR B 1 352 ? 11.359 -25.844 -9.289 1 91.56 352 THR B C 1
ATOM 6605 O O . THR B 1 352 ? 11.398 -26.953 -9.844 1 91.56 352 THR B O 1
ATOM 6608 N N . TRP B 1 353 ? 12.398 -25.125 -9.133 1 88 353 TRP B N 1
ATOM 6609 C CA . TRP B 1 353 ? 13.719 -25.547 -9.578 1 88 353 TRP B CA 1
ATOM 6610 C C . TRP B 1 353 ? 14.344 -26.531 -8.586 1 88 353 TRP B C 1
ATOM 6612 O O . TRP B 1 353 ? 14.93 -27.547 -8.984 1 88 353 TRP B O 1
ATOM 6622 N N . ARG B 1 354 ? 14.281 -26.141 -7.344 1 91.62 354 ARG B N 1
ATOM 6623 C CA . ARG B 1 354 ? 14.883 -26.953 -6.281 1 91.62 354 ARG B CA 1
ATOM 6624 C C . ARG B 1 354 ? 13.977 -27 -5.055 1 91.62 354 ARG B C 1
ATOM 6626 O O . ARG B 1 354 ? 13.43 -25.984 -4.641 1 91.62 354 ARG B O 1
ATOM 6633 N N . GLN B 1 355 ? 13.859 -28.234 -4.586 1 94.44 355 GLN B N 1
ATOM 6634 C CA . GLN B 1 355 ? 13.055 -28.469 -3.395 1 94.44 355 GLN B CA 1
ATOM 6635 C C . GLN B 1 355 ? 13.875 -29.141 -2.301 1 94.44 355 GLN B C 1
ATOM 6637 O O . GLN B 1 355 ? 15.008 -29.578 -2.543 1 94.44 355 GLN B O 1
ATOM 6642 N N . LEU B 1 356 ? 13.281 -29.141 -1.171 1 93.69 356 LEU B N 1
ATOM 6643 C CA . LEU B 1 356 ? 13.883 -29.953 -0.121 1 93.69 356 LEU B CA 1
ATOM 6644 C C . LEU B 1 356 ? 13.914 -31.422 -0.526 1 93.69 356 LEU B C 1
ATOM 6646 O O . LEU B 1 356 ? 13.062 -31.875 -1.298 1 93.69 356 LEU B O 1
ATOM 6650 N N . PRO B 1 357 ? 14.859 -32.188 -0.068 1 89.75 357 PRO B N 1
ATOM 6651 C CA . PRO B 1 357 ? 15.055 -33.562 -0.519 1 89.75 357 PRO B CA 1
ATOM 6652 C C . PRO B 1 357 ? 13.82 -34.438 -0.3 1 89.75 357 PRO B C 1
ATOM 6654 O O . PRO B 1 357 ? 13.508 -35.281 -1.132 1 89.75 357 PRO B O 1
ATOM 6657 N N . GLU B 1 358 ? 13.062 -34.281 0.661 1 91.19 358 GLU B N 1
ATOM 6658 C CA . GLU B 1 358 ? 11.93 -35.125 0.974 1 91.19 358 GLU B CA 1
ATOM 6659 C C . GLU B 1 358 ? 10.68 -34.719 0.203 1 91.19 358 GLU B C 1
ATOM 6661 O O . GLU B 1 358 ? 9.641 -35.375 0.281 1 91.19 358 GLU B O 1
ATOM 6666 N N . CYS B 1 359 ? 10.852 -33.719 -0.588 1 93.06 359 CYS B N 1
ATOM 6667 C CA . CYS B 1 359 ? 9.695 -33.125 -1.264 1 93.06 359 CYS B CA 1
ATOM 6668 C C . CYS B 1 359 ? 9.266 -34 -2.443 1 93.06 359 CYS B C 1
ATOM 6670 O O . CYS B 1 359 ? 10.086 -34.344 -3.293 1 93.06 359 CYS B O 1
ATOM 6672 N N . ARG B 1 360 ? 7.977 -34.312 -2.465 1 94.44 360 ARG B N 1
ATOM 6673 C CA . ARG B 1 360 ? 7.387 -35.031 -3.586 1 94.44 360 ARG B CA 1
ATOM 6674 C C . ARG B 1 360 ? 6.52 -34.094 -4.438 1 94.44 360 ARG B C 1
ATOM 6676 O O . ARG B 1 360 ? 5.723 -33.312 -3.908 1 94.44 360 ARG B O 1
ATOM 6683 N N . VAL B 1 361 ? 6.691 -34.219 -5.75 1 94.69 361 VAL B N 1
ATOM 6684 C CA . VAL B 1 361 ? 5.883 -33.5 -6.73 1 94.69 361 VAL B CA 1
ATOM 6685 C C . VAL B 1 361 ? 4.805 -34.406 -7.289 1 94.69 361 VAL B C 1
ATOM 6687 O O . VAL B 1 361 ? 5.086 -35.562 -7.672 1 94.69 361 VAL B O 1
ATOM 6690 N N . VAL B 1 362 ? 3.58 -33.906 -7.344 1 94.75 362 VAL B N 1
ATOM 6691 C CA . VAL B 1 362 ? 2.463 -34.75 -7.785 1 94.75 362 VAL B CA 1
ATOM 6692 C C . VAL B 1 362 ? 1.738 -34.062 -8.945 1 94.75 362 VAL B C 1
ATOM 6694 O O . VAL B 1 362 ? 1.424 -32.875 -8.875 1 94.75 362 VAL B O 1
ATOM 6697 N N . SER B 1 363 ? 1.486 -34.781 -9.961 1 94.31 363 SER B N 1
ATOM 6698 C CA . SER B 1 363 ? 0.636 -34.312 -11.047 1 94.31 363 SER B CA 1
ATOM 6699 C C . SER B 1 363 ? -0.839 -34.531 -10.742 1 94.31 363 SER B C 1
ATOM 6701 O O . SER B 1 363 ? -1.219 -35.625 -10.312 1 94.31 363 SER B O 1
ATOM 6703 N N . ILE B 1 364 ? -1.587 -33.625 -11.023 1 93.12 364 ILE B N 1
ATOM 6704 C CA . ILE B 1 364 ? -3.006 -33.688 -10.688 1 93.12 364 ILE B CA 1
ATOM 6705 C C . ILE B 1 364 ? -3.807 -34.094 -11.93 1 93.12 364 ILE B C 1
ATOM 6707 O O . ILE B 1 364 ? -3.674 -33.469 -12.984 1 93.12 364 ILE B O 1
ATOM 6711 N N . PRO B 1 365 ? -4.602 -35.156 -11.781 1 91.12 365 PRO B N 1
ATOM 6712 C CA . PRO B 1 365 ? -5.434 -35.531 -12.93 1 91.12 365 PRO B CA 1
ATOM 6713 C C . PRO B 1 365 ? -6.43 -34.438 -13.312 1 91.12 365 PRO B C 1
ATOM 6715 O O . PRO B 1 365 ? -6.941 -33.719 -12.445 1 91.12 365 PRO B O 1
ATOM 6718 N N . VAL B 1 366 ? -6.742 -34.406 -14.586 1 91.12 366 VAL B N 1
ATOM 6719 C CA . VAL B 1 366 ? -7.641 -33.375 -15.117 1 91.12 366 VAL B CA 1
ATOM 6720 C C . VAL B 1 366 ? -9.023 -33.531 -14.484 1 91.12 366 VAL B C 1
ATOM 6722 O O . VAL B 1 366 ? -9.781 -32.562 -14.414 1 91.12 366 VAL B O 1
ATOM 6725 N N . SER B 1 367 ? -9.375 -34.719 -14.016 1 88.56 367 SER B N 1
ATOM 6726 C CA . SER B 1 367 ? -10.672 -34.938 -13.398 1 88.56 367 SER B CA 1
ATOM 6727 C C . SER B 1 367 ? -10.805 -34.156 -12.086 1 88.56 367 SER B C 1
ATOM 6729 O O . SER B 1 367 ? -11.914 -33.938 -11.602 1 88.56 367 SER B O 1
ATOM 6731 N N . PHE B 1 368 ? -9.656 -33.75 -11.594 1 89.19 368 PHE B N 1
ATOM 6732 C CA . PHE B 1 368 ? -9.672 -33 -10.352 1 89.19 368 PHE B CA 1
ATOM 6733 C C . PHE B 1 368 ? -9.602 -31.5 -10.633 1 89.19 368 PHE B C 1
ATOM 6735 O O . PHE B 1 368 ? -10.305 -30.703 -10 1 89.19 368 PHE B O 1
ATOM 6742 N N . GLY B 1 369 ? -8.695 -31.188 -11.508 1 93.38 369 GLY B N 1
ATOM 6743 C CA . GLY B 1 369 ? -8.562 -29.766 -11.805 1 93.38 369 GLY B CA 1
ATOM 6744 C C . GLY B 1 369 ? -7.594 -29.484 -12.938 1 93.38 369 GLY B C 1
ATOM 6745 O O . GLY B 1 369 ? -6.855 -30.359 -13.367 1 93.38 369 GLY B O 1
ATOM 6746 N N . TYR B 1 370 ? -7.609 -28.281 -13.414 1 95.38 370 TYR B N 1
ATOM 6747 C CA . TYR B 1 370 ? -6.75 -27.828 -14.5 1 95.38 370 TYR B CA 1
ATOM 6748 C C . TYR B 1 370 ? -6.637 -26.297 -14.484 1 95.38 370 TYR B C 1
ATOM 6750 O O . TYR B 1 370 ? -7.297 -25.625 -13.695 1 95.38 370 TYR B O 1
ATOM 6758 N N . ILE B 1 371 ? -5.738 -25.797 -15.32 1 97.06 371 ILE B N 1
ATOM 6759 C CA . ILE B 1 371 ? -5.586 -24.359 -15.5 1 97.06 371 ILE B CA 1
ATOM 6760 C C . ILE B 1 371 ? -6.383 -23.906 -16.719 1 97.06 371 ILE B C 1
ATOM 6762 O O . ILE B 1 371 ? -6.191 -24.422 -17.828 1 97.06 371 ILE B O 1
ATOM 6766 N N . ARG B 1 372 ? -7.289 -23.062 -16.5 1 96.25 372 ARG B N 1
ATOM 6767 C CA . ARG B 1 372 ? -7.992 -22.391 -17.578 1 96.25 372 ARG B CA 1
ATOM 6768 C C . ARG B 1 372 ? -7.223 -21.156 -18.047 1 96.25 372 ARG B C 1
ATOM 6770 O O . ARG B 1 372 ? -7.137 -20.172 -17.328 1 96.25 372 ARG B O 1
ATOM 6777 N N . HIS B 1 373 ? -6.652 -21.172 -19.25 1 95.44 373 HIS B N 1
ATOM 6778 C CA . HIS B 1 373 ? -5.719 -20.156 -19.734 1 95.44 373 HIS B CA 1
ATOM 6779 C C . HIS B 1 373 ? -6.328 -19.344 -20.875 1 95.44 373 HIS B C 1
ATOM 6781 O O . HIS B 1 373 ? -6.41 -19.828 -22 1 95.44 373 HIS B O 1
ATOM 6787 N N . TYR B 1 374 ? -6.711 -18.109 -20.578 1 93.44 374 TYR B N 1
ATOM 6788 C CA . TYR B 1 374 ? -7.293 -17.234 -21.578 1 93.44 374 TYR B CA 1
ATOM 6789 C C . TYR B 1 374 ? -6.211 -16.625 -22.453 1 93.44 374 TYR B C 1
ATOM 6791 O O . TYR B 1 374 ? -5.336 -15.906 -21.969 1 93.44 374 TYR B O 1
ATOM 6799 N N . ARG B 1 375 ? -6.293 -16.844 -23.797 1 87.94 375 ARG B N 1
ATOM 6800 C CA . ARG B 1 375 ? -5.254 -16.375 -24.703 1 87.94 375 ARG B CA 1
ATOM 6801 C C . ARG B 1 375 ? -5.855 -15.898 -26.016 1 87.94 375 ARG B C 1
ATOM 6803 O O . ARG B 1 375 ? -6.816 -16.484 -26.516 1 87.94 375 ARG B O 1
ATOM 6810 N N . PHE B 1 376 ? -5.129 -14.812 -26.469 1 82.31 376 PHE B N 1
ATOM 6811 C CA . PHE B 1 376 ? -5.492 -14.375 -27.812 1 82.31 376 PHE B CA 1
ATOM 6812 C C . PHE B 1 376 ? -4.91 -15.312 -28.859 1 82.31 376 PHE B C 1
ATOM 6814 O O . PHE B 1 376 ? -3.883 -15.953 -28.625 1 82.31 376 PHE B O 1
ATOM 6821 N N . LEU B 1 377 ? -5.594 -15.359 -30 1 67 377 LEU B N 1
ATOM 6822 C CA . LEU B 1 377 ? -5.117 -16.203 -31.078 1 67 377 LEU B CA 1
ATOM 6823 C C . LEU B 1 377 ? -3.791 -15.688 -31.641 1 67 377 LEU B C 1
ATOM 6825 O O . LEU B 1 377 ? -2.912 -16.469 -31.984 1 67 377 LEU B O 1
ATOM 6829 N N . ASN B 1 378 ? -3.758 -14.289 -31.953 1 58.19 378 ASN B N 1
ATOM 6830 C CA . ASN B 1 378 ? -2.582 -13.758 -32.625 1 58.19 378 ASN B CA 1
ATOM 6831 C C . ASN B 1 378 ? -1.464 -13.43 -31.641 1 58.19 378 ASN B C 1
ATOM 6833 O O . ASN B 1 378 ? -0.984 -12.297 -31.594 1 58.19 378 ASN B O 1
ATOM 6837 N N . THR B 1 379 ? -1.392 -14.062 -30.672 1 52.97 379 THR B N 1
ATOM 6838 C CA . THR B 1 379 ? -0.367 -13.555 -29.766 1 52.97 379 THR B CA 1
ATOM 6839 C C . THR B 1 379 ? 1.026 -13.773 -30.344 1 52.97 379 THR B C 1
ATOM 6841 O O . THR B 1 379 ? 1.311 -14.836 -30.906 1 52.97 379 THR B O 1
ATOM 6844 N N . ILE B 1 380 ? 1.645 -12.594 -30.531 1 45.22 380 ILE B N 1
ATOM 6845 C CA . ILE B 1 380 ? 3.045 -12.445 -30.906 1 45.22 380 ILE B CA 1
ATOM 6846 C C . ILE B 1 380 ? 3.943 -12.953 -29.781 1 45.22 380 ILE B C 1
ATOM 6848 O O . ILE B 1 380 ? 3.736 -12.617 -28.625 1 45.22 380 ILE B O 1
ATOM 6852 N N . GLY B 1 381 ? 4.676 -14.102 -29.859 1 47.47 381 GLY B N 1
ATOM 6853 C CA . GLY B 1 381 ? 5.75 -14.57 -29 1 47.47 381 GLY B CA 1
ATOM 6854 C C . GLY B 1 381 ? 6.098 -16.031 -29.219 1 47.47 381 GLY B C 1
ATOM 6855 O O . GLY B 1 381 ? 5.535 -16.688 -30.094 1 47.47 381 GLY B O 1
ATOM 6856 N N . PRO B 1 382 ? 6.965 -16.484 -28.344 1 41.97 382 PRO B N 1
ATOM 6857 C CA . PRO B 1 382 ? 7.301 -17.906 -28.422 1 41.97 382 PRO B CA 1
ATOM 6858 C C . PRO B 1 382 ? 6.117 -18.812 -28.109 1 41.97 382 PRO B C 1
ATOM 6860 O O . PRO B 1 382 ? 5.445 -18.625 -27.094 1 41.97 382 PRO B O 1
ATOM 6863 N N . GLY B 1 383 ? 5.25 -19.328 -29.344 1 47.97 383 GLY B N 1
ATOM 6864 C CA . GLY B 1 383 ? 4.109 -20.234 -29.359 1 47.97 383 GLY B CA 1
ATOM 6865 C C . GLY B 1 383 ? 3.006 -19.766 -30.297 1 47.97 383 GLY B C 1
ATOM 6866 O O . GLY B 1 383 ? 1.83 -20.062 -30.062 1 47.97 383 GLY B O 1
ATOM 6867 N N . ARG B 1 384 ? 3.178 -18.672 -31.031 1 49.91 384 ARG B N 1
ATOM 6868 C CA . ARG B 1 384 ? 2.27 -18.031 -31.984 1 49.91 384 ARG B CA 1
ATOM 6869 C C . ARG B 1 384 ? 1.333 -19.047 -32.625 1 49.91 384 ARG B C 1
ATOM 6871 O O . ARG B 1 384 ? 0.174 -18.734 -32.906 1 49.91 384 ARG B O 1
ATOM 6878 N N . ASN B 1 385 ? 1.978 -20.031 -32.938 1 51.66 385 ASN B N 1
ATOM 6879 C CA . ASN B 1 385 ? 1.112 -20.891 -33.75 1 51.66 385 ASN B CA 1
ATOM 6880 C C . ASN B 1 385 ? 0.483 -21.984 -32.906 1 51.66 385 ASN B C 1
ATOM 6882 O O . ASN B 1 385 ? 0.509 -23.156 -33.281 1 51.66 385 ASN B O 1
ATOM 6886 N N . TRP B 1 386 ? 0.1 -21.422 -31.703 1 54.47 386 TRP B N 1
ATOM 6887 C CA . TRP B 1 386 ? -0.426 -22.516 -30.891 1 54.47 386 TRP B CA 1
ATOM 6888 C C . TRP B 1 386 ? -1.726 -23.062 -31.484 1 54.47 386 TRP B C 1
ATOM 6890 O O . TRP B 1 386 ? -2.098 -24.203 -31.25 1 54.47 386 TRP B O 1
ATOM 6900 N N . LEU B 1 387 ? -2.432 -22.172 -32.312 1 54.69 387 LEU B N 1
ATOM 6901 C CA . LEU B 1 387 ? -3.699 -22.625 -32.875 1 54.69 387 LEU B CA 1
ATOM 6902 C C . LEU B 1 387 ? -3.496 -23.859 -33.75 1 54.69 387 LEU B C 1
ATOM 6904 O O . LEU B 1 387 ? -4.352 -24.75 -33.781 1 54.69 387 LEU B O 1
ATOM 6908 N N . TRP B 1 388 ? -2.43 -23.594 -34.438 1 50.16 388 TRP B N 1
ATOM 6909 C CA . TRP B 1 388 ? -2.299 -24.688 -35.406 1 50.16 388 TRP B CA 1
ATOM 6910 C C . TRP B 1 388 ? -2.057 -26.016 -34.688 1 50.16 388 TRP B C 1
ATOM 6912 O O . TRP B 1 388 ? -2.355 -27.078 -35.25 1 50.16 388 TRP B O 1
ATOM 6922 N N . LYS B 1 389 ? -1.685 -25.766 -33.469 1 53.19 389 LYS B N 1
ATOM 6923 C CA . LYS B 1 389 ? -1.311 -27 -32.781 1 53.19 389 LYS B CA 1
ATOM 6924 C C . LYS B 1 389 ? -2.479 -27.578 -31.984 1 53.19 389 LYS B C 1
ATOM 6926 O O . LYS B 1 389 ? -2.49 -28.75 -31.641 1 53.19 389 LYS B O 1
ATOM 6931 N N . TYR B 1 390 ? -3.416 -26.547 -31.734 1 58.97 390 TYR B N 1
ATOM 6932 C CA . TYR B 1 390 ? -4.41 -27.109 -30.828 1 58.97 390 TYR B CA 1
ATOM 6933 C C . TYR B 1 390 ? -5.797 -27.109 -31.453 1 58.97 390 TYR B C 1
ATOM 6935 O O . TYR B 1 390 ? -6.141 -26.172 -32.188 1 58.97 390 TYR B O 1
ATOM 6943 N N . ASN B 1 391 ? -6.367 -28.203 -31.578 1 61.19 391 ASN B N 1
ATOM 6944 C CA . ASN B 1 391 ? -7.758 -28.359 -31.984 1 61.19 391 ASN B CA 1
ATOM 6945 C C . ASN B 1 391 ? -8.711 -27.609 -31.062 1 61.19 391 ASN B C 1
ATOM 6947 O O . ASN B 1 391 ? -8.781 -27.906 -29.875 1 61.19 391 ASN B O 1
ATOM 6951 N N . LEU B 1 392 ? -9.172 -26.438 -31.516 1 66.12 392 LEU B N 1
ATOM 6952 C CA . LEU B 1 392 ? -10.102 -25.594 -30.766 1 66.12 392 LEU B CA 1
ATOM 6953 C C . LEU B 1 392 ? -11.516 -26.172 -30.812 1 66.12 392 LEU B C 1
ATOM 6955 O O . LEU B 1 392 ? -12.492 -25.422 -30.859 1 66.12 392 LEU B O 1
ATOM 6959 N N . SER B 1 393 ? -11.625 -27.406 -30.734 1 66.06 393 SER B N 1
ATOM 6960 C CA . SER B 1 393 ? -12.922 -28 -31 1 66.06 393 SER B CA 1
ATOM 6961 C C . SER B 1 393 ? -13.672 -28.297 -29.703 1 66.06 393 SER B C 1
ATOM 6963 O O . SER B 1 393 ? -14.828 -28.734 -29.719 1 66.06 393 SER B O 1
ATOM 6965 N N . SER B 1 394 ? -13.102 -27.891 -28.609 1 82.38 394 SER B N 1
ATOM 6966 C CA . SER B 1 394 ? -13.773 -28.266 -27.375 1 82.38 394 SER B CA 1
ATOM 6967 C C . SER B 1 394 ? -14.492 -27.078 -26.75 1 82.38 394 SER B C 1
ATOM 6969 O O . SER B 1 394 ? -14.086 -25.938 -26.938 1 82.38 394 SER B O 1
ATOM 6971 N N . HIS B 1 395 ? -15.664 -27.406 -26.25 1 90.19 395 HIS B N 1
ATOM 6972 C CA . HIS B 1 395 ? -16.453 -26.469 -25.469 1 90.19 395 HIS B CA 1
ATOM 6973 C C . HIS B 1 395 ? -16.516 -26.891 -24 1 90.19 395 HIS B C 1
ATOM 6975 O O . HIS B 1 395 ? -17.172 -27.875 -23.656 1 90.19 395 HIS B O 1
ATOM 6981 N N . PHE B 1 396 ? -15.867 -26.141 -23.188 1 91.69 396 PHE B N 1
ATOM 6982 C CA . PHE B 1 396 ? -15.734 -26.562 -21.797 1 91.69 396 PHE B CA 1
ATOM 6983 C C . PHE B 1 396 ? -15.984 -25.375 -20.859 1 91.69 396 PHE B C 1
ATOM 6985 O O . PHE B 1 396 ? -15.039 -24.797 -20.328 1 91.69 396 PHE B O 1
ATOM 6992 N N . PRO B 1 397 ? -17.234 -25.078 -20.547 1 93.38 397 PRO B N 1
ATOM 6993 C CA . PRO B 1 397 ? -17.547 -23.984 -19.625 1 93.38 397 PRO B CA 1
ATOM 6994 C C . PRO B 1 397 ? -17.297 -24.359 -18.172 1 93.38 397 PRO B C 1
ATOM 6996 O O . PRO B 1 397 ? -17.141 -25.531 -17.844 1 93.38 397 PRO B O 1
ATOM 6999 N N . LEU B 1 398 ? -17.219 -23.328 -17.359 1 93.44 398 LEU B N 1
ATOM 7000 C CA . LEU B 1 398 ? -17.156 -23.562 -15.914 1 93.44 398 LEU B CA 1
ATOM 7001 C C . LEU B 1 398 ? -18.438 -24.234 -15.414 1 93.44 398 LEU B C 1
ATOM 7003 O O . LEU B 1 398 ? -19.484 -24.125 -16.047 1 93.44 398 LEU B O 1
ATOM 7007 N N . ASP B 1 399 ? -18.281 -24.922 -14.273 1 91.44 399 ASP B N 1
ATOM 7008 C CA . ASP B 1 399 ? -19.484 -25.422 -13.594 1 91.44 399 ASP B CA 1
ATOM 7009 C C . ASP B 1 399 ? -20.5 -24.297 -13.383 1 91.44 399 ASP B C 1
ATOM 7011 O O . ASP B 1 399 ? -20.156 -23.219 -12.898 1 91.44 399 ASP B O 1
ATOM 7015 N N . PRO B 1 400 ? -21.734 -24.578 -13.727 1 92.31 400 PRO B N 1
ATOM 7016 C CA . PRO B 1 400 ? -22.734 -23.5 -13.703 1 92.31 400 PRO B CA 1
ATOM 7017 C C . PRO B 1 400 ? -22.922 -22.906 -12.312 1 92.31 400 PRO B C 1
ATOM 7019 O O . PRO B 1 400 ? -23.172 -21.703 -12.18 1 92.31 400 PRO B O 1
ATOM 7022 N N . VAL B 1 401 ? -22.906 -23.75 -11.352 1 92.12 401 VAL B N 1
ATOM 7023 C CA . VAL B 1 401 ? -23.094 -23.25 -9.992 1 92.12 401 VAL B CA 1
ATOM 7024 C C . VAL B 1 401 ? -21.922 -22.344 -9.609 1 92.12 401 VAL B C 1
ATOM 7026 O O . VAL B 1 401 ? -22.125 -21.25 -9.062 1 92.12 401 VAL B O 1
ATOM 7029 N N . PHE B 1 402 ? -20.75 -22.812 -9.906 1 93 402 PHE B N 1
ATOM 7030 C CA . PHE B 1 402 ? -19.562 -22.016 -9.648 1 93 402 PHE B CA 1
ATOM 7031 C C . PHE B 1 402 ? -19.594 -20.719 -10.438 1 93 402 PHE B C 1
ATOM 7033 O O . PHE B 1 402 ? -19.297 -19.641 -9.898 1 93 402 PHE B O 1
ATOM 7040 N N . ALA B 1 403 ? -20 -20.781 -11.641 1 95.44 403 ALA B N 1
ATOM 7041 C CA . ALA B 1 403 ? -20.047 -19.609 -12.516 1 95.44 403 ALA B CA 1
ATOM 7042 C C . ALA B 1 403 ? -21.016 -18.562 -11.984 1 95.44 403 ALA B C 1
ATOM 7044 O O . ALA B 1 403 ? -20.75 -17.359 -12.047 1 95.44 403 ALA B O 1
ATOM 7045 N N . GLU B 1 404 ? -22.109 -19.031 -11.5 1 96.5 404 GLU B N 1
ATOM 7046 C CA . GLU B 1 404 ? -23.109 -18.109 -10.961 1 96.5 404 GLU B CA 1
ATOM 7047 C C . GLU B 1 404 ? -22.594 -17.406 -9.719 1 96.5 404 GLU B C 1
ATOM 7049 O O . GLU B 1 404 ? -22.766 -16.188 -9.555 1 96.5 404 GLU B O 1
ATOM 7054 N N . LYS B 1 405 ? -21.969 -18.156 -8.859 1 95.5 405 LYS B N 1
ATOM 7055 C CA . LYS B 1 405 ? -21.375 -17.562 -7.676 1 95.5 405 LYS B CA 1
ATOM 7056 C C . LYS B 1 405 ? -20.312 -16.516 -8.055 1 95.5 405 LYS B C 1
ATOM 7058 O O . LYS B 1 405 ? -20.266 -15.438 -7.469 1 95.5 405 LYS B O 1
ATOM 7063 N N . LEU B 1 406 ? -19.5 -16.891 -9.016 1 97.38 406 LEU B N 1
ATOM 7064 C CA . LEU B 1 406 ? -18.453 -15.984 -9.477 1 97.38 406 LEU B CA 1
ATOM 7065 C C . LEU B 1 406 ? -19.062 -14.727 -10.086 1 97.38 406 LEU B C 1
ATOM 7067 O O . LEU B 1 406 ? -18.594 -13.617 -9.812 1 97.38 406 LEU B O 1
ATOM 7071 N N . LYS B 1 407 ? -20.047 -14.922 -10.852 1 98.62 407 LYS B N 1
ATOM 7072 C CA . LYS B 1 407 ? -20.75 -13.797 -11.469 1 98.62 407 LYS B CA 1
ATOM 7073 C C . LYS B 1 407 ? -21.25 -12.812 -10.414 1 98.62 407 LYS B C 1
ATOM 7075 O O . LYS B 1 407 ? -21.016 -11.609 -10.516 1 98.62 407 LYS B O 1
ATOM 7080 N N . LEU B 1 408 ? -21.875 -13.273 -9.445 1 98.44 408 LEU B N 1
ATOM 7081 C CA . LEU B 1 408 ? -22.422 -12.43 -8.398 1 98.44 408 LEU B CA 1
ATOM 7082 C C . LEU B 1 408 ? -21.312 -11.703 -7.645 1 98.44 408 LEU B C 1
ATOM 7084 O O . LEU B 1 408 ? -21.453 -10.516 -7.328 1 98.44 408 LEU B O 1
ATOM 7088 N N . ALA B 1 409 ? -20.297 -12.383 -7.375 1 98.31 409 ALA B N 1
ATOM 7089 C CA . ALA B 1 409 ? -19.172 -11.773 -6.672 1 98.31 409 ALA B CA 1
ATOM 7090 C C . ALA B 1 409 ? -18.547 -10.656 -7.5 1 98.31 409 ALA B C 1
ATOM 7092 O O . ALA B 1 409 ? -18.234 -9.586 -6.973 1 98.31 409 ALA B O 1
ATOM 7093 N N . VAL B 1 410 ? -18.359 -10.883 -8.773 1 98.81 410 VAL B N 1
ATOM 7094 C CA . VAL B 1 410 ? -17.75 -9.906 -9.664 1 98.81 410 VAL B CA 1
ATOM 7095 C C . VAL B 1 410 ? -18.656 -8.68 -9.773 1 98.81 410 VAL B C 1
ATOM 7097 O O . VAL B 1 410 ? -18.188 -7.543 -9.68 1 98.81 410 VAL B O 1
ATOM 7100 N N . VAL B 1 411 ? -19.922 -8.922 -9.953 1 98.81 411 VAL B N 1
ATOM 7101 C CA . VAL B 1 411 ? -20.875 -7.824 -10.07 1 98.81 411 VAL B CA 1
ATOM 7102 C C . VAL B 1 411 ? -20.828 -6.961 -8.812 1 98.81 411 VAL B C 1
ATOM 7104 O O . VAL B 1 411 ? -20.781 -5.734 -8.891 1 98.81 411 VAL B O 1
ATOM 7107 N N . LYS B 1 412 ? -20.859 -7.59 -7.738 1 97.81 412 LYS B N 1
ATOM 7108 C CA . LYS B 1 412 ? -20.844 -6.871 -6.465 1 97.81 412 LYS B CA 1
ATOM 7109 C C . LYS B 1 412 ? -19.594 -5.992 -6.359 1 97.81 412 LYS B C 1
ATOM 7111 O O . LYS B 1 412 ? -19.688 -4.82 -5.996 1 97.81 412 LYS B O 1
ATOM 7116 N N . LYS B 1 413 ? -18.469 -6.527 -6.66 1 98.25 413 LYS B N 1
ATOM 7117 C CA . LYS B 1 413 ? -17.203 -5.801 -6.559 1 98.25 413 LYS B CA 1
ATOM 7118 C C . LYS B 1 413 ? -17.156 -4.641 -7.551 1 98.25 413 LYS B C 1
ATOM 7120 O O . LYS B 1 413 ? -16.75 -3.535 -7.199 1 98.25 413 LYS B O 1
ATOM 7125 N N . VAL B 1 414 ? -17.547 -4.918 -8.727 1 98.56 414 VAL B N 1
ATOM 7126 C CA . VAL B 1 414 ? -17.5 -3.895 -9.766 1 98.56 414 VAL B CA 1
ATOM 7127 C C . VAL B 1 414 ? -18.422 -2.738 -9.391 1 98.56 414 VAL B C 1
ATOM 7129 O O . VAL B 1 414 ? -18.031 -1.57 -9.5 1 98.56 414 VAL B O 1
ATOM 7132 N N . LYS B 1 415 ? -19.562 -3.031 -8.945 1 96.94 415 LYS B N 1
ATOM 7133 C CA . LYS B 1 415 ? -20.5 -1.979 -8.578 1 96.94 415 LYS B CA 1
ATOM 7134 C C . LYS B 1 415 ? -19.984 -1.166 -7.395 1 96.94 415 LYS B C 1
ATOM 7136 O O . LYS B 1 415 ? -20.125 0.057 -7.363 1 96.94 415 LYS B O 1
ATOM 7141 N N . TYR B 1 416 ? -19.453 -1.815 -6.516 1 95.94 416 TYR B N 1
ATOM 7142 C CA . TYR B 1 416 ? -18.875 -1.122 -5.367 1 95.94 416 TYR B CA 1
ATOM 7143 C C . TYR B 1 416 ? -17.812 -0.12 -5.805 1 95.94 416 TYR B C 1
ATOM 7145 O O . TYR B 1 416 ? -17.781 1.007 -5.305 1 95.94 416 TYR B O 1
ATOM 7153 N N . LEU B 1 417 ? -17 -0.479 -6.762 1 96.31 417 LEU B N 1
ATOM 7154 C CA . LEU B 1 417 ? -15.844 0.33 -7.125 1 96.31 417 LEU B CA 1
ATOM 7155 C C . LEU B 1 417 ? -16.219 1.38 -8.164 1 96.31 417 LEU B C 1
ATOM 7157 O O . LEU B 1 417 ? -15.672 2.484 -8.164 1 96.31 417 LEU B O 1
ATOM 7161 N N . TYR B 1 418 ? -17.188 1.018 -9.039 1 96.75 418 TYR B N 1
ATOM 7162 C CA . TYR B 1 418 ? -17.219 1.829 -10.25 1 96.75 418 TYR B CA 1
ATOM 7163 C C . TYR B 1 418 ? -18.625 2.381 -10.492 1 96.75 418 TYR B C 1
ATOM 7165 O O . TYR B 1 418 ? -18.828 3.197 -11.391 1 96.75 418 TYR B O 1
ATOM 7173 N N . GLU B 1 419 ? -19.594 1.885 -9.797 1 94.94 419 GLU B N 1
ATOM 7174 C CA . GLU B 1 419 ? -20.906 2.52 -9.906 1 94.94 419 GLU B CA 1
ATOM 7175 C C . GLU B 1 419 ? -20.984 3.775 -9.039 1 94.94 419 GLU B C 1
ATOM 7177 O O . GLU B 1 419 ? -21.219 3.691 -7.832 1 94.94 419 GLU B O 1
ATOM 7182 N N . LEU B 1 420 ? -20.859 4.895 -9.672 1 91.38 420 LEU B N 1
ATOM 7183 C CA . LEU B 1 420 ? -20.734 6.168 -8.977 1 91.38 420 LEU B CA 1
ATOM 7184 C C . LEU B 1 420 ? -21.984 7.027 -9.195 1 91.38 420 LEU B C 1
ATOM 7186 O O . LEU B 1 420 ? -22.672 6.887 -10.211 1 91.38 420 LEU B O 1
ATOM 7190 N N . LYS B 1 421 ? -22.219 7.855 -8.289 1 89.12 421 LYS B N 1
ATOM 7191 C CA . LYS B 1 421 ? -23.328 8.789 -8.391 1 89.12 421 LYS B CA 1
ATOM 7192 C C . LYS B 1 421 ? -22.875 10.227 -8.195 1 89.12 421 LYS B C 1
ATOM 7194 O O . LYS B 1 421 ? -21.859 10.477 -7.531 1 89.12 421 LYS B O 1
ATOM 7199 N N . PRO B 1 422 ? -23.609 11.172 -8.75 1 87.88 422 PRO B N 1
ATOM 7200 C CA . PRO B 1 422 ? -23.281 12.578 -8.5 1 87.88 422 PRO B CA 1
ATOM 7201 C C . PRO B 1 422 ? -23.641 13.023 -7.082 1 87.88 422 PRO B C 1
ATOM 7203 O O . PRO B 1 422 ? -24.453 12.383 -6.418 1 87.88 422 PRO B O 1
ATOM 7206 N N . ILE B 1 423 ? -23 14.094 -6.656 1 83.31 423 ILE B N 1
ATOM 7207 C CA . ILE B 1 423 ? -23.359 14.719 -5.383 1 83.31 423 ILE B CA 1
ATOM 7208 C C . ILE B 1 423 ? -24.562 15.633 -5.57 1 83.31 423 ILE B C 1
ATOM 7210 O O . ILE B 1 423 ? -24.516 16.578 -6.359 1 83.31 423 ILE B O 1
ATOM 7214 N N . PRO B 1 424 ? -25.578 15.375 -4.828 1 81.19 424 PRO B N 1
ATOM 7215 C CA . PRO B 1 424 ? -26.734 16.281 -4.969 1 81.19 424 PRO B CA 1
ATOM 7216 C C . PRO B 1 424 ? -26.531 17.594 -4.211 1 81.19 424 PRO B C 1
ATOM 7218 O O . PRO B 1 424 ? -26.359 17.578 -2.99 1 81.19 424 PRO B O 1
ATOM 7221 N N . CYS B 1 425 ? -26.719 18.688 -4.887 1 81.62 425 CYS B N 1
ATOM 7222 C CA . CYS B 1 425 ? -26.578 20 -4.258 1 81.62 425 CYS B CA 1
ATOM 7223 C C . CYS B 1 425 ? -27.609 20.188 -3.145 1 81.62 425 CYS B C 1
ATOM 7225 O O . CYS B 1 425 ? -27.312 20.797 -2.117 1 81.62 425 CYS B O 1
ATOM 7227 N N . GLN B 1 426 ? -28.734 19.578 -3.391 1 78.94 426 GLN B N 1
ATOM 7228 C CA . GLN B 1 426 ? -29.859 19.781 -2.475 1 78.94 426 GLN B CA 1
ATOM 7229 C C . GLN B 1 426 ? -29.562 19.188 -1.103 1 78.94 426 GLN B C 1
ATOM 7231 O O . GLN B 1 426 ? -30.188 19.562 -0.108 1 78.94 426 GLN B O 1
ATOM 7236 N N . LYS B 1 427 ? -28.609 18.359 -1.117 1 76.62 427 LYS B N 1
ATOM 7237 C CA . LYS B 1 427 ? -28.297 17.688 0.141 1 76.62 427 LYS B CA 1
ATOM 7238 C C . LYS B 1 427 ? -27.172 18.391 0.888 1 76.62 427 LYS B C 1
ATOM 7240 O O . LYS B 1 427 ? -26.828 18.016 2.008 1 76.62 427 LYS B O 1
ATOM 7245 N N . MET B 1 428 ? -26.734 19.406 0.333 1 77.38 428 MET B N 1
ATOM 7246 C CA . MET B 1 428 ? -25.641 20.141 0.977 1 77.38 428 MET B CA 1
ATOM 7247 C C . MET B 1 428 ? -26.188 21.25 1.855 1 77.38 428 MET B C 1
ATOM 7249 O O . MET B 1 428 ? -27.281 21.766 1.608 1 77.38 428 MET B O 1
ATOM 7253 N N . ASP B 1 429 ? -25.422 21.5 2.844 1 73 429 ASP B N 1
ATOM 7254 C CA . ASP B 1 429 ? -25.766 22.641 3.695 1 73 429 ASP B CA 1
ATOM 7255 C C . ASP B 1 429 ? -25.938 23.906 2.873 1 73 429 ASP B C 1
ATOM 7257 O O . ASP B 1 429 ? -25.062 24.266 2.08 1 73 429 ASP B O 1
ATOM 7261 N N . PRO B 1 430 ? -27.062 24.516 3.094 1 73.88 430 PRO B N 1
ATOM 7262 C CA . PRO B 1 430 ? -27.344 25.719 2.297 1 73.88 430 PRO B CA 1
ATOM 7263 C C . PRO B 1 430 ? -26.266 26.797 2.457 1 73.88 430 PRO B C 1
ATOM 7265 O O . PRO B 1 430 ? -25.953 27.516 1.507 1 73.88 430 PRO B O 1
ATOM 7268 N N . PHE B 1 431 ? -25.797 26.812 3.57 1 72.94 431 PHE B N 1
ATOM 7269 C CA . PHE B 1 431 ? -24.75 27.812 3.805 1 72.94 431 PHE B CA 1
ATOM 7270 C C . PHE B 1 431 ? -23.531 27.516 2.949 1 72.94 431 PHE B C 1
ATOM 7272 O O . PHE B 1 431 ? -22.938 28.422 2.361 1 72.94 431 PHE B O 1
ATOM 7279 N N . ILE B 1 432 ? -23.172 26.312 2.896 1 73.06 432 ILE B N 1
ATOM 7280 C CA . ILE B 1 432 ? -22.016 25.891 2.102 1 73.06 432 ILE B CA 1
ATOM 7281 C C . ILE B 1 432 ? -22.281 26.172 0.625 1 73.06 432 ILE B C 1
ATOM 7283 O O . ILE B 1 432 ? -21.406 26.656 -0.088 1 73.06 432 ILE B O 1
ATOM 7287 N N . LEU B 1 433 ? -23.453 25.891 0.302 1 76.38 433 LEU B N 1
ATOM 7288 C CA . LEU B 1 433 ? -23.828 26.125 -1.092 1 76.38 433 LEU B CA 1
ATOM 7289 C C . LEU B 1 433 ? -23.734 27.609 -1.442 1 76.38 433 LEU B C 1
ATOM 7291 O O . LEU B 1 433 ? -23.312 27.969 -2.543 1 76.38 433 LEU B O 1
ATOM 7295 N N . LYS B 1 434 ? -24.125 28.328 -0.542 1 77.25 434 LYS B N 1
ATOM 7296 C CA . LYS B 1 434 ? -24.094 29.766 -0.761 1 77.25 434 LYS B CA 1
ATOM 7297 C C . LYS B 1 434 ? -22.656 30.281 -0.835 1 77.25 434 LYS B C 1
ATOM 7299 O O . LYS B 1 434 ? -22.328 31.109 -1.679 1 77.25 434 LYS B O 1
ATOM 7304 N N . CYS B 1 435 ? -21.797 29.688 -0.072 1 74.69 435 CYS B N 1
ATOM 7305 C CA . CYS B 1 435 ? -20.438 30.188 0.049 1 74.69 435 CYS B CA 1
ATOM 7306 C C . CYS B 1 435 ? -19.578 29.719 -1.132 1 74.69 435 CYS B C 1
ATOM 7308 O O . CYS B 1 435 ? -18.719 30.453 -1.597 1 74.69 435 CYS B O 1
ATOM 7310 N N . TYR B 1 436 ? -19.75 28.578 -1.597 1 75 436 TYR B N 1
ATOM 7311 C CA . TYR B 1 436 ? -18.812 28 -2.562 1 75 436 TYR B CA 1
ATOM 7312 C C . TYR B 1 436 ? -19.469 27.875 -3.938 1 75 436 TYR B C 1
ATOM 7314 O O . TYR B 1 436 ? -18.781 27.953 -4.961 1 75 436 TYR B O 1
ATOM 7322 N N . GLY B 1 437 ? -20.734 27.844 -3.986 1 73.56 437 GLY B N 1
ATOM 7323 C CA . GLY B 1 437 ? -21.438 27.672 -5.242 1 73.56 437 GLY B CA 1
ATOM 7324 C C . GLY B 1 437 ? -21.391 26.234 -5.758 1 73.56 437 GLY B C 1
ATOM 7325 O O . GLY B 1 437 ? -20.547 25.453 -5.336 1 73.56 437 GLY B O 1
ATOM 7326 N N . ASN B 1 438 ? -22.188 25.984 -6.727 1 73.12 438 ASN B N 1
ATOM 7327 C CA . ASN B 1 438 ? -22.375 24.641 -7.27 1 73.12 438 ASN B CA 1
ATOM 7328 C C . ASN B 1 438 ? -21.141 24.172 -8.039 1 73.12 438 ASN B C 1
ATOM 7330 O O . ASN B 1 438 ? -20.766 23 -7.961 1 73.12 438 ASN B O 1
ATOM 7334 N N . ASP B 1 439 ? -20.578 25.062 -8.688 1 72.12 439 ASP B N 1
ATOM 7335 C CA . ASP B 1 439 ? -19.453 24.703 -9.547 1 72.12 439 ASP B CA 1
ATOM 7336 C C . ASP B 1 439 ? -18.234 24.312 -8.719 1 72.12 439 ASP B C 1
ATOM 7338 O O . ASP B 1 439 ? -17.547 23.344 -9.047 1 72.12 439 ASP B O 1
ATOM 7342 N N . ALA B 1 440 ? -18.141 24.969 -7.641 1 71.5 440 ALA B N 1
ATOM 7343 C CA . ALA B 1 440 ? -17 24.688 -6.773 1 71.5 440 ALA B CA 1
ATOM 7344 C C . ALA B 1 440 ? -17.219 23.375 -6.02 1 71.5 440 ALA B C 1
ATOM 7346 O O . ALA B 1 440 ? -16.266 22.625 -5.793 1 71.5 440 ALA B O 1
ATOM 7347 N N . LEU B 1 441 ? -18.422 23.125 -5.848 1 76.62 441 LEU B N 1
ATOM 7348 C CA . LEU B 1 441 ? -18.75 21.953 -5.051 1 76.62 441 LEU B CA 1
ATOM 7349 C C . LEU B 1 441 ? -18.953 20.734 -5.945 1 76.62 441 LEU B C 1
ATOM 7351 O O . LEU B 1 441 ? -19.062 19.609 -5.453 1 76.62 441 LEU B O 1
ATOM 7355 N N . LYS B 1 442 ? -19 20.969 -7.203 1 81.19 442 LYS B N 1
ATOM 7356 C CA . LYS B 1 442 ? -19.156 19.906 -8.195 1 81.19 442 LYS B CA 1
ATOM 7357 C C . LYS B 1 442 ? -20.406 19.062 -7.91 1 81.19 442 LYS B C 1
ATOM 7359 O O . LYS B 1 442 ? -20.344 17.844 -7.941 1 81.19 442 LYS B O 1
ATOM 7364 N N . CYS B 1 443 ? -21.359 19.703 -7.461 1 83.81 443 CYS B N 1
ATOM 7365 C CA . CYS B 1 443 ? -22.625 19.016 -7.191 1 83.81 443 CYS B CA 1
ATOM 7366 C C . CYS B 1 443 ? -23.641 19.281 -8.297 1 83.81 443 CYS B C 1
ATOM 7368 O O . CYS B 1 443 ? -23.438 20.188 -9.109 1 83.81 443 CYS B O 1
ATOM 7370 N N . VAL B 1 444 ? -24.656 18.453 -8.359 1 85.81 444 VAL B N 1
ATOM 7371 C CA . VAL B 1 444 ? -25.688 18.578 -9.391 1 85.81 444 VAL B CA 1
ATOM 7372 C C . VAL B 1 444 ? -27.047 18.828 -8.734 1 85.81 444 VAL B C 1
ATOM 7374 O O . VAL B 1 444 ? -27.281 18.406 -7.605 1 85.81 444 VAL B O 1
#

Foldseek 3Di:
DDPPPPPPPPPPPPPPPPPDDPPPPPPDDCPPPDADFDPLQQDWDQDDPCQVVQLVCLVVLNLLPLADADFDWAWFAWEDESWWIKTFTLHRHSVQRNQKKKKWFAAPVRHTDPPRIHIWGDPPPGMTIGIGDHRGQWIWMGSDPPDDTPRTDGYDYLYDPAAQAAEEEQEFEADDAAACQLLQLLQLLQVVLQGHQAYEYEYADYDPQNVLNQVVCVVVVRYDYTHDDGPDPDDDDSSRSSSQVVVLVVCASHYQKYWYDYSQKHKAFQDPDPPHHVSVVVVPDDPQAFKEKAWEKEWEDADGADPADDDDVVSQCRNPLNPIFQTFPTDRPQITMMGGSNFARACDNRGGDGGHPSYDYYYDDVNTIHMYGYDYQCDPDDCNNVVVVTDSPDGGHGDPVSVVSSSVSSSVSRCVRHVDDFAAPVPDDPVVCVVQNCVRVVGD/DDPPPPPPPPPPVPPPPPPDPPPPPPPDDCPPPDADFDPLQQDWDQDDPCQVVQLVCLVVLNLLPLADADFDWAWFAWEDESWWIKTFTLHRHSVQRNQKKKKWFAAPVRHTDPPRIHIWGDPPPGMTIGIGDHRGQWIWMGSDPPDDTPRTDGYDYLYDPAAQAAEEEQEFEADDAADCQLLQLLQLLQVVLQGHQAYEYEYADYDPQNVLNQVVCVVVVRYDYTHDDGPDPDDDDSSRSSSQVVVLVVCASRYQKYWYDYSQKHKAFQDPDPPHHVSVVVVPDDPQAFKEKAWEKEWEDADGADPADDDLVVSQCRNPLNPIFQTFPTDRPQITMMGGSNFARACDRRGGDGGHPSYDYYYDDVNTIHMYGYDYQCDPDDCNNVVVVTDSPDGGHGDPVSVVSSSVSSSVSRCVRHVDDFAAPVPDDPVVCVVQNCVRVVGD

Nearest PDB structures (foldseek):
  1h7l-assembly1_A  TM=5.177E-01  e=2.444E-05  Bacillus subtilis
  1h7q-assembly1_A  TM=5.009E-01  e=3.699E-05  Bacillus subtilis
  1qgs-assembly1_A  TM=5.141E-01  e=1.012E-04  Bacillus subtilis
  2z86-assembly1_B  TM=4.621E-01  e=1.828E-04  Escherichia coli
  2z87-assembly2_A  TM=3.871E-01  e=3.506E-04  Escherichia coli

Organism: Caenorhabditis japonica (NCBI:txid281687)

Solvent-accessible surface area (backbone atoms only — not comparable to full-atom values): 48620 Å² total; per-residue (Å²): 142,84,77,79,75,81,69,77,76,70,72,68,69,72,69,76,74,78,70,77,71,76,78,77,71,74,84,68,78,80,67,73,74,80,61,74,68,57,79,90,40,60,51,64,41,95,49,49,90,62,53,69,59,49,51,54,40,17,74,69,48,53,72,38,76,70,31,33,58,81,52,61,93,41,81,63,50,31,39,32,41,85,57,25,25,39,36,30,29,69,29,38,23,51,76,38,36,48,31,65,30,23,37,38,40,12,27,72,82,66,44,69,50,79,96,55,65,40,82,36,34,20,47,52,45,36,24,32,55,31,45,29,50,50,52,46,38,22,38,31,54,19,76,38,93,82,45,83,52,58,84,49,28,40,55,40,84,36,67,60,97,47,56,77,25,66,27,25,32,35,40,40,61,35,60,54,75,64,55,44,41,65,53,48,45,50,44,52,50,50,41,41,70,43,49,37,60,35,34,34,42,32,36,62,38,62,37,56,78,31,46,52,55,57,52,50,36,34,49,44,55,36,36,47,74,44,78,54,81,60,56,46,70,59,84,46,75,57,55,40,59,43,32,52,52,47,37,48,58,64,35,30,56,34,20,51,28,32,38,45,42,41,70,52,38,39,86,43,74,52,58,92,46,90,77,55,41,56,59,58,58,61,70,67,46,61,86,42,54,35,33,37,38,26,28,28,28,43,24,57,37,90,70,80,66,65,84,67,89,86,49,68,70,60,47,60,62,61,35,58,75,75,62,42,33,44,15,30,61,78,41,69,70,80,29,30,36,38,31,26,43,82,46,43,78,40,73,53,90,48,46,70,74,39,58,44,87,70,50,36,76,43,76,48,55,70,80,46,25,34,28,44,32,56,37,59,67,81,42,88,56,92,63,40,62,45,60,82,70,38,61,70,77,34,76,62,65,67,57,65,69,59,46,51,54,42,49,53,51,40,51,53,52,48,42,63,70,63,56,55,39,78,43,54,47,86,44,35,50,64,66,55,44,68,64,51,34,53,78,63,50,58,35,88,141,84,78,80,77,81,70,77,77,70,74,69,71,72,68,77,76,77,68,78,69,76,79,76,71,71,85,68,77,81,68,74,74,80,62,76,68,58,79,89,41,59,52,64,40,94,48,48,90,62,52,69,58,49,52,54,40,18,74,69,49,52,71,38,79,69,30,32,59,83,51,61,91,39,82,63,50,31,39,31,43,85,58,25,26,41,36,29,29,69,29,38,23,52,77,38,37,47,32,65,30,22,37,38,40,13,27,72,84,66,44,70,50,80,96,54,66,39,83,34,35,20,48,53,44,35,26,33,57,31,47,30,51,50,54,46,39,23,39,31,54,18,77,38,94,81,44,82,53,59,83,48,28,40,57,40,85,35,68,59,99,46,56,77,24,66,28,24,32,34,41,40,60,37,60,54,73,64,56,44,42,65,53,50,46,47,44,53,48,50,40,42,69,42,50,37,58,35,33,35,40,30,35,63,39,64,36,56,79,30,45,52,55,56,52,51,34,36,50,43,56,36,35,49,77,45,76,52,81,58,54,47,70,58,83,43,76,55,54,41,58,42,31,51,51,47,36,47,60,63,35,31,57,35,18,52,28,32,39,46,42,42,70,54,39,38,87,42,72,52,59,93,47,91,77,55,41,55,60,60,57,60,69,66,46,61,86,43,57,35,33,38,37,27,29,28,27,43,25,56,40,90,69,80,65,64,83,68,88,86,48,68,71,59,48,60,62,60,36,58,75,73,62,42,34,43,15,30,62,78,42,70,71,80,28,30,34,37,30,27,44,82,46,43,77,40,74,52,93,48,45,70,73,39,59,44,87,73,50,36,76,43,77,48,56,71,79,45,26,35,28,44,32,58,36,58,67,81,42,87,56,91,63,40,61,45,59,82,70,38,62,66,79,34,77,63,65,66,57,65,70,60,45,50,55,41,49,53,51,39,51,52,52,48,43,63,69,64,57,54,38,78,43,53,46,86,45,37,48,63,66,56,44,68,65,52,33,53,78,64,50,56,35,88

Radius of gyration: 28.64 Å; Cα contacts (8 Å, |Δi|>4): 1778; chains: 2; bounding box: 70×87×68 Å

pLDDT: mean 85.61, std 18.69, range [21.06, 98.81]

InterPro domains:
  IPR008166 Glycosyltransferase family 92 [PF01697] (165-380)

Sequence (888 aa):
MFIVSLTWVFVSFFPNEKESSPQINQTRVWLNESCPVEEWNLKSTDSFPFLDQYQKWAAQRLTGLGAFGGGQLRLISAFSYKEYIVVTTSSQDILFLGKPIFCRYYDCNRQELPQSSFQSFFFPLTAVHCARRANATYISLSFGASEPAPDAIPLLKRVFSKYPHEIGVCVGQIYGREHKWLQIIEFVEHHLLIGASIFYFTIFEMDGYTKKVIEDYQRLGLAEASFVNTEYSTINIFFQQIQLNECFFRSKFHSKWVINVDIDERLTILSESPDFALSNYLRNLPPNVCELIFGNRRVVKLEEGPETYQNEEELLRDMEFLRYNNTTEFHWVAPKIVFNPDRVHAIYMHWTWRQLPECRVVSIPVSFGYIRHYRFLNTIGPGRNWLWKYNLSSHFPLDPVFAEKLKLAVVKKVKYLYELKPIPCQKMDPFILKCYGNDALKCVMFIVSLTWVFVSFFPNEKESSPQINQTRVWLNESCPVEEWNLKSTDSFPFLDQYQKWAAQRLTGLGAFGGGQLRLISAFSYKEYIVVTTSSQDILFLGKPIFCRYYDCNRQELPQSSFQSFFFPLTAVHCARRANATYISLSFGASEPAPDAIPLLKRVFSKYPHEIGVCVGQIYGREHKWLQIIEFVEHHLLIGASIFYFTIFEMDGYTKKVIEDYQRLGLAEASFVNTEYSTINIFFQQIQLNECFFRSKFHSKWVINVDIDERLTILSESPDFALSNYLRNLPPNVCELIFGNRRVVKLEEGPETYQNEEELLRDMEFLRYNNTTEFHWVAPKIVFNPDRVHAIYMHWTWRQLPECRVVSIPVSFGYIRHYRFLNTIGPGRNWLWKYNLSSHFPLDPVFAEKLKLAVVKKVKYLYELKPIPCQKMDPFILKCYGNDALKCV

Secondary structure (DSSP, 8-state):
-------------S------------------PPPP--GGG----S--TTHHHHHHHHHTTTT-TT-BS-----EEEEEE-SSEEEEEE----GGGBT-EEEEEEE-TT-PBPTT--EEEEB-STTEEEEE--TT--EEEEESSSSS--PPPEEEEE---SS-SEEEEEEEPPB-SSS--HHHHHHHHHHHHHTT--EEEEEES---HHHHHHHHHHHHTTSEEEEE---SBS---GGGHHHHHHHHHHHHTTTEEEEEEE-TTEEEEE--SSTT--HHHHHHTS-TTEEEEEEEEEEEEE-SPPPSS---HHHHHHH-HHHH--EEPPPEEEEEEEEE-GGGEEEE-SSSEEEE-TT-EEEEPPTTTEEEEEEEESS--STTTTHHHHS---EE-PPPHHHHHHHHHHHHHHHHHHH--BPBPGGGB-HHHHHHHHHHHHTB-/-------------S------------------PPPP--GGG----SS-TTHHHHHHHHHTTTT-TT-BS-----EEEEEE-SSEEEEEE----GGGBT-EEEEEEE-TT-PBPTT--EEEEB-STTEEEEE--TT--EEEEESSSSS--PPPEEEEE---SS-SEEEEEEEPPB-SSS--HHHHHHHHHHHHHTT--EEEEEES---HHHHHHHHHHHHTTSEEEEE---SBS---GGGHHHHHHHHHHHHTTTEEEEEEE-TTEEEEE--SSTT--HHHHHHTS-TTEEEEEEEEEEEEE-SPPPSS---HHHHHHH-HHHH--EEPPPEEEEEEEEE-GGGEEEE-SSSEEEE-TT-EEEEPPTTTEEEEEEEETT--STTTTHHHHS---EE-PPPHHHHHHHHHHHHHHHHHHH--BPBPGGGB-HHHHHHHHHHHHTB-